Protein AF-0000000072337572 (afdb_homodimer)

Secondary structure (DSSP, 8-state):
-HHHHHHH-S---HHHHHHHHHHHHHHHHHHHTS---SS----TT--PPPHHHHHHHHTTPPTT-EEEEEEEEEEEEEEEEETTTTEEEEE-TTS-EEEEE--TT-EEEETTEEEEGGGGGGT--TT-EEEEEEEEEE-TTS-EEEEEEEEEEEE---SPPP-TTT----HHHHHHTHHHHHHH-HHHHHHHHHHHHHHHHHHHHHHHTT-EE----SEESS--SSSSPPPEEEETTTTEEEEE-S-SHHHHHHHHHHTS-SEEEEEEEEE--S---SS--SEEEEEEEEEET--HHHHHHHHHHHHHHHHHHHT---S-S--EEEEHHHHHHHHH---GGG--HHHHHHHHHHTT---GGGTT--HHHHHHHHHHHHTGGG--S-EEEE--BGGG-TTB-B-SSBBSEEEEEETTEEEEEEEEB---HHHHHHHHHH---HHHHHS--HHHHHHHHTTPPSEEEEEEEHHHHHHHHHT-S-GGGGSSS-------/-HHHHHHH-S---HHHHHHHHHHHHHHHHHHHTS---SS----TT--PPPHHHHHHHHTTPPTT-EEEEEEEEEEEEEEEEETTTTEEEEE-TTS-EEEEE--TT-EEEETTEEEEGGGGGGT--TT-EEEEEEEEEE-TTS-EEEEEEEEEEEE---SPPP-TTT----HHHHHHTHHHHHHH-HHHHHHHHHHHHHHHHHHHHHHHTT-EE----SEESS--SSSSPPPEEEETTTTEEEEE-S-SHHHHHHHHHHTS-SEEEEEEEEE--S---SS--SEEEEEEEEEET--HHHHHHHHHHHHHHHHHHHT---S-S--EEEEHHHHHHHHH---GGG--HHHHHHHHHHTT---GGGTT--HHHHHHHHHHHHTGGG--S-EEEE--BGGG-TTB-B-SSBBSEEEEEETTEEEEEEEEB---HHHHHHHHHH---HHHHHT--HHHHHHHHTTPPSEEEEEEEHHHHHHHHHT-S-GGGGSSS-------

Nearest PDB structures (foldseek):
  3bju-assembly1_A  TM=8.659E-01  e=2.422E-45  Homo sapiens
  7f6w-assembly1_A-2  TM=8.724E-01  e=1.084E-44  Saccharomyces cerevisiae
  6kab-assembly1_B  TM=8.850E-01  e=3.242E-44  Plasmodium falciparum NF54
  6kcn-assembly1_A  TM=8.765E-01  e=3.061E-44  Plasmodium falciparum NF54
  6sjc-assembly1_A  TM=7.508E-01  e=2.599E-25  Thermus thermophilus

Sequence (992 aa):
MDAIVDEFTFEANGSMQRQISSRLSKLRFLEDNIQANPYPEVSAGNDMTPISHILDKHGDMCSGDEITSVRYRVYGRIISIRFDGQFVVLRDSRGESIQVMFKRKADITVSNKALSTEKINQILDIGDIITVEGYVKKTNTGELTLVAQAMAVGAKCLLPLPDLFHGLKDVSTRLRMRHLDIMTNPETRQLLLQRSKMVWRLRQFLHDKGFIEVETPILHYGYSGANAKPFETMSKALGEKLYMRIAPEFFLKRLVTGGLADKIFEIGKCFRNEGTSTYHSPEFTMVEIYQQFADANDMMRLTEDIVTSLAEAVGTNTVQRDWTTKSMRDLIKEHTEIDVEQHDTEQLIDILAKSGVDVTDWRDASWGELVCELFKSRVEEKLVNPTHVTDLPRDVAPLADSGSRYSRVFESYIGGMEVAHGCTEECNPLELMQKLNQCKLQELAKMRDKEFMNALAHGMPPTAGLGIGMDRLLMALTATASIKSTQTFPLLKSVDMDAIVDEFTFEANGSMQRQISSRLSKLRFLEDNIQANPYPEVSAGNDMTPISHILDKHGDMCSGDEITSVRYRVYGRIISIRFDGQFVVLRDSRGESIQVMFKRKADITVSNKALSTEKINQILDIGDIITVEGYVKKTNTGELTLVAQAMAVGAKCLLPLPDLFHGLKDVSTRLRMRHLDIMTNPETRQLLLQRSKMVWRLRQFLHDKGFIEVETPILHYGYSGANAKPFETMSKALGEKLYMRIAPEFFLKRLVTGGLADKIFEIGKCFRNEGTSTYHSPEFTMVEIYQQFADANDMMRLTEDIVTSLAEAVGTNTVQRDWTTKSMRDLIKEHTEIDVEQHDTEQLIDILAKSGVDVTDWRDASWGELVCELFKSRVEEKLVNPTHVTDLPRDVAPLADSGSRYSRVFESYIGGMEVAHGCTEECNPLELMQKLNQCKLQELAKMRDKEFMNALAHGMPPTAGLGIGMDRLLMALTATASIKSTQTFPLLKSVD

Solvent-accessible surface area (backbone atoms only — not comparable to full-atom values): 50844 Å² total; per-residue (Å²): 105,69,66,57,50,61,51,39,40,96,77,75,56,73,67,53,50,51,49,29,50,53,39,49,50,22,52,47,42,34,40,72,73,59,63,28,62,48,53,39,90,34,56,55,86,58,77,63,47,59,59,61,58,52,48,69,75,51,62,82,59,52,61,61,42,66,42,81,90,49,75,48,31,36,58,24,33,27,75,43,71,37,83,71,44,30,35,32,31,30,32,32,57,83,68,41,69,45,38,33,33,41,55,78,92,34,73,28,29,45,67,87,29,82,39,53,39,81,51,43,48,58,60,58,54,62,41,21,27,34,37,39,30,25,23,46,28,21,36,82,88,58,47,65,27,33,40,50,49,29,35,35,52,30,10,59,27,44,45,83,70,66,57,61,84,73,25,79,74,53,63,68,57,29,53,72,40,31,32,56,29,33,58,36,29,65,66,55,36,50,50,48,49,35,48,34,44,31,56,52,49,50,51,51,53,42,44,73,71,62,34,42,58,57,69,70,60,51,66,35,79,52,54,50,89,55,100,63,46,57,35,49,35,56,38,68,65,68,70,40,71,30,20,36,29,53,45,63,59,61,60,53,51,28,40,46,37,14,38,65,40,56,29,38,30,32,77,47,76,29,28,35,48,75,41,76,54,54,82,39,57,38,65,44,45,31,38,42,36,40,31,52,39,17,22,38,67,54,44,50,53,49,48,52,52,49,50,48,53,38,26,55,61,56,71,30,77,75,76,61,88,70,67,44,77,45,39,46,58,56,49,36,24,72,71,68,71,45,58,64,90,82,44,54,54,70,54,49,49,51,53,41,41,75,70,70,45,85,54,82,86,45,80,82,50,50,59,37,54,52,52,50,48,50,33,58,76,67,37,40,70,72,35,45,59,44,30,39,36,25,50,39,40,31,79,72,38,50,66,32,26,60,66,95,60,31,14,42,32,36,36,30,26,39,67,29,35,76,30,34,43,34,17,18,44,45,41,40,49,69,57,35,51,52,39,44,69,66,36,73,58,50,61,52,50,69,34,58,52,42,67,45,41,28,36,30,29,40,20,21,56,26,27,15,36,36,36,34,39,49,44,53,40,48,24,56,62,65,71,47,84,39,41,57,72,62,39,69,54,52,90,68,80,79,85,122,106,68,67,56,51,62,50,37,39,94,75,76,55,72,66,53,48,52,48,29,51,52,38,49,51,21,51,47,41,35,40,72,74,58,65,29,62,48,54,41,89,35,56,56,86,58,77,62,45,60,60,62,55,53,48,69,73,51,63,81,60,52,61,62,39,67,43,81,89,48,76,46,31,37,59,24,31,28,76,43,70,38,82,71,44,30,36,32,30,29,34,31,55,83,69,40,68,47,38,33,32,41,54,78,94,34,71,28,29,46,66,87,29,80,39,52,39,80,50,42,47,57,60,58,54,62,41,19,28,36,37,39,30,26,23,47,28,21,37,82,87,58,47,65,26,34,41,50,48,30,33,35,52,30,10,61,27,45,44,83,70,68,58,63,84,72,26,79,75,53,64,69,57,30,52,72,40,31,33,56,30,34,58,36,30,65,67,55,36,49,50,48,50,34,48,34,44,31,56,53,48,49,53,50,53,41,44,74,73,62,35,41,58,57,71,70,62,51,66,34,79,52,54,48,89,54,101,64,46,56,34,49,35,54,39,66,64,71,70,40,71,30,20,36,29,54,46,63,60,61,59,54,51,27,40,45,35,13,38,65,42,56,28,39,31,32,78,46,75,27,29,33,50,47,60,75,53,54,82,38,57,37,66,43,46,31,37,42,37,41,31,52,39,18,22,38,68,56,43,52,52,48,48,54,53,49,52,48,53,38,26,54,63,57,70,30,75,79,76,61,88,69,69,44,79,45,38,47,58,56,49,35,24,73,70,66,71,45,59,65,91,81,44,54,54,70,55,48,49,51,52,39,41,75,70,69,45,86,54,83,85,44,81,83,49,51,59,37,53,51,52,50,49,50,34,59,77,68,37,40,72,71,35,46,59,43,30,38,36,25,51,39,40,32,78,73,37,52,65,30,27,60,67,96,62,31,16,43,32,37,35,29,25,38,67,30,36,78,31,32,43,34,17,17,44,44,43,41,48,68,58,36,51,52,38,43,69,65,35,74,59,49,60,53,50,70,34,59,52,43,67,44,42,28,35,30,28,40,20,20,55,24,27,15,35,35,36,33,37,49,44,52,42,48,25,56,60,65,72,46,83,38,42,56,72,62,39,71,55,54,90,68,81,78,85,122

Organism: Babesia divergens (NCBI:txid32595)

Radius of gyration: 31.99 Å; Cα contacts (8 Å, |Δi|>4): 2147; chains: 2; bounding box: 71×93×78 Å

Foldseek 3Di:
DVVVCVVPDVDDDPVFVVLLVLLVQLCCCCCPVQVAHLADDDDPPPPADDPVVVCVVCVPPDAFDWDQPDKHKHKAFWADAPDLRQWTWGAHPVGDIAIEGEDAQDWAAENNGIDHSNCNSSNDDGGWMKMFMATWHQHNVRGIYGYGRYMYTNHRDSTDADDLVVADDDPVCCQAPVVSVVVRPVVLVLLQVLLVLLVVLLVVVLVVVVAAEDDDDQKDQAEADDPAAWDWDADPVVRHIITGYQDCPLVVLLCLLVPVDQKYKYWDKHAGPDDFDQEDFRIFIKMKIKGFPDWLVVQVVVVLVSLCRSLVRSPFPPQDNDEAEDALQVQLCVQPVDRLVVDAQVRLLVVCVVVVHDCVPCPPPHSLVSSVVSCLSTGLQVCAHKYKYAFRFCLNCLQADDDDTTGQKIFIHHNSDTFKIKGFGDLDLVSSVVSLVPRPPVRNVVSPVVVSSVSSVSGRGGMMMMMGGSLVSSCRSVVPRGSSSSDSRGDDDDPD/DVVVCVVPDVDDDPVFVVLLVLLVQLCCCCCPVQVAHLADDDDPPPPADDPVVVCVVCVPPDAFDWDQPDKHKHKAFWADAPDLRQWTWGAHPVGDIAIEGEDAPDWAAENNGIDHSNCNSSNDDGGWMKMFMATWHQHNVRGIYGYGRYMYTNHRDSTDADDLVVADDDPVCCQAPVVSVVVRPVVLVLLQVLLVLLVVLLVVVLVVVVAAEDDDDQKDQAEADDPAAWDWDADPVVRHIITGYQDCPLVVLLCLLVPVDQKYKYWDKHAGPDDDDQEDFRIFIKMKIKGFPDWLVVQVVVVLVSLCRSLVRSVFCPQPRDEAEDALQVQLCVQPVDRLVVDAQVRLLVVCVVVVHDCVPCPVPHSLRSSVVSCLSTGLQVCAHKYKHAFRFCLNCLQADDDDTTGQKIFIHHNSDTFKIKGFGDLDLVSSVVSLVPRPPVRNVVSPVVVSSVSSVSGRGGMMMMMGGSLVSSCRSVVPRGSSSSDSRGDDDDPD

Structure (mmCIF, N/CA/C/O backbone):
data_AF-0000000072337572-model_v1
#
loop_
_entity.id
_entity.type
_entity.pdbx_description
1 polymer 'Lysyl-tRNA synthetase'
#
loop_
_atom_site.group_PDB
_atom_site.id
_atom_site.type_symbol
_atom_site.label_atom_id
_atom_site.label_alt_id
_atom_site.label_comp_id
_atom_site.label_asym_id
_atom_site.label_entity_id
_atom_site.label_seq_id
_atom_site.pdbx_PDB_ins_code
_atom_site.Cartn_x
_atom_site.Cartn_y
_atom_site.Cartn_z
_atom_site.occupancy
_atom_site.B_iso_or_equiv
_atom_site.auth_seq_id
_atom_site.auth_comp_id
_atom_site.auth_asym_id
_atom_site.auth_atom_id
_atom_site.pdbx_PDB_model_num
ATOM 1 N N . MET A 1 1 ? -10.922 40.5 2.354 1 71.31 1 MET A N 1
ATOM 2 C CA . MET A 1 1 ? -12.008 39.594 2.691 1 71.31 1 MET A CA 1
ATOM 3 C C . MET A 1 1 ? -12.406 38.75 1.487 1 71.31 1 MET A C 1
ATOM 5 O O . MET A 1 1 ? -12.375 37.531 1.556 1 71.31 1 MET A O 1
ATOM 9 N N . ASP A 1 2 ? -12.609 39.438 0.41 1 70.06 2 ASP A N 1
ATOM 10 C CA . ASP A 1 2 ? -13.086 38.719 -0.768 1 70.06 2 ASP A CA 1
ATOM 11 C C . ASP A 1 2 ? -12.062 37.656 -1.232 1 70.06 2 ASP A C 1
ATOM 13 O O . ASP A 1 2 ? -12.43 36.562 -1.603 1 70.06 2 ASP A O 1
ATOM 17 N N . ALA A 1 3 ? -10.93 38.031 -1.117 1 73.38 3 ALA A N 1
ATOM 18 C CA . ALA A 1 3 ? -9.875 37.094 -1.54 1 73.38 3 ALA A CA 1
ATOM 19 C C . ALA A 1 3 ? -9.797 35.906 -0.612 1 73.38 3 ALA A C 1
ATOM 21 O O . ALA A 1 3 ? -9.625 34.781 -1.069 1 73.38 3 ALA A O 1
ATOM 22 N N . ILE A 1 4 ? -10 36.125 0.584 1 77.62 4 ILE A N 1
ATOM 23 C CA . ILE A 1 4 ? -9.953 35.062 1.589 1 77.62 4 ILE A CA 1
ATOM 24 C C . ILE A 1 4 ? -11.125 34.094 1.391 1 77.62 4 ILE A C 1
ATOM 26 O O . ILE A 1 4 ? -10.945 32.875 1.384 1 77.62 4 ILE A O 1
ATOM 30 N N . VAL A 1 5 ? -12.219 34.719 1.153 1 77.75 5 VAL A N 1
ATOM 31 C CA . VAL A 1 5 ? -13.422 33.938 0.984 1 77.75 5 VAL A CA 1
ATOM 32 C C . VAL A 1 5 ? -13.305 33.062 -0.271 1 77.75 5 VAL A C 1
ATOM 34 O O . VAL A 1 5 ? -13.625 31.875 -0.248 1 77.75 5 VAL A O 1
ATOM 37 N N . ASP A 1 6 ? -12.773 33.625 -1.287 1 79.19 6 ASP A N 1
ATOM 38 C CA . ASP A 1 6 ? -12.672 32.938 -2.562 1 79.19 6 ASP A CA 1
ATOM 39 C C . ASP A 1 6 ? -11.633 31.812 -2.492 1 79.19 6 ASP A C 1
ATOM 41 O O . ASP A 1 6 ? -11.75 30.797 -3.189 1 79.19 6 ASP A O 1
ATOM 45 N N . GLU A 1 7 ? -10.711 32 -1.632 1 80.31 7 GLU A N 1
ATOM 46 C CA . GLU A 1 7 ? -9.625 31.031 -1.545 1 80.31 7 GLU A CA 1
ATOM 47 C C . GLU A 1 7 ? -10.023 29.812 -0.708 1 80.31 7 GLU A C 1
ATOM 49 O O . GLU A 1 7 ? -9.547 28.703 -0.945 1 80.31 7 GLU A O 1
ATOM 54 N N . PHE A 1 8 ? -10.867 30.031 0.159 1 83.5 8 PHE A N 1
ATOM 55 C CA . PHE A 1 8 ? -11.078 29 1.166 1 83.5 8 PHE A CA 1
ATOM 56 C C . PHE A 1 8 ? -12.422 28.312 0.96 1 83.5 8 PHE A C 1
ATOM 58 O O . PHE A 1 8 ? -12.688 27.281 1.562 1 83.5 8 PHE A O 1
ATOM 65 N N . THR A 1 9 ? -13.281 28.922 0.156 1 81.44 9 THR A N 1
ATOM 66 C CA . THR A 1 9 ? -14.594 28.328 -0.018 1 81.44 9 THR A CA 1
ATOM 67 C C . THR A 1 9 ? -15.047 28.422 -1.473 1 81.44 9 THR A C 1
ATOM 69 O O . THR A 1 9 ? -14.578 29.297 -2.215 1 81.44 9 THR A O 1
ATOM 72 N N . PHE A 1 10 ? -15.836 27.484 -1.867 1 71.44 10 PHE A N 1
ATOM 73 C CA . PHE A 1 10 ? -16.375 27.5 -3.223 1 71.44 10 PHE A CA 1
ATOM 74 C C . PHE A 1 10 ? -17.547 28.469 -3.322 1 71.44 10 PHE A C 1
ATOM 76 O O . PHE A 1 10 ? -17.719 29.141 -4.34 1 71.44 10 PHE A O 1
ATOM 83 N N . GLU A 1 11 ? -18.422 28.516 -2.303 1 71.56 11 GLU A N 1
ATOM 84 C CA . GLU A 1 11 ? -19.578 29.422 -2.266 1 71.56 11 GLU A CA 1
ATOM 85 C C . GLU A 1 11 ? -19.812 29.953 -0.857 1 71.56 11 GLU A C 1
ATOM 87 O O . GLU A 1 11 ? -19.781 29.188 0.113 1 71.56 11 GLU A O 1
ATOM 92 N N . ALA A 1 12 ? -19.703 31.266 -0.838 1 78.5 12 ALA A N 1
ATOM 93 C CA . ALA A 1 12 ? -20 31.859 0.467 1 78.5 12 ALA A CA 1
ATOM 94 C C . ALA A 1 12 ? -21.203 32.781 0.39 1 78.5 12 ALA A C 1
ATOM 96 O O . ALA A 1 12 ? -21.188 33.75 -0.383 1 78.5 12 ALA A O 1
ATOM 97 N N . ASN A 1 13 ? -22.219 32.406 1.173 1 81.5 13 ASN A N 1
ATOM 98 C CA . ASN A 1 13 ? -23.359 33.281 1.27 1 81.5 13 ASN A CA 1
ATOM 99 C C . ASN A 1 13 ? -23.078 34.438 2.24 1 81.5 13 ASN A C 1
ATOM 101 O O . ASN A 1 13 ? -21.984 34.531 2.803 1 81.5 13 ASN A O 1
ATOM 105 N N . GLY A 1 14 ? -24 35.312 2.314 1 80.19 14 GLY A N 1
ATOM 106 C CA . GLY A 1 14 ? -23.828 36.469 3.148 1 80.19 14 GLY A CA 1
ATOM 107 C C . GLY A 1 14 ? -23.578 36.156 4.609 1 80.19 14 GLY A C 1
ATOM 108 O O . GLY A 1 14 ? -22.734 36.781 5.254 1 80.19 14 GLY A O 1
ATOM 109 N N . SER A 1 15 ? -24.219 35.219 5.117 1 85.19 15 SER A N 1
ATOM 110 C CA . SER A 1 15 ? -24.062 34.812 6.508 1 85.19 15 SER A CA 1
ATOM 111 C C . SER A 1 15 ? -22.672 34.25 6.766 1 85.19 15 SER A C 1
ATOM 113 O O . SER A 1 15 ? -22.047 34.562 7.781 1 85.19 15 SER A O 1
ATOM 115 N N . MET A 1 16 ? -22.219 33.469 5.883 1 86.56 16 MET A N 1
ATOM 116 C CA . MET A 1 16 ? -20.875 32.906 6.012 1 86.56 16 MET A CA 1
ATOM 117 C C . MET A 1 16 ? -19.812 34 5.969 1 86.56 16 MET A C 1
ATOM 119 O O . MET A 1 16 ? -18.828 33.938 6.715 1 86.56 16 MET A O 1
ATOM 123 N N . GLN A 1 17 ? -20.031 34.906 5.137 1 88.06 17 GLN A N 1
ATOM 124 C CA . GLN A 1 17 ? -19.078 36.031 5.023 1 88.06 17 GLN A CA 1
ATOM 125 C C . GLN A 1 17 ? -18.984 36.812 6.328 1 88.06 17 GLN A C 1
ATOM 127 O O . GLN A 1 17 ? -17.891 37.219 6.738 1 88.06 17 GLN A O 1
ATOM 132 N N . ARG A 1 18 ? -20.141 37 6.914 1 91.31 18 ARG A N 1
ATOM 133 C CA . ARG A 1 18 ? -20.156 37.719 8.195 1 91.31 18 ARG A CA 1
ATOM 134 C C . ARG A 1 18 ? -19.422 36.906 9.266 1 91.31 18 ARG A C 1
ATOM 136 O O . ARG A 1 18 ? -18.688 37.469 10.078 1 91.31 18 ARG A O 1
ATOM 143 N N . GLN A 1 19 ? -19.641 35.656 9.242 1 91.81 19 GLN A N 1
ATOM 144 C CA . GLN A 1 19 ? -18.969 34.781 10.211 1 91.81 19 GLN A CA 1
ATOM 145 C C . GLN A 1 19 ? -17.453 34.781 10.008 1 91.81 19 GLN A C 1
ATOM 147 O O . GLN A 1 19 ? -16.688 34.875 10.969 1 91.81 19 GLN A O 1
ATOM 152 N N . ILE A 1 20 ? -17.062 34.719 8.781 1 92.25 20 ILE A N 1
ATOM 153 C CA . ILE A 1 20 ? -15.633 34.75 8.469 1 92.25 20 ILE A CA 1
ATOM 154 C C . ILE A 1 20 ? -15.016 36.062 8.945 1 92.25 20 ILE A C 1
ATOM 156 O O . ILE A 1 20 ? -13.938 36.062 9.539 1 92.25 20 ILE A O 1
ATOM 160 N N . SER A 1 21 ? -15.766 37.125 8.703 1 93.56 21 SER A N 1
ATOM 161 C CA . SER A 1 21 ? -15.289 38.438 9.125 1 93.56 21 SER A CA 1
ATOM 162 C C . SER A 1 21 ? -15.133 38.5 10.641 1 93.56 21 SER A C 1
ATOM 164 O O . SER A 1 21 ? -14.148 39.031 11.148 1 93.56 21 SER A O 1
ATOM 166 N N . SER A 1 22 ? -16.109 38.031 11.328 1 94.94 22 SER A N 1
ATOM 167 C CA . SER A 1 22 ? -16.062 38 12.781 1 94.94 22 SER A CA 1
ATOM 168 C C . SER A 1 22 ? -14.891 37.156 13.289 1 94.94 22 SER A C 1
ATOM 170 O O . SER A 1 22 ? -14.18 37.562 14.211 1 94.94 22 SER A O 1
ATOM 172 N N . ARG A 1 23 ? -14.664 36.062 12.734 1 96.06 23 ARG A N 1
ATOM 173 C CA . ARG A 1 23 ? -13.594 35.156 13.125 1 96.06 23 ARG A CA 1
ATOM 174 C C . ARG A 1 23 ? -12.227 35.781 12.844 1 96.06 23 ARG A C 1
ATOM 176 O O . ARG A 1 23 ? -11.289 35.594 13.625 1 96.06 23 ARG A O 1
ATOM 183 N N . LEU A 1 24 ? -12.148 36.469 11.719 1 95.25 24 LEU A N 1
ATOM 184 C CA . LEU A 1 24 ? -10.914 37.156 11.391 1 95.25 24 LEU A CA 1
ATOM 185 C C . LEU A 1 24 ? -10.625 38.281 12.398 1 95.25 24 LEU A C 1
ATOM 187 O O . LEU A 1 24 ? -9.469 38.5 12.758 1 95.25 24 LEU A O 1
ATOM 191 N N . SER A 1 25 ? -11.688 38.906 12.781 1 95.56 25 SER A N 1
ATOM 192 C CA . SER A 1 25 ? -11.531 39.969 13.789 1 95.56 25 SER A CA 1
ATOM 193 C C . SER A 1 25 ? -11.008 39.375 15.102 1 95.56 25 SER A C 1
ATOM 195 O O . SER A 1 25 ? -10.141 40 15.742 1 95.56 25 SER A O 1
ATOM 197 N N . LYS A 1 26 ? -11.57 38.281 15.484 1 96.19 26 LYS A N 1
ATOM 198 C CA . LYS A 1 26 ? -11.109 37.625 16.703 1 96.19 26 LYS A CA 1
ATOM 199 C C . LYS A 1 26 ? -9.664 37.156 16.562 1 96.19 26 LYS A C 1
ATOM 201 O O . LYS A 1 26 ? -8.906 37.188 17.531 1 96.19 26 LYS A O 1
ATOM 206 N N . LEU A 1 27 ? -9.305 36.656 15.391 1 96.31 27 LEU A N 1
ATOM 207 C CA . LEU A 1 27 ? -7.93 36.25 15.117 1 96.31 27 LEU A CA 1
ATOM 208 C C . LEU A 1 27 ? -6.984 37.438 15.297 1 96.31 27 LEU A C 1
ATOM 210 O O . LEU A 1 27 ? -5.938 37.312 15.945 1 96.31 27 LEU A O 1
ATOM 214 N N . ARG A 1 28 ? -7.367 38.594 14.805 1 94.75 28 ARG A N 1
ATOM 215 C CA . ARG A 1 28 ? -6.551 39.781 14.914 1 94.75 28 ARG A CA 1
ATOM 216 C C . ARG A 1 28 ? -6.434 40.25 16.359 1 94.75 28 ARG A C 1
ATOM 218 O O . ARG A 1 28 ? -5.383 40.719 16.797 1 94.75 28 ARG A O 1
ATOM 225 N N . PHE A 1 29 ? -7.574 40.094 17.031 1 95 29 PHE A N 1
ATOM 226 C CA . PHE A 1 29 ? -7.562 40.438 18.453 1 95 29 PHE A CA 1
ATOM 227 C C . PHE A 1 29 ? -6.547 39.594 19.203 1 95 29 PHE A C 1
ATOM 229 O O . PHE A 1 29 ? -5.805 40.125 20.047 1 95 29 PHE A O 1
ATOM 236 N N . LEU A 1 30 ? -6.504 38.312 18.953 1 95.5 30 LEU A N 1
ATOM 237 C CA . LEU A 1 30 ? -5.547 37.406 19.562 1 95.5 30 LEU A CA 1
ATOM 238 C C . LEU A 1 30 ? -4.117 37.812 19.281 1 95.5 30 LEU A C 1
ATOM 240 O O . LEU A 1 30 ? -3.27 37.844 20.172 1 95.5 30 LEU A O 1
ATOM 244 N N . GLU A 1 31 ? -3.857 38.219 18.078 1 95.06 31 GLU A N 1
ATOM 245 C CA . GLU A 1 31 ? -2.508 38.562 17.641 1 95.06 31 GLU A CA 1
ATOM 246 C C . GLU A 1 31 ? -2.094 39.938 18.172 1 95.06 31 GLU A C 1
ATOM 248 O O . GLU A 1 31 ? -1.005 40.094 18.734 1 95.06 31 GLU A O 1
ATOM 253 N N . ASP A 1 32 ? -2.984 40.906 18.031 1 94.81 32 ASP A N 1
ATOM 254 C CA . ASP A 1 32 ? -2.619 42.281 18.25 1 94.81 32 ASP A CA 1
ATOM 255 C C . ASP A 1 32 ? -2.789 42.688 19.719 1 94.81 32 ASP A C 1
ATOM 257 O O . ASP A 1 32 ? -1.996 43.438 20.266 1 94.81 32 ASP A O 1
ATOM 261 N N . ASN A 1 33 ? -3.85 42.188 20.328 1 92.88 33 ASN A N 1
ATOM 262 C CA . ASN A 1 33 ? -4.172 42.625 21.688 1 92.88 33 ASN A CA 1
ATOM 263 C C . ASN A 1 33 ? -3.592 41.688 22.719 1 92.88 33 ASN A C 1
ATOM 265 O O . ASN A 1 33 ? -3.088 42.125 23.766 1 92.88 33 ASN A O 1
ATOM 269 N N . ILE A 1 34 ? -3.664 40.438 22.422 1 93.25 34 ILE A N 1
ATOM 270 C CA . ILE A 1 34 ? -3.174 39.438 23.375 1 93.25 34 ILE A CA 1
ATOM 271 C C . ILE A 1 34 ? -1.739 39.062 23.016 1 93.25 34 ILE A C 1
ATOM 273 O O . ILE A 1 34 ? -1.007 38.531 23.859 1 93.25 34 ILE A O 1
ATOM 277 N N . GLN A 1 35 ? -1.274 39.312 21.797 1 94.5 35 GLN A N 1
ATOM 278 C CA . GLN A 1 35 ? 0.047 38.938 21.297 1 94.5 35 GLN A CA 1
ATOM 279 C C . GLN A 1 35 ? 0.26 37.438 21.359 1 94.5 35 GLN A C 1
ATOM 281 O O . GLN A 1 35 ? 1.296 36.969 21.844 1 94.5 35 GLN A O 1
ATOM 286 N N . ALA A 1 36 ? -0.767 36.75 21.078 1 94.31 36 ALA A N 1
ATOM 287 C CA . ALA A 1 36 ? -0.729 35.312 21 1 94.31 36 ALA A CA 1
ATOM 288 C C . ALA A 1 36 ? -0.835 34.812 19.562 1 94.31 36 ALA A C 1
ATOM 290 O O . ALA A 1 36 ? -1.583 35.375 18.766 1 94.31 36 ALA A O 1
ATOM 291 N N . ASN A 1 37 ? 0.002 33.844 19.219 1 94.31 37 ASN A N 1
ATOM 292 C CA . ASN A 1 37 ? -0.073 33.219 17.906 1 94.31 37 ASN A CA 1
ATOM 293 C C . ASN A 1 37 ? -1.255 32.25 17.812 1 94.31 37 ASN A C 1
ATOM 295 O O . ASN A 1 37 ? -1.312 31.25 18.531 1 94.31 37 ASN A O 1
ATOM 299 N N . PRO A 1 38 ? -2.15 32.5 16.953 1 96.31 38 PRO A N 1
ATOM 300 C CA . PRO A 1 38 ? -3.322 31.625 16.828 1 96.31 38 PRO A CA 1
ATOM 301 C C . PRO A 1 38 ? -2.986 30.266 16.234 1 96.31 38 PRO A C 1
ATOM 303 O O . PRO A 1 38 ? -3.822 29.359 16.25 1 96.31 38 PRO A O 1
ATOM 306 N N . TYR A 1 39 ? -1.807 30.125 15.664 1 96.56 39 TYR A N 1
ATOM 307 C CA . TYR A 1 39 ? -1.312 28.875 15.086 1 96.56 39 TYR A CA 1
ATOM 308 C C . TYR A 1 39 ? 0.115 28.594 15.531 1 96.56 39 TYR A C 1
ATOM 310 O O . TYR A 1 39 ? 1.033 28.531 14.711 1 96.56 39 TYR A O 1
ATOM 318 N N . PRO A 1 40 ? 0.301 28.281 16.734 1 94.31 40 PRO A N 1
ATOM 319 C CA . PRO A 1 40 ? 1.655 28.172 17.281 1 94.31 40 PRO A CA 1
ATOM 320 C C . PRO A 1 40 ? 2.344 26.859 16.906 1 94.31 40 PRO A C 1
ATOM 322 O O . PRO A 1 40 ? 1.672 25.875 16.578 1 94.31 40 PRO A O 1
ATOM 325 N N . GLU A 1 41 ? 3.641 26.922 16.922 1 91.25 41 GLU A N 1
ATOM 326 C CA . GLU A 1 41 ? 4.418 25.688 16.922 1 91.25 41 GLU A CA 1
ATOM 327 C C . GLU A 1 41 ? 4.379 25 18.281 1 91.25 41 GLU A C 1
ATOM 329 O O . GLU A 1 41 ? 4.457 25.656 19.312 1 91.25 41 GLU A O 1
ATOM 334 N N . VAL A 1 42 ? 4.156 23.719 18.219 1 88.56 42 VAL A N 1
ATOM 335 C CA . VAL A 1 42 ? 4.094 22.953 19.453 1 88.56 42 VAL A CA 1
ATOM 336 C C . VAL A 1 42 ? 4.984 21.719 19.344 1 88.56 42 VAL A C 1
ATOM 338 O O . VAL A 1 42 ? 5.176 21.172 18.25 1 88.56 42 VAL A O 1
ATOM 341 N N . SER A 1 43 ? 5.613 21.344 20.453 1 84.19 43 SER A N 1
ATOM 342 C CA . SER A 1 43 ? 6.398 20.125 20.516 1 84.19 43 SER A CA 1
ATOM 343 C C . SER A 1 43 ? 5.637 19.016 21.234 1 84.19 43 SER A C 1
ATOM 345 O O . SER A 1 43 ? 4.766 19.281 22.062 1 84.19 43 SER A O 1
ATOM 347 N N . ALA A 1 44 ? 5.863 17.75 20.875 1 71.5 44 ALA A N 1
ATOM 348 C CA . ALA A 1 44 ? 5.156 16.578 21.406 1 71.5 44 ALA A CA 1
ATOM 349 C C . ALA A 1 44 ? 5.379 16.438 22.906 1 71.5 44 ALA A C 1
ATOM 351 O O . ALA A 1 44 ? 4.539 15.875 23.609 1 71.5 44 ALA A O 1
ATOM 352 N N . GLY A 1 45 ? 6.406 16.922 23.406 1 64.56 45 GLY A N 1
ATOM 353 C CA . GLY A 1 45 ? 6.695 16.797 24.828 1 64.56 45 GLY A CA 1
ATOM 354 C C . GLY A 1 45 ? 5.617 17.391 25.719 1 64.56 45 GLY A C 1
ATOM 355 O O . GLY A 1 45 ? 5.684 17.297 26.938 1 64.56 45 GLY A O 1
ATOM 356 N N . ASN A 1 46 ? 4.562 17.812 25.031 1 62.06 46 ASN A N 1
ATOM 357 C CA . ASN A 1 46 ? 3.504 18.391 25.844 1 62.06 46 ASN A CA 1
ATOM 358 C C . ASN A 1 46 ? 2.543 17.328 26.375 1 62.06 46 ASN A C 1
ATOM 360 O O . ASN A 1 46 ? 2.053 16.5 25.594 1 62.06 46 ASN A O 1
ATOM 364 N N . ASP A 1 47 ? 2.658 16.953 27.641 1 73.75 47 ASP A N 1
ATOM 365 C CA . ASP A 1 47 ? 1.941 15.938 28.391 1 73.75 47 ASP A CA 1
ATOM 366 C C . ASP A 1 47 ? 0.435 16.188 28.359 1 73.75 47 ASP A C 1
ATOM 368 O O . ASP A 1 47 ? -0.126 16.75 29.297 1 73.75 47 ASP A O 1
ATOM 372 N N . MET A 1 48 ? -0.175 16.047 27.234 1 87.06 48 MET A N 1
ATOM 373 C CA . MET A 1 48 ? -1.631 16.156 27.188 1 87.06 48 MET A CA 1
ATOM 374 C C . MET A 1 48 ? -2.283 14.891 27.75 1 87.06 48 MET A C 1
ATOM 376 O O . MET A 1 48 ? -1.812 13.781 27.484 1 87.06 48 MET A O 1
ATOM 380 N N . THR A 1 49 ? -3.268 15.102 28.594 1 92.38 49 THR A N 1
ATOM 381 C CA . THR A 1 49 ? -4.027 13.984 29.156 1 92.38 49 THR A CA 1
ATOM 382 C C . THR A 1 49 ? -5.23 13.656 28.266 1 92.38 49 THR A C 1
ATOM 384 O O . THR A 1 49 ? -6.023 14.539 27.938 1 92.38 49 THR A O 1
ATOM 387 N N . PRO A 1 50 ? -5.332 12.422 27.859 1 91.5 50 PRO A N 1
ATOM 388 C CA . PRO A 1 50 ? -6.562 12.07 27.156 1 91.5 50 PRO A CA 1
ATOM 389 C C . PRO A 1 50 ? -7.82 12.367 27.969 1 91.5 50 PRO A C 1
ATOM 391 O O . PRO A 1 50 ? -7.855 12.109 29.172 1 91.5 50 PRO A O 1
ATOM 394 N N . ILE A 1 51 ? -8.82 12.852 27.328 1 95 51 ILE A N 1
ATOM 395 C CA . ILE A 1 51 ? -10.07 13.211 28 1 95 51 ILE A CA 1
ATOM 396 C C . ILE A 1 51 ? -10.672 11.969 28.672 1 95 51 ILE A C 1
ATOM 398 O O . ILE A 1 51 ? -11.195 12.047 29.781 1 95 51 ILE A O 1
ATOM 402 N N . SER A 1 52 ? -10.531 10.828 28 1 94.44 52 SER A N 1
ATOM 403 C CA . SER A 1 52 ? -11.062 9.578 28.531 1 94.44 52 SER A CA 1
ATOM 404 C C . SER A 1 52 ? -10.461 9.258 29.891 1 94.44 52 SER A C 1
ATOM 406 O O . SER A 1 52 ? -11.141 8.727 30.766 1 94.44 52 SER A O 1
ATOM 408 N N . HIS A 1 53 ? -9.258 9.586 30.094 1 94.81 53 HIS A N 1
ATOM 409 C CA . HIS A 1 53 ? -8.594 9.344 31.375 1 94.81 53 HIS A CA 1
ATOM 410 C C . HIS A 1 53 ? -9.227 10.156 32.5 1 94.81 53 HIS A C 1
ATOM 412 O O . HIS A 1 53 ? -9.406 9.656 33.594 1 94.81 53 HIS A O 1
ATOM 418 N N . ILE A 1 54 ? -9.562 11.359 32.188 1 96 54 ILE A N 1
ATOM 419 C CA . ILE A 1 54 ? -10.18 12.25 33.156 1 96 54 ILE A CA 1
ATOM 420 C C . ILE A 1 54 ? -11.586 11.75 33.5 1 96 54 ILE A C 1
ATOM 422 O O . ILE A 1 54 ? -11.969 11.695 34.688 1 96 54 ILE A O 1
ATOM 426 N N . LEU A 1 55 ? -12.289 11.344 32.5 1 95.5 55 LEU A N 1
ATOM 427 C CA . LEU A 1 55 ? -13.648 10.852 32.688 1 95.5 55 LEU A CA 1
ATOM 428 C C . LEU A 1 55 ? -13.656 9.57 33.5 1 95.5 55 LEU A C 1
ATOM 430 O O . LEU A 1 55 ? -14.5 9.406 34.406 1 95.5 55 LEU A O 1
ATOM 434 N N . ASP A 1 56 ? -12.742 8.68 33.25 1 95.62 56 ASP A N 1
ATOM 435 C CA . ASP A 1 56 ? -12.648 7.41 33.938 1 95.62 56 ASP A CA 1
ATOM 436 C C . ASP A 1 56 ? -12.242 7.621 35.406 1 95.62 56 ASP A C 1
ATOM 438 O O . ASP A 1 56 ? -12.781 6.969 36.312 1 95.62 56 ASP A O 1
ATOM 442 N N . LYS A 1 57 ? -11.367 8.484 35.625 1 95.69 57 LYS A N 1
ATOM 443 C CA . LYS A 1 57 ? -10.789 8.672 36.938 1 95.69 57 LYS A CA 1
ATOM 444 C C . LYS A 1 57 ? -11.734 9.461 37.844 1 95.69 57 LYS A C 1
ATOM 446 O O . LYS A 1 57 ? -11.781 9.219 39.062 1 95.69 57 LYS A O 1
ATOM 451 N N . HIS A 1 58 ? -12.484 10.367 37.25 1 95.81 58 HIS A N 1
ATOM 452 C CA . HIS A 1 58 ? -13.227 11.305 38.094 1 95.81 58 HIS A CA 1
ATOM 453 C C . HIS A 1 58 ? -14.727 11.211 37.844 1 95.81 58 HIS A C 1
ATOM 455 O O . HIS A 1 58 ? -15.492 12.055 38.312 1 95.81 58 HIS A O 1
ATOM 461 N N . GLY A 1 59 ? -15.148 10.305 37.062 1 91.88 59 GLY A N 1
ATOM 462 C CA . GLY A 1 59 ? -16.547 10.156 36.719 1 91.88 59 GLY A CA 1
ATOM 463 C C . GLY A 1 59 ? -17.453 9.984 37.906 1 91.88 59 GLY A C 1
ATOM 464 O O . GLY A 1 59 ? -18.625 10.367 37.875 1 91.88 59 GLY A O 1
ATOM 465 N N . ASP A 1 60 ? -16.938 9.492 39.031 1 91.69 60 ASP A N 1
ATOM 466 C CA . ASP A 1 60 ? -17.75 9.133 40.188 1 91.69 60 ASP A CA 1
ATOM 467 C C . ASP A 1 60 ? -17.75 10.258 41.219 1 91.69 60 ASP A C 1
ATOM 469 O O . ASP A 1 60 ? -18.281 10.086 42.344 1 91.69 60 ASP A O 1
ATOM 473 N N . MET A 1 61 ? -17.281 11.359 40.906 1 93.69 61 MET A N 1
ATOM 474 C CA . MET A 1 61 ? -17.297 12.516 41.812 1 93.69 61 MET A CA 1
ATOM 475 C C . MET A 1 61 ? -18.719 12.945 42.125 1 93.69 61 MET A C 1
ATOM 477 O O . MET A 1 61 ? -19.625 12.773 41.281 1 93.69 61 MET A O 1
ATOM 481 N N . CYS A 1 62 ? -18.844 13.461 43.312 1 92.62 62 CYS A N 1
ATOM 482 C CA . CYS A 1 62 ? -20.156 13.977 43.688 1 92.62 62 CYS A CA 1
ATOM 483 C C . CYS A 1 62 ? -20.359 15.391 43.156 1 92.62 62 CYS A C 1
ATOM 485 O O . CYS A 1 62 ? -19.391 16.125 42.969 1 92.62 62 CYS A O 1
ATOM 487 N N . SER A 1 63 ? -21.609 15.656 42.938 1 92.38 63 SER A N 1
ATOM 488 C CA . SER A 1 63 ? -21.938 17.016 42.469 1 92.38 63 SER A CA 1
ATOM 489 C C . SER A 1 63 ? -21.422 18.062 43.469 1 92.38 63 SER A C 1
ATOM 491 O O . SER A 1 63 ? -21.578 17.906 44.656 1 92.38 63 SER A O 1
ATOM 493 N N . GLY A 1 64 ? -20.781 19.047 42.844 1 91.31 64 GLY A N 1
ATOM 494 C CA . GLY A 1 64 ? -20.281 20.141 43.688 1 91.31 64 GLY A CA 1
ATOM 495 C C . GLY A 1 64 ? -18.828 19.953 44.094 1 91.31 64 GLY A C 1
ATOM 496 O O . GLY A 1 64 ? -18.172 20.922 44.5 1 91.31 64 GLY A O 1
ATOM 497 N N . ASP A 1 65 ? -18.297 18.797 43.969 1 93.56 65 ASP A N 1
ATOM 498 C CA . ASP A 1 65 ? -16.922 18.516 44.375 1 93.56 65 ASP A CA 1
ATOM 499 C C . ASP A 1 65 ? -15.938 19.125 43.375 1 93.56 65 ASP A C 1
ATOM 501 O O . ASP A 1 65 ? -16.25 19.297 42.188 1 93.56 65 ASP A O 1
ATOM 505 N N . GLU A 1 66 ? -14.836 19.531 43.938 1 94.94 66 GLU A N 1
ATOM 506 C CA . GLU A 1 66 ? -13.719 20.016 43.125 1 94.94 66 GLU A CA 1
ATOM 507 C C . GLU A 1 66 ? -12.391 19.453 43.656 1 94.94 66 GLU A C 1
ATOM 509 O O . GLU A 1 66 ? -12.211 19.266 44.844 1 94.94 66 GLU A O 1
ATOM 514 N N . ILE A 1 67 ? -11.57 19.109 42.812 1 95.31 67 ILE A N 1
ATOM 515 C CA . ILE A 1 67 ? -10.242 18.625 43.156 1 95.31 67 ILE A CA 1
ATOM 516 C C . ILE A 1 67 ? -9.188 19.578 42.594 1 95.31 67 ILE A C 1
ATOM 518 O O . ILE A 1 67 ? -8.688 19.375 41.5 1 95.31 67 ILE A O 1
ATOM 522 N N . THR A 1 68 ? -8.703 20.453 43.344 1 93.62 68 THR A N 1
ATOM 523 C CA . THR A 1 68 ? -7.812 21.516 42.906 1 93.62 68 THR A CA 1
ATOM 524 C C . THR A 1 68 ? -6.359 21.062 42.938 1 93.62 68 THR A C 1
ATOM 526 O O . THR A 1 68 ? -5.48 21.703 42.344 1 93.62 68 THR A O 1
ATOM 529 N N . SER A 1 69 ? -6.102 19.891 43.562 1 93.31 69 SER A N 1
ATOM 530 C CA . SER A 1 69 ? -4.738 19.406 43.75 1 93.31 69 SER A CA 1
ATOM 531 C C . SER A 1 69 ? -4.215 18.734 42.469 1 93.31 69 SER A C 1
ATOM 533 O O . SER A 1 69 ? -3.004 18.562 42.312 1 93.31 69 SER A O 1
ATOM 535 N N . VAL A 1 70 ? -5.121 18.391 41.656 1 92.81 70 VAL A N 1
ATOM 536 C CA . VAL A 1 70 ? -4.719 17.703 40.438 1 92.81 70 VAL A CA 1
ATOM 537 C C . VAL A 1 70 ? -5.043 18.578 39.25 1 92.81 70 VAL A C 1
ATOM 539 O O . VAL A 1 70 ? -6.164 19.078 39.125 1 92.81 70 VAL A O 1
ATOM 542 N N . ARG A 1 71 ? -4.004 18.719 38.375 1 94.5 71 ARG A N 1
ATOM 543 C CA . ARG A 1 71 ? -4.18 19.516 37.156 1 94.5 71 ARG A CA 1
ATOM 544 C C . ARG A 1 71 ? -4.031 18.641 35.906 1 94.5 71 ARG A C 1
ATOM 546 O O . ARG A 1 71 ? -3.18 17.75 35.875 1 94.5 71 ARG A O 1
ATOM 553 N N . TYR A 1 72 ? -4.922 18.906 35 1 95.75 72 TYR A N 1
ATOM 554 C CA . TYR A 1 72 ? -4.875 18.219 33.719 1 95.75 72 TYR A CA 1
ATOM 555 C C . TYR A 1 72 ? -4.68 19.188 32.562 1 95.75 72 TYR A C 1
ATOM 557 O O . TYR A 1 72 ? -5.043 20.375 32.656 1 95.75 72 TYR A O 1
ATOM 565 N N . ARG A 1 73 ? -4 18.781 31.547 1 95 73 ARG A N 1
ATOM 566 C CA . ARG A 1 73 ? -3.893 19.5 30.281 1 95 73 ARG A CA 1
ATOM 567 C C . ARG A 1 73 ? -4.551 18.703 29.156 1 95 73 ARG A C 1
ATOM 569 O O . ARG A 1 73 ? -4.18 17.562 28.891 1 95 73 ARG A O 1
ATOM 576 N N . VAL A 1 74 ? -5.547 19.344 28.547 1 95 74 VAL A N 1
ATOM 577 C CA . VAL A 1 74 ? -6.277 18.656 27.469 1 95 74 VAL A CA 1
ATOM 578 C C . VAL A 1 74 ? -6.309 19.547 26.234 1 95 74 VAL A C 1
ATOM 580 O O . VAL A 1 74 ? -6.02 20.734 26.297 1 95 74 VAL A O 1
ATOM 583 N N . TYR A 1 75 ? -6.52 19 25.125 1 93.69 75 TYR A N 1
ATOM 584 C CA . TYR A 1 75 ? -6.777 19.734 23.906 1 93.69 75 TYR A CA 1
ATOM 585 C C . TYR A 1 75 ? -8.008 19.188 23.188 1 93.69 75 TYR A C 1
ATOM 587 O O . TYR A 1 75 ? -8.43 18.062 23.438 1 93.69 75 TYR A O 1
ATOM 595 N N . GLY A 1 76 ? -8.562 19.953 22.359 1 95.12 76 GLY A N 1
ATOM 596 C CA . GLY A 1 76 ? -9.688 19.531 21.531 1 95.12 76 GLY A CA 1
ATOM 597 C C . GLY A 1 76 ? -10.289 20.641 20.703 1 95.12 76 GLY A C 1
ATOM 598 O O . GLY A 1 76 ? -9.852 21.797 20.812 1 95.12 76 GLY A O 1
ATOM 599 N N . ARG A 1 77 ? -11.148 20.234 19.906 1 95.81 77 ARG A N 1
ATOM 600 C CA . ARG A 1 77 ? -11.93 21.188 19.109 1 95.81 77 ARG A CA 1
ATOM 601 C C . ARG A 1 77 ? -13.18 21.625 19.859 1 95.81 77 ARG A C 1
ATOM 603 O O . ARG A 1 77 ? -13.867 20.797 20.469 1 95.81 77 ARG A O 1
ATOM 610 N N . ILE A 1 78 ? -13.484 22.922 19.828 1 96.5 78 ILE A N 1
ATOM 611 C CA . ILE A 1 78 ? -14.672 23.453 20.484 1 96.5 78 ILE A CA 1
ATOM 612 C C . ILE A 1 78 ? -15.922 23.016 19.719 1 96.5 78 ILE A C 1
ATOM 614 O O . ILE A 1 78 ? -16.062 23.344 18.531 1 96.5 78 ILE A O 1
ATOM 618 N N . ILE A 1 79 ? -16.828 22.391 20.406 1 93.25 79 ILE A N 1
ATOM 619 C CA . ILE A 1 79 ? -18.031 21.922 19.703 1 93.25 79 ILE A CA 1
ATOM 620 C C . ILE A 1 79 ? -19.234 22.719 20.172 1 93.25 79 ILE A C 1
ATOM 622 O O . ILE A 1 79 ? -20.297 22.703 19.531 1 93.25 79 ILE A O 1
ATOM 626 N N . SER A 1 80 ? -19.094 23.391 21.328 1 94.19 80 SER A N 1
ATOM 627 C CA . SER A 1 80 ? -20.172 24.25 21.812 1 94.19 80 SER A CA 1
ATOM 628 C C . SER A 1 80 ? -19.641 25.328 22.75 1 94.19 80 SER A C 1
ATOM 630 O O . SER A 1 80 ? -18.625 25.141 23.422 1 94.19 80 SER A O 1
ATOM 632 N N . ILE A 1 81 ? -20.266 26.453 22.703 1 95.38 81 ILE A N 1
ATOM 633 C CA . ILE A 1 81 ? -20 27.578 23.594 1 95.38 81 ILE A CA 1
ATOM 634 C C . ILE A 1 81 ? -21.312 28.094 24.188 1 95.38 81 ILE A C 1
ATOM 636 O O . ILE A 1 81 ? -22.281 28.328 23.453 1 95.38 81 ILE A O 1
ATOM 640 N N . ARG A 1 82 ? -21.25 28.172 25.484 1 94.94 82 ARG A N 1
ATOM 641 C CA . ARG A 1 82 ? -22.453 28.656 26.156 1 94.94 82 ARG A CA 1
ATOM 642 C C . ARG A 1 82 ? -22.109 29.781 27.125 1 94.94 82 ARG A C 1
ATOM 644 O O . ARG A 1 82 ? -20.984 29.875 27.594 1 94.94 82 ARG A O 1
ATOM 651 N N . PHE A 1 83 ? -23.141 30.609 27.422 1 93.56 83 PHE A N 1
ATOM 652 C CA . PHE A 1 83 ? -23.078 31.672 28.422 1 93.56 83 PHE A CA 1
ATOM 653 C C . PHE A 1 83 ? -21.891 32.594 28.156 1 93.56 83 PHE A C 1
ATOM 655 O O . PHE A 1 83 ? -21.078 32.844 29.047 1 93.56 83 PHE A O 1
ATOM 662 N N . ASP A 1 84 ? -21.734 33 26.953 1 91.19 84 ASP A N 1
ATOM 663 C CA . ASP A 1 84 ? -20.75 34 26.516 1 91.19 84 ASP A CA 1
ATOM 664 C C . ASP A 1 84 ? -19.328 33.5 26.766 1 91.19 84 ASP A C 1
ATOM 666 O O . ASP A 1 84 ? -18.484 34.25 27.25 1 91.19 84 ASP A O 1
ATOM 670 N N . GLY A 1 85 ? -19.219 32.125 26.641 1 92 85 GLY A N 1
ATOM 671 C CA . GLY A 1 85 ? -17.875 31.578 26.703 1 92 85 GLY A CA 1
ATOM 672 C C . GLY A 1 85 ? -17.547 30.984 28.062 1 92 85 GLY A C 1
ATOM 673 O O . GLY A 1 85 ? -16.469 30.406 28.25 1 92 85 GLY A O 1
ATOM 674 N N . GLN A 1 86 ? -18.453 31.094 28.984 1 94 86 GLN A N 1
ATOM 675 C CA . GLN A 1 86 ? -18.203 30.547 30.312 1 94 86 GLN A CA 1
ATOM 676 C C . GLN A 1 86 ? -18 29.047 30.25 1 94 86 GLN A C 1
ATOM 678 O O . GLN A 1 86 ? -17.172 28.484 30.984 1 94 86 GLN A O 1
ATOM 683 N N . PHE A 1 87 ? -18.875 28.438 29.406 1 96.25 87 PHE A N 1
ATOM 684 C CA . PHE A 1 87 ? -18.766 27 29.234 1 96.25 87 PHE A CA 1
ATOM 685 C C . PHE A 1 87 ? -18.422 26.656 27.797 1 96.25 87 PHE A C 1
ATOM 687 O O . PHE A 1 87 ? -19.062 27.156 26.859 1 96.25 87 PHE A O 1
ATOM 694 N N . VAL A 1 88 ? -17.406 25.891 27.656 1 97.12 88 VAL A N 1
ATOM 695 C CA . VAL A 1 88 ? -16.984 25.391 26.359 1 97.12 88 VAL A CA 1
ATOM 696 C C . VAL A 1 88 ? -16.859 23.875 26.391 1 97.12 88 VAL A C 1
ATOM 698 O O . VAL A 1 88 ? -16.375 23.312 27.375 1 97.12 88 VAL A O 1
ATOM 701 N N . VAL A 1 89 ? -17.359 23.234 25.391 1 97 89 VAL A N 1
ATOM 702 C CA . VAL A 1 89 ? -17.203 21.781 25.312 1 97 89 VAL A CA 1
ATOM 703 C C . VAL A 1 89 ? -16.141 21.438 24.266 1 97 89 VAL A C 1
ATOM 705 O O . VAL A 1 89 ? -16.219 21.875 23.125 1 97 89 VAL A O 1
ATOM 708 N N . LEU A 1 90 ? -15.141 20.688 24.703 1 96.81 90 LEU A N 1
ATOM 709 C CA . LEU A 1 90 ? -14.047 20.25 23.844 1 96.81 90 LEU A CA 1
ATOM 710 C C . LEU A 1 90 ? -14.227 18.797 23.438 1 96.81 90 LEU A C 1
ATOM 712 O O . LEU A 1 90 ? -14.656 17.969 24.25 1 96.81 90 LEU A O 1
ATOM 716 N N . ARG A 1 91 ? -13.961 18.547 22.203 1 92.31 91 ARG A N 1
ATOM 717 C CA . ARG A 1 91 ? -13.891 17.172 21.719 1 92.31 91 ARG A CA 1
ATOM 718 C C . ARG A 1 91 ? -12.492 16.844 21.203 1 92.31 91 ARG A C 1
ATOM 720 O O . ARG A 1 91 ? -11.953 17.562 20.359 1 92.31 91 ARG A O 1
ATOM 727 N N . ASP A 1 92 ? -11.977 15.789 21.719 1 89.12 92 ASP A N 1
ATOM 728 C CA . ASP A 1 92 ? -10.633 15.43 21.281 1 89.12 92 ASP A CA 1
ATOM 729 C C . ASP A 1 92 ? -10.672 14.516 20.062 1 89.12 92 ASP A C 1
ATOM 731 O O . ASP A 1 92 ? -11.734 14.281 19.5 1 89.12 92 ASP A O 1
ATOM 735 N N . SER A 1 93 ? -9.469 14.07 19.578 1 80.69 93 SER A N 1
ATOM 736 C CA . SER A 1 93 ? -9.352 13.297 18.344 1 80.69 93 SER A CA 1
ATOM 737 C C . SER A 1 93 ? -9.898 11.883 18.516 1 80.69 93 SER A C 1
ATOM 739 O O . SER A 1 93 ? -10.117 11.172 17.547 1 80.69 93 SER A O 1
ATOM 741 N N . ARG A 1 94 ? -10.18 11.539 19.766 1 81.69 94 ARG A N 1
ATOM 742 C CA . ARG A 1 94 ? -10.727 10.211 20 1 81.69 94 ARG A CA 1
ATOM 743 C C . ARG A 1 94 ? -12.242 10.25 20.109 1 81.69 94 ARG A C 1
ATOM 745 O O . ARG A 1 94 ? -12.891 9.219 20.266 1 81.69 94 ARG A O 1
ATOM 752 N N . GLY A 1 95 ? -12.672 11.359 20.016 1 84.44 95 GLY A N 1
ATOM 753 C CA . GLY A 1 95 ? -14.117 11.508 20.016 1 84.44 95 GLY A CA 1
ATOM 754 C C . GLY A 1 95 ? -14.688 11.766 21.406 1 84.44 95 GLY A C 1
ATOM 755 O O . GLY A 1 95 ? -15.906 11.867 21.578 1 84.44 95 GLY A O 1
ATOM 756 N N . GLU A 1 96 ? -13.883 11.891 22.375 1 91.62 96 GLU A N 1
ATOM 757 C CA . GLU A 1 96 ? -14.32 12.156 23.75 1 91.62 96 GLU A CA 1
ATOM 758 C C . GLU A 1 96 ? -14.453 13.656 24 1 91.62 96 GLU A C 1
ATOM 760 O O . GLU A 1 96 ? -13.656 14.453 23.484 1 91.62 96 GLU A O 1
ATOM 765 N N . SER A 1 97 ? -15.445 13.977 24.812 1 95.12 97 SER A N 1
ATOM 766 C CA . SER A 1 97 ? -15.695 15.391 25.078 1 95.12 97 SER A CA 1
ATOM 767 C C . SER A 1 97 ? -15.625 15.703 26.562 1 95.12 97 SER A C 1
ATOM 769 O O . SER A 1 97 ? -15.859 14.828 27.406 1 95.12 97 SER A O 1
ATOM 771 N N . ILE A 1 98 ? -15.312 16.938 26.875 1 97.12 98 ILE A N 1
ATOM 772 C CA . ILE A 1 98 ? -15.297 17.422 28.25 1 97.12 98 ILE A CA 1
ATOM 773 C C . ILE A 1 98 ? -15.703 18.891 28.297 1 97.12 98 ILE A C 1
ATOM 775 O O . ILE A 1 98 ? -15.367 19.656 27.391 1 97.12 98 ILE A O 1
ATOM 779 N N . GLN A 1 99 ? -16.453 19.219 29.234 1 97.69 99 GLN A N 1
ATOM 780 C CA . GLN A 1 99 ? -16.812 20.609 29.469 1 97.69 99 GLN A CA 1
ATOM 781 C C . GLN A 1 99 ? -15.68 21.359 30.156 1 97.69 99 GLN A C 1
ATOM 783 O O . GLN A 1 99 ? -15.039 20.844 31.078 1 97.69 99 GLN A O 1
ATOM 788 N N . VAL A 1 100 ? -15.438 22.531 29.703 1 98.06 100 VAL A N 1
ATOM 789 C CA . VAL A 1 100 ? -14.477 23.453 30.281 1 98.06 100 VAL A CA 1
ATOM 790 C C . VAL A 1 100 ? -15.195 24.703 30.797 1 98.06 100 VAL A C 1
ATOM 792 O O . VAL A 1 100 ? -16.047 25.266 30.109 1 98.06 100 VAL A O 1
ATOM 795 N N . MET A 1 101 ? -14.867 25.062 31.984 1 97.56 101 MET A N 1
ATOM 796 C CA . MET A 1 101 ? -15.477 26.25 32.594 1 97.56 101 MET A CA 1
ATOM 797 C C . MET A 1 101 ? -14.445 27.344 32.781 1 97.56 101 MET A C 1
ATOM 799 O O . MET A 1 101 ? -13.375 27.109 33.344 1 97.56 101 MET A O 1
ATOM 803 N N . PHE A 1 102 ? -14.719 28.469 32.312 1 96.88 102 PHE A N 1
ATOM 804 C CA . PHE A 1 102 ? -14 29.688 32.625 1 96.88 102 PHE A CA 1
ATOM 805 C C . PHE A 1 102 ? -14.734 30.469 33.719 1 96.88 102 PHE A C 1
ATOM 807 O O . PHE A 1 102 ? -15.75 31.109 33.469 1 96.88 102 PHE A O 1
ATOM 814 N N . LYS A 1 103 ? -14.195 30.469 34.875 1 93.75 103 LYS A N 1
ATOM 815 C CA . LYS A 1 103 ? -14.859 31.094 36 1 93.75 103 LYS A CA 1
ATOM 816 C C . LYS A 1 103 ? -15.07 32.594 35.781 1 93.75 103 LYS A C 1
ATOM 818 O O . LYS A 1 103 ? -14.195 33.25 35.219 1 93.75 103 LYS A O 1
ATOM 823 N N . ARG A 1 104 ? -16.203 33.094 36.219 1 91.19 104 ARG A N 1
ATOM 824 C CA . ARG A 1 104 ? -16.516 34.5 36.031 1 91.19 104 ARG A CA 1
ATOM 825 C C . ARG A 1 104 ? -15.641 35.375 36.938 1 91.19 104 ARG A C 1
ATOM 827 O O . ARG A 1 104 ? -15.289 34.969 38.062 1 91.19 104 ARG A O 1
ATOM 834 N N . LYS A 1 105 ? -15.359 36.531 36.5 1 92.12 105 LYS A N 1
ATOM 835 C CA . LYS A 1 105 ? -14.609 37.531 37.25 1 92.12 105 LYS A CA 1
ATOM 836 C C . LYS A 1 105 ? -13.273 36.969 37.719 1 92.12 105 LYS A C 1
ATOM 838 O O . LYS A 1 105 ? -12.906 37.156 38.875 1 92.12 105 LYS A O 1
ATOM 843 N N . ALA A 1 106 ? -12.75 36.156 36.875 1 92.44 106 ALA A N 1
ATOM 844 C CA . ALA A 1 106 ? -11.43 35.594 37.125 1 92.44 106 ALA A CA 1
ATOM 845 C C . ALA A 1 106 ? -10.461 35.875 35.969 1 92.44 106 ALA A C 1
ATOM 847 O O . ALA A 1 106 ? -10.859 36.438 34.969 1 92.44 106 ALA A O 1
ATOM 848 N N . ASP A 1 107 ? -9.258 35.688 36.281 1 93.81 107 ASP A N 1
ATOM 849 C CA . ASP A 1 107 ? -8.234 35.781 35.25 1 93.81 107 ASP A CA 1
ATOM 850 C C . ASP A 1 107 ? -7.633 34.406 34.906 1 93.81 107 ASP A C 1
ATOM 852 O O . ASP A 1 107 ? -7.512 33.562 35.781 1 93.81 107 ASP A O 1
ATOM 856 N N . ILE A 1 108 ? -7.344 34.219 33.688 1 93.12 108 ILE A N 1
ATOM 857 C CA . ILE A 1 108 ? -6.617 33.031 33.219 1 93.12 108 ILE A CA 1
ATOM 858 C C . ILE A 1 108 ? -5.434 33.469 32.375 1 93.12 108 ILE A C 1
ATOM 860 O O . ILE A 1 108 ? -5.312 34.625 31.984 1 93.12 108 ILE A O 1
ATOM 864 N N . THR A 1 109 ? -4.602 32.531 32.125 1 95 109 THR A N 1
ATOM 865 C CA . THR A 1 109 ? -3.502 32.781 31.203 1 95 109 THR A CA 1
ATOM 866 C C . THR A 1 109 ? -3.824 32.219 29.812 1 95 109 THR A C 1
ATOM 868 O O . THR A 1 109 ? -4.219 31.062 29.672 1 95 109 THR A O 1
ATOM 871 N N . VAL A 1 110 ? -3.695 33.062 28.828 1 93.81 110 VAL A N 1
ATOM 872 C CA . VAL A 1 110 ? -3.828 32.688 27.438 1 93.81 110 VAL A CA 1
ATOM 873 C C . VAL A 1 110 ? -2.484 32.844 26.719 1 93.81 110 VAL A C 1
ATOM 875 O O . VAL A 1 110 ? -2.023 33.969 26.484 1 93.81 110 VAL A O 1
ATOM 878 N N . SER A 1 111 ? -1.898 31.703 26.359 1 93.06 111 SER A N 1
ATOM 879 C CA . SER A 1 111 ? -0.563 31.719 25.781 1 93.06 111 SER A CA 1
ATOM 880 C C . SER A 1 111 ? 0.408 32.531 26.625 1 93.06 111 SER A C 1
ATOM 882 O O . SER A 1 111 ? 1.112 33.406 26.109 1 93.06 111 SER A O 1
ATOM 884 N N . ASN A 1 112 ? 0.311 32.438 27.922 1 90 112 ASN A N 1
ATOM 885 C CA . ASN A 1 112 ? 1.198 33 28.922 1 90 112 ASN A CA 1
ATOM 886 C C . ASN A 1 112 ? 0.93 34.5 29.125 1 90 112 ASN A C 1
ATOM 888 O O . ASN A 1 112 ? 1.789 35.219 29.625 1 90 112 ASN A O 1
ATOM 892 N N . LYS A 1 113 ? -0.242 34.906 28.672 1 93.5 113 LYS A N 1
ATOM 893 C CA . LYS A 1 113 ? -0.688 36.281 28.922 1 93.5 113 LYS A CA 1
ATOM 894 C C . LYS A 1 113 ? -1.972 36.281 29.734 1 93.5 113 LYS A C 1
ATOM 896 O O . LYS A 1 113 ? -2.873 35.5 29.516 1 93.5 113 LYS A O 1
ATOM 901 N N . ALA A 1 114 ? -2.027 37.188 30.578 1 92.94 114 ALA A N 1
ATOM 902 C CA . ALA A 1 114 ? -3.209 37.281 31.438 1 92.94 114 ALA A CA 1
ATOM 903 C C . ALA A 1 114 ? -4.406 37.844 30.656 1 92.94 114 ALA A C 1
ATOM 905 O O . ALA A 1 114 ? -4.266 38.75 29.828 1 92.94 114 ALA A O 1
ATOM 906 N N . LEU A 1 115 ? -5.512 37.25 30.875 1 93.62 115 LEU A N 1
ATOM 907 C CA . LEU A 1 115 ? -6.758 37.688 30.266 1 93.62 115 LEU A CA 1
ATOM 908 C C . LEU A 1 115 ? -7.934 37.469 31.219 1 93.62 115 LEU A C 1
ATOM 910 O O . LEU A 1 115 ? -8.039 36.438 31.859 1 93.62 115 LEU A O 1
ATOM 914 N N . SER A 1 116 ? -8.75 38.469 31.234 1 94.56 116 SER A N 1
ATOM 915 C CA . SER A 1 116 ? -9.992 38.312 31.984 1 94.56 116 SER A CA 1
ATOM 916 C C . SER A 1 116 ? -10.906 37.281 31.328 1 94.56 116 SER A C 1
ATOM 918 O O . SER A 1 116 ? -11.062 37.312 30.094 1 94.56 116 SER A O 1
ATOM 920 N N . THR A 1 117 ? -11.523 36.438 32.094 1 93.94 117 THR A N 1
ATOM 921 C CA . THR A 1 117 ? -12.422 35.406 31.578 1 93.94 117 THR A CA 1
ATOM 922 C C . THR A 1 117 ? -13.625 36.062 30.875 1 93.94 117 THR A C 1
ATOM 924 O O . THR A 1 117 ? -14.289 35.406 30.062 1 93.94 117 THR A O 1
ATOM 927 N N . GLU A 1 118 ? -13.859 37.312 31.141 1 92.19 118 GLU A N 1
ATOM 928 C CA . GLU A 1 118 ? -14.969 38.031 30.516 1 92.19 118 GLU A CA 1
ATOM 929 C C . GLU A 1 118 ? -14.703 38.312 29.031 1 92.19 118 GLU A C 1
ATOM 931 O O . GLU A 1 118 ? -15.633 38.594 28.281 1 92.19 118 GLU A O 1
ATOM 936 N N . LYS A 1 119 ? -13.469 38.094 28.609 1 92.5 119 LYS A N 1
ATOM 937 C CA . LYS A 1 119 ? -13.086 38.406 27.234 1 92.5 119 LYS A CA 1
ATOM 938 C C . LYS A 1 119 ? -12.898 37.125 26.422 1 92.5 119 LYS A C 1
ATOM 940 O O . LYS A 1 119 ? -12.469 37.188 25.266 1 92.5 119 LYS A O 1
ATOM 945 N N . ILE A 1 120 ? -13.234 36.031 26.984 1 93.44 120 ILE A N 1
ATOM 946 C CA . ILE A 1 120 ? -13.023 34.75 26.328 1 93.44 120 ILE A CA 1
ATOM 947 C C . ILE A 1 120 ? -13.852 34.688 25.062 1 93.44 120 ILE A C 1
ATOM 949 O O . ILE A 1 120 ? -13.398 34.125 24.047 1 93.44 120 ILE A O 1
ATOM 953 N N . ASN A 1 121 ? -15.008 35.219 25.109 1 92.19 121 ASN A N 1
ATOM 954 C CA . ASN A 1 121 ? -15.906 35.219 23.953 1 92.19 121 ASN A CA 1
ATOM 955 C C . ASN A 1 121 ? -15.352 36.062 22.812 1 92.19 121 ASN A C 1
ATOM 957 O O . ASN A 1 121 ? -15.805 35.906 21.672 1 92.19 121 ASN A O 1
ATOM 961 N N . GLN A 1 122 ? -14.383 36.844 23.094 1 93.06 122 GLN A N 1
ATOM 962 C CA . GLN A 1 122 ? -13.805 37.719 22.062 1 93.06 122 GLN A CA 1
ATOM 963 C C . GLN A 1 122 ? -12.688 37 21.312 1 93.06 122 GLN A C 1
ATOM 965 O O . GLN A 1 122 ? -12.18 37.531 20.312 1 93.06 122 GLN A O 1
ATOM 970 N N . ILE A 1 123 ? -12.406 35.781 21.797 1 94.44 123 ILE A N 1
ATOM 971 C CA . ILE A 1 123 ? -11.25 35.188 21.141 1 94.44 123 ILE A CA 1
ATOM 972 C C . ILE A 1 123 ? -11.602 33.781 20.656 1 94.44 123 ILE A C 1
ATOM 974 O O . ILE A 1 123 ? -10.859 33.188 19.875 1 94.44 123 ILE A O 1
ATOM 978 N N . LEU A 1 124 ? -12.766 33.219 21.062 1 96.69 124 LEU A N 1
ATOM 979 C CA . LEU A 1 124 ? -13.062 31.844 20.734 1 96.69 124 LEU A CA 1
ATOM 980 C C . LEU A 1 124 ? -14.281 31.75 19.828 1 96.69 124 LEU A C 1
ATOM 982 O O . LEU A 1 124 ? -15.188 32.562 19.906 1 96.69 124 LEU A O 1
ATOM 986 N N . ASP A 1 125 ? -14.258 30.828 18.984 1 96.62 125 ASP A N 1
ATOM 987 C CA . ASP A 1 125 ? -15.383 30.406 18.156 1 96.62 125 ASP A CA 1
ATOM 988 C C . ASP A 1 125 ? -15.531 28.891 18.172 1 96.62 125 ASP A C 1
ATOM 990 O O . ASP A 1 125 ? -14.578 28.172 18.438 1 96.62 125 ASP A O 1
ATOM 994 N N . ILE A 1 126 ? -16.75 28.484 17.922 1 95.06 126 ILE A N 1
ATOM 995 C CA . ILE A 1 126 ? -16.969 27.062 17.672 1 95.06 126 ILE A CA 1
ATOM 996 C C . ILE A 1 126 ? -16.062 26.594 16.531 1 95.06 126 ILE A C 1
ATOM 998 O O . ILE A 1 126 ? -15.969 27.25 15.5 1 95.06 126 ILE A O 1
ATOM 1002 N N . GLY A 1 127 ? -15.359 25.5 16.734 1 95.62 127 GLY A N 1
ATOM 1003 C CA . GLY A 1 127 ? -14.469 24.953 15.719 1 95.62 127 GLY A CA 1
ATOM 1004 C C . GLY A 1 127 ? -13 25.172 16.016 1 95.62 127 GLY A C 1
ATOM 1005 O O . GLY A 1 127 ? -12.133 24.516 15.445 1 95.62 127 GLY A O 1
ATOM 1006 N N . ASP A 1 128 ? -12.703 26.172 16.891 1 97.5 128 ASP A N 1
ATOM 1007 C CA . ASP A 1 128 ? -11.32 26.422 17.266 1 97.5 128 ASP A CA 1
ATOM 1008 C C . ASP A 1 128 ? -10.727 25.203 17.984 1 97.5 128 ASP A C 1
ATOM 1010 O O . ASP A 1 128 ? -11.438 24.469 18.656 1 97.5 128 ASP A O 1
ATOM 1014 N N . ILE A 1 129 ? -9.469 25 17.781 1 96.88 129 ILE A N 1
ATOM 1015 C CA . ILE A 1 129 ? -8.711 24.031 18.562 1 96.88 129 ILE A CA 1
ATOM 1016 C C . ILE A 1 129 ? -7.98 24.75 19.703 1 96.88 129 ILE A C 1
ATOM 1018 O O . ILE A 1 129 ? -7.234 25.703 19.469 1 96.88 129 ILE A O 1
ATOM 1022 N N . ILE A 1 130 ? -8.172 24.266 20.922 1 96.69 130 ILE A N 1
ATOM 1023 C CA . ILE A 1 130 ? -7.496 24.922 22.031 1 96.69 130 ILE A CA 1
ATOM 1024 C C . ILE A 1 130 ? -6.914 23.875 22.984 1 96.69 130 ILE A C 1
ATOM 1026 O O . ILE A 1 130 ? -7.32 22.719 22.953 1 96.69 130 ILE A O 1
ATOM 1030 N N . THR A 1 131 ? -5.93 24.266 23.703 1 95.56 131 THR A N 1
ATOM 1031 C CA . THR A 1 131 ? -5.418 23.547 24.875 1 95.56 131 THR A CA 1
ATOM 1032 C C . THR A 1 131 ? -5.848 24.234 26.172 1 95.56 131 THR A C 1
ATOM 1034 O O . THR A 1 131 ? -5.863 25.453 26.25 1 95.56 131 THR A O 1
ATOM 1037 N N . VAL A 1 132 ? -6.188 23.422 27.125 1 96.44 132 VAL A N 1
ATOM 1038 C CA . VAL A 1 132 ? -6.645 23.953 28.406 1 96.44 132 VAL A CA 1
ATOM 1039 C C . VAL A 1 132 ? -5.953 23.219 29.547 1 96.44 132 VAL A C 1
ATOM 1041 O O . VAL A 1 132 ? -5.789 22 29.5 1 96.44 132 VAL A O 1
ATOM 1044 N N . GLU A 1 133 ? -5.492 23.984 30.453 1 96.5 133 GLU A N 1
ATOM 1045 C CA . GLU A 1 133 ? -4.98 23.453 31.719 1 96.5 133 GLU A CA 1
ATOM 1046 C C . GLU A 1 133 ? -5.867 23.875 32.906 1 96.5 133 GLU A C 1
ATOM 1048 O O . GLU A 1 133 ? -6.25 25.047 33 1 96.5 133 GLU A O 1
ATOM 1053 N N . GLY A 1 134 ? -6.188 22.891 33.688 1 97.06 134 GLY A N 1
ATOM 1054 C CA . GLY A 1 134 ? -7.043 23.203 34.812 1 97.06 134 GLY A CA 1
ATOM 1055 C C . GLY A 1 134 ? -7.285 22.016 35.75 1 97.06 134 GLY A C 1
ATOM 1056 O O . GLY A 1 134 ? -6.562 21.016 35.688 1 97.06 134 GLY A O 1
ATOM 1057 N N . TYR A 1 135 ? -8.281 22.172 36.719 1 97.12 135 TYR A N 1
ATOM 1058 C CA . TYR A 1 135 ? -8.617 21.125 37.656 1 97.12 135 TYR A CA 1
ATOM 1059 C C . TYR A 1 135 ? -10.062 20.672 37.5 1 97.12 135 TYR A C 1
ATOM 1061 O O . TYR A 1 135 ? -10.867 21.359 36.875 1 97.12 135 TYR A O 1
ATOM 1069 N N . VAL A 1 136 ? -10.383 19.531 38 1 97.19 136 VAL A N 1
ATOM 1070 C CA . VAL A 1 136 ? -11.688 18.906 37.75 1 97.19 136 VAL A CA 1
ATOM 1071 C C . VAL A 1 136 ? -12.688 19.391 38.812 1 97.19 136 VAL A C 1
ATOM 1073 O O . VAL A 1 136 ? -12.336 19.594 39.969 1 97.19 136 VAL A O 1
ATOM 1076 N N . LYS A 1 137 ? -13.859 19.594 38.344 1 96.69 137 LYS A N 1
ATOM 1077 C CA . LYS A 1 137 ? -15.023 19.938 39.156 1 96.69 137 LYS A CA 1
ATOM 1078 C C . LYS A 1 137 ? -16.281 19.25 38.656 1 96.69 137 LYS A C 1
ATOM 1080 O O . LYS A 1 137 ? -16.438 19.062 37.438 1 96.69 137 LYS A O 1
ATOM 1085 N N . LYS A 1 138 ? -17.047 18.766 39.469 1 96.06 138 LYS A N 1
ATOM 1086 C CA . LYS A 1 138 ? -18.391 18.328 39.094 1 96.06 138 LYS A CA 1
ATOM 1087 C C . LYS A 1 138 ? -19.406 19.422 39.375 1 96.06 138 LYS A C 1
ATOM 1089 O O . LYS A 1 138 ? -19.562 19.844 40.531 1 96.06 138 LYS A O 1
ATOM 1094 N N . THR A 1 139 ? -20.016 19.875 38.344 1 92.94 139 THR A N 1
ATOM 1095 C CA . THR A 1 139 ? -20.969 20.969 38.531 1 92.94 139 THR A CA 1
ATOM 1096 C C . THR A 1 139 ? -22.188 20.5 39.344 1 92.94 139 THR A C 1
ATOM 1098 O O . THR A 1 139 ? -22.344 19.297 39.594 1 92.94 139 THR A O 1
ATOM 1101 N N . ASN A 1 140 ? -23.031 21.453 39.656 1 90.19 140 ASN A N 1
ATOM 1102 C CA . ASN A 1 140 ? -24.25 21.141 40.406 1 90.19 140 A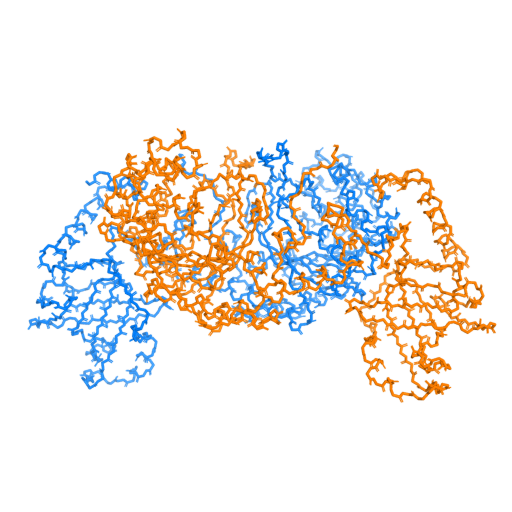SN A CA 1
ATOM 1103 C C . ASN A 1 140 ? -25.203 20.281 39.594 1 90.19 140 ASN A C 1
ATOM 1105 O O . ASN A 1 140 ? -26.016 19.547 40.156 1 90.19 140 ASN A O 1
ATOM 1109 N N . THR A 1 141 ? -25.094 20.344 38.281 1 91.06 141 THR A N 1
ATOM 1110 C CA . THR A 1 141 ? -25.953 19.562 37.406 1 91.06 141 THR A CA 1
ATOM 1111 C C . THR A 1 141 ? -25.359 18.172 37.156 1 91.06 141 THR A C 1
ATOM 1113 O O . THR A 1 141 ? -25.938 17.359 36.438 1 91.06 141 THR A O 1
ATOM 1116 N N . GLY A 1 142 ? -24.188 17.922 37.75 1 91.75 142 GLY A N 1
ATOM 1117 C CA . GLY A 1 142 ? -23.594 16.594 37.656 1 91.75 142 GLY A CA 1
ATOM 1118 C C . GLY A 1 142 ? -22.656 16.422 36.469 1 91.75 142 GLY A C 1
ATOM 1119 O O . GLY A 1 142 ? -22.25 15.312 36.156 1 91.75 142 GLY A O 1
ATOM 1120 N N . GLU A 1 143 ? -22.359 17.5 35.844 1 94.69 143 GLU A N 1
ATOM 1121 C CA . GLU A 1 143 ? -21.484 17.406 34.688 1 94.69 143 GLU A CA 1
ATOM 1122 C C . GLU A 1 143 ? -20.016 17.594 35.094 1 94.69 143 GLU A C 1
ATOM 1124 O O . GLU A 1 143 ? -19.672 18.562 35.75 1 94.69 143 GLU A O 1
ATOM 1129 N N . LEU A 1 144 ? -19.219 16.578 34.75 1 96.25 144 LEU A N 1
ATOM 1130 C CA . LEU A 1 144 ? -17.781 16.703 35 1 96.25 144 LEU A CA 1
ATOM 1131 C C . LEU A 1 144 ? -17.188 17.812 34.125 1 96.25 144 LEU A C 1
ATOM 1133 O O . LEU A 1 144 ? -17.391 17.844 32.906 1 96.25 144 LEU A O 1
ATOM 1137 N N . THR A 1 145 ? -16.484 18.719 34.812 1 97.5 145 THR A N 1
ATOM 1138 C CA . THR A 1 145 ? -16.016 19.938 34.156 1 97.5 145 THR A CA 1
ATOM 1139 C C . THR A 1 145 ? -14.57 20.234 34.531 1 97.5 145 THR A C 1
ATOM 1141 O O . THR A 1 145 ? -14.148 19.953 35.656 1 97.5 145 THR A O 1
ATOM 1144 N N . LEU A 1 146 ? -13.812 20.656 33.562 1 97.81 146 LEU A N 1
ATOM 1145 C CA . LEU A 1 146 ? -12.469 21.172 33.844 1 97.81 146 LEU A CA 1
ATOM 1146 C C . LEU A 1 146 ? -12.5 22.688 34.031 1 97.81 146 LEU A C 1
ATOM 1148 O O . LEU A 1 146 ? -12.883 23.422 33.125 1 97.81 146 LEU A O 1
ATOM 1152 N N . VAL A 1 147 ? -12.133 23.125 35.188 1 97.56 147 VAL A N 1
ATOM 1153 C CA . VAL A 1 147 ? -12.047 24.562 35.438 1 97.56 147 VAL A CA 1
ATOM 1154 C C . VAL A 1 147 ? -10.719 25.094 34.906 1 97.56 147 VAL A C 1
ATOM 1156 O O . VAL A 1 147 ? -9.656 24.75 35.438 1 97.56 147 VAL A O 1
ATOM 1159 N N . ALA A 1 148 ? -10.766 25.938 33.969 1 97.56 148 ALA A N 1
ATOM 1160 C CA . ALA A 1 148 ? -9.586 26.391 33.219 1 97.56 148 ALA A CA 1
ATOM 1161 C C . ALA A 1 148 ? -8.766 27.391 34.031 1 97.56 148 ALA A C 1
ATOM 1163 O O . ALA A 1 148 ? -9.328 28.297 34.656 1 97.56 148 ALA A O 1
ATOM 1164 N N . GLN A 1 149 ? -7.512 27.203 34.031 1 96.31 149 GLN A N 1
ATOM 1165 C CA . GLN A 1 149 ? -6.562 28.156 34.625 1 96.31 149 GLN A CA 1
ATOM 1166 C C . GLN A 1 149 ? -5.664 28.75 33.531 1 96.31 149 GLN A C 1
ATOM 1168 O O . GLN A 1 149 ? -5.133 29.859 33.719 1 96.31 149 GLN A O 1
ATOM 1173 N N . ALA A 1 150 ? -5.492 28 32.531 1 96.12 150 ALA A N 1
ATOM 1174 C CA . ALA A 1 150 ? -4.711 28.438 31.375 1 96.12 150 ALA A CA 1
ATOM 1175 C C . ALA A 1 150 ? -5.258 27.828 30.094 1 96.12 150 ALA A C 1
ATOM 1177 O O . ALA A 1 150 ? -5.859 26.75 30.109 1 96.12 150 ALA A O 1
ATOM 1178 N N . MET A 1 151 ? -5.078 28.562 29.016 1 96.06 151 MET A N 1
ATOM 1179 C CA . MET A 1 151 ? -5.48 28.031 27.719 1 96.06 151 MET A CA 1
ATOM 1180 C C . MET A 1 151 ? -4.59 28.594 26.609 1 96.06 151 MET A C 1
ATOM 1182 O O . MET A 1 151 ? -3.848 29.562 26.828 1 96.06 151 MET A O 1
ATOM 1186 N N . ALA A 1 152 ? -4.566 28 25.531 1 95.5 152 ALA A N 1
ATOM 1187 C CA . ALA A 1 152 ? -3.93 28.484 24.312 1 95.5 152 ALA A CA 1
ATOM 1188 C C . ALA A 1 152 ? -4.715 28.062 23.078 1 95.5 152 ALA A C 1
ATOM 1190 O O . ALA A 1 152 ? -5.293 26.984 23.031 1 95.5 152 ALA A O 1
ATOM 1191 N N . VAL A 1 153 ? -4.734 28.969 22.141 1 96.38 153 VAL A N 1
ATOM 1192 C CA . VAL A 1 153 ? -5.336 28.609 20.844 1 96.38 153 VAL A CA 1
ATOM 1193 C C . VAL A 1 153 ? -4.316 27.875 19.984 1 96.38 153 VAL A C 1
ATOM 1195 O O . VAL A 1 153 ? -3.203 28.375 19.766 1 96.38 153 VAL A O 1
ATOM 1198 N N . GLY A 1 154 ? -4.695 26.719 19.562 1 95.56 154 GLY A N 1
ATOM 1199 C CA . GLY A 1 154 ? -3.824 25.938 18.703 1 95.56 154 GLY A CA 1
ATOM 1200 C C . GLY A 1 154 ? -4.09 26.156 17.234 1 95.56 154 GLY A C 1
ATOM 1201 O O . GLY A 1 154 ? -3.188 26 16.406 1 95.56 154 GLY A O 1
ATOM 1202 N N . ALA A 1 155 ? -5.34 26.438 16.922 1 97.44 155 ALA A N 1
ATOM 1203 C CA . ALA A 1 155 ? -5.742 26.75 15.555 1 97.44 155 ALA A CA 1
ATOM 1204 C C . ALA A 1 155 ? -7.082 27.469 15.531 1 97.44 155 ALA A C 1
ATOM 1206 O O . ALA A 1 155 ? -8.078 26.969 16.047 1 97.44 155 ALA A O 1
ATOM 1207 N N . LYS A 1 156 ? -7.078 28.625 15.008 1 97.38 156 LYS A N 1
ATOM 1208 C CA . LYS A 1 156 ? -8.328 29.344 14.773 1 97.38 156 LYS A CA 1
ATOM 1209 C C . LYS A 1 156 ? -9.094 28.75 13.594 1 97.38 156 LYS A C 1
ATOM 1211 O O . LYS A 1 156 ? -8.5 28.422 12.562 1 97.38 156 LYS A O 1
ATOM 1216 N N . CYS A 1 157 ? -10.344 28.547 13.797 1 96.75 157 CYS A N 1
ATOM 1217 C CA . CYS A 1 157 ? -11.234 28.094 12.727 1 96.75 157 CYS A CA 1
ATOM 1218 C C . CYS A 1 157 ? -11.859 29.281 12.008 1 96.75 157 CYS A C 1
ATOM 1220 O O . CYS A 1 157 ? -12.703 29.984 12.57 1 96.75 157 CYS A O 1
ATOM 1222 N N . LEU A 1 158 ? -11.547 29.469 10.758 1 95.62 158 LEU A N 1
ATOM 1223 C CA . LEU A 1 158 ? -11.938 30.688 10.047 1 95.62 158 LEU A CA 1
ATOM 1224 C C . LEU A 1 158 ? -13.25 30.484 9.305 1 95.62 158 LEU A C 1
ATOM 1226 O O . LEU A 1 158 ? -13.906 31.453 8.914 1 95.62 158 LEU A O 1
ATOM 1230 N N . LEU A 1 159 ? -13.555 29.203 9.055 1 92.62 159 LEU A N 1
ATOM 1231 C CA . LEU A 1 159 ? -14.812 28.875 8.398 1 92.62 159 LEU A CA 1
ATOM 1232 C C . LEU A 1 159 ? -15.805 28.281 9.391 1 92.62 159 LEU A C 1
ATOM 1234 O O . LEU A 1 159 ? -15.43 27.5 10.266 1 92.62 159 LEU A O 1
ATOM 1238 N N . PRO A 1 160 ? -17.047 28.766 9.258 1 90.31 160 PRO A N 1
ATOM 1239 C CA . PRO A 1 160 ? -18.031 28.156 10.164 1 90.31 160 PRO A CA 1
ATOM 1240 C C . PRO A 1 160 ? -18.266 26.672 9.883 1 90.31 160 PRO A C 1
ATOM 1242 O O . PRO A 1 160 ? -18.25 26.25 8.719 1 90.31 160 PRO A O 1
ATOM 1245 N N . LEU A 1 161 ? -18.422 25.938 10.938 1 87.62 161 LEU A N 1
ATOM 1246 C CA . LEU A 1 161 ? -18.75 24.531 10.797 1 87.62 161 LEU A CA 1
ATOM 1247 C C . LEU A 1 161 ? -20.219 24.328 10.414 1 87.62 161 LEU A C 1
ATOM 1249 O O . LEU A 1 161 ? -21.062 25.156 10.773 1 87.62 161 LEU A O 1
ATOM 1253 N N . PRO A 1 162 ? -20.406 23.266 9.641 1 79.44 162 PRO A N 1
ATOM 1254 C CA . PRO A 1 162 ? -21.812 22.938 9.453 1 79.44 162 PRO A CA 1
ATOM 1255 C C . PRO A 1 162 ? -22.516 22.578 10.758 1 79.44 162 PRO A C 1
ATOM 1257 O O . PRO A 1 162 ? -21.859 22.406 11.789 1 79.44 162 PRO A O 1
ATOM 1260 N N . ASP A 1 163 ? -23.781 22.625 10.734 1 68.81 163 ASP A N 1
ATOM 1261 C CA . ASP A 1 163 ? -24.516 22.297 11.953 1 68.81 163 ASP A CA 1
ATOM 1262 C C . ASP A 1 163 ? -24 20.984 12.562 1 68.81 163 ASP A C 1
ATOM 1264 O O . ASP A 1 163 ? -24.094 19.922 11.953 1 68.81 163 ASP A O 1
ATOM 1268 N N . LEU A 1 164 ? -23.344 21.141 13.594 1 61.66 164 LEU A N 1
ATOM 1269 C CA . LEU A 1 164 ? -22.672 20.031 14.266 1 61.66 164 LEU A CA 1
ATOM 1270 C C . LEU A 1 164 ? -23.688 19.031 14.836 1 61.66 164 LEU A C 1
ATOM 1272 O O . LEU A 1 164 ? -23.359 17.875 15.055 1 61.66 164 LEU A O 1
ATOM 1276 N N . PHE A 1 165 ? -24.812 19.531 15.055 1 52.25 165 PHE A N 1
ATOM 1277 C CA . PHE A 1 165 ? -25.828 18.656 15.641 1 52.25 165 PHE A CA 1
ATOM 1278 C C . PHE A 1 165 ? -26.453 17.766 14.578 1 52.25 165 PHE A C 1
ATOM 1280 O O . PHE A 1 165 ? -26.625 16.562 14.805 1 52.25 165 PHE A O 1
ATOM 1287 N N . HIS A 1 166 ? -26.688 18.391 13.5 1 62.59 166 HIS A N 1
ATOM 1288 C CA . HIS A 1 166 ? -27.328 17.594 12.469 1 62.59 166 HIS A CA 1
ATOM 1289 C C . HIS A 1 166 ? -26.312 17.016 11.5 1 62.59 166 HIS A C 1
ATOM 1291 O O . HIS A 1 166 ? -26.609 16.078 10.75 1 62.59 166 HIS A O 1
ATOM 1297 N N . GLY A 1 167 ? -25.094 17.438 11.727 1 66 167 GLY A N 1
ATOM 1298 C CA . GLY A 1 167 ? -24.078 16.953 10.812 1 66 167 GLY A CA 1
ATOM 1299 C C . GLY A 1 167 ? -24.359 17.312 9.367 1 66 167 GLY A C 1
ATOM 1300 O O . GLY A 1 167 ? -25.422 17.844 9.047 1 66 167 GLY A O 1
ATOM 1301 N N . LEU A 1 168 ? -23.359 17.047 8.453 1 74.88 168 LEU A N 1
ATOM 1302 C CA . LEU A 1 168 ? -23.547 17.203 7.016 1 74.88 168 LEU A CA 1
ATOM 1303 C C . LEU A 1 168 ? -24.375 16.062 6.449 1 74.88 168 LEU A C 1
ATOM 1305 O O . LEU A 1 168 ? -24.047 14.891 6.656 1 74.88 168 LEU A O 1
ATOM 1309 N N . LYS A 1 169 ? -25.531 16.328 5.84 1 73.31 169 LYS A N 1
ATOM 1310 C CA . LYS A 1 169 ? -26.438 15.281 5.395 1 73.31 169 LYS A CA 1
ATOM 1311 C C . LYS A 1 169 ? -26.297 15.023 3.9 1 73.31 169 LYS A C 1
ATOM 1313 O O . LYS A 1 169 ? -26.438 13.891 3.443 1 73.31 169 LYS A O 1
ATOM 1318 N N . ASP A 1 170 ? -25.875 16 3.197 1 81.44 170 ASP A N 1
ATOM 1319 C CA . ASP A 1 170 ? -25.766 15.844 1.751 1 81.44 170 ASP A CA 1
ATOM 1320 C C . ASP A 1 170 ? -24.594 14.938 1.386 1 81.44 170 ASP A C 1
ATOM 1322 O O . ASP A 1 170 ? -23.438 15.273 1.653 1 81.44 170 ASP A O 1
ATOM 1326 N N . VAL A 1 171 ? -24.922 13.891 0.687 1 80.5 171 VAL A N 1
ATOM 1327 C CA . VAL A 1 171 ? -23.953 12.836 0.431 1 80.5 171 VAL A CA 1
ATOM 1328 C C . VAL A 1 171 ? -22.828 13.367 -0.451 1 80.5 171 VAL A C 1
ATOM 1330 O O . VAL A 1 171 ? -21.656 13.086 -0.206 1 80.5 171 VAL A O 1
ATOM 1333 N N . SER A 1 172 ? -23.156 14.141 -1.361 1 81.31 172 SER A N 1
ATOM 1334 C CA . SER A 1 172 ? -22.141 14.664 -2.277 1 81.31 172 SER A CA 1
ATOM 1335 C C . SER A 1 172 ? -21.172 15.586 -1.557 1 81.31 172 SER A C 1
ATOM 1337 O O . SER A 1 172 ? -19.953 15.5 -1.761 1 81.31 172 SER A O 1
ATOM 1339 N N . THR A 1 173 ? -21.703 16.453 -0.717 1 81.31 173 THR A N 1
ATOM 1340 C CA . THR A 1 173 ? -20.859 17.359 0.053 1 81.31 173 THR A CA 1
ATOM 1341 C C . THR A 1 173 ? -20 16.594 1.04 1 81.31 173 THR A C 1
ATOM 1343 O O . THR A 1 173 ? -18.812 16.922 1.228 1 81.31 173 THR A O 1
ATOM 1346 N N . ARG A 1 174 ? -20.578 15.602 1.604 1 85.44 174 ARG A N 1
ATOM 1347 C CA . ARG A 1 174 ? -19.859 14.773 2.562 1 85.44 174 ARG A CA 1
ATOM 1348 C C . ARG A 1 174 ? -18.641 14.109 1.907 1 85.44 174 ARG A C 1
ATOM 1350 O O . ARG A 1 174 ? -17.547 14.117 2.465 1 85.44 174 ARG A O 1
ATOM 1357 N N . LEU A 1 175 ? -18.906 13.641 0.762 1 85.31 175 LEU A N 1
ATOM 1358 C CA . LEU A 1 175 ? -17.844 12.93 0.063 1 85.31 175 LEU A CA 1
ATOM 1359 C C . LEU A 1 175 ? -16.766 13.898 -0.436 1 85.31 175 LEU A C 1
ATOM 1361 O O . LEU A 1 175 ? -15.586 13.57 -0.44 1 85.31 175 LEU A O 1
ATOM 1365 N N . ARG A 1 176 ? -17.141 15.023 -0.803 1 84.12 176 ARG A N 1
ATOM 1366 C CA . ARG A 1 176 ? -16.219 16.016 -1.336 1 84.12 176 ARG A CA 1
ATOM 1367 C C . ARG A 1 176 ? -15.43 16.688 -0.215 1 84.12 176 ARG A C 1
ATOM 1369 O O . ARG A 1 176 ? -14.227 16.922 -0.348 1 84.12 176 ARG A O 1
ATOM 1376 N N . MET A 1 177 ? -16.203 17.031 0.772 1 89 177 MET A N 1
ATOM 1377 C CA . MET A 1 177 ? -15.586 17.656 1.939 1 89 177 MET A CA 1
ATOM 1378 C C . MET A 1 177 ? -15.438 16.656 3.078 1 89 177 MET A C 1
ATOM 1380 O O . MET A 1 177 ? -15.93 16.891 4.184 1 89 177 MET A O 1
ATOM 1384 N N . ARG A 1 178 ? -14.656 15.68 2.75 1 93.25 178 ARG A N 1
ATOM 1385 C CA . ARG A 1 178 ? -14.516 14.531 3.639 1 93.25 178 ARG A CA 1
ATOM 1386 C C . ARG A 1 178 ? -13.984 14.961 5.004 1 93.25 178 ARG A C 1
ATOM 1388 O O . ARG A 1 178 ? -14.367 14.391 6.031 1 93.25 178 ARG A O 1
ATOM 1395 N N . HIS A 1 179 ? -13.133 16 5.07 1 93.56 179 HIS A N 1
ATOM 1396 C CA . HIS A 1 179 ? -12.641 16.484 6.355 1 93.56 179 HIS A CA 1
ATOM 1397 C C . HIS A 1 179 ? -13.789 16.984 7.234 1 93.56 179 HIS A C 1
ATOM 1399 O O . HIS A 1 179 ? -13.797 16.75 8.445 1 93.56 179 HIS A O 1
ATOM 1405 N N . LEU A 1 180 ? -14.734 17.609 6.613 1 92.31 180 LEU A N 1
ATOM 1406 C CA . LEU A 1 180 ? -15.906 18.062 7.363 1 92.31 180 LEU A CA 1
ATOM 1407 C C . LEU A 1 180 ? -16.797 16.875 7.762 1 92.31 180 LEU A C 1
ATOM 1409 O O . LEU A 1 180 ? -17.375 16.875 8.844 1 92.31 180 LEU A O 1
ATOM 1413 N N . ASP A 1 181 ? -16.891 15.945 6.836 1 93.38 181 ASP A N 1
ATOM 1414 C CA . ASP A 1 181 ? -17.672 14.742 7.129 1 93.38 181 ASP A CA 1
ATOM 1415 C C . ASP A 1 181 ? -17.109 14.016 8.352 1 93.38 181 ASP A C 1
ATOM 1417 O O . ASP A 1 181 ? -17.859 13.641 9.25 1 93.38 181 ASP A O 1
ATOM 1421 N N . ILE A 1 182 ? -15.883 13.867 8.391 1 93.12 182 ILE A N 1
ATOM 1422 C CA . ILE A 1 182 ? -15.211 13.195 9.492 1 93.12 182 ILE A CA 1
ATOM 1423 C C . ILE A 1 182 ? -15.406 14 10.781 1 93.12 182 ILE A C 1
ATOM 1425 O O . ILE A 1 182 ? -15.68 13.422 11.836 1 93.12 182 ILE A O 1
ATOM 1429 N N . MET A 1 183 ? -15.336 15.289 10.672 1 90.56 183 MET A N 1
ATOM 1430 C CA . MET A 1 183 ? -15.422 16.188 11.812 1 90.56 183 MET A CA 1
ATOM 1431 C C . MET A 1 183 ? -16.812 16.141 12.445 1 90.56 183 MET A C 1
ATOM 1433 O O . MET A 1 183 ? -16.953 16.25 13.664 1 90.56 183 MET A O 1
ATOM 1437 N N . THR A 1 184 ? -17.812 15.938 11.602 1 89.19 184 THR A N 1
ATOM 1438 C CA . THR A 1 184 ? -19.156 16.203 12.094 1 89.19 184 THR A CA 1
ATOM 1439 C C . THR A 1 184 ? -19.953 14.922 12.195 1 89.19 184 THR A C 1
ATOM 1441 O O . THR A 1 184 ? -21.016 14.883 12.844 1 89.19 184 THR A O 1
ATOM 1444 N N . ASN A 1 185 ? -19.5 13.883 11.539 1 90.5 185 ASN A N 1
ATOM 1445 C CA . ASN A 1 185 ? -20.219 12.609 11.547 1 90.5 185 ASN A CA 1
ATOM 1446 C C . ASN A 1 185 ? -19.375 11.5 12.172 1 90.5 185 ASN A C 1
ATOM 1448 O O . ASN A 1 185 ? -18.594 10.852 11.477 1 90.5 185 ASN A O 1
ATOM 1452 N N . PRO A 1 186 ? -19.656 11.18 13.359 1 89.31 186 PRO A N 1
ATOM 1453 C CA . PRO A 1 186 ? -18.875 10.148 14.039 1 89.31 186 PRO A CA 1
ATOM 1454 C C . PRO A 1 186 ? -18.922 8.797 13.32 1 89.31 186 PRO A C 1
ATOM 1456 O O . PRO A 1 186 ? -17.953 8.031 13.375 1 89.31 186 PRO A O 1
ATOM 1459 N N . GLU A 1 187 ? -20 8.516 12.656 1 92.25 187 GLU A N 1
ATOM 1460 C CA . GLU A 1 187 ? -20.125 7.242 11.945 1 92.25 187 GLU A CA 1
ATOM 1461 C C . GLU A 1 187 ? -19.125 7.141 10.805 1 92.25 187 GLU A C 1
ATOM 1463 O O . GLU A 1 187 ? -18.594 6.059 10.523 1 92.25 187 GLU A O 1
ATOM 1468 N N . THR A 1 188 ? -18.906 8.281 10.148 1 94.12 188 THR A N 1
ATOM 1469 C CA . THR A 1 188 ? -17.906 8.297 9.086 1 94.12 188 THR A CA 1
ATOM 1470 C C . THR A 1 188 ? -16.516 8.023 9.641 1 94.12 188 THR A C 1
ATOM 1472 O O . THR A 1 188 ? -15.766 7.211 9.094 1 94.12 188 THR A O 1
ATOM 1475 N N . ARG A 1 189 ? -16.188 8.719 10.664 1 94.56 189 ARG A N 1
ATOM 1476 C CA . ARG A 1 189 ? -14.906 8.516 11.32 1 94.56 189 ARG A CA 1
ATOM 1477 C C . ARG A 1 189 ? -14.734 7.059 11.742 1 94.56 189 ARG A C 1
ATOM 1479 O O . ARG A 1 189 ? -13.672 6.465 11.516 1 94.56 189 ARG A O 1
ATOM 1486 N N . GLN A 1 190 ? -15.727 6.527 12.328 1 94.62 190 GLN A N 1
ATOM 1487 C CA . GLN A 1 190 ? -15.68 5.148 12.805 1 94.62 190 GLN A CA 1
ATOM 1488 C C . GLN A 1 190 ? -15.461 4.176 11.648 1 94.62 190 GLN A C 1
ATOM 1490 O O . GLN A 1 190 ? -14.664 3.24 11.758 1 94.62 190 GLN A O 1
ATOM 1495 N N . LEU A 1 191 ? -16.156 4.359 10.586 1 96.5 191 LEU A N 1
ATOM 1496 C CA . LEU A 1 191 ? -16.031 3.482 9.43 1 96.5 191 LEU A CA 1
ATOM 1497 C C . LEU A 1 191 ? -14.617 3.523 8.867 1 96.5 191 LEU A C 1
ATOM 1499 O O . LEU A 1 191 ? -14.055 2.482 8.523 1 96.5 191 LEU A O 1
ATOM 1503 N N . LEU A 1 192 ? -14.078 4.715 8.758 1 97.25 192 LEU A N 1
ATOM 1504 C CA . LEU A 1 192 ? -12.734 4.859 8.203 1 97.25 192 LEU A CA 1
ATOM 1505 C C . LEU A 1 192 ? -11.688 4.266 9.148 1 97.25 192 LEU A C 1
ATOM 1507 O O . LEU A 1 192 ? -10.68 3.729 8.695 1 97.25 192 LEU A O 1
ATOM 1511 N N . LEU A 1 193 ? -11.922 4.363 10.438 1 96.62 193 LEU A N 1
ATOM 1512 C CA . LEU A 1 193 ? -11.039 3.713 11.398 1 96.62 193 LEU A CA 1
ATOM 1513 C C . LEU A 1 193 ? -11.164 2.195 11.312 1 96.62 193 LEU A C 1
ATOM 1515 O O . LEU A 1 193 ? -10.172 1.479 11.461 1 96.62 193 LEU A O 1
ATOM 1519 N N . GLN A 1 194 ? -12.359 1.729 11.125 1 97.06 194 GLN A N 1
ATOM 1520 C CA . GLN A 1 194 ? -12.57 0.3 10.922 1 97.06 194 GLN A CA 1
ATOM 1521 C C . GLN A 1 194 ? -11.805 -0.195 9.688 1 97.06 194 GLN A C 1
ATOM 1523 O O . GLN A 1 194 ? -11.242 -1.29 9.703 1 97.06 194 GLN A O 1
ATOM 1528 N N . ARG A 1 195 ? -11.812 0.596 8.648 1 98 195 ARG A N 1
ATOM 1529 C CA . ARG A 1 195 ? -11.039 0.257 7.457 1 98 195 ARG A CA 1
ATOM 1530 C C . ARG A 1 195 ? -9.562 0.077 7.801 1 98 195 ARG A C 1
ATOM 1532 O O . ARG A 1 195 ? -8.938 -0.902 7.387 1 98 195 ARG A O 1
ATOM 1539 N N . SER A 1 196 ? -9.023 1.062 8.477 1 97.94 196 SER A N 1
ATOM 1540 C CA . SER A 1 196 ? -7.621 1.018 8.883 1 97.94 196 SER A CA 1
ATOM 1541 C C . SER A 1 196 ? -7.32 -0.231 9.703 1 97.94 196 SER A C 1
ATOM 1543 O O . SER A 1 196 ? -6.328 -0.918 9.461 1 97.94 196 SER A O 1
ATOM 1545 N N . LYS A 1 197 ? -8.18 -0.508 10.641 1 97.56 197 LYS A N 1
ATOM 1546 C CA . LYS A 1 197 ? -8.016 -1.674 11.5 1 97.56 197 LYS A CA 1
ATOM 1547 C C . LYS A 1 197 ? -8.086 -2.969 10.695 1 97.56 197 LYS A C 1
ATOM 1549 O O . LYS A 1 197 ? -7.332 -3.91 10.961 1 97.56 197 LYS A O 1
ATOM 1554 N N . MET A 1 198 ? -8.992 -3.018 9.812 1 97.81 198 MET A N 1
ATOM 1555 C CA . MET A 1 198 ? -9.188 -4.195 8.969 1 97.81 198 MET A CA 1
ATOM 1556 C C . MET A 1 198 ? -7.93 -4.496 8.164 1 97.81 198 MET A C 1
ATOM 1558 O O . MET A 1 198 ? -7.477 -5.641 8.109 1 97.81 198 MET A O 1
ATOM 1562 N N . VAL A 1 199 ? -7.355 -3.51 7.535 1 98.5 199 VAL A N 1
ATOM 1563 C CA . VAL A 1 199 ? -6.176 -3.693 6.695 1 98.5 199 VAL A CA 1
ATOM 1564 C C . VAL A 1 199 ? -4.992 -4.129 7.559 1 98.5 199 VAL A C 1
ATOM 1566 O O . VAL A 1 199 ? -4.23 -5.02 7.172 1 98.5 199 VAL A O 1
ATOM 1569 N N . TRP A 1 200 ? -4.848 -3.51 8.688 1 98.5 200 TRP A N 1
ATOM 1570 C CA . TRP A 1 200 ? -3.771 -3.869 9.609 1 98.5 200 TRP A CA 1
ATOM 1571 C C . TRP A 1 200 ? -3.92 -5.309 10.078 1 98.5 200 TRP A C 1
ATOM 1573 O O . TRP A 1 200 ? -2.947 -6.07 10.094 1 98.5 200 TRP A O 1
ATOM 1583 N N . ARG A 1 201 ? -5.117 -5.695 10.453 1 98.31 201 ARG A N 1
ATOM 1584 C CA . ARG A 1 201 ? -5.379 -7.059 10.914 1 98.31 201 ARG A CA 1
ATOM 1585 C C . ARG A 1 201 ? -5.098 -8.07 9.812 1 98.31 201 ARG A C 1
ATOM 1587 O O . ARG A 1 201 ? -4.559 -9.148 10.07 1 98.31 201 ARG A O 1
ATOM 1594 N N . LEU A 1 202 ? -5.508 -7.773 8.633 1 98.81 202 LEU A N 1
ATOM 1595 C CA . LEU A 1 202 ? -5.25 -8.672 7.512 1 98.81 202 LEU A CA 1
ATOM 1596 C C . LEU A 1 202 ? -3.754 -8.93 7.359 1 98.81 202 LEU A C 1
ATOM 1598 O O . LEU A 1 202 ? -3.338 -10.078 7.164 1 98.81 202 LEU A O 1
ATOM 1602 N N . ARG A 1 203 ? -2.963 -7.852 7.379 1 98.69 203 ARG A N 1
ATOM 1603 C CA . ARG A 1 203 ? -1.517 -8 7.258 1 98.69 203 ARG A CA 1
ATOM 1604 C C . ARG A 1 203 ? -0.962 -8.883 8.367 1 98.69 203 ARG A C 1
ATOM 1606 O O . ARG A 1 203 ? -0.143 -9.766 8.117 1 98.69 203 ARG A O 1
ATOM 1613 N N . GLN A 1 204 ? -1.372 -8.586 9.57 1 98.62 204 GLN A N 1
ATOM 1614 C CA . GLN A 1 204 ? -0.927 -9.406 10.695 1 98.62 204 GLN A CA 1
ATOM 1615 C C . GLN A 1 204 ? -1.288 -10.867 10.492 1 98.62 204 GLN A C 1
ATOM 1617 O O . GLN A 1 204 ? -0.452 -11.758 10.688 1 98.62 204 GLN A O 1
ATOM 1622 N N . PHE A 1 205 ? -2.514 -11.109 10.109 1 98.69 205 PHE A N 1
ATOM 1623 C CA . PHE A 1 205 ? -3.027 -12.461 9.898 1 98.69 205 PHE A CA 1
ATOM 1624 C C . PHE A 1 205 ? -2.188 -13.203 8.867 1 98.69 205 PHE A C 1
ATOM 1626 O O . PHE A 1 205 ? -1.777 -14.344 9.102 1 98.69 205 PHE A O 1
ATOM 1633 N N . LEU A 1 206 ? -1.96 -12.586 7.738 1 98.81 206 LEU A N 1
ATOM 1634 C CA . LEU A 1 206 ? -1.23 -13.234 6.652 1 98.81 206 LEU A CA 1
ATOM 1635 C C . LEU A 1 206 ? 0.23 -13.453 7.035 1 98.81 206 LEU A C 1
ATOM 1637 O O . LEU A 1 206 ? 0.801 -14.508 6.746 1 98.81 206 LEU A O 1
ATOM 1641 N N . HIS A 1 207 ? 0.839 -12.453 7.676 1 98.5 207 HIS A N 1
ATOM 1642 C CA . HIS A 1 207 ? 2.205 -12.656 8.148 1 98.5 207 HIS A CA 1
ATOM 1643 C C . HIS A 1 207 ? 2.281 -13.812 9.133 1 98.5 207 HIS A C 1
ATOM 1645 O O . HIS A 1 207 ? 3.227 -14.602 9.102 1 98.5 207 HIS A O 1
ATOM 1651 N N . ASP A 1 208 ? 1.313 -13.867 10.008 1 98.19 208 ASP A N 1
ATOM 1652 C CA . ASP A 1 208 ? 1.269 -14.953 10.984 1 98.19 208 ASP A CA 1
ATOM 1653 C C . ASP A 1 208 ? 1.169 -16.312 10.297 1 98.19 208 ASP A C 1
ATOM 1655 O O . ASP A 1 208 ? 1.622 -17.328 10.836 1 98.19 208 ASP A O 1
ATOM 1659 N N . LYS A 1 209 ? 0.636 -16.344 9.117 1 97.38 209 LYS A N 1
ATOM 1660 C CA . LYS A 1 209 ? 0.479 -17.594 8.359 1 97.38 209 LYS A CA 1
ATOM 1661 C C . LYS A 1 209 ? 1.682 -17.828 7.449 1 97.38 209 LYS A C 1
ATOM 1663 O O . LYS A 1 209 ? 1.67 -18.75 6.629 1 97.38 209 LYS A O 1
ATOM 1668 N N . GLY A 1 210 ? 2.654 -16.969 7.516 1 95.88 210 GLY A N 1
ATOM 1669 C CA . GLY A 1 210 ? 3.912 -17.188 6.824 1 95.88 210 GLY A CA 1
ATOM 1670 C C . GLY A 1 210 ? 3.98 -16.516 5.469 1 95.88 210 GLY A C 1
ATOM 1671 O O . GLY A 1 210 ? 4.93 -16.719 4.711 1 95.88 210 GLY A O 1
ATOM 1672 N N . PHE A 1 211 ? 2.994 -15.688 5.113 1 98.25 211 PHE A N 1
ATOM 1673 C CA . PHE A 1 211 ? 3.041 -14.953 3.854 1 98.25 211 PHE A CA 1
ATOM 1674 C C . PHE A 1 211 ? 3.98 -13.758 3.963 1 98.25 211 PHE A C 1
ATOM 1676 O O . PHE A 1 211 ? 4.109 -13.156 5.031 1 98.25 211 PHE A O 1
ATOM 1683 N N . ILE A 1 212 ? 4.594 -13.422 2.842 1 97.56 212 ILE A N 1
ATOM 1684 C CA . ILE A 1 212 ? 5.418 -12.219 2.779 1 97.56 212 ILE A CA 1
ATOM 1685 C C . ILE A 1 212 ? 4.75 -11.18 1.886 1 97.56 212 ILE A C 1
ATOM 1687 O O . ILE A 1 212 ? 4.195 -11.523 0.838 1 97.56 212 ILE A O 1
ATOM 1691 N N . GLU A 1 213 ? 4.742 -9.977 2.336 1 98.69 213 GLU A N 1
ATOM 1692 C CA . GLU A 1 213 ? 4.152 -8.891 1.559 1 98.69 213 GLU A CA 1
ATOM 1693 C C . GLU A 1 213 ? 5.145 -8.344 0.534 1 98.69 213 GLU A C 1
ATOM 1695 O O . GLU A 1 213 ? 6.316 -8.125 0.85 1 98.69 213 GLU A O 1
ATOM 1700 N N . VAL A 1 214 ? 4.73 -8.195 -0.688 1 98.44 214 VAL A N 1
ATOM 1701 C CA . VAL A 1 214 ? 5.559 -7.645 -1.757 1 98.44 214 VAL A CA 1
ATOM 1702 C C . VAL A 1 214 ? 4.828 -6.48 -2.428 1 98.44 214 VAL A C 1
ATOM 1704 O O . VAL A 1 214 ? 3.676 -6.188 -2.094 1 98.44 214 VAL A O 1
ATOM 1707 N N . GLU A 1 215 ? 5.527 -5.742 -3.254 1 97.25 215 GLU A N 1
ATOM 1708 C CA . GLU A 1 215 ? 4.973 -4.652 -4.047 1 97.25 215 GLU A CA 1
ATOM 1709 C C . GLU A 1 215 ? 5.309 -4.812 -5.527 1 97.25 215 GLU A C 1
ATOM 1711 O O . GLU A 1 215 ? 6.445 -5.129 -5.879 1 97.25 215 GLU A O 1
ATOM 1716 N N . THR A 1 216 ? 4.348 -4.633 -6.32 1 96.81 216 THR A N 1
ATOM 1717 C CA . THR A 1 216 ? 4.562 -4.668 -7.766 1 96.81 216 THR A CA 1
ATOM 1718 C C . THR A 1 216 ? 4.121 -3.357 -8.414 1 96.81 216 THR A C 1
ATOM 1720 O O . THR A 1 216 ? 3.473 -2.531 -7.766 1 96.81 216 THR A O 1
ATOM 1723 N N . PRO A 1 217 ? 4.441 -3.115 -9.602 1 95.12 217 PRO A N 1
ATOM 1724 C CA . PRO A 1 217 ? 4.195 -1.816 -10.227 1 95.12 217 PRO A CA 1
ATOM 1725 C C . PRO A 1 217 ? 2.711 -1.564 -10.492 1 95.12 217 PRO A C 1
ATOM 1727 O O . PRO A 1 217 ? 1.956 -2.506 -10.75 1 95.12 217 PRO A O 1
ATOM 1730 N N . ILE A 1 218 ? 2.408 -0.287 -10.438 1 96.56 218 ILE A N 1
ATOM 1731 C CA . ILE A 1 218 ? 1.101 0.189 -10.875 1 96.56 218 ILE A CA 1
ATOM 1732 C C . ILE A 1 218 ? 1.148 0.539 -12.359 1 96.56 218 ILE A C 1
ATOM 1734 O O . ILE A 1 218 ? 0.215 0.235 -13.109 1 96.56 218 ILE A O 1
ATOM 1738 N N . LEU A 1 219 ? 2.213 1.113 -12.789 1 94.12 219 LEU A N 1
ATOM 1739 C CA . LEU A 1 219 ? 2.416 1.467 -14.195 1 94.12 219 LEU A CA 1
ATOM 1740 C C . LEU A 1 219 ? 3.09 0.326 -14.945 1 94.12 219 LEU A C 1
ATOM 1742 O O . LEU A 1 219 ? 4.102 -0.211 -14.5 1 94.12 219 LEU A O 1
ATOM 1746 N N . HIS A 1 220 ? 2.559 -0.037 -16.047 1 87.75 220 HIS A N 1
ATOM 1747 C CA . HIS A 1 220 ? 3.18 -1.078 -16.859 1 87.75 220 HIS A CA 1
ATOM 1748 C C . HIS A 1 220 ? 2.779 -0.949 -18.328 1 87.75 220 HIS A C 1
ATOM 1750 O O . HIS A 1 220 ? 1.874 -0.181 -18.656 1 87.75 220 HIS A O 1
ATOM 1756 N N . TYR A 1 221 ? 3.484 -1.548 -19.188 1 82.88 221 TYR A N 1
ATOM 1757 C CA . TYR A 1 221 ? 3.348 -1.408 -20.641 1 82.88 221 TYR A CA 1
ATOM 1758 C C . TYR A 1 221 ? 2.145 -2.189 -21.156 1 82.88 221 TYR A C 1
ATOM 1760 O O . TYR A 1 221 ? 1.618 -1.896 -22.219 1 82.88 221 TYR A O 1
ATOM 1768 N N . GLY A 1 222 ? 1.686 -3.029 -20.484 1 73.94 222 GLY A N 1
ATOM 1769 C CA . GLY A 1 222 ? 0.531 -3.818 -20.875 1 73.94 222 GLY A CA 1
ATOM 1770 C C . GLY A 1 222 ? -0.511 -3.943 -19.781 1 73.94 222 GLY A C 1
ATOM 1771 O O . GLY A 1 222 ? -0.332 -3.414 -18.688 1 73.94 222 GLY A O 1
ATOM 1772 N N . TYR A 1 223 ? -1.711 -4.043 -20.188 1 60.03 223 TYR A N 1
ATOM 1773 C CA . TYR A 1 223 ? -2.703 -4.273 -19.141 1 60.03 223 TYR A CA 1
ATOM 1774 C C . TYR A 1 223 ? -3.328 -5.656 -19.281 1 60.03 223 TYR A C 1
ATOM 1776 O O . TYR A 1 223 ? -3.426 -6.191 -20.391 1 60.03 223 TYR A O 1
ATOM 1784 N N . SER A 1 224 ? -3.123 -6.559 -18.281 1 59.66 224 SER A N 1
ATOM 1785 C CA . SER A 1 224 ? -3.684 -7.906 -18.297 1 59.66 224 SER A CA 1
ATOM 1786 C C . SER A 1 224 ? -4.383 -8.242 -16.984 1 59.66 224 SER A C 1
ATOM 1788 O O . SER A 1 224 ? -4.281 -7.492 -16.016 1 59.66 224 SER A O 1
ATOM 1790 N N . GLY A 1 225 ? -5.223 -9.203 -16.891 1 53.75 225 GLY A N 1
ATOM 1791 C CA . GLY A 1 225 ? -5.664 -9.922 -15.703 1 53.75 225 GLY A CA 1
ATOM 1792 C C . GLY A 1 225 ? -7.156 -9.812 -15.461 1 53.75 225 GLY A C 1
ATOM 1793 O O . GLY A 1 225 ? -7.723 -10.586 -14.688 1 53.75 225 GLY A O 1
ATOM 1794 N N . ALA A 1 226 ? -7.73 -8.688 -15.938 1 56.19 226 ALA A N 1
ATOM 1795 C CA . ALA A 1 226 ? -9.172 -8.586 -15.719 1 56.19 226 ALA A CA 1
ATOM 1796 C C . ALA A 1 226 ? -9.875 -8 -16.938 1 56.19 226 ALA A C 1
ATOM 1798 O O . ALA A 1 226 ? -9.227 -7.414 -17.812 1 56.19 226 ALA A O 1
ATOM 1799 N N . ASN A 1 227 ? -10.961 -8.555 -17.078 1 62.16 227 ASN A N 1
ATOM 1800 C CA . ASN A 1 227 ? -11.805 -7.945 -18.094 1 62.16 227 ASN A CA 1
ATOM 1801 C C . ASN A 1 227 ? -12.25 -6.543 -17.688 1 62.16 227 ASN A C 1
ATOM 1803 O O . ASN A 1 227 ? -13.359 -6.359 -17.188 1 62.16 227 ASN A O 1
ATOM 1807 N N . ALA A 1 228 ? -11.32 -5.629 -17.859 1 74.56 228 ALA A N 1
ATOM 1808 C CA . ALA A 1 228 ? -11.609 -4.242 -17.516 1 74.56 228 ALA A CA 1
ATOM 1809 C C . ALA A 1 228 ? -10.836 -3.277 -18.391 1 74.56 228 ALA A C 1
ATOM 1811 O O . ALA A 1 228 ? -9.789 -3.635 -18.953 1 74.56 228 ALA A O 1
ATOM 1812 N N . LYS A 1 229 ? -11.312 -2.092 -18.453 1 83.69 229 LYS A N 1
ATOM 1813 C CA . LYS A 1 229 ? -10.633 -1.053 -19.219 1 83.69 229 LYS A CA 1
ATOM 1814 C C . LYS A 1 229 ? -9.602 -0.323 -18.359 1 83.69 229 LYS A C 1
ATOM 1816 O O . LYS A 1 229 ? -9.938 0.222 -17.312 1 83.69 229 LYS A O 1
ATOM 1821 N N . PRO A 1 230 ? -8.422 -0.296 -18.828 1 89.94 230 PRO A N 1
ATOM 1822 C CA . PRO A 1 230 ? -7.383 0.349 -18.016 1 89.94 230 PRO A CA 1
ATOM 1823 C C . PRO A 1 230 ? -7.336 1.862 -18.219 1 89.94 230 PRO A C 1
ATOM 1825 O O . PRO A 1 230 ? -7.828 2.373 -19.234 1 89.94 230 PRO A O 1
ATOM 1828 N N . PHE A 1 231 ? -6.816 2.586 -17.203 1 93.62 231 PHE A N 1
ATOM 1829 C CA . PHE A 1 231 ? -6.371 3.961 -17.406 1 93.62 231 PHE A CA 1
ATOM 1830 C C . PHE A 1 231 ? -5.078 4.004 -18.203 1 93.62 231 PHE A C 1
ATOM 1832 O O . PHE A 1 231 ? -4.191 3.164 -18.016 1 93.62 231 PHE A O 1
ATOM 1839 N N . GLU A 1 232 ? -5.031 4.918 -19.078 1 93.44 232 GLU A N 1
ATOM 1840 C CA . GLU A 1 232 ? -3.846 5.082 -19.922 1 93.44 232 GLU A CA 1
ATOM 1841 C C . GLU A 1 232 ? -3.086 6.355 -19.562 1 93.44 232 GLU A C 1
ATOM 1843 O O . GLU A 1 232 ? -3.691 7.352 -19.156 1 93.44 232 GLU A O 1
ATOM 1848 N N . THR A 1 233 ? -1.797 6.293 -19.609 1 94.31 233 THR A N 1
ATOM 1849 C CA . THR A 1 233 ? -0.946 7.457 -19.391 1 94.31 233 THR A CA 1
ATOM 1850 C C . THR A 1 233 ? 0.298 7.395 -20.281 1 94.31 233 THR A C 1
ATOM 1852 O O . THR A 1 233 ? 0.37 6.578 -21.203 1 94.31 233 THR A O 1
ATOM 1855 N N . MET A 1 234 ? 1.215 8.391 -20.125 1 93.75 234 MET A N 1
ATOM 1856 C CA . MET A 1 234 ? 2.398 8.492 -20.984 1 93.75 234 MET A CA 1
ATOM 1857 C C . MET A 1 234 ? 3.629 8.859 -20.156 1 93.75 234 MET A C 1
ATOM 1859 O O . MET A 1 234 ? 3.574 9.758 -19.328 1 93.75 234 MET A O 1
ATOM 1863 N N . SER A 1 235 ? 4.641 8.094 -20.406 1 91.75 235 SER A N 1
ATOM 1864 C CA . SER A 1 235 ? 5.934 8.492 -19.875 1 91.75 235 SER A CA 1
ATOM 1865 C C . SER A 1 235 ? 6.621 9.508 -20.766 1 91.75 235 SER A C 1
ATOM 1867 O O . SER A 1 235 ? 6.938 9.211 -21.922 1 91.75 235 SER A O 1
ATOM 1869 N N . LYS A 1 236 ? 6.949 10.57 -20.234 1 88.19 236 LYS A N 1
ATOM 1870 C CA . LYS A 1 236 ? 7.621 11.609 -21.016 1 88.19 236 LYS A CA 1
ATOM 1871 C C . LYS A 1 236 ? 9.078 11.25 -21.266 1 88.19 236 LYS A C 1
ATOM 1873 O O . LYS A 1 236 ? 9.586 11.43 -22.375 1 88.19 236 LYS A O 1
ATOM 1878 N N . ALA A 1 237 ? 9.633 10.766 -20.297 1 84.5 237 ALA A N 1
ATOM 1879 C CA . ALA A 1 237 ? 11.055 10.43 -20.375 1 84.5 237 ALA A CA 1
ATOM 1880 C C . ALA A 1 237 ? 11.297 9.297 -21.375 1 84.5 237 ALA A C 1
ATOM 1882 O O . ALA A 1 237 ? 12.297 9.297 -22.094 1 84.5 237 ALA A O 1
ATOM 1883 N N . LEU A 1 238 ? 10.383 8.383 -21.406 1 84.88 238 LEU A N 1
ATOM 1884 C CA . LEU A 1 238 ? 10.555 7.207 -22.25 1 84.88 238 LEU A CA 1
ATOM 1885 C C . LEU A 1 238 ? 9.828 7.383 -23.578 1 84.88 238 LEU A C 1
ATOM 1887 O O . LEU A 1 238 ? 10.086 6.641 -24.531 1 84.88 238 LEU A O 1
ATOM 1891 N N . GLY A 1 239 ? 8.984 8.328 -23.641 1 87.81 239 GLY A N 1
ATOM 1892 C CA . GLY A 1 239 ? 8.172 8.531 -24.828 1 87.81 239 GLY A CA 1
ATOM 1893 C C . GLY A 1 239 ? 7.266 7.359 -25.141 1 87.81 239 GLY A C 1
ATOM 1894 O O . GLY A 1 239 ? 7.086 7.004 -26.312 1 87.81 239 GLY A O 1
ATOM 1895 N N . GLU A 1 240 ? 6.789 6.695 -24.125 1 90.5 240 GLU A N 1
ATOM 1896 C CA . GLU A 1 240 ? 6.012 5.473 -24.312 1 90.5 240 GLU A CA 1
ATOM 1897 C C . GLU A 1 240 ? 4.68 5.547 -23.578 1 90.5 240 GLU A C 1
ATOM 1899 O O . GLU A 1 240 ? 4.586 6.176 -22.516 1 90.5 240 GLU A O 1
ATOM 1904 N N . LYS A 1 241 ? 3.715 4.891 -24.141 1 91.75 241 LYS A N 1
ATOM 1905 C CA . LYS A 1 241 ? 2.414 4.742 -23.5 1 91.75 241 LYS A CA 1
ATOM 1906 C C . LYS A 1 241 ? 2.479 3.725 -22.359 1 91.75 241 LYS A C 1
ATOM 1908 O O . LYS A 1 241 ? 3.125 2.684 -22.484 1 91.75 241 LYS A O 1
ATOM 1913 N N . LEU A 1 242 ? 1.866 4.086 -21.25 1 92.56 242 LEU A N 1
ATOM 1914 C CA . LEU A 1 242 ? 1.776 3.207 -20.078 1 92.56 242 LEU A CA 1
ATOM 1915 C C . LEU A 1 242 ? 0.325 3.014 -19.656 1 92.56 242 LEU A C 1
ATOM 1917 O O . LEU A 1 242 ? -0.541 3.818 -20.016 1 92.56 242 LEU A O 1
ATOM 1921 N N . TYR A 1 243 ? 0.086 1.964 -19.016 1 92.38 243 TYR A N 1
ATOM 1922 C CA . TYR A 1 243 ? -1.226 1.648 -18.453 1 92.38 243 TYR A CA 1
ATOM 1923 C C . TYR A 1 243 ? -1.149 1.477 -16.938 1 92.38 243 TYR A C 1
ATOM 1925 O O . TYR A 1 243 ? -0.127 1.037 -16.406 1 92.38 243 TYR A O 1
ATOM 1933 N N . MET A 1 244 ? -2.23 1.927 -16.266 1 94.69 244 MET A N 1
ATOM 1934 C CA . MET A 1 244 ? -2.342 1.63 -14.852 1 94.69 244 MET A CA 1
ATOM 1935 C C . MET A 1 244 ? -2.91 0.232 -14.625 1 94.69 244 MET A C 1
ATOM 1937 O O . MET A 1 244 ? -3.818 -0.194 -15.344 1 94.69 244 MET A O 1
ATOM 1941 N N . ARG A 1 245 ? -2.457 -0.433 -13.656 1 93.94 245 ARG A N 1
ATOM 1942 C CA . ARG A 1 245 ? -2.785 -1.841 -13.453 1 93.94 245 ARG A CA 1
ATOM 1943 C C . ARG A 1 245 ? -4.262 -2.018 -13.117 1 93.94 245 ARG A C 1
ATOM 1945 O O . ARG A 1 245 ? -4.824 -1.24 -12.344 1 93.94 245 ARG A O 1
ATOM 1952 N N . ILE A 1 246 ? -4.863 -3.037 -13.664 1 92.25 246 ILE A N 1
ATOM 1953 C CA . ILE A 1 246 ? -6.219 -3.438 -13.305 1 92.25 246 ILE A CA 1
ATOM 1954 C C . ILE A 1 246 ? -6.172 -4.496 -12.211 1 92.25 246 ILE A C 1
ATOM 1956 O O . ILE A 1 246 ? -7.16 -4.715 -11.508 1 92.25 246 ILE A O 1
ATOM 1960 N N . ALA A 1 247 ? -5.047 -5.191 -12.133 1 91.94 247 ALA A N 1
ATOM 1961 C CA . ALA A 1 247 ? -4.719 -6.195 -11.125 1 91.94 247 ALA A CA 1
ATOM 1962 C C . ALA A 1 247 ? -3.221 -6.477 -11.102 1 91.94 247 ALA A C 1
ATOM 1964 O O . ALA A 1 247 ? -2.539 -6.332 -12.117 1 91.94 247 ALA A O 1
ATOM 1965 N N . PRO A 1 248 ? -2.682 -6.914 -9.969 1 93.69 248 PRO A N 1
ATOM 1966 C CA . PRO A 1 248 ? -1.24 -7.168 -9.898 1 93.69 248 PRO A CA 1
ATOM 1967 C C . PRO A 1 248 ? -0.875 -8.609 -10.234 1 93.69 248 PRO A C 1
ATOM 1969 O O . PRO A 1 248 ? 0.284 -9.008 -10.086 1 93.69 248 PRO A O 1
ATOM 1972 N N . GLU A 1 249 ? -1.661 -9.398 -10.711 1 92.38 249 GLU A N 1
ATOM 1973 C CA . GLU A 1 249 ? -1.586 -10.859 -10.773 1 92.38 249 GLU A CA 1
ATOM 1974 C C . GLU A 1 249 ? -0.378 -11.312 -11.594 1 92.38 249 GLU A C 1
ATOM 1976 O O . GLU A 1 249 ? 0.328 -12.242 -11.195 1 92.38 249 GLU A O 1
ATOM 1981 N N . PHE A 1 250 ? -0.083 -10.703 -12.703 1 91.44 250 PHE A N 1
ATOM 1982 C CA . PHE A 1 250 ? 0.978 -11.195 -13.578 1 91.44 250 PHE A CA 1
ATOM 1983 C C . PHE A 1 250 ? 2.342 -11.023 -12.922 1 91.44 250 PHE A C 1
ATOM 1985 O O . PHE A 1 250 ? 3.195 -11.906 -13 1 91.44 250 PHE A O 1
ATOM 1992 N N . PHE A 1 251 ? 2.486 -9.914 -12.297 1 94.62 251 PHE A N 1
ATOM 1993 C CA . PHE A 1 251 ? 3.764 -9.664 -11.633 1 94.62 251 PHE A CA 1
ATOM 1994 C C . PHE A 1 251 ? 3.945 -10.594 -10.438 1 94.62 251 PHE A C 1
ATOM 1996 O O . PHE A 1 251 ? 5.047 -11.086 -10.188 1 94.62 251 PHE A O 1
ATOM 2003 N N . LEU A 1 252 ? 2.893 -10.781 -9.68 1 97.06 252 LEU A N 1
ATOM 2004 C CA . LEU A 1 252 ? 2.982 -11.664 -8.523 1 97.06 252 LEU A CA 1
ATOM 2005 C C . LEU A 1 252 ? 3.297 -13.094 -8.953 1 97.06 252 LEU A C 1
ATOM 2007 O O . LEU A 1 252 ? 4.098 -13.781 -8.312 1 97.06 252 LEU A O 1
ATOM 2011 N N . LYS A 1 253 ? 2.691 -13.562 -10.039 1 95.81 253 LYS A N 1
ATOM 2012 C CA . LYS A 1 253 ? 2.98 -14.898 -10.555 1 95.81 253 LYS A CA 1
ATOM 2013 C C . LYS A 1 253 ? 4.438 -15.016 -10.992 1 95.81 253 LYS A C 1
ATOM 2015 O O . LYS A 1 253 ? 5.062 -16.062 -10.82 1 95.81 253 LYS A O 1
ATOM 2020 N N . ARG A 1 254 ? 4.961 -13.953 -11.547 1 95.62 254 ARG A N 1
ATOM 2021 C CA . ARG A 1 254 ? 6.371 -13.953 -11.922 1 95.62 254 ARG A CA 1
ATOM 2022 C C . ARG A 1 254 ? 7.27 -14.07 -10.695 1 95.62 254 ARG A C 1
ATOM 2024 O O . ARG A 1 254 ? 8.32 -14.703 -10.75 1 95.62 254 ARG A O 1
ATOM 2031 N N . LEU A 1 255 ? 6.855 -13.414 -9.625 1 97.31 255 LEU A N 1
ATOM 2032 C CA . LEU A 1 255 ? 7.629 -13.508 -8.391 1 97.31 255 LEU A CA 1
ATOM 2033 C C . LEU A 1 255 ? 7.594 -14.93 -7.84 1 97.31 255 LEU A C 1
ATOM 2035 O O . LEU A 1 255 ? 8.609 -15.445 -7.375 1 97.31 255 LEU A O 1
ATOM 2039 N N . VAL A 1 256 ? 6.449 -15.586 -7.906 1 96.25 256 VAL A N 1
ATOM 2040 C CA . VAL A 1 256 ? 6.316 -16.969 -7.461 1 96.25 256 VAL A CA 1
ATOM 2041 C C . VAL A 1 256 ? 7.203 -17.875 -8.312 1 96.25 256 VAL A C 1
ATOM 2043 O O . VAL A 1 256 ? 7.945 -18.703 -7.781 1 96.25 256 VAL A O 1
ATOM 2046 N N . THR A 1 257 ? 7.129 -17.688 -9.57 1 95.62 257 THR A N 1
ATOM 2047 C CA . THR A 1 257 ? 7.906 -18.5 -10.5 1 95.62 257 THR A CA 1
ATOM 2048 C C . THR A 1 257 ? 9.398 -18.312 -10.25 1 95.62 257 THR A C 1
ATOM 2050 O O . THR A 1 257 ? 10.164 -19.281 -10.328 1 95.62 257 THR A O 1
ATOM 2053 N N . GLY A 1 258 ? 9.766 -17.094 -9.969 1 94.44 258 GLY A N 1
ATOM 2054 C CA . GLY A 1 258 ? 11.172 -16.797 -9.719 1 94.44 258 GLY A CA 1
ATOM 2055 C C . GLY A 1 258 ? 11.68 -17.375 -8.406 1 94.44 258 GLY A C 1
ATOM 2056 O O . GLY A 1 258 ? 12.891 -17.453 -8.188 1 94.44 258 GLY A O 1
ATOM 2057 N N . GLY A 1 259 ? 10.781 -17.812 -7.621 1 94.5 259 GLY A N 1
ATOM 2058 C CA . GLY A 1 259 ? 11.18 -18.422 -6.367 1 94.5 259 GLY A CA 1
ATOM 2059 C C . GLY A 1 259 ? 11.43 -17.422 -5.258 1 94.5 259 GLY A C 1
ATOM 2060 O O . GLY A 1 259 ? 12.266 -17.656 -4.379 1 94.5 259 GLY A O 1
ATOM 2061 N N . LEU A 1 260 ? 10.75 -16.312 -5.277 1 95.56 260 LEU A N 1
ATOM 2062 C CA . LEU A 1 260 ? 10.953 -15.336 -4.207 1 95.56 260 LEU A CA 1
ATOM 2063 C C . LEU A 1 260 ? 10.539 -15.922 -2.859 1 95.56 260 LEU A C 1
ATOM 2065 O O . LEU A 1 260 ? 11.281 -15.812 -1.88 1 95.56 260 LEU A O 1
ATOM 2069 N N . ALA A 1 261 ? 9.336 -16.5 -2.857 1 94.75 261 ALA A N 1
ATOM 2070 C CA . ALA A 1 261 ? 8.797 -17.141 -1.658 1 94.75 261 ALA A CA 1
ATOM 2071 C C . ALA A 1 261 ? 7.648 -18.078 -2.004 1 94.75 261 ALA A C 1
ATOM 2073 O O . ALA A 1 261 ? 7.055 -17.969 -3.082 1 94.75 261 ALA A O 1
ATOM 2074 N N . ASP A 1 262 ? 7.266 -18.953 -1.03 1 93 262 ASP A N 1
ATOM 2075 C CA . ASP A 1 262 ? 6.188 -19.922 -1.226 1 93 262 ASP A CA 1
ATOM 2076 C C . ASP A 1 262 ? 4.824 -19.25 -1.097 1 93 262 ASP A C 1
ATOM 2078 O O . ASP A 1 262 ? 3.85 -19.688 -1.713 1 93 262 ASP A O 1
ATOM 2082 N N . LYS A 1 263 ? 4.789 -18.297 -0.229 1 96.56 263 LYS A N 1
ATOM 2083 C CA . LYS A 1 263 ? 3.574 -17.547 0.089 1 96.56 263 LYS A CA 1
ATOM 2084 C C . LYS A 1 263 ? 3.812 -16.047 -0.011 1 96.56 263 LYS A C 1
ATOM 2086 O O . LYS A 1 263 ? 4.625 -15.484 0.729 1 96.56 263 LYS A O 1
ATOM 2091 N N . ILE A 1 264 ? 3.074 -15.422 -0.912 1 98.31 264 ILE A N 1
ATOM 2092 C CA . ILE A 1 264 ? 3.254 -13.977 -1.044 1 98.31 264 ILE A CA 1
ATOM 2093 C C . ILE A 1 264 ? 1.891 -13.297 -1.129 1 98.31 264 ILE A C 1
ATOM 2095 O O . ILE A 1 264 ? 0.89 -13.93 -1.469 1 98.31 264 ILE A O 1
ATOM 2099 N N . PHE A 1 265 ? 1.82 -12.055 -0.778 1 98.81 265 PHE A N 1
ATOM 2100 C CA . PHE A 1 265 ? 0.614 -11.258 -0.971 1 98.81 265 PHE A CA 1
ATOM 2101 C C . PHE A 1 265 ? 0.964 -9.797 -1.203 1 98.81 265 PHE A C 1
ATOM 2103 O O . PHE A 1 265 ? 2.092 -9.367 -0.938 1 98.81 265 PHE A O 1
ATOM 2110 N N . GLU A 1 266 ? 0.068 -9.094 -1.779 1 98.69 266 GLU A N 1
ATOM 2111 C CA . GLU A 1 266 ? 0.134 -7.648 -1.951 1 98.69 266 GLU A CA 1
ATOM 2112 C C . GLU A 1 266 ? -1.215 -6.996 -1.659 1 98.69 266 GLU A C 1
ATOM 2114 O O . GLU A 1 266 ? -2.248 -7.445 -2.162 1 98.69 266 GLU A O 1
ATOM 2119 N N . ILE A 1 267 ? -1.145 -6.027 -0.802 1 98.62 267 ILE A N 1
ATOM 2120 C CA . ILE A 1 267 ? -2.277 -5.117 -0.675 1 98.62 267 ILE A CA 1
ATOM 2121 C C . ILE A 1 267 ? -1.986 -3.82 -1.428 1 98.62 267 ILE A C 1
ATOM 2123 O O . ILE A 1 267 ? -0.99 -3.146 -1.153 1 98.62 267 ILE A O 1
ATOM 2127 N N . GLY A 1 268 ? -2.77 -3.492 -2.357 1 96.94 268 GLY A N 1
ATOM 2128 C CA . GLY A 1 268 ? -2.496 -2.273 -3.1 1 96.94 268 GLY A CA 1
ATOM 2129 C C . GLY A 1 268 ? -3.664 -1.819 -3.955 1 96.94 268 GLY A C 1
ATOM 2130 O O . GLY A 1 268 ? -4.695 -2.494 -4.016 1 96.94 268 GLY A O 1
ATOM 2131 N N . LYS A 1 269 ? -3.537 -0.674 -4.59 1 97.56 269 LYS A N 1
ATOM 2132 C CA . LYS A 1 269 ? -4.574 -0.044 -5.402 1 97.56 269 LYS A CA 1
ATOM 2133 C C . LYS A 1 269 ? -4.637 -0.667 -6.793 1 97.56 269 LYS A C 1
ATOM 2135 O O . LYS A 1 269 ? -3.605 -1.035 -7.363 1 97.56 269 LYS A O 1
ATOM 2140 N N . CYS A 1 270 ? -5.777 -0.736 -7.316 1 96.31 270 CYS A N 1
ATOM 2141 C CA . CYS A 1 270 ? -6.07 -1.104 -8.695 1 96.31 270 CYS A CA 1
ATOM 2142 C C . CYS A 1 270 ? -7.008 -0.088 -9.344 1 96.31 270 CYS A C 1
ATOM 2144 O O . CYS A 1 270 ? -7.66 0.692 -8.648 1 96.31 270 CYS A O 1
ATOM 2146 N N . PHE A 1 271 ? -7.07 -0.131 -10.664 1 95.81 271 PHE A N 1
ATOM 2147 C CA . PHE A 1 271 ? -7.754 0.926 -11.398 1 95.81 271 PHE A CA 1
ATOM 2148 C C . PHE A 1 271 ? -8.555 0.347 -12.555 1 95.81 271 PHE A C 1
ATOM 2150 O O . PHE A 1 271 ? -8.031 -0.433 -13.352 1 95.81 271 PHE A O 1
ATOM 2157 N N . ARG A 1 272 ? -9.727 0.653 -12.641 1 93.31 272 ARG A N 1
ATOM 2158 C CA . ARG A 1 272 ? -10.594 0.268 -13.75 1 93.31 272 ARG A CA 1
ATOM 2159 C C . ARG A 1 272 ? -11.383 1.465 -14.273 1 93.31 272 ARG A C 1
ATOM 2161 O O . ARG A 1 272 ? -12.18 2.055 -13.539 1 93.31 272 ARG A O 1
ATOM 2168 N N . ASN A 1 273 ? -11.141 1.728 -15.477 1 93 273 ASN A N 1
ATOM 2169 C CA . ASN A 1 273 ? -11.703 2.93 -16.078 1 93 273 ASN A CA 1
ATOM 2170 C C . ASN A 1 273 ? -13.109 2.682 -16.625 1 93 273 ASN A C 1
ATOM 2172 O O . ASN A 1 273 ? -13.359 2.865 -17.812 1 93 273 ASN A O 1
ATOM 2176 N N . GLU A 1 274 ? -14.141 2.125 -15.883 1 84.62 274 GLU A N 1
ATOM 2177 C CA . GLU A 1 274 ? -15.469 1.676 -16.281 1 84.62 274 GLU A CA 1
ATOM 2178 C C . GLU A 1 274 ? -16.562 2.48 -15.578 1 84.62 274 GLU A C 1
ATOM 2180 O O . GLU A 1 274 ? -17.719 2.057 -15.523 1 84.62 274 GLU A O 1
ATOM 2185 N N . GLY A 1 275 ? -16.469 3.584 -15.172 1 80.25 275 GLY A N 1
ATOM 2186 C CA . GLY A 1 275 ? -17.453 4.395 -14.469 1 80.25 275 GLY A CA 1
ATOM 2187 C C . GLY A 1 275 ? -17.531 4.074 -12.984 1 80.25 275 GLY A C 1
ATOM 2188 O O . GLY A 1 275 ? -16.719 3.303 -12.461 1 80.25 275 GLY A O 1
ATOM 2189 N N . THR A 1 276 ? -18.484 4.742 -12.312 1 85.12 276 THR A N 1
ATOM 2190 C CA . THR A 1 276 ? -18.656 4.59 -10.875 1 85.12 276 THR A CA 1
ATOM 2191 C C . THR A 1 276 ? -20.078 4.129 -10.555 1 85.12 276 THR A C 1
ATOM 2193 O O . THR A 1 276 ? -21.016 4.406 -11.312 1 85.12 276 THR A O 1
ATOM 2196 N N . SER A 1 277 ? -20.203 3.199 -9.625 1 89.12 277 SER A N 1
ATOM 2197 C CA . SER A 1 277 ? -21.484 2.773 -9.078 1 89.12 277 SER A CA 1
ATOM 2198 C C . SER A 1 277 ? -21.422 2.598 -7.566 1 89.12 277 SER A C 1
ATOM 2200 O O . SER A 1 277 ? -20.438 2.996 -6.934 1 89.12 277 SER A O 1
ATOM 2202 N N . THR A 1 278 ? -22.453 2.105 -7.043 1 90.94 278 THR A N 1
ATOM 2203 C CA . THR A 1 278 ? -22.531 1.835 -5.609 1 90.94 278 THR A CA 1
ATOM 2204 C C . THR A 1 278 ? -21.438 0.863 -5.18 1 90.94 278 THR A C 1
ATOM 2206 O O . THR A 1 278 ? -20.938 0.948 -4.062 1 90.94 278 THR A O 1
ATOM 2209 N N . TYR A 1 279 ? -21.062 0.019 -6.156 1 91.75 279 TYR A N 1
ATOM 2210 C CA . TYR A 1 279 ? -20.141 -1.046 -5.766 1 91.75 279 TYR A CA 1
ATOM 2211 C C . TYR A 1 279 ? -18.828 -0.939 -6.531 1 91.75 279 TYR A C 1
ATOM 2213 O O . TYR A 1 279 ? -17.891 -1.71 -6.285 1 91.75 279 TYR A O 1
ATOM 2221 N N . HIS A 1 280 ? -18.828 -0.035 -7.461 1 91.94 280 HIS A N 1
ATOM 2222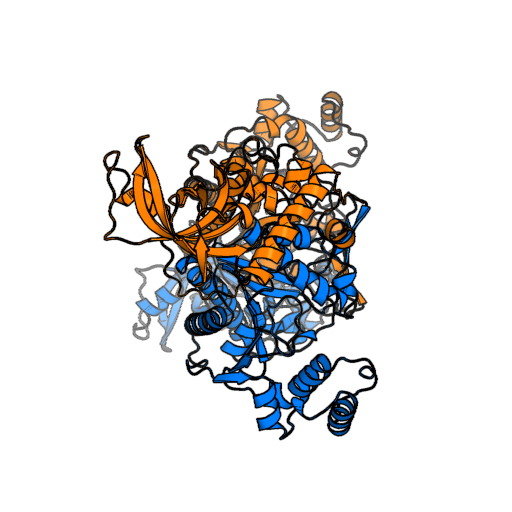 C CA . HIS A 1 280 ? -17.641 0.084 -8.297 1 91.94 280 HIS A CA 1
ATOM 2223 C C . HIS A 1 280 ? -17 1.459 -8.148 1 91.94 280 HIS A C 1
ATOM 2225 O O . HIS A 1 280 ? -17.688 2.48 -8.227 1 91.94 280 HIS A O 1
ATOM 2231 N N . SER A 1 281 ? -15.82 1.491 -7.82 1 94.38 281 SER A N 1
ATOM 2232 C CA . SER A 1 281 ? -14.984 2.686 -7.812 1 94.38 281 SER A CA 1
ATOM 2233 C C . SER A 1 281 ? -13.789 2.531 -8.75 1 94.38 281 SER A C 1
ATOM 2235 O O . SER A 1 281 ? -13.164 1.471 -8.797 1 94.38 281 SER A O 1
ATOM 2237 N N . PRO A 1 282 ? -13.5 3.525 -9.586 1 94.94 282 PRO A N 1
ATOM 2238 C CA . PRO A 1 282 ? -12.398 3.42 -10.547 1 94.94 282 PRO A CA 1
ATOM 2239 C C . PRO A 1 282 ? -11.062 3.104 -9.883 1 94.94 282 PRO A C 1
ATOM 2241 O O . PRO A 1 282 ? -10.172 2.527 -10.516 1 94.94 282 PRO A O 1
ATOM 2244 N N . GLU A 1 283 ? -10.922 3.58 -8.75 1 96.44 283 GLU A N 1
ATOM 2245 C CA . GLU A 1 283 ? -9.773 3.275 -7.906 1 96.44 283 GLU A CA 1
ATOM 2246 C C . GLU A 1 283 ? -10.195 2.541 -6.637 1 96.44 283 GLU A C 1
ATOM 2248 O O . GLU A 1 283 ? -11.055 3.023 -5.895 1 96.44 283 GLU A O 1
ATOM 2253 N N . PHE A 1 284 ? -9.641 1.353 -6.434 1 96.94 284 PHE A N 1
ATOM 2254 C CA . PHE A 1 284 ? -10.023 0.558 -5.273 1 96.94 284 PHE A CA 1
ATOM 2255 C C . PHE A 1 284 ? -8.836 -0.245 -4.754 1 96.94 284 PHE A C 1
ATOM 2257 O O . PHE A 1 284 ? -7.789 -0.309 -5.402 1 96.94 284 PHE A O 1
ATOM 2264 N N . THR A 1 285 ? -8.938 -0.76 -3.535 1 98.19 285 THR A N 1
ATOM 2265 C CA . THR A 1 285 ? -7.863 -1.519 -2.9 1 98.19 285 THR A CA 1
ATOM 2266 C C . THR A 1 285 ? -8.188 -3.01 -2.889 1 98.19 285 THR A C 1
ATOM 2268 O O . THR A 1 285 ? -9.32 -3.4 -2.6 1 98.19 285 THR A O 1
ATOM 2271 N N . MET A 1 286 ? -7.285 -3.791 -3.266 1 97.69 286 MET A N 1
ATOM 2272 C CA . MET A 1 286 ? -7.465 -5.238 -3.178 1 97.69 286 MET A CA 1
ATOM 2273 C C . MET A 1 286 ? -6.238 -5.902 -2.557 1 97.69 286 MET A C 1
ATOM 2275 O O . MET A 1 286 ? -5.172 -5.293 -2.48 1 97.69 286 MET A O 1
ATOM 2279 N N . VAL A 1 287 ? -6.441 -7.066 -2.014 1 98.69 287 VAL A N 1
ATOM 2280 C CA . VAL A 1 287 ? -5.34 -7.957 -1.669 1 98.69 287 VAL A CA 1
ATOM 2281 C C . VAL A 1 287 ? -5.289 -9.125 -2.65 1 98.69 287 VAL A C 1
ATOM 2283 O O . VAL A 1 287 ? -6.328 -9.656 -3.045 1 98.69 287 VAL A O 1
ATOM 2286 N N . GLU A 1 288 ? -4.145 -9.367 -3.139 1 98.56 288 GLU A N 1
ATOM 2287 C CA . GLU A 1 288 ? -3.883 -10.547 -3.961 1 98.56 288 GLU A CA 1
ATOM 2288 C C . GLU A 1 288 ? -2.879 -11.477 -3.287 1 98.56 288 GLU A C 1
ATOM 2290 O O . GLU A 1 288 ? -1.812 -11.039 -2.852 1 98.56 288 GLU A O 1
ATOM 2295 N N . ILE A 1 289 ? -3.258 -12.742 -3.182 1 98.88 289 ILE A N 1
ATOM 2296 C CA . ILE A 1 289 ? -2.498 -13.734 -2.426 1 98.88 289 ILE A CA 1
ATOM 2297 C C . ILE A 1 289 ? -2.156 -14.922 -3.326 1 98.88 289 ILE A C 1
ATOM 2299 O O . ILE A 1 289 ? -3.004 -15.398 -4.086 1 98.88 289 ILE A O 1
ATOM 2303 N N . TYR A 1 290 ? -0.936 -15.375 -3.25 1 98.44 290 TYR A N 1
ATOM 2304 C CA . TYR A 1 290 ? -0.524 -16.578 -3.963 1 98.44 290 TYR A CA 1
ATOM 2305 C C . TYR A 1 290 ? 0.205 -17.531 -3.031 1 98.44 290 TYR A C 1
ATOM 2307 O O . TYR A 1 290 ? 0.997 -17.109 -2.186 1 98.44 290 TYR A O 1
ATOM 2315 N N . GLN A 1 291 ? -0.065 -18.797 -3.186 1 97.06 291 GLN A N 1
ATOM 2316 C CA . GLN A 1 291 ? 0.55 -19.859 -2.4 1 97.06 291 GLN A CA 1
ATOM 2317 C C . GLN A 1 291 ? 0.935 -21.047 -3.281 1 97.06 291 GLN A C 1
ATOM 2319 O O . GLN A 1 291 ? 0.108 -21.547 -4.043 1 97.06 291 GLN A O 1
ATOM 2324 N N . GLN A 1 292 ? 2.16 -21.438 -3.195 1 94.56 292 GLN A N 1
ATOM 2325 C CA . GLN A 1 292 ? 2.617 -22.625 -3.898 1 94.56 292 GLN A CA 1
ATOM 2326 C C . GLN A 1 292 ? 2.049 -23.891 -3.264 1 94.56 292 GLN A C 1
ATOM 2328 O O . GLN A 1 292 ? 1.771 -23.922 -2.062 1 94.56 292 GLN A O 1
ATOM 2333 N N . PHE A 1 293 ? 1.886 -24.859 -4.133 1 93.06 293 PHE A N 1
ATOM 2334 C CA . PHE A 1 293 ? 1.42 -26.188 -3.746 1 93.06 293 PHE A CA 1
ATOM 2335 C C . PHE A 1 293 ? 0.107 -26.094 -2.977 1 93.06 293 PHE A C 1
ATOM 2337 O O . PHE A 1 293 ? -0.018 -26.656 -1.884 1 93.06 293 PHE A O 1
ATOM 2344 N N . ALA A 1 294 ? -0.741 -25.344 -3.516 1 95.69 294 ALA A N 1
ATOM 2345 C CA . ALA A 1 294 ? -2.102 -25.141 -3.027 1 95.69 294 ALA A CA 1
ATOM 2346 C C . ALA A 1 294 ? -3.107 -25.188 -4.172 1 95.69 294 ALA A C 1
ATOM 2348 O O . ALA A 1 294 ? -2.727 -25.141 -5.344 1 95.69 294 ALA A O 1
ATOM 2349 N N . ASP A 1 295 ? -4.352 -25.328 -3.805 1 96.62 295 ASP A N 1
ATOM 2350 C CA . ASP A 1 295 ? -5.41 -25.344 -4.809 1 96.62 295 ASP A CA 1
ATOM 2351 C C . ASP A 1 295 ? -6.57 -24.438 -4.395 1 96.62 295 ASP A C 1
ATOM 2353 O O . ASP A 1 295 ? -6.473 -23.703 -3.408 1 96.62 295 ASP A O 1
ATOM 2357 N N . ALA A 1 296 ? -7.637 -24.438 -5.156 1 97.69 296 ALA A N 1
ATOM 2358 C CA . ALA A 1 296 ? -8.789 -23.562 -4.938 1 97.69 296 ALA A CA 1
ATOM 2359 C C . ALA A 1 296 ? -9.43 -23.828 -3.584 1 97.69 296 ALA A C 1
ATOM 2361 O O . ALA A 1 296 ? -9.938 -22.906 -2.934 1 97.69 296 ALA A O 1
ATOM 2362 N N . ASN A 1 297 ? -9.469 -25.062 -3.176 1 97.31 297 ASN A N 1
ATOM 2363 C CA . ASN A 1 297 ? -10.039 -25.375 -1.871 1 97.31 297 ASN A CA 1
ATOM 2364 C C . ASN A 1 297 ? -9.258 -24.719 -0.739 1 97.31 297 ASN A C 1
ATOM 2366 O O . ASN A 1 297 ? -9.844 -24.25 0.235 1 97.31 297 ASN A O 1
ATOM 2370 N N . ASP A 1 298 ? -7.949 -24.75 -0.864 1 97.44 298 ASP A N 1
ATOM 2371 C CA . ASP A 1 298 ? -7.109 -24.062 0.118 1 97.44 298 ASP A CA 1
ATOM 2372 C C . ASP A 1 298 ? -7.438 -22.578 0.179 1 97.44 298 ASP A C 1
ATOM 2374 O O . ASP A 1 298 ? -7.48 -21.984 1.262 1 97.44 298 ASP A O 1
ATOM 2378 N N . MET A 1 299 ? -7.668 -21.984 -0.954 1 98.44 299 MET A N 1
ATOM 2379 C CA . MET A 1 299 ? -7.961 -20.547 -1.024 1 98.44 299 MET A CA 1
ATOM 2380 C C . MET A 1 299 ? -9.344 -20.25 -0.446 1 98.44 299 MET A C 1
ATOM 2382 O O . MET A 1 299 ? -9.555 -19.188 0.147 1 98.44 299 MET A O 1
ATOM 2386 N N . MET A 1 300 ? -10.32 -21.156 -0.666 1 98.12 300 MET A N 1
ATOM 2387 C CA . MET A 1 300 ? -11.633 -20.984 -0.05 1 98.12 300 MET A CA 1
ATOM 2388 C C . MET A 1 300 ? -11.523 -21.016 1.471 1 98.12 300 MET A C 1
ATOM 2390 O O . MET A 1 300 ? -12.109 -20.156 2.152 1 98.12 300 MET A O 1
ATOM 2394 N N . ARG A 1 301 ? -10.789 -21.953 1.979 1 97.19 301 ARG A N 1
ATOM 2395 C CA . ARG A 1 301 ? -10.586 -22.016 3.422 1 97.19 301 ARG A CA 1
ATOM 2396 C C . ARG A 1 301 ? -9.891 -20.766 3.936 1 97.19 301 ARG A C 1
ATOM 2398 O O . ARG A 1 301 ? -10.25 -20.234 4.984 1 97.19 301 ARG A O 1
ATOM 2405 N N . LEU A 1 302 ? -8.883 -20.328 3.195 1 98.06 302 LEU A N 1
ATOM 2406 C CA . LEU A 1 302 ? -8.188 -19.109 3.572 1 98.06 302 LEU A CA 1
ATOM 2407 C C . LEU A 1 302 ? -9.148 -17.922 3.59 1 98.06 302 LEU A C 1
ATOM 2409 O O . LEU A 1 302 ? -9.07 -17.062 4.477 1 98.06 302 LEU A O 1
ATOM 2413 N N . THR A 1 303 ? -10.008 -17.875 2.619 1 98.12 303 THR A N 1
ATOM 2414 C CA . THR A 1 303 ? -11.008 -16.812 2.551 1 98.12 303 THR A CA 1
ATOM 2415 C C . THR A 1 303 ? -11.875 -16.797 3.803 1 98.12 303 THR A C 1
ATOM 2417 O O . THR A 1 303 ? -12.109 -15.75 4.398 1 98.12 303 THR A O 1
ATOM 2420 N N . GLU A 1 304 ? -12.359 -17.984 4.168 1 97.06 304 GLU A N 1
ATOM 2421 C CA . GLU A 1 304 ? -13.195 -18.094 5.363 1 97.06 304 GLU A CA 1
ATOM 2422 C C . GLU A 1 304 ? -12.453 -17.609 6.602 1 97.06 304 GLU A C 1
ATOM 2424 O O . GLU A 1 304 ? -13.016 -16.859 7.41 1 97.06 304 GLU A O 1
ATOM 2429 N N . ASP A 1 305 ? -11.219 -18.031 6.703 1 96.81 305 ASP A N 1
ATOM 2430 C CA . ASP A 1 305 ? -10.406 -17.625 7.852 1 96.81 305 ASP A CA 1
ATOM 2431 C C . ASP A 1 305 ? -10.188 -16.125 7.875 1 96.81 305 ASP A C 1
ATOM 2433 O O . ASP A 1 305 ? -10.234 -15.492 8.938 1 96.81 305 ASP A O 1
ATOM 2437 N N . ILE A 1 306 ? -9.914 -15.547 6.75 1 97.75 306 ILE A N 1
ATOM 2438 C CA . ILE A 1 306 ? -9.672 -14.109 6.641 1 97.75 306 ILE A CA 1
ATOM 2439 C C . ILE A 1 306 ? -10.93 -13.344 7.043 1 97.75 306 ILE A C 1
ATOM 2441 O O . ILE A 1 306 ? -10.867 -12.422 7.855 1 97.75 306 ILE A O 1
ATOM 2445 N N . VAL A 1 307 ? -12.055 -13.734 6.473 1 96.69 307 VAL A N 1
ATOM 2446 C CA . VAL A 1 307 ? -13.305 -13.039 6.727 1 96.69 307 VAL A CA 1
ATOM 2447 C C . VAL A 1 307 ? -13.633 -13.094 8.219 1 96.69 307 VAL A C 1
ATOM 2449 O O . VAL A 1 307 ? -14.031 -12.086 8.812 1 96.69 307 VAL A O 1
ATOM 2452 N N . THR A 1 308 ? -13.461 -14.25 8.805 1 94.94 308 THR A N 1
ATOM 2453 C CA . THR A 1 308 ? -13.719 -14.414 10.234 1 94.94 308 THR A CA 1
ATOM 2454 C C . THR A 1 308 ? -12.82 -13.492 11.055 1 94.94 308 THR A C 1
ATOM 2456 O O . THR A 1 308 ? -13.289 -12.789 11.953 1 94.94 308 THR A O 1
ATOM 2459 N N . SER A 1 309 ? -11.547 -13.469 10.727 1 95.56 309 SER A N 1
ATOM 2460 C CA . SER A 1 309 ? -10.578 -12.648 11.445 1 95.56 309 SER A CA 1
ATOM 2461 C C . SER A 1 309 ? -10.891 -11.164 11.305 1 95.56 309 SER A C 1
ATOM 2463 O O . SER A 1 309 ? -10.828 -10.414 12.273 1 95.56 309 SER A O 1
ATOM 2465 N N . LEU A 1 310 ? -11.242 -10.781 10.141 1 96.81 310 LEU A N 1
ATOM 2466 C CA . LEU A 1 310 ? -11.477 -9.359 9.875 1 96.81 310 LEU A CA 1
ATOM 2467 C C . LEU A 1 310 ? -12.805 -8.914 10.484 1 96.81 310 LEU A C 1
ATOM 2469 O O . LEU A 1 310 ? -12.938 -7.766 10.922 1 96.81 310 LEU A O 1
ATOM 2473 N N . ALA A 1 311 ? -13.805 -9.781 10.469 1 94.88 311 ALA A N 1
ATOM 2474 C CA . ALA A 1 311 ? -15.062 -9.469 11.125 1 94.88 311 ALA A CA 1
ATOM 2475 C C . ALA A 1 311 ? -14.852 -9.164 12.609 1 94.88 311 ALA A C 1
ATOM 2477 O O . ALA A 1 311 ? -15.438 -8.227 13.148 1 94.88 311 ALA A O 1
ATOM 2478 N N . GLU A 1 312 ? -14.031 -9.938 13.188 1 92.94 312 GLU A N 1
ATOM 2479 C CA . GLU A 1 312 ? -13.695 -9.703 14.586 1 92.94 312 GLU A CA 1
ATOM 2480 C C . GLU A 1 312 ? -13.016 -8.352 14.773 1 92.94 312 GLU A C 1
ATOM 2482 O O . GLU A 1 312 ? -13.32 -7.621 15.719 1 92.94 312 GLU A O 1
ATOM 2487 N N . ALA A 1 313 ? -12.148 -8.055 13.891 1 92.19 313 ALA A N 1
ATOM 2488 C CA . ALA A 1 313 ? -11.383 -6.812 13.984 1 92.19 313 ALA A CA 1
ATOM 2489 C C . ALA A 1 313 ? -12.289 -5.598 13.844 1 92.19 313 ALA A C 1
ATOM 2491 O O . ALA A 1 313 ? -12.07 -4.57 14.5 1 92.19 313 ALA A O 1
ATOM 2492 N N . VAL A 1 314 ? -13.25 -5.691 12.984 1 93.44 314 VAL A N 1
ATOM 2493 C CA . VAL A 1 314 ? -14.125 -4.551 12.719 1 93.44 314 VAL A CA 1
ATOM 2494 C C . VAL A 1 314 ? -15.273 -4.535 13.719 1 93.44 314 VAL A C 1
ATOM 2496 O O . VAL A 1 314 ? -16.016 -3.553 13.812 1 93.44 314 VAL A O 1
ATOM 2499 N N . GLY A 1 315 ? -15.461 -5.535 14.531 1 90 315 GLY A N 1
ATOM 2500 C CA . GLY A 1 315 ? -16.453 -5.582 15.602 1 90 315 GLY A CA 1
ATOM 2501 C C . GLY A 1 315 ? -17.812 -6.074 15.133 1 90 315 GLY A C 1
ATOM 2502 O O . GLY A 1 315 ? -18.844 -5.605 15.617 1 90 315 GLY A O 1
ATOM 2503 N N . THR A 1 316 ? -17.75 -6.789 14.086 1 82.56 316 THR A N 1
ATOM 2504 C CA . THR A 1 316 ? -19 -7.359 13.617 1 82.56 316 THR A CA 1
ATOM 2505 C C . THR A 1 316 ? -18.984 -8.883 13.727 1 82.56 316 THR A C 1
ATOM 2507 O O . THR A 1 316 ? -17.906 -9.492 13.703 1 82.56 316 THR A O 1
ATOM 2510 N N . ASN A 1 317 ? -20.078 -9.461 14.273 1 66.25 317 ASN A N 1
ATOM 2511 C CA . ASN A 1 317 ? -20.172 -10.914 14.32 1 66.25 317 ASN A CA 1
ATOM 2512 C C . ASN A 1 317 ? -21.062 -11.453 13.195 1 66.25 317 ASN A C 1
ATOM 2514 O O . ASN A 1 317 ? -21.531 -12.586 13.266 1 66.25 317 ASN A O 1
ATOM 2518 N N . THR A 1 318 ? -21.359 -10.578 12.328 1 60.16 318 THR A N 1
ATOM 2519 C CA . THR A 1 318 ? -22.422 -10.891 11.367 1 60.16 318 THR A CA 1
ATOM 2520 C C . THR A 1 318 ? -22 -12.062 10.477 1 60.16 318 THR A C 1
ATOM 2522 O O . THR A 1 318 ? -22.859 -12.781 9.953 1 60.16 318 THR A O 1
ATOM 2525 N N . VAL A 1 319 ? -20.719 -12.117 10.117 1 63.31 319 VAL A N 1
ATOM 2526 C CA . VAL A 1 319 ? -20.453 -13.094 9.062 1 63.31 319 VAL A CA 1
ATOM 2527 C C . VAL A 1 319 ? -20.156 -14.453 9.688 1 63.31 319 VAL A C 1
ATOM 2529 O O . VAL A 1 319 ? -19.109 -14.641 10.305 1 63.31 319 VAL A O 1
ATOM 2532 N N . GLN A 1 320 ? -21.219 -14.945 10.398 1 59.19 320 GLN A N 1
ATOM 2533 C CA . GLN A 1 320 ? -21.109 -16.281 10.992 1 59.19 320 GLN A CA 1
ATOM 2534 C C . GLN A 1 320 ? -20.531 -17.281 9.984 1 59.19 320 GLN A C 1
ATOM 2536 O O . GLN A 1 320 ? -20.672 -17.094 8.773 1 59.19 320 GLN A O 1
ATOM 2541 N N . ARG A 1 321 ? -19.812 -18.359 10.453 1 63.69 321 ARG A N 1
ATOM 2542 C CA . ARG A 1 321 ? -18.891 -19.391 9.961 1 63.69 321 ARG A CA 1
ATOM 2543 C C . ARG A 1 321 ? -19.625 -20.406 9.094 1 63.69 321 ARG A C 1
ATOM 2545 O O . ARG A 1 321 ? -19 -21.281 8.492 1 63.69 321 ARG A O 1
ATOM 2552 N N . ASP A 1 322 ? -20.828 -20.047 8.75 1 84.31 322 ASP A N 1
ATOM 2553 C CA . ASP A 1 322 ? -21.344 -21.188 7.996 1 84.31 322 ASP A CA 1
ATOM 2554 C C . ASP A 1 322 ? -21.344 -20.891 6.496 1 84.31 322 ASP A C 1
ATOM 2556 O O . ASP A 1 322 ? -22.297 -20.312 5.973 1 84.31 322 ASP A O 1
ATOM 2560 N N . TRP A 1 323 ? -20.328 -21.141 5.73 1 94.75 323 TRP A N 1
ATOM 2561 C CA . TRP A 1 323 ? -20.172 -20.953 4.289 1 94.75 323 TRP A CA 1
ATOM 2562 C C . TRP A 1 323 ? -20.797 -22.109 3.52 1 94.75 323 TRP A C 1
ATOM 2564 O O . TRP A 1 323 ? -20.672 -23.266 3.918 1 94.75 323 TRP A O 1
ATOM 2574 N N . THR A 1 324 ? -21.562 -21.766 2.557 1 95.62 324 THR A N 1
ATOM 2575 C CA . THR A 1 324 ? -22.047 -22.75 1.596 1 95.62 324 THR A CA 1
ATOM 2576 C C . THR A 1 324 ? -21.156 -22.781 0.359 1 95.62 324 THR A C 1
ATOM 2578 O O . THR A 1 324 ? -20.672 -21.734 -0.09 1 95.62 324 THR A O 1
ATOM 2581 N N . THR A 1 325 ? -20.875 -23.969 -0.112 1 97.88 325 THR A N 1
ATOM 2582 C CA . THR A 1 325 ? -20.156 -24.125 -1.37 1 97.88 325 THR A CA 1
ATOM 2583 C C . THR A 1 325 ? -21.031 -24.844 -2.404 1 97.88 325 THR A C 1
ATOM 2585 O O . THR A 1 325 ? -21.484 -25.953 -2.174 1 97.88 325 THR A O 1
ATOM 2588 N N . LYS A 1 326 ? -21.297 -24.156 -3.441 1 98.25 326 LYS A N 1
ATOM 2589 C CA . LYS A 1 326 ? -22.125 -24.703 -4.512 1 98.25 326 LYS A CA 1
ATOM 2590 C C . LYS A 1 326 ? -21.578 -24.297 -5.883 1 98.25 326 LYS A C 1
ATOM 2592 O O . LYS A 1 326 ? -21.016 -23.219 -6.039 1 98.25 326 LYS A O 1
ATOM 2597 N N . SER A 1 327 ? -21.797 -25.094 -6.867 1 98.25 327 SER A N 1
ATOM 2598 C CA . SER A 1 327 ? -21.391 -24.75 -8.227 1 98.25 327 SER A CA 1
ATOM 2599 C C . SER A 1 327 ? -22.312 -23.688 -8.82 1 98.25 327 SER A C 1
ATOM 2601 O O . SER A 1 327 ? -23.469 -23.562 -8.414 1 98.25 327 SER A O 1
ATOM 2603 N N . MET A 1 328 ? -21.812 -22.875 -9.719 1 98.25 328 MET A N 1
ATOM 2604 C CA . MET A 1 328 ? -22.625 -21.891 -10.414 1 98.25 328 MET A CA 1
ATOM 2605 C C . MET A 1 328 ? -23.828 -22.531 -11.086 1 98.25 328 MET A C 1
ATOM 2607 O O . MET A 1 328 ? -24.938 -22.016 -11.008 1 98.25 328 MET A O 1
ATOM 2611 N N . ARG A 1 329 ? -23.594 -23.703 -11.719 1 97.81 329 ARG A N 1
ATOM 2612 C CA . ARG A 1 329 ? -24.672 -24.438 -12.375 1 97.81 329 ARG A CA 1
ATOM 2613 C C . ARG A 1 329 ? -25.781 -24.797 -11.391 1 97.81 329 ARG A C 1
ATOM 2615 O O . ARG A 1 329 ? -26.969 -24.562 -11.664 1 97.81 329 ARG A O 1
ATOM 2622 N N . ASP A 1 330 ? -25.375 -25.312 -10.266 1 98.25 330 ASP A N 1
ATOM 2623 C CA . ASP A 1 330 ? -26.359 -25.734 -9.266 1 98.25 330 ASP A CA 1
ATOM 2624 C C . ASP A 1 330 ? -27.156 -24.531 -8.742 1 98.25 330 ASP A C 1
ATOM 2626 O O . ASP A 1 330 ? -28.359 -24.641 -8.508 1 98.25 330 ASP A O 1
ATOM 2630 N N . LEU A 1 331 ? -26.453 -23.469 -8.562 1 98.38 331 LEU A N 1
ATOM 2631 C CA . LEU A 1 331 ? -27.125 -22.266 -8.07 1 98.38 331 LEU A CA 1
ATOM 2632 C C . LEU A 1 331 ? -28.125 -21.734 -9.094 1 98.38 331 LEU A C 1
ATOM 2634 O O . LEU A 1 331 ? -29.234 -21.328 -8.742 1 98.38 331 LEU A O 1
ATOM 2638 N N . ILE A 1 332 ? -27.703 -21.688 -10.336 1 98.12 332 ILE A N 1
ATOM 2639 C CA . ILE A 1 332 ? -28.609 -21.25 -11.398 1 98.12 332 ILE A CA 1
ATOM 2640 C C . ILE A 1 332 ? -29.828 -22.172 -11.445 1 98.12 332 ILE A C 1
ATOM 2642 O O . ILE A 1 332 ? -30.969 -21.703 -11.516 1 98.12 332 ILE A O 1
ATOM 2646 N N . LYS A 1 333 ? -29.594 -23.469 -11.383 1 98.12 333 LYS A N 1
ATOM 2647 C CA . LYS A 1 333 ? -30.688 -24.438 -11.406 1 98.12 333 LYS A CA 1
ATOM 2648 C C . LYS A 1 333 ? -31.625 -24.219 -10.219 1 98.12 333 LYS A C 1
ATOM 2650 O O . LYS A 1 333 ? -32.844 -24.234 -10.383 1 98.12 333 LYS A O 1
ATOM 2655 N N . GLU A 1 334 ? -31.109 -24.062 -9.125 1 97.38 334 GLU A N 1
ATOM 2656 C CA . GLU A 1 334 ? -31.875 -23.891 -7.891 1 97.38 334 GLU A CA 1
ATOM 2657 C C . GLU A 1 334 ? -32.75 -22.656 -7.945 1 97.38 334 GLU A C 1
ATOM 2659 O O . GLU A 1 334 ? -33.906 -22.688 -7.488 1 97.38 334 GLU A O 1
ATOM 2664 N N . HIS A 1 335 ? -32.281 -21.578 -8.492 1 96.25 335 HIS A N 1
ATOM 2665 C CA . HIS A 1 335 ? -32.969 -20.297 -8.398 1 96.25 335 HIS A CA 1
ATOM 2666 C C . HIS A 1 335 ? -33.812 -20.031 -9.648 1 96.25 335 HIS A C 1
ATOM 2668 O O . HIS A 1 335 ? -34.688 -19.172 -9.641 1 96.25 335 HIS A O 1
ATOM 2674 N N . THR A 1 336 ? -33.5 -20.734 -10.789 1 95.44 336 THR A N 1
ATOM 2675 C CA . THR A 1 336 ? -34.188 -20.438 -12.031 1 95.44 336 THR A CA 1
ATOM 2676 C C . THR A 1 336 ? -34.844 -21.688 -12.609 1 95.44 336 THR A C 1
ATOM 2678 O O . THR A 1 336 ? -35.625 -21.594 -13.562 1 95.44 336 THR A O 1
ATOM 2681 N N . GLU A 1 337 ? -34.469 -22.844 -12.156 1 95.69 337 GLU A N 1
ATOM 2682 C CA . GLU A 1 337 ? -34.938 -24.141 -12.656 1 95.69 337 GLU A CA 1
ATOM 2683 C C . GLU A 1 337 ? -34.344 -24.422 -14.039 1 95.69 337 GLU A C 1
ATOM 2685 O O . GLU A 1 337 ? -34.812 -25.344 -14.727 1 95.69 337 GLU A O 1
ATOM 2690 N N . ILE A 1 338 ? -33.375 -23.688 -14.375 1 96.56 338 ILE A N 1
ATOM 2691 C CA . ILE A 1 338 ? -32.719 -23.891 -15.664 1 96.56 338 ILE A CA 1
ATOM 2692 C C . ILE A 1 338 ? -31.422 -24.656 -15.477 1 96.56 338 ILE A C 1
ATOM 2694 O O . ILE A 1 338 ? -30.562 -24.234 -14.703 1 96.56 338 ILE A O 1
ATOM 2698 N N . ASP A 1 339 ? -31.281 -25.766 -16.156 1 97.75 339 ASP A N 1
ATOM 2699 C CA . ASP A 1 339 ? -30 -26.453 -16.234 1 97.75 339 ASP A CA 1
ATOM 2700 C C . ASP A 1 339 ? -29.203 -25.984 -17.453 1 97.75 339 ASP A C 1
ATOM 2702 O O . ASP A 1 339 ? -29.484 -26.406 -18.578 1 97.75 339 ASP A O 1
ATOM 2706 N N . VAL A 1 340 ? -28.203 -25.297 -17.219 1 97.12 340 VAL A N 1
ATOM 2707 C CA . VAL A 1 340 ? -27.484 -24.625 -18.281 1 97.12 340 VAL A CA 1
ATOM 2708 C C . VAL A 1 340 ? -26.812 -25.641 -19.188 1 97.12 340 VAL A C 1
ATOM 2710 O O . VAL A 1 340 ? -26.578 -25.375 -20.375 1 97.12 340 VAL A O 1
ATOM 2713 N N . GLU A 1 341 ? -26.484 -26.859 -18.75 1 96.25 341 GLU A N 1
ATOM 2714 C CA . GLU A 1 341 ? -25.828 -27.891 -19.562 1 96.25 341 GLU A CA 1
ATOM 2715 C C . GLU A 1 341 ? -26.766 -28.438 -20.625 1 96.25 341 GLU A C 1
ATOM 2717 O O . GLU A 1 341 ? -26.328 -29.047 -21.594 1 96.25 341 GLU A O 1
ATOM 2722 N N . GLN A 1 342 ? -28.031 -28.203 -20.438 1 96.94 342 GLN A N 1
ATOM 2723 C CA . GLN A 1 342 ? -29.031 -28.703 -21.375 1 96.94 342 GLN A CA 1
ATOM 2724 C 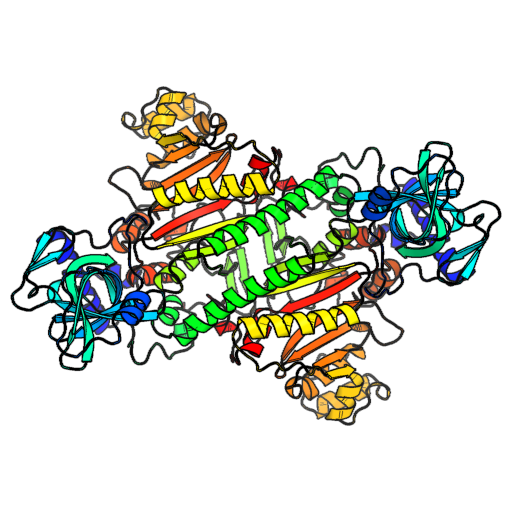C . GLN A 1 342 ? -29.438 -27.641 -22.391 1 96.94 342 GLN A C 1
ATOM 2726 O O . GLN A 1 342 ? -30.359 -27.844 -23.172 1 96.94 342 GLN A O 1
ATOM 2731 N N . HIS A 1 343 ? -28.797 -26.547 -22.312 1 96.62 343 HIS A N 1
ATOM 2732 C CA . HIS A 1 343 ? -29.141 -25.438 -23.188 1 96.62 343 HIS A CA 1
ATOM 2733 C C . HIS A 1 343 ? -27.922 -24.984 -23.984 1 96.62 343 HIS A C 1
ATOM 2735 O O . HIS A 1 343 ? -26.812 -24.891 -23.453 1 96.62 343 HIS A O 1
ATOM 2741 N N . ASP A 1 344 ? -28.109 -24.75 -25.219 1 95.12 344 ASP A N 1
ATOM 2742 C CA . ASP A 1 344 ? -27.047 -24.188 -26.062 1 95.12 344 ASP A CA 1
ATOM 2743 C C . ASP A 1 344 ? -27.078 -22.672 -26.031 1 95.12 344 ASP A C 1
ATOM 2745 O O . ASP A 1 344 ? -27.859 -22.062 -25.281 1 95.12 344 ASP A O 1
ATOM 2749 N N . THR A 1 345 ? -26.219 -22.062 -26.75 1 95.38 345 THR A N 1
ATOM 2750 C CA . THR A 1 345 ? -26.031 -20.609 -26.719 1 95.38 345 THR A CA 1
ATOM 2751 C C . THR A 1 345 ? -27.312 -19.891 -27.141 1 95.38 345 THR A C 1
ATOM 2753 O O . THR A 1 345 ? -27.719 -18.906 -26.531 1 95.38 345 THR A O 1
ATOM 2756 N N . GLU A 1 346 ? -27.938 -20.359 -28.234 1 95.19 346 GLU A N 1
ATOM 2757 C CA . GLU A 1 346 ? -29.156 -19.719 -28.719 1 95.19 346 GLU A CA 1
ATOM 2758 C C . GLU A 1 346 ? -30.281 -19.781 -27.688 1 95.19 346 GLU A C 1
ATOM 2760 O O . GLU A 1 346 ? -30.984 -18.797 -27.469 1 95.19 346 GLU A O 1
ATOM 2765 N N . GLN A 1 347 ? -30.391 -20.922 -27.078 1 96.12 347 GLN A N 1
ATOM 2766 C CA . GLN A 1 347 ? -31.406 -21.109 -26.062 1 96.12 347 GLN A CA 1
ATOM 2767 C C . GLN A 1 347 ? -31.141 -20.219 -24.859 1 96.12 347 GLN A C 1
ATOM 2769 O O . GLN A 1 347 ? -32.094 -19.656 -24.266 1 96.12 347 GLN A O 1
ATOM 2774 N N . LEU A 1 348 ? -29.922 -20.109 -24.438 1 96.5 348 LEU A N 1
ATOM 2775 C CA . LEU A 1 348 ? -29.562 -19.281 -23.297 1 96.5 348 LEU A CA 1
ATOM 2776 C C . LEU A 1 348 ? -29.844 -17.797 -23.594 1 96.5 348 LEU A C 1
ATOM 2778 O O . LEU A 1 348 ? -30.281 -17.062 -22.719 1 96.5 348 LEU A O 1
ATOM 2782 N N . ILE A 1 349 ? -29.547 -17.359 -24.797 1 96 349 ILE A N 1
ATOM 2783 C CA . ILE A 1 349 ? -29.828 -15.992 -25.219 1 96 349 ILE A CA 1
ATOM 2784 C C . ILE A 1 349 ? -31.328 -15.719 -25.109 1 96 349 ILE A C 1
ATOM 2786 O O . ILE A 1 349 ? -31.734 -14.664 -24.625 1 96 349 ILE A O 1
ATOM 2790 N N . ASP A 1 350 ? -32.094 -16.672 -25.578 1 95.31 350 ASP A N 1
ATOM 2791 C CA . ASP A 1 350 ? -33.531 -16.531 -25.5 1 95.31 350 ASP A CA 1
ATOM 2792 C C . ASP A 1 350 ? -34 -16.422 -24.047 1 95.31 350 ASP A C 1
ATOM 2794 O O . ASP A 1 350 ? -34.875 -15.633 -23.734 1 95.31 350 ASP A O 1
ATOM 2798 N N . ILE A 1 351 ? -33.438 -17.234 -23.266 1 95.38 351 ILE A N 1
ATOM 2799 C CA . ILE A 1 351 ? -33.781 -17.234 -21.844 1 95.38 351 ILE A CA 1
ATOM 2800 C C . ILE A 1 351 ? -33.438 -15.883 -21.234 1 95.38 351 ILE A C 1
ATOM 2802 O O . ILE A 1 351 ? -34.25 -15.312 -20.484 1 95.38 351 ILE A O 1
ATOM 2806 N N . LEU A 1 352 ? -32.281 -15.352 -21.469 1 95.38 352 LEU A N 1
ATOM 2807 C CA . LEU A 1 352 ? -31.844 -14.055 -20.969 1 95.38 352 LEU A CA 1
ATOM 2808 C C . LEU A 1 352 ? -32.75 -12.945 -21.484 1 95.38 352 LEU A C 1
ATOM 2810 O O . LEU A 1 352 ? -33.125 -12.055 -20.719 1 95.38 352 LEU A O 1
ATOM 2814 N N . ALA A 1 353 ? -33.062 -12.992 -22.719 1 94.19 353 ALA A N 1
ATOM 2815 C CA . ALA A 1 353 ? -33.969 -11.992 -23.312 1 94.19 353 ALA A CA 1
ATOM 2816 C C . ALA A 1 353 ? -35.312 -11.992 -22.609 1 94.19 353 ALA A C 1
ATOM 2818 O O . ALA A 1 353 ? -35.875 -10.93 -22.312 1 94.19 353 ALA A O 1
ATOM 2819 N N . LYS A 1 354 ? -35.844 -13.102 -22.406 1 93.44 354 LYS A N 1
ATOM 2820 C CA . LYS A 1 354 ? -37.125 -13.25 -21.75 1 93.44 354 LYS A CA 1
ATOM 2821 C C . LYS A 1 354 ? -37.062 -12.742 -20.312 1 93.44 354 LYS A C 1
ATOM 2823 O O . LYS A 1 354 ? -38.094 -12.352 -19.75 1 93.44 354 LYS A O 1
ATOM 2828 N N . SER A 1 355 ? -35.906 -12.797 -19.766 1 90.69 355 SER A N 1
ATOM 2829 C CA . SER A 1 355 ? -35.75 -12.344 -18.391 1 90.69 355 SER A CA 1
ATOM 2830 C C . SER A 1 355 ? -35.531 -10.836 -18.328 1 90.69 355 SER A C 1
ATOM 2832 O O . SER A 1 355 ? -35.281 -10.289 -17.25 1 90.69 355 SER A O 1
ATOM 2834 N N . GLY A 1 356 ? -35.438 -10.133 -19.438 1 90.31 356 GLY A N 1
ATOM 2835 C CA . GLY A 1 356 ? -35.344 -8.688 -19.453 1 90.31 356 GLY A CA 1
ATOM 2836 C C . GLY A 1 356 ? -33.906 -8.18 -19.641 1 90.31 356 GLY A C 1
ATOM 2837 O O . GLY A 1 356 ? -33.656 -6.984 -19.531 1 90.31 356 GLY A O 1
ATOM 2838 N N . VAL A 1 357 ? -33 -9.094 -19.875 1 90.56 357 VAL A N 1
ATOM 2839 C CA . VAL A 1 357 ? -31.625 -8.703 -20.109 1 90.56 357 VAL A CA 1
ATOM 2840 C C . VAL A 1 357 ? -31.469 -8.258 -21.562 1 90.56 357 VAL A C 1
ATOM 2842 O O . VAL A 1 357 ? -32.031 -8.883 -22.484 1 90.56 357 VAL A O 1
ATOM 2845 N N . ASP A 1 358 ? -30.828 -7.156 -21.766 1 90.06 358 ASP A N 1
ATOM 2846 C CA . ASP A 1 358 ? -30.5 -6.727 -23.125 1 90.06 358 ASP A CA 1
ATOM 2847 C C . ASP A 1 358 ? -29.469 -7.66 -23.766 1 90.06 358 ASP A C 1
ATOM 2849 O O . ASP A 1 358 ? -28.312 -7.699 -23.344 1 90.06 358 ASP A O 1
ATOM 2853 N N . VAL A 1 359 ? -29.859 -8.352 -24.75 1 88 359 VAL A N 1
ATOM 2854 C CA . VAL A 1 359 ? -29.016 -9.398 -25.328 1 88 359 VAL A CA 1
ATOM 2855 C C . VAL A 1 359 ? -28.469 -8.945 -26.672 1 88 359 VAL A C 1
ATOM 2857 O O . VAL A 1 359 ? -27.938 -9.758 -27.438 1 88 359 VAL A O 1
ATOM 2860 N N . THR A 1 360 ? -28.516 -7.672 -26.922 1 86.19 360 THR A N 1
ATOM 2861 C CA . THR A 1 360 ? -28.094 -7.148 -28.219 1 86.19 360 THR A CA 1
ATOM 2862 C C . THR A 1 360 ? -26.625 -7.465 -28.484 1 86.19 360 THR A C 1
ATOM 2864 O O . THR A 1 360 ? -26.266 -7.816 -29.609 1 86.19 360 THR A O 1
ATOM 2867 N N . ASP A 1 361 ? -25.828 -7.445 -27.484 1 82.12 361 ASP A N 1
ATOM 2868 C CA . ASP A 1 361 ? -24.391 -7.59 -27.656 1 82.12 361 ASP A CA 1
ATOM 2869 C C . ASP A 1 361 ? -23.938 -9.016 -27.359 1 82.12 361 ASP A C 1
ATOM 2871 O O . ASP A 1 361 ? -22.734 -9.289 -27.297 1 82.12 361 ASP A O 1
ATOM 2875 N N . TRP A 1 362 ? -24.906 -9.922 -27.328 1 84.94 362 TRP A N 1
ATOM 2876 C CA . TRP A 1 362 ? -24.531 -11.234 -26.828 1 84.94 362 TRP A CA 1
ATOM 2877 C C . TRP A 1 362 ? -24.578 -12.273 -27.953 1 84.94 362 TRP A C 1
ATOM 2879 O O . TRP A 1 362 ? -24.422 -13.477 -27.703 1 84.94 362 TRP A O 1
ATOM 2889 N N . ARG A 1 363 ? -24.781 -11.82 -29.172 1 80.62 363 ARG A N 1
ATOM 2890 C CA . ARG A 1 363 ? -24.938 -12.742 -30.297 1 80.62 363 ARG A CA 1
ATOM 2891 C C . ARG A 1 363 ? -23.672 -13.578 -30.516 1 80.62 363 ARG A C 1
ATOM 2893 O O . ARG A 1 363 ? -23.75 -14.742 -30.891 1 80.62 363 ARG A O 1
ATOM 2900 N N . ASP A 1 364 ? -22.578 -13.008 -30.156 1 85.56 364 ASP A N 1
ATOM 2901 C CA . ASP A 1 364 ? -21.312 -13.719 -30.359 1 85.56 364 ASP A CA 1
ATOM 2902 C C . ASP A 1 364 ? -20.703 -14.172 -29.031 1 85.56 364 ASP A C 1
ATOM 2904 O O . ASP A 1 364 ? -19.531 -14.508 -28.969 1 85.56 364 ASP A O 1
ATOM 2908 N N . ALA A 1 365 ? -21.578 -14.219 -28.078 1 88.81 365 ALA A N 1
ATOM 2909 C CA . ALA A 1 365 ? -21.094 -14.602 -26.766 1 88.81 365 ALA A CA 1
ATOM 2910 C C . ALA A 1 365 ? -20.875 -16.109 -26.672 1 88.81 365 ALA A C 1
ATOM 2912 O O . ALA A 1 365 ? -21.578 -16.875 -27.328 1 88.81 365 ALA A O 1
ATOM 2913 N N . SER A 1 366 ? -19.875 -16.5 -25.938 1 89.75 366 SER A N 1
ATOM 2914 C CA . SER A 1 366 ? -19.641 -17.906 -25.688 1 89.75 366 SER A CA 1
ATOM 2915 C C . SER A 1 366 ? -20.641 -18.469 -24.688 1 89.75 366 SER A C 1
ATOM 2917 O O . SER A 1 366 ? -21.344 -17.719 -24.016 1 89.75 366 SER A O 1
ATOM 2919 N N . TRP A 1 367 ? -20.797 -19.812 -24.672 1 93.56 367 TRP A N 1
ATOM 2920 C CA . TRP A 1 367 ? -21.672 -20.484 -23.719 1 93.56 367 TRP A CA 1
ATOM 2921 C C . TRP A 1 367 ? -21.359 -20.047 -22.281 1 93.56 367 TRP A C 1
ATOM 2923 O O . TRP A 1 367 ? -22.266 -19.75 -21.5 1 93.56 367 TRP A O 1
ATOM 2933 N N . GLY A 1 368 ? -20.078 -20.031 -21.906 1 93.5 368 GLY A N 1
ATOM 2934 C CA . GLY A 1 368 ? -19.672 -19.641 -20.562 1 93.5 368 GLY A CA 1
ATOM 2935 C C . GLY A 1 368 ? -20.062 -18.219 -20.219 1 93.5 368 GLY A C 1
ATOM 2936 O O . GLY A 1 368 ? -20.469 -17.938 -19.094 1 93.5 368 GLY A O 1
ATOM 2937 N N . GLU A 1 369 ? -19.906 -17.312 -21.109 1 91.56 369 GLU A N 1
ATOM 2938 C CA . GLU A 1 369 ? -20.281 -15.922 -20.906 1 91.56 369 GLU A CA 1
ATOM 2939 C C . GLU A 1 369 ? -21.766 -15.797 -20.609 1 91.56 369 GLU A C 1
ATOM 2941 O O . GLU A 1 369 ? -22.172 -15.016 -19.75 1 91.56 369 GLU A O 1
ATOM 2946 N N . LEU A 1 370 ? -22.562 -16.516 -21.375 1 94.81 370 LEU A N 1
ATOM 2947 C CA . LEU A 1 370 ? -24 -16.484 -21.203 1 94.81 370 LEU A CA 1
ATOM 2948 C C . LEU A 1 370 ? -24.406 -17.078 -19.844 1 94.81 370 LEU A C 1
ATOM 2950 O O . LEU A 1 370 ? -25.312 -16.578 -19.188 1 94.81 370 LEU A O 1
ATOM 2954 N N . VAL A 1 371 ? -23.719 -18.125 -19.469 1 96.19 371 VAL A N 1
ATOM 2955 C CA . VAL A 1 371 ? -23.969 -18.75 -18.172 1 96.19 371 VAL A CA 1
ATOM 2956 C C . VAL A 1 371 ? -23.672 -17.75 -17.062 1 96.19 371 VAL A C 1
ATOM 2958 O O . VAL A 1 371 ? -24.453 -17.609 -16.109 1 96.19 371 VAL A O 1
ATOM 2961 N N . CYS A 1 372 ? -22.578 -17.078 -17.156 1 95.12 372 CYS A N 1
ATOM 2962 C CA . CYS A 1 372 ? -22.188 -16.094 -16.156 1 95.12 372 CYS A CA 1
ATOM 2963 C C . CYS A 1 372 ? -23.203 -14.953 -16.109 1 95.12 372 CYS A C 1
ATOM 2965 O O . CYS A 1 372 ? -23.5 -14.445 -15.023 1 95.12 372 CYS A O 1
ATOM 2967 N N . GLU A 1 373 ? -23.625 -14.539 -17.266 1 94.69 373 GLU A N 1
ATOM 2968 C CA . GLU A 1 373 ? -24.625 -13.469 -17.297 1 94.69 373 GLU A CA 1
ATOM 2969 C C . GLU A 1 373 ? -25.922 -13.906 -16.641 1 94.69 373 GLU A C 1
ATOM 2971 O O . GLU A 1 373 ? -26.578 -13.117 -15.945 1 94.69 373 GLU A O 1
ATOM 2976 N N . LEU A 1 374 ? -26.344 -15.102 -16.938 1 96.12 374 LEU A N 1
ATOM 2977 C CA . LEU A 1 374 ? -27.547 -15.633 -16.312 1 96.12 374 LEU A CA 1
ATOM 2978 C C . LEU A 1 374 ? -27.406 -15.656 -14.797 1 96.12 374 LEU A C 1
ATOM 2980 O O . LEU A 1 374 ? -28.328 -15.297 -14.07 1 96.12 374 LEU A O 1
ATOM 2984 N N . PHE A 1 375 ? -26.281 -16.078 -14.305 1 97.5 375 PHE A N 1
ATOM 2985 C CA . PHE A 1 375 ? -25.984 -16.078 -12.875 1 97.5 375 PHE A CA 1
ATOM 2986 C C . PHE A 1 375 ? -26.062 -14.664 -12.305 1 97.5 375 PHE A C 1
ATOM 2988 O O . PHE A 1 375 ? -26.703 -14.438 -11.281 1 97.5 375 PHE A O 1
ATOM 2995 N N . LYS A 1 376 ? -25.375 -13.781 -12.93 1 95.44 376 LYS A N 1
ATOM 2996 C CA . LYS A 1 376 ? -25.297 -12.391 -12.484 1 95.44 376 LYS A CA 1
ATOM 2997 C C . LYS A 1 376 ? -26.703 -11.773 -12.398 1 95.44 376 LYS A C 1
ATOM 2999 O O . LYS A 1 376 ? -27.016 -11.094 -11.422 1 95.44 376 LYS A O 1
ATOM 3004 N N . SER A 1 377 ? -27.516 -12.016 -13.352 1 94.44 377 SER A N 1
ATOM 3005 C CA . SER A 1 377 ? -28.797 -11.344 -13.477 1 94.44 377 SER A CA 1
ATOM 3006 C C . SER A 1 377 ? -29.859 -12 -12.586 1 94.44 377 SER A C 1
ATOM 3008 O O . SER A 1 377 ? -30.781 -11.336 -12.117 1 94.44 377 SER A O 1
ATOM 3010 N N . ARG A 1 378 ? -29.641 -13.305 -12.281 1 95.69 378 ARG A N 1
ATOM 3011 C CA . ARG A 1 378 ? -30.781 -13.992 -11.688 1 95.69 378 ARG A CA 1
ATOM 3012 C C . ARG A 1 378 ? -30.422 -14.578 -10.328 1 95.69 378 ARG A C 1
ATOM 3014 O O . ARG A 1 378 ? -31.312 -14.922 -9.539 1 95.69 378 ARG A O 1
ATOM 3021 N N . VAL A 1 379 ? -29.188 -14.688 -10.016 1 97.38 379 VAL A N 1
ATOM 3022 C CA . VAL A 1 379 ? -28.828 -15.477 -8.836 1 97.38 379 VAL A CA 1
ATOM 3023 C C . VAL A 1 379 ? -28.062 -14.609 -7.844 1 97.38 379 VAL A C 1
ATOM 3025 O O . VAL A 1 379 ? -28.312 -14.656 -6.641 1 97.38 379 VAL A O 1
ATOM 3028 N N . GLU A 1 380 ? -27.109 -13.812 -8.273 1 96.56 380 GLU A N 1
ATOM 3029 C CA . GLU A 1 380 ? -26.109 -13.117 -7.473 1 96.56 380 GLU A CA 1
ATOM 3030 C C . GLU A 1 380 ? -26.75 -12.406 -6.281 1 96.56 380 GLU A C 1
ATOM 3032 O O . GLU A 1 380 ? -26.328 -12.609 -5.141 1 96.56 380 GLU A O 1
ATOM 3037 N N . GLU A 1 381 ? -27.75 -11.609 -6.496 1 94 381 GLU A N 1
ATOM 3038 C CA . GLU A 1 381 ? -28.359 -10.781 -5.457 1 94 381 GLU A CA 1
ATOM 3039 C C . GLU A 1 381 ? -29.047 -11.625 -4.391 1 94 381 GLU A C 1
ATOM 3041 O O . GLU A 1 381 ? -29.297 -11.156 -3.285 1 94 381 GLU A O 1
ATOM 3046 N N . LYS A 1 382 ? -29.312 -12.82 -4.707 1 95.5 382 LYS A N 1
ATOM 3047 C CA . LYS A 1 382 ? -30.047 -13.711 -3.799 1 95.5 382 LYS A CA 1
ATOM 3048 C C . LYS A 1 382 ? -29.094 -14.406 -2.836 1 95.5 382 LYS A C 1
ATOM 3050 O O . LYS A 1 382 ? -29.516 -15.016 -1.857 1 95.5 382 LYS A O 1
ATOM 3055 N N . LEU A 1 383 ? -27.797 -14.32 -3.109 1 95.69 383 LEU A N 1
ATOM 3056 C CA . LEU A 1 383 ? -26.797 -14.945 -2.248 1 95.69 383 LEU A CA 1
ATOM 3057 C C . LEU A 1 383 ? -26.484 -14.062 -1.043 1 95.69 383 LEU A C 1
ATOM 3059 O O . LEU A 1 383 ? -25.391 -13.523 -0.929 1 95.69 383 LEU A O 1
ATOM 3063 N N . VAL A 1 384 ? -27.328 -14.062 -0.099 1 91.69 384 VAL A N 1
ATOM 3064 C CA . VAL A 1 384 ? -27.203 -13.203 1.071 1 91.69 384 VAL A CA 1
ATOM 3065 C C . VAL A 1 384 ? -26.203 -13.789 2.051 1 91.69 384 VAL A C 1
ATOM 3067 O O . VAL A 1 384 ? -25.344 -13.078 2.58 1 91.69 384 VAL A O 1
ATOM 3070 N N . ASN A 1 385 ? -26.328 -15.125 2.275 1 92.5 385 ASN A N 1
ATOM 3071 C CA . ASN A 1 385 ? -25.391 -15.805 3.164 1 92.5 385 ASN A CA 1
ATOM 3072 C C . ASN A 1 385 ? -24.047 -16.062 2.475 1 92.5 385 ASN A C 1
ATOM 3074 O O . ASN A 1 385 ? -24 -16.188 1.251 1 92.5 385 ASN A O 1
ATOM 3078 N N . PRO A 1 386 ? -23.031 -16.094 3.246 1 95.69 386 PRO A N 1
ATOM 3079 C CA . PRO A 1 386 ? -21.719 -16.359 2.643 1 95.69 386 PRO A CA 1
ATOM 3080 C C . PRO A 1 386 ? -21.703 -17.625 1.801 1 95.69 386 PRO A C 1
ATOM 3082 O O . PRO A 1 386 ? -22.062 -18.703 2.289 1 95.69 386 PRO A O 1
ATOM 3085 N N . THR A 1 387 ? -21.297 -17.469 0.548 1 97.62 387 THR A N 1
ATOM 3086 C CA . THR A 1 387 ? -21.359 -18.578 -0.402 1 97.62 387 THR A CA 1
ATOM 3087 C C . THR A 1 387 ? -20.141 -18.562 -1.326 1 97.62 387 THR A C 1
ATOM 3089 O O . THR A 1 387 ? -19.812 -17.531 -1.917 1 97.62 387 THR A O 1
ATOM 3092 N N . HIS A 1 388 ? -19.453 -19.703 -1.376 1 98.56 388 HIS A N 1
ATOM 3093 C CA . HIS A 1 388 ? -18.484 -19.922 -2.445 1 98.56 388 HIS A CA 1
ATOM 3094 C C . HIS A 1 388 ? -19.172 -20.484 -3.693 1 98.56 388 HIS A C 1
ATOM 3096 O O . HIS A 1 388 ? -19.766 -21.562 -3.654 1 98.56 388 HIS A O 1
ATOM 3102 N N . VAL A 1 389 ? -19.078 -19.75 -4.762 1 98.75 389 VAL A N 1
ATOM 3103 C CA . VAL A 1 389 ? -19.562 -20.219 -6.059 1 98.75 389 VAL A CA 1
ATOM 3104 C C . VAL A 1 389 ? -18.422 -20.828 -6.855 1 98.75 389 VAL A C 1
ATOM 3106 O O . VAL A 1 389 ? -17.438 -20.156 -7.191 1 98.75 389 VAL A O 1
ATOM 3109 N N . THR A 1 390 ? -18.547 -22.125 -7.242 1 98.25 390 THR A N 1
ATOM 3110 C CA . THR A 1 390 ? -17.438 -22.844 -7.852 1 98.25 390 THR A CA 1
ATOM 3111 C C . THR A 1 390 ? -17.781 -23.281 -9.273 1 98.25 390 THR A C 1
ATOM 3113 O O . THR A 1 390 ? -18.906 -23.047 -9.734 1 98.25 390 THR A O 1
ATOM 3116 N N . ASP A 1 391 ? -16.844 -23.797 -9.945 1 97 391 ASP A N 1
ATOM 3117 C CA . ASP A 1 391 ? -16.984 -24.453 -11.242 1 97 391 ASP A CA 1
ATOM 3118 C C . ASP A 1 391 ? -17.531 -23.469 -12.289 1 97 391 ASP A C 1
ATOM 3120 O O . ASP A 1 391 ? -18.531 -23.766 -12.945 1 97 391 ASP A O 1
ATOM 3124 N N . LEU A 1 392 ? -16.875 -22.375 -12.32 1 96.81 392 LEU A N 1
ATOM 3125 C CA . LEU A 1 392 ? -17.219 -21.453 -13.391 1 96.81 392 LEU A CA 1
ATOM 3126 C C . LEU A 1 392 ? -16.844 -22.016 -14.75 1 96.81 392 LEU A C 1
ATOM 3128 O O . LEU A 1 392 ? -15.906 -22.812 -14.852 1 96.81 392 LEU A O 1
ATOM 3132 N N . PRO A 1 393 ? -17.562 -21.594 -15.75 1 94.38 393 PRO A N 1
ATOM 3133 C CA . PRO A 1 393 ? -17.219 -22.078 -17.078 1 94.38 393 PRO A CA 1
ATOM 3134 C C . PRO A 1 393 ? -15.766 -21.812 -17.469 1 94.38 393 PRO A C 1
ATOM 3136 O O . PRO A 1 393 ? -15.242 -20.734 -17.172 1 94.38 393 PRO A O 1
ATOM 3139 N N . ARG A 1 394 ? -15.141 -22.734 -18.203 1 90.69 394 ARG A N 1
ATOM 3140 C CA . ARG A 1 394 ? -13.727 -22.703 -18.547 1 90.69 394 ARG A CA 1
ATOM 3141 C C . ARG A 1 394 ? -13.391 -21.5 -19.422 1 90.69 394 ARG A C 1
ATOM 3143 O O . ARG A 1 394 ? -12.32 -20.906 -19.297 1 90.69 394 ARG A O 1
ATOM 3150 N N . ASP A 1 395 ? -14.242 -21.078 -20.266 1 86 395 ASP A N 1
ATOM 3151 C CA . ASP A 1 395 ? -13.922 -20.094 -21.297 1 86 395 ASP A CA 1
ATOM 3152 C C . ASP A 1 395 ? -13.953 -18.672 -20.719 1 86 395 ASP A C 1
ATOM 3154 O O . ASP A 1 395 ? -13.531 -17.719 -21.375 1 86 395 ASP A O 1
ATOM 3158 N N . VAL A 1 396 ? -14.391 -18.531 -19.453 1 87.38 396 VAL A N 1
ATOM 3159 C CA . VAL A 1 396 ? -14.43 -17.188 -18.859 1 87.38 396 VAL A CA 1
ATOM 3160 C C . VAL A 1 396 ? -13.312 -17.047 -17.828 1 87.38 396 VAL A C 1
ATOM 3162 O O . VAL A 1 396 ? -13.203 -16.016 -17.156 1 87.38 396 VAL A O 1
ATOM 3165 N N . ALA A 1 397 ? -12.5 -18.062 -17.672 1 87.81 397 ALA A N 1
ATOM 3166 C CA . ALA A 1 397 ? -11.414 -18.047 -16.688 1 87.81 397 ALA A CA 1
ATOM 3167 C C . ALA A 1 397 ? -10.148 -18.688 -17.266 1 87.81 397 ALA A C 1
ATOM 3169 O O . ALA A 1 397 ? -9.664 -19.688 -16.734 1 87.81 397 ALA A O 1
ATOM 3170 N N . PRO A 1 398 ? -9.594 -18.078 -18.188 1 85.88 398 PRO A N 1
ATOM 3171 C CA . PRO A 1 398 ? -8.492 -18.734 -18.906 1 85.88 398 PRO A CA 1
ATOM 3172 C C . PRO A 1 398 ? -7.242 -18.891 -18.047 1 85.88 398 PRO A C 1
ATOM 3174 O O . PRO A 1 398 ? -6.414 -19.766 -18.312 1 85.88 398 PRO A O 1
ATOM 3177 N N . LEU A 1 399 ? -7.066 -18.141 -17 1 90.44 399 LEU A N 1
ATOM 3178 C CA . LEU A 1 399 ? -5.844 -18.172 -16.203 1 90.44 399 LEU A CA 1
ATOM 3179 C C . LEU A 1 399 ? -5.906 -19.281 -15.172 1 90.44 399 LEU A C 1
ATOM 3181 O O . LEU A 1 399 ? -4.902 -19.594 -14.523 1 90.44 399 LEU A O 1
ATOM 3185 N N . ALA A 1 400 ? -7.074 -19.922 -15.086 1 94.81 400 ALA A N 1
ATOM 3186 C CA . ALA A 1 400 ? -7.273 -20.969 -14.078 1 94.81 400 ALA A CA 1
ATOM 3187 C C . ALA A 1 400 ? -7.102 -22.359 -14.688 1 94.81 400 ALA A C 1
ATOM 3189 O O . ALA A 1 400 ? -7.363 -22.547 -15.875 1 94.81 400 ALA A O 1
ATOM 3190 N N . ASP A 1 401 ? -6.656 -23.266 -13.859 1 95.88 401 ASP A N 1
ATOM 3191 C CA . ASP A 1 401 ? -6.707 -24.672 -14.242 1 95.88 401 ASP A CA 1
ATOM 3192 C C . ASP A 1 401 ? -8.141 -25.109 -14.531 1 95.88 401 ASP A C 1
ATOM 3194 O O . ASP A 1 401 ? -9.094 -24.5 -14.055 1 95.88 401 ASP A O 1
ATOM 3198 N N . SER A 1 402 ? -8.203 -26.109 -15.461 1 93.62 402 SER A N 1
ATOM 3199 C CA . SER A 1 402 ? -9.57 -26.453 -15.836 1 93.62 402 SER A CA 1
ATOM 3200 C C . SER A 1 402 ? -9.664 -27.891 -16.344 1 93.62 402 SER A C 1
ATOM 3202 O O . SER A 1 402 ? -8.656 -28.484 -16.719 1 93.62 402 SER A O 1
ATOM 3204 N N . GLY A 1 403 ? -10.844 -28.406 -16.188 1 90.12 403 GLY A N 1
ATOM 3205 C CA . GLY A 1 403 ? -11.219 -29.609 -16.922 1 90.12 403 GLY A CA 1
ATOM 3206 C C . GLY A 1 403 ? -11.789 -29.312 -18.297 1 90.12 403 GLY A C 1
ATOM 3207 O O . GLY A 1 403 ? -11.367 -28.359 -18.953 1 90.12 403 GLY A O 1
ATOM 3208 N N . SER A 1 404 ? -12.656 -30.172 -18.719 1 86.88 404 SER A N 1
ATOM 3209 C CA . SER A 1 404 ? -13.195 -30.047 -20.078 1 86.88 404 SER A CA 1
ATOM 3210 C C . SER A 1 404 ? -14.18 -28.891 -20.172 1 86.88 404 SER A C 1
ATOM 3212 O O . SER A 1 404 ? -14.211 -28.172 -21.172 1 86.88 404 SER A O 1
ATOM 3214 N N . ARG A 1 405 ? -15.016 -28.609 -19.109 1 91.56 405 ARG A N 1
ATOM 3215 C CA . ARG A 1 405 ? -16.062 -27.625 -19.234 1 91.56 405 ARG A CA 1
ATOM 3216 C C . ARG A 1 405 ? -15.953 -26.547 -18.156 1 91.56 405 ARG A C 1
ATOM 3218 O O . ARG A 1 405 ? -16.391 -25.406 -18.359 1 91.56 405 ARG A O 1
ATOM 3225 N N . TYR A 1 406 ? -15.453 -26.891 -17.062 1 95.5 406 TYR A N 1
ATOM 3226 C CA . TYR A 1 406 ? -15.43 -25.984 -15.922 1 95.5 406 TYR A CA 1
ATOM 3227 C C . TYR A 1 406 ? -14.008 -25.781 -15.422 1 95.5 406 TYR A C 1
ATOM 3229 O O . TYR A 1 406 ? -13.141 -26.641 -15.594 1 95.5 406 TYR A O 1
ATOM 3237 N N . SER A 1 407 ? -13.789 -24.625 -14.859 1 95.06 407 SER A N 1
ATOM 3238 C CA . SER A 1 407 ? -12.484 -24.25 -14.328 1 95.06 407 SER A CA 1
ATOM 3239 C C . SER A 1 407 ? -12.453 -24.359 -12.805 1 95.06 407 SER A C 1
ATOM 3241 O O . SER A 1 407 ? -13.508 -24.359 -12.164 1 95.06 407 SER A O 1
ATOM 3243 N N . ARG A 1 408 ? -11.25 -24.531 -12.273 1 96.81 408 ARG A N 1
ATOM 3244 C CA . ARG A 1 408 ? -11.031 -24.562 -10.828 1 96.81 408 ARG A CA 1
ATOM 3245 C C . ARG A 1 408 ? -10.984 -23.156 -10.242 1 96.81 408 ARG A C 1
ATOM 3247 O O . ARG A 1 408 ? -9.969 -22.766 -9.672 1 96.81 408 ARG A O 1
ATOM 3254 N N . VAL A 1 409 ? -12.125 -22.484 -10.414 1 96.81 409 VAL A N 1
ATOM 3255 C CA . VAL A 1 409 ? -12.289 -21.094 -9.977 1 96.81 409 VAL A CA 1
ATOM 3256 C C . VAL A 1 409 ? -13.453 -21 -8.992 1 96.81 409 VAL A C 1
ATOM 3258 O O . VAL A 1 409 ? -14.383 -21.812 -9.039 1 96.81 409 VAL A O 1
ATOM 3261 N N . PHE A 1 410 ? -13.312 -20.109 -8.109 1 98.19 410 PHE A N 1
ATOM 3262 C CA . PHE A 1 410 ? -14.445 -19.797 -7.242 1 98.19 410 PHE A CA 1
ATOM 3263 C C . PHE A 1 410 ? -14.586 -18.281 -7.055 1 98.19 410 PHE A C 1
ATOM 3265 O O . PHE A 1 410 ? -13.625 -17.547 -7.238 1 98.19 410 PHE A O 1
ATOM 3272 N N . GLU A 1 411 ? -15.742 -17.875 -6.773 1 98.38 411 GLU A N 1
ATOM 3273 C CA . GLU A 1 411 ? -16.109 -16.547 -6.293 1 98.38 411 GLU A CA 1
ATOM 3274 C C . GLU A 1 411 ? -16.812 -16.609 -4.945 1 98.38 411 GLU A C 1
ATOM 3276 O O . GLU A 1 411 ? -17.609 -17.531 -4.707 1 98.38 411 GLU A O 1
ATOM 3281 N N . SER A 1 412 ? -16.531 -15.719 -4.137 1 98.19 412 SER A N 1
ATOM 3282 C CA . SER A 1 412 ? -17.203 -15.688 -2.844 1 98.19 412 SER A CA 1
ATOM 3283 C C . SER A 1 412 ? -18.156 -14.508 -2.75 1 98.19 412 SER A C 1
ATOM 3285 O O . SER A 1 412 ? -17.797 -13.383 -3.115 1 98.19 412 SER A O 1
ATOM 3287 N N . TYR A 1 413 ? -19.312 -14.828 -2.236 1 97 413 TYR A N 1
ATOM 3288 C CA . TYR A 1 413 ? -20.359 -13.812 -2.119 1 97 413 TYR A CA 1
ATOM 3289 C C . TYR A 1 413 ? -20.797 -13.656 -0.669 1 97 413 TYR A C 1
ATOM 3291 O O . TYR A 1 413 ? -20.906 -14.641 0.065 1 97 413 TYR A O 1
ATOM 3299 N N . ILE A 1 414 ? -21 -12.469 -0.263 1 94.44 414 ILE A N 1
ATOM 3300 C CA . ILE A 1 414 ? -21.594 -12.094 1.017 1 94.44 414 ILE A CA 1
ATOM 3301 C C . ILE A 1 414 ? -22.594 -10.953 0.808 1 94.44 414 ILE A C 1
ATOM 3303 O O . ILE A 1 414 ? -22.234 -9.914 0.245 1 94.44 414 ILE A O 1
ATOM 3307 N N . GLY A 1 415 ? -23.797 -11.086 1.255 1 90.69 415 GLY A N 1
ATOM 3308 C CA . GLY A 1 415 ? -24.812 -10.047 1.099 1 90.69 415 GLY A CA 1
ATOM 3309 C C . GLY A 1 415 ? -25.141 -9.75 -0.352 1 90.69 415 GLY A C 1
ATOM 3310 O O . GLY A 1 415 ? -25.422 -8.609 -0.708 1 90.69 415 GLY A O 1
ATOM 3311 N N . GLY A 1 416 ? -24.969 -10.703 -1.178 1 92.5 416 GLY A N 1
ATOM 3312 C CA . GLY A 1 416 ? -25.281 -10.539 -2.588 1 92.5 416 GLY A CA 1
ATOM 3313 C C . GLY A 1 416 ? -24.172 -9.867 -3.371 1 92.5 416 GLY A C 1
ATOM 3314 O O . GLY A 1 416 ? -24.344 -9.508 -4.535 1 92.5 416 GLY A O 1
ATOM 3315 N N . MET A 1 417 ? -23.047 -9.695 -2.748 1 94 417 MET A N 1
ATOM 3316 C CA . MET A 1 417 ? -21.922 -9.016 -3.381 1 94 417 MET A CA 1
ATOM 3317 C C . MET A 1 417 ? -20.703 -9.93 -3.475 1 94 417 MET A C 1
ATOM 3319 O O . MET A 1 417 ? -20.359 -10.609 -2.504 1 94 417 MET A O 1
ATOM 3323 N N . GLU A 1 418 ? -20.125 -9.953 -4.656 1 96.81 418 GLU A N 1
ATOM 3324 C CA . GLU A 1 418 ? -18.875 -10.688 -4.793 1 96.81 418 GLU A CA 1
ATOM 3325 C C . GLU A 1 418 ? -17.75 -10.008 -4.012 1 96.81 418 GLU A C 1
ATOM 3327 O O . GLU A 1 418 ? -17.438 -8.836 -4.242 1 96.81 418 GLU A O 1
ATOM 3332 N N . VAL A 1 419 ? -17.047 -10.758 -3.148 1 96.81 419 VAL A N 1
ATOM 3333 C CA . VAL A 1 419 ? -16.016 -10.133 -2.328 1 96.81 419 VAL A CA 1
ATOM 3334 C C . VAL A 1 419 ? -14.664 -10.75 -2.65 1 96.81 419 VAL A C 1
ATOM 3336 O O . VAL A 1 419 ? -13.617 -10.164 -2.336 1 96.81 419 VAL A O 1
ATOM 3339 N N . ALA A 1 420 ? -14.656 -11.922 -3.266 1 98.25 420 ALA A N 1
ATOM 3340 C CA . ALA A 1 420 ? -13.391 -12.594 -3.52 1 98.25 420 ALA A CA 1
ATOM 3341 C C . ALA A 1 420 ? -13.461 -13.438 -4.793 1 98.25 420 ALA A C 1
ATOM 3343 O O . ALA A 1 420 ? -14.547 -13.844 -5.215 1 98.25 420 ALA A O 1
ATOM 3344 N N . HIS A 1 421 ? -12.367 -13.578 -5.383 1 97.62 421 HIS A N 1
ATOM 3345 C CA . HIS A 1 421 ? -12.125 -14.422 -6.543 1 97.62 421 HIS A CA 1
ATOM 3346 C C . HIS A 1 421 ? -10.82 -15.203 -6.391 1 97.62 421 HIS A C 1
ATOM 3348 O O . HIS A 1 421 ? -9.797 -14.633 -6.027 1 97.62 421 HIS A O 1
ATOM 3354 N N . GLY A 1 422 ? -10.859 -16.516 -6.586 1 98.06 422 GLY A N 1
ATOM 3355 C CA . GLY A 1 422 ? -9.656 -17.328 -6.473 1 98.06 422 GLY A CA 1
ATOM 3356 C C . GLY A 1 422 ? -9.664 -18.531 -7.379 1 98.06 422 GLY A C 1
ATOM 3357 O O . GLY A 1 422 ? -10.68 -18.844 -8.008 1 98.06 422 GLY A O 1
ATOM 3358 N N . CYS A 1 423 ? -8.5 -19.141 -7.539 1 97.88 423 CYS A N 1
ATOM 3359 C CA . CYS A 1 423 ? -8.438 -20.312 -8.422 1 97.88 423 CYS A CA 1
ATOM 3360 C C . CYS A 1 423 ? -7.152 -21.094 -8.195 1 97.88 423 CYS A C 1
ATOM 3362 O O . CYS A 1 423 ? -6.234 -20.609 -7.531 1 97.88 423 CYS A O 1
ATOM 3364 N N . THR A 1 424 ? -7.25 -22.359 -8.609 1 98.06 424 THR A N 1
ATOM 3365 C CA . THR A 1 424 ? -6.023 -23.062 -8.953 1 98.06 424 THR A CA 1
ATOM 3366 C C . THR A 1 424 ? -5.461 -22.562 -10.281 1 98.06 424 THR A C 1
ATOM 3368 O O . THR A 1 424 ? -6.137 -22.609 -11.305 1 98.06 424 THR A O 1
ATOM 3371 N N . GLU A 1 425 ? -4.285 -22.094 -10.266 1 97.56 425 GLU A N 1
ATOM 3372 C CA . GLU A 1 425 ? -3.723 -21.422 -11.43 1 97.56 425 GLU A CA 1
ATOM 3373 C C . GLU A 1 425 ? -3.4 -22.422 -12.547 1 97.56 425 GLU A C 1
ATOM 3375 O O . GLU A 1 425 ? -3.035 -23.562 -12.273 1 97.56 425 GLU A O 1
ATOM 3380 N N . GLU A 1 426 ? -3.592 -21.969 -13.766 1 96.12 426 GLU A N 1
ATOM 3381 C CA . GLU A 1 426 ? -3.035 -22.703 -14.891 1 96.12 426 GLU A CA 1
ATOM 3382 C C . GLU A 1 426 ? -1.52 -22.547 -14.969 1 96.12 426 GLU A C 1
ATOM 3384 O O . GLU A 1 426 ? -1.021 -21.5 -15.375 1 96.12 426 GLU A O 1
ATOM 3389 N N . CYS A 1 427 ? -0.822 -23.594 -14.648 1 97.12 427 CYS A N 1
ATOM 3390 C CA . CYS A 1 427 ? 0.632 -23.516 -14.578 1 97.12 427 CYS A CA 1
ATOM 3391 C C . CYS A 1 427 ? 1.278 -24.109 -15.82 1 97.12 427 CYS A C 1
ATOM 3393 O O . CYS A 1 427 ? 2.488 -23.984 -16.016 1 97.12 427 CYS A O 1
ATOM 3395 N N . ASN A 1 428 ? 0.476 -24.844 -16.688 1 96.44 428 ASN A N 1
ATOM 3396 C CA . ASN A 1 428 ? 0.951 -25.359 -17.969 1 96.44 428 ASN A CA 1
ATOM 3397 C C . ASN A 1 428 ? 1.001 -24.266 -19.031 1 96.44 428 ASN A C 1
ATOM 3399 O O . ASN A 1 428 ? -0.039 -23.828 -19.516 1 96.44 428 ASN A O 1
ATOM 3403 N N . PRO A 1 429 ? 2.213 -23.922 -19.422 1 94.5 429 PRO A N 1
ATOM 3404 C CA . PRO A 1 429 ? 2.312 -22.812 -20.359 1 94.5 429 PRO A CA 1
ATOM 3405 C C . PRO A 1 429 ? 1.668 -23.125 -21.719 1 94.5 429 PRO A C 1
ATOM 3407 O O . PRO A 1 429 ? 1.107 -22.234 -22.359 1 94.5 429 PRO A O 1
ATOM 3410 N N . LEU A 1 430 ? 1.707 -24.391 -22.125 1 93.25 430 LEU A N 1
ATOM 3411 C CA . LEU A 1 430 ? 1.115 -24.766 -23.406 1 93.25 430 LEU A CA 1
ATOM 3412 C C . LEU A 1 430 ? -0.406 -24.672 -23.359 1 93.25 430 LEU A C 1
ATOM 3414 O O . LEU A 1 430 ? -1.036 -24.172 -24.281 1 93.25 430 LEU A O 1
ATOM 3418 N N . GLU A 1 431 ? -0.925 -25.109 -22.266 1 92.19 431 GLU A N 1
ATOM 3419 C CA . GLU A 1 431 ? -2.371 -25.031 -22.094 1 92.19 431 GLU A CA 1
ATOM 3420 C C . GLU A 1 431 ? -2.832 -23.578 -21.984 1 92.19 431 GLU A C 1
ATOM 3422 O O . GLU A 1 431 ? -3.865 -23.203 -22.547 1 92.19 431 GLU A O 1
ATOM 3427 N N . LEU A 1 432 ? -2.123 -22.828 -21.188 1 90.94 432 LEU A N 1
ATOM 3428 C CA . LEU A 1 432 ? -2.484 -21.422 -21.047 1 90.94 432 LEU A CA 1
ATOM 3429 C C . LEU A 1 432 ? -2.455 -20.703 -22.391 1 90.94 432 LEU A C 1
ATOM 3431 O O . LEU A 1 432 ? -3.346 -19.906 -22.703 1 90.94 432 LEU A O 1
ATOM 3435 N N . MET A 1 433 ? -1.404 -20.969 -23.156 1 87.38 433 MET A N 1
ATOM 3436 C CA . MET A 1 433 ? -1.291 -20.391 -24.484 1 87.38 433 MET A CA 1
ATOM 3437 C C . MET A 1 433 ? -2.51 -20.734 -25.344 1 87.38 433 MET A C 1
ATOM 3439 O O . MET A 1 433 ? -3.062 -19.859 -26.016 1 87.38 433 MET A O 1
ATOM 3443 N N . GLN A 1 434 ? -2.908 -21.938 -25.281 1 86.25 434 GLN A N 1
ATOM 3444 C CA . GLN A 1 434 ? -4.066 -22.391 -26.047 1 86.25 434 GLN A CA 1
ATOM 3445 C C . GLN A 1 434 ? -5.34 -21.688 -25.578 1 86.25 434 GLN A C 1
ATOM 3447 O O . GLN A 1 434 ? -6.16 -21.266 -26.391 1 86.25 434 GLN A O 1
ATOM 3452 N N . LYS A 1 435 ? -5.488 -21.625 -24.312 1 84.31 435 LYS A N 1
ATOM 3453 C CA . LYS A 1 435 ? -6.668 -20.969 -23.734 1 84.31 435 LYS A CA 1
ATOM 3454 C C . LYS A 1 435 ? -6.73 -19.5 -24.125 1 84.31 435 LYS A C 1
ATOM 3456 O O . LYS A 1 435 ? -7.805 -18.984 -24.438 1 84.31 435 LYS A O 1
ATOM 3461 N N . LEU A 1 436 ? -5.586 -18.859 -24 1 79.94 436 LEU A N 1
ATOM 3462 C CA . LEU A 1 436 ? -5.531 -17.438 -24.312 1 79.94 436 LEU A CA 1
ATOM 3463 C C . LEU A 1 436 ? -5.832 -17.203 -25.781 1 79.94 436 LEU A C 1
ATOM 3465 O O . LEU A 1 436 ? -6.449 -16.188 -26.141 1 79.94 436 LEU A O 1
ATOM 3469 N N . ASN A 1 437 ? -5.395 -18.109 -26.641 1 76.62 437 ASN A N 1
ATOM 3470 C CA . ASN A 1 437 ? -5.664 -18 -28.078 1 76.62 437 ASN A CA 1
ATOM 3471 C C . ASN A 1 437 ? -7.148 -18.172 -28.375 1 76.62 437 ASN A C 1
ATOM 3473 O O . ASN A 1 437 ? -7.656 -17.609 -29.344 1 76.62 437 ASN A O 1
ATOM 3477 N N . GLN A 1 438 ? -7.762 -18.922 -27.594 1 73 438 GLN A N 1
ATOM 3478 C CA . GLN A 1 438 ? -9.18 -19.188 -27.812 1 73 438 GLN A CA 1
ATOM 3479 C C . GLN A 1 438 ? -10.039 -18.062 -27.25 1 73 438 GLN A C 1
ATOM 3481 O O . GLN A 1 438 ? -11.203 -17.922 -27.625 1 73 438 GLN A O 1
ATOM 3486 N N . CYS A 1 439 ? -9.422 -17.516 -26.266 1 66.38 439 CYS A N 1
ATOM 3487 C CA . CYS A 1 439 ? -10.195 -16.453 -25.641 1 66.38 439 CYS A CA 1
ATOM 3488 C C . CYS A 1 439 ? -10.297 -15.227 -26.547 1 66.38 439 CYS A C 1
ATOM 3490 O O . CYS A 1 439 ? -9.305 -14.82 -27.156 1 66.38 439 CYS A O 1
ATOM 3492 N N . LYS A 1 440 ? -11.508 -14.969 -27.047 1 57.03 440 LYS A N 1
ATOM 3493 C CA . LYS A 1 440 ? -11.781 -13.82 -27.906 1 57.03 440 LYS A CA 1
ATOM 3494 C C . LYS A 1 440 ? -11.383 -12.516 -27.219 1 57.03 440 LYS A C 1
ATOM 3496 O O . LYS A 1 440 ? -11.453 -11.445 -27.828 1 57.03 440 LYS A O 1
ATOM 3501 N N . LEU A 1 441 ? -11.281 -12.617 -26 1 52.34 441 LEU A N 1
ATOM 3502 C CA . LEU A 1 441 ? -10.984 -11.352 -25.344 1 52.34 441 LEU A CA 1
ATOM 3503 C C . LEU A 1 441 ? -9.633 -10.812 -25.797 1 52.34 441 LEU A C 1
ATOM 3505 O O . LEU A 1 441 ? -8.586 -11.305 -25.375 1 52.34 441 LEU A O 1
ATOM 3509 N N . GLN A 1 442 ? -9.688 -10.289 -26.891 1 47.53 442 GLN A N 1
ATOM 3510 C CA . GLN A 1 442 ? -8.625 -9.727 -27.719 1 47.53 442 GLN A CA 1
ATOM 3511 C C . GLN A 1 442 ? -7.582 -9.008 -26.859 1 47.53 442 GLN A C 1
ATOM 3513 O O . GLN A 1 442 ? -6.387 -9.062 -27.156 1 47.53 442 GLN A O 1
ATOM 3518 N N . GLU A 1 443 ? -8.133 -8.367 -25.891 1 52.12 443 GLU A N 1
ATOM 3519 C CA . GLU A 1 443 ? -7.238 -7.426 -25.219 1 52.12 443 GLU A CA 1
ATOM 3520 C C . GLU A 1 443 ? -6.184 -8.156 -24.391 1 52.12 443 GLU A C 1
ATOM 3522 O O . GLU A 1 443 ? -5.031 -7.719 -24.312 1 52.12 443 GLU A O 1
ATOM 3527 N N . LEU A 1 444 ? -6.66 -9.242 -23.812 1 50.09 444 LEU A N 1
ATOM 3528 C CA . LEU A 1 444 ? -5.66 -10.031 -23.094 1 50.09 444 LEU A CA 1
ATOM 3529 C C . LEU A 1 444 ? -4.664 -10.656 -24.078 1 50.09 444 LEU A C 1
ATOM 3531 O O . LEU A 1 444 ? -3.482 -10.805 -23.75 1 50.09 444 LEU A O 1
ATOM 3535 N N . ALA A 1 445 ? -5.211 -11.016 -25.297 1 47.25 445 ALA A N 1
ATOM 3536 C CA . ALA A 1 445 ? -4.402 -11.641 -26.344 1 47.25 445 ALA A CA 1
ATOM 3537 C C . ALA A 1 445 ? -3.371 -10.656 -26.891 1 47.25 445 ALA A C 1
ATOM 3539 O O . ALA A 1 445 ? -2.279 -11.055 -27.312 1 47.25 445 ALA A O 1
ATOM 3540 N N . LYS A 1 446 ? -3.889 -9.453 -27.031 1 47.44 446 LYS A N 1
ATOM 3541 C CA . LYS A 1 446 ? -2.973 -8.469 -27.609 1 47.44 446 LYS A CA 1
ATOM 3542 C C . LYS A 1 446 ? -1.83 -8.156 -26.641 1 47.44 446 LYS A C 1
ATOM 3544 O O . LYS A 1 446 ? -0.741 -7.77 -27.078 1 47.44 446 LYS A O 1
ATOM 3549 N N . MET A 1 447 ? -2.301 -8.07 -25.375 1 49.19 447 MET A N 1
ATOM 3550 C CA . MET A 1 447 ? -1.268 -7.695 -24.422 1 49.19 447 MET A CA 1
ATOM 3551 C C . MET A 1 447 ? -0.514 -8.922 -23.922 1 49.19 447 MET A C 1
ATOM 3553 O O . MET A 1 447 ? -0.709 -9.352 -22.781 1 49.19 447 MET A O 1
ATOM 3557 N N . ARG A 1 448 ? -0.163 -9.812 -24.953 1 54.94 448 ARG A N 1
ATOM 3558 C CA . ARG A 1 448 ? 0.712 -10.953 -24.703 1 54.94 448 ARG A CA 1
ATOM 3559 C C . ARG A 1 448 ? 1.897 -10.547 -23.828 1 54.94 448 ARG A C 1
ATOM 3561 O O . ARG A 1 448 ? 2.883 -10 -24.328 1 54.94 448 ARG A O 1
ATOM 3568 N N . ASP A 1 449 ? 1.506 -10.516 -22.453 1 75.94 449 ASP A N 1
ATOM 3569 C CA . ASP A 1 449 ? 2.621 -10.289 -21.531 1 75.94 449 ASP A CA 1
ATOM 3570 C C . ASP A 1 449 ? 3.703 -11.352 -21.719 1 75.94 449 ASP A C 1
ATOM 3572 O O . ASP A 1 449 ? 3.699 -12.375 -21.031 1 75.94 449 ASP A O 1
ATOM 3576 N N . LYS A 1 450 ? 4.445 -11.141 -22.734 1 80.25 450 LYS A N 1
ATOM 3577 C CA . LYS A 1 450 ? 5.512 -12.078 -23.078 1 80.25 450 LYS A CA 1
ATOM 3578 C C . LYS A 1 450 ? 6.41 -12.367 -21.891 1 80.25 450 LYS A C 1
ATOM 3580 O O . LYS A 1 450 ? 6.934 -13.469 -21.75 1 80.25 450 LYS A O 1
ATOM 3585 N N . GLU A 1 451 ? 6.461 -11.406 -21.078 1 84.88 451 GLU A N 1
ATOM 3586 C CA . GLU A 1 451 ? 7.316 -11.602 -19.906 1 84.88 451 GLU A CA 1
ATOM 3587 C C . GLU A 1 451 ? 6.684 -12.578 -18.922 1 84.88 451 GLU A C 1
ATOM 3589 O O . GLU A 1 451 ? 7.383 -13.398 -18.312 1 84.88 451 GLU A O 1
ATOM 3594 N N . PHE A 1 452 ? 5.379 -12.484 -18.812 1 89.56 452 PHE A N 1
ATOM 3595 C CA . PHE A 1 452 ? 4.684 -13.438 -17.953 1 89.56 452 PHE A CA 1
ATOM 3596 C C . PHE A 1 452 ? 4.75 -14.844 -18.531 1 89.56 452 PHE A C 1
ATOM 3598 O O . PHE A 1 452 ? 5.031 -15.805 -17.812 1 89.56 452 PHE A O 1
ATOM 3605 N N . MET A 1 453 ? 4.504 -15 -19.797 1 90 453 MET A N 1
ATOM 3606 C CA . MET A 1 453 ? 4.555 -16.297 -20.438 1 90 453 MET A CA 1
ATOM 3607 C C . MET A 1 453 ? 5.957 -16.891 -20.359 1 90 453 MET A C 1
ATOM 3609 O O . MET A 1 453 ? 6.117 -18.109 -20.25 1 90 453 MET A O 1
ATOM 3613 N N . ASN A 1 454 ? 6.883 -16 -20.5 1 91.25 454 ASN A N 1
ATOM 3614 C CA . ASN A 1 454 ? 8.266 -16.438 -20.328 1 91.25 454 ASN A CA 1
ATOM 3615 C C . ASN A 1 454 ? 8.516 -17.016 -18.953 1 91.25 454 ASN A C 1
ATOM 3617 O O . ASN A 1 454 ? 9.133 -18.078 -18.812 1 91.25 454 ASN A O 1
ATOM 3621 N N . ALA A 1 455 ? 7.992 -16.328 -17.984 1 93.31 455 ALA A N 1
ATOM 3622 C CA . ALA A 1 455 ? 8.133 -16.812 -16.609 1 93.31 455 ALA A CA 1
ATOM 3623 C C . ALA A 1 455 ? 7.453 -18.172 -16.438 1 93.31 455 ALA A C 1
ATOM 3625 O O . ALA A 1 455 ? 8.031 -19.094 -15.852 1 93.31 455 ALA A O 1
ATOM 3626 N N . LEU A 1 456 ? 6.293 -18.281 -16.969 1 94.06 456 LEU A N 1
ATOM 3627 C CA . LEU A 1 456 ? 5.539 -19.531 -16.859 1 94.06 456 LEU A CA 1
ATOM 3628 C C . LEU A 1 456 ? 6.293 -20.688 -17.516 1 94.06 456 LEU A C 1
ATOM 3630 O O . LEU A 1 456 ? 6.305 -21.797 -17 1 94.06 456 LEU A O 1
ATOM 3634 N N . ALA A 1 457 ? 6.906 -20.406 -18.609 1 94.31 457 ALA A N 1
ATOM 3635 C CA . ALA A 1 457 ? 7.629 -21.438 -19.359 1 94.31 457 ALA A CA 1
ATOM 3636 C C . ALA A 1 457 ? 8.875 -21.891 -18.609 1 94.31 457 ALA A C 1
ATOM 3638 O O . ALA A 1 457 ? 9.422 -22.953 -18.891 1 94.31 457 ALA A O 1
ATOM 3639 N N . HIS A 1 458 ? 9.289 -21.062 -17.656 1 94.75 458 HIS A N 1
ATOM 3640 C CA . HIS A 1 458 ? 10.414 -21.469 -16.828 1 94.75 458 HIS A CA 1
ATOM 3641 C C . HIS A 1 458 ? 9.961 -22.328 -15.664 1 94.75 458 HIS A C 1
ATOM 3643 O O . HIS A 1 458 ? 10.773 -22.719 -14.82 1 94.75 458 HIS A O 1
ATOM 3649 N N . GLY A 1 459 ? 8.703 -22.594 -15.625 1 96.19 459 GLY A N 1
ATOM 3650 C CA . GLY A 1 459 ? 8.18 -23.547 -14.672 1 96.19 459 GLY A CA 1
ATOM 3651 C C . GLY A 1 459 ? 7.621 -22.906 -13.422 1 96.19 459 GLY A C 1
ATOM 3652 O O . GLY A 1 459 ? 8.312 -22.797 -12.406 1 96.19 459 GLY A O 1
ATOM 3653 N N . MET A 1 460 ? 6.383 -22.531 -13.43 1 96.12 460 MET A N 1
ATOM 3654 C CA . MET A 1 460 ? 5.664 -22.109 -12.227 1 96.12 460 MET A CA 1
ATOM 3655 C C . MET A 1 460 ? 5.152 -23.312 -11.453 1 96.12 460 MET A C 1
ATOM 3657 O O . MET A 1 460 ? 4.473 -24.188 -12.016 1 96.12 460 MET A O 1
ATOM 3661 N N . PRO A 1 461 ? 5.492 -23.422 -10.219 1 95.12 461 PRO A N 1
ATOM 3662 C CA . PRO A 1 461 ? 4.984 -24.547 -9.438 1 95.12 461 PRO A CA 1
ATOM 3663 C C . PRO A 1 461 ? 3.463 -24.547 -9.305 1 95.12 461 PRO A C 1
ATOM 3665 O O . PRO A 1 461 ? 2.822 -23.531 -9.586 1 95.12 461 PRO A O 1
ATOM 3668 N N . PRO A 1 462 ? 2.934 -25.75 -8.93 1 95.69 462 PRO A N 1
ATOM 3669 C CA . PRO A 1 462 ? 1.508 -25.688 -8.602 1 95.69 462 PRO A CA 1
ATOM 3670 C C . PRO A 1 462 ? 1.176 -24.562 -7.629 1 95.69 462 PRO A C 1
ATOM 3672 O O . PRO A 1 462 ? 1.792 -24.453 -6.562 1 95.69 462 PRO A O 1
ATOM 3675 N N . THR A 1 463 ? 0.281 -23.688 -8.062 1 97.06 463 THR A N 1
ATOM 3676 C CA . THR A 1 463 ? 0.021 -22.469 -7.312 1 97.06 463 THR A CA 1
ATOM 3677 C C . THR A 1 463 ? -1.471 -22.141 -7.301 1 97.06 463 THR A C 1
ATOM 3679 O O . THR A 1 463 ? -2.178 -22.422 -8.273 1 97.06 463 THR A O 1
ATOM 3682 N N . ALA A 1 464 ? -1.93 -21.656 -6.207 1 98.25 464 ALA A N 1
ATOM 3683 C CA . ALA A 1 464 ? -3.279 -21.094 -6.133 1 98.25 464 ALA A CA 1
ATOM 3684 C C . ALA A 1 464 ? -3.244 -19.609 -5.793 1 98.25 464 ALA A C 1
ATOM 3686 O O . ALA A 1 464 ? -2.303 -19.141 -5.152 1 98.25 464 ALA A O 1
ATOM 3687 N N . GLY A 1 465 ? -4.211 -18.875 -6.258 1 98.19 465 GLY A N 1
ATOM 3688 C CA . GLY A 1 465 ? -4.305 -17.453 -6.039 1 98.19 465 GLY A CA 1
ATOM 3689 C C . GLY A 1 465 ? -5.648 -17.016 -5.484 1 98.19 465 GLY A C 1
ATOM 3690 O O . GLY A 1 465 ? -6.652 -17.719 -5.656 1 98.19 465 GLY A O 1
ATOM 3691 N N . LEU A 1 466 ? -5.668 -15.914 -4.824 1 98.75 466 LEU A N 1
ATOM 3692 C CA . LEU A 1 466 ? -6.859 -15.359 -4.195 1 98.75 466 LEU A CA 1
ATOM 3693 C C . LEU A 1 466 ? -6.828 -13.836 -4.23 1 98.75 466 LEU A C 1
ATOM 3695 O O . LEU A 1 466 ? -5.836 -13.219 -3.832 1 98.75 466 LEU A O 1
ATOM 3699 N N . GLY A 1 467 ? -7.852 -13.234 -4.797 1 98.38 467 GLY A N 1
ATOM 3700 C CA . GLY A 1 467 ? -8.07 -11.797 -4.75 1 98.38 467 GLY A CA 1
ATOM 3701 C C . GLY A 1 467 ? -9.289 -11.406 -3.932 1 98.38 467 GLY A C 1
ATOM 3702 O O . GLY A 1 467 ? -10.352 -12 -4.074 1 98.38 467 GLY A O 1
ATOM 3703 N N . ILE A 1 468 ? -9.125 -10.492 -3.049 1 98.69 468 ILE A N 1
ATOM 3704 C CA . ILE A 1 468 ? -10.227 -9.977 -2.244 1 98.69 468 ILE A CA 1
ATOM 3705 C C . ILE A 1 468 ? -10.305 -8.461 -2.389 1 98.69 468 ILE A C 1
ATOM 3707 O O . ILE A 1 468 ? -9.312 -7.758 -2.205 1 98.69 468 ILE A O 1
ATOM 3711 N N . GLY A 1 469 ? -11.461 -7.977 -2.779 1 98 469 GLY A N 1
ATOM 3712 C CA . GLY A 1 469 ? -11.68 -6.539 -2.748 1 98 469 GLY A CA 1
ATOM 3713 C C . GLY A 1 469 ? -11.875 -6 -1.344 1 98 469 GLY A C 1
ATOM 3714 O O . GLY A 1 469 ? -12.922 -6.223 -0.728 1 98 469 GLY A O 1
ATOM 3715 N N . MET A 1 470 ? -11.023 -5.195 -0.9 1 98.31 470 MET A N 1
ATOM 3716 C CA . MET A 1 470 ? -11.039 -4.723 0.482 1 98.31 470 MET A CA 1
ATOM 3717 C C . MET A 1 470 ? -12.227 -3.797 0.727 1 98.31 470 MET A C 1
ATOM 3719 O O . MET A 1 470 ? -12.852 -3.844 1.79 1 98.31 470 MET A O 1
ATOM 3723 N N . ASP A 1 471 ? -12.531 -2.963 -0.201 1 97.94 471 ASP A N 1
ATOM 3724 C CA . ASP A 1 471 ? -13.633 -2.016 -0.06 1 97.94 471 ASP A CA 1
ATOM 3725 C C . ASP A 1 471 ? -14.969 -2.742 0.056 1 97.94 471 ASP A C 1
ATOM 3727 O O . ASP A 1 471 ? -15.758 -2.461 0.958 1 97.94 471 ASP A O 1
ATOM 3731 N N . ARG A 1 472 ? -15.156 -3.682 -0.827 1 97.19 472 ARG A N 1
ATOM 3732 C CA . ARG A 1 472 ? -16.406 -4.422 -0.812 1 97.19 472 ARG A CA 1
ATOM 3733 C C . ARG A 1 472 ? -16.516 -5.297 0.432 1 97.19 472 ARG A C 1
ATOM 3735 O O . ARG A 1 472 ? -17.609 -5.488 0.973 1 97.19 472 ARG A O 1
ATOM 3742 N N . LEU A 1 473 ? -15.445 -5.902 0.774 1 97.12 473 LEU A N 1
ATOM 3743 C CA . LEU A 1 473 ? -15.484 -6.715 1.986 1 97.12 473 LEU A CA 1
ATOM 3744 C C . LEU A 1 473 ? -15.859 -5.863 3.195 1 97.12 473 LEU A C 1
ATOM 3746 O O . LEU A 1 473 ? -16.641 -6.297 4.043 1 97.12 473 LEU A O 1
ATOM 3750 N N . LEU A 1 474 ? -15.305 -4.672 3.299 1 97.06 474 LEU A N 1
ATOM 3751 C CA . LEU A 1 474 ? -15.672 -3.77 4.387 1 97.06 474 LEU A CA 1
ATOM 3752 C C . LEU A 1 474 ? -17.156 -3.428 4.328 1 97.06 474 LEU A C 1
ATOM 3754 O O . LEU A 1 474 ? -17.828 -3.361 5.359 1 97.06 474 LEU A O 1
ATOM 3758 N N . MET A 1 475 ? -17.641 -3.139 3.15 1 96.44 475 MET A N 1
ATOM 3759 C CA . MET A 1 475 ? -19.078 -2.889 2.996 1 96.44 475 MET A CA 1
ATOM 3760 C C . MET A 1 475 ? -19.891 -4.035 3.574 1 96.44 475 MET A C 1
ATOM 3762 O O . MET A 1 475 ? -20.828 -3.811 4.344 1 96.44 475 MET A O 1
ATOM 3766 N N . ALA A 1 476 ? -19.5 -5.211 3.18 1 94 476 ALA A N 1
ATOM 3767 C CA . ALA A 1 476 ? -20.234 -6.395 3.607 1 94 476 ALA A CA 1
ATOM 3768 C C . ALA A 1 476 ? -20.188 -6.555 5.125 1 94 476 ALA A C 1
ATOM 3770 O O . ALA A 1 476 ? -21.188 -6.906 5.754 1 94 476 ALA A O 1
ATOM 3771 N N . LEU A 1 477 ? -19.062 -6.324 5.707 1 94 477 LEU A N 1
ATOM 3772 C CA . LEU A 1 477 ? -18.859 -6.566 7.129 1 94 477 LEU A CA 1
ATOM 3773 C C . LEU A 1 477 ? -19.516 -5.473 7.965 1 94 477 LEU A C 1
ATOM 3775 O O . LEU A 1 477 ? -19.844 -5.691 9.141 1 94 477 LEU A O 1
ATOM 3779 N N . THR A 1 478 ? -19.703 -4.262 7.355 1 93.56 478 THR A N 1
ATOM 3780 C CA . THR A 1 478 ? -20.203 -3.137 8.133 1 93.56 478 THR A CA 1
ATOM 3781 C C . THR A 1 478 ? -21.594 -2.732 7.656 1 93.56 478 THR A C 1
ATOM 3783 O O . THR A 1 478 ? -22.172 -1.759 8.148 1 93.56 478 THR A O 1
ATOM 3786 N N . ALA A 1 479 ? -22.141 -3.375 6.656 1 91.06 479 ALA A N 1
ATOM 3787 C CA . ALA A 1 479 ? -23.438 -3.08 6.066 1 91.06 479 ALA A CA 1
ATOM 3788 C C . ALA A 1 479 ? -23.484 -1.653 5.527 1 91.06 479 ALA A C 1
ATOM 3790 O O . ALA A 1 479 ? -24.438 -0.917 5.789 1 91.06 479 ALA A O 1
ATOM 3791 N N . THR A 1 480 ? -22.406 -1.277 4.957 1 93.12 480 THR A N 1
ATOM 3792 C CA . THR A 1 480 ? -22.328 0.038 4.332 1 93.12 480 THR A CA 1
ATOM 3793 C C . THR A 1 480 ? -22.859 -0.011 2.902 1 93.12 480 THR A C 1
ATOM 3795 O O . THR A 1 480 ? -22.547 -0.937 2.15 1 93.12 480 THR A O 1
ATOM 3798 N N . ALA A 1 481 ? -23.562 0.943 2.484 1 90.69 481 ALA A N 1
ATOM 3799 C CA . ALA A 1 481 ? -24.344 0.892 1.259 1 90.69 481 ALA A CA 1
ATOM 3800 C C . ALA A 1 481 ? -23.5 1.217 0.037 1 90.69 481 ALA A C 1
ATOM 3802 O O . ALA A 1 481 ? -23.781 0.752 -1.068 1 90.69 481 ALA A O 1
ATOM 3803 N N . SER A 1 482 ? -22.5 2.016 0.221 1 94.62 482 SER A N 1
ATOM 3804 C CA . SER A 1 482 ? -21.766 2.49 -0.94 1 94.62 482 SER A CA 1
ATOM 3805 C C . SER A 1 482 ? -20.25 2.328 -0.736 1 94.62 482 SER A C 1
ATOM 3807 O O . SER A 1 482 ? -19.734 2.588 0.354 1 94.62 482 SER A O 1
ATOM 3809 N N . ILE A 1 483 ? -19.656 1.924 -1.824 1 96.25 483 ILE A N 1
ATOM 3810 C CA . ILE A 1 483 ? -18.203 1.738 -1.793 1 96.25 483 ILE A CA 1
ATOM 3811 C C . ILE A 1 483 ? -17.516 3.072 -1.511 1 96.25 483 ILE A C 1
ATOM 3813 O O . ILE A 1 483 ? -16.453 3.111 -0.886 1 96.25 483 ILE A O 1
ATOM 3817 N N . LYS A 1 484 ? -18.078 4.18 -1.863 1 94.94 484 LYS A N 1
ATOM 3818 C CA . LYS A 1 484 ? -17.5 5.508 -1.688 1 94.94 484 LYS A CA 1
ATOM 3819 C C . LYS A 1 484 ? -17.391 5.871 -0.209 1 94.94 484 LYS A C 1
ATOM 3821 O O . LYS A 1 484 ? -16.5 6.617 0.19 1 94.94 484 LYS A O 1
ATOM 3826 N N . SER A 1 485 ? -18.266 5.316 0.593 1 95.31 485 SER A N 1
ATOM 3827 C CA . SER A 1 485 ? -18.234 5.594 2.025 1 95.31 485 SER A CA 1
ATOM 3828 C C . SER A 1 485 ? -17.062 4.914 2.705 1 95.31 485 SER A C 1
ATOM 3830 O O . SER A 1 485 ? -16.625 5.328 3.785 1 95.31 485 SER A O 1
ATOM 3832 N N . THR A 1 486 ? -16.531 3.842 2.059 1 96.5 486 THR A N 1
ATOM 3833 C CA . THR A 1 486 ? -15.469 3.059 2.674 1 96.5 486 THR A CA 1
ATOM 3834 C C . THR A 1 486 ? -14.102 3.635 2.32 1 96.5 486 THR A C 1
ATOM 3836 O O . THR A 1 486 ? -13.078 3.137 2.781 1 96.5 486 THR A O 1
ATOM 3839 N N . GLN A 1 487 ? -14.109 4.617 1.51 1 96.81 487 GLN A N 1
ATOM 3840 C CA . GLN A 1 487 ? -12.867 5.227 1.052 1 96.81 487 GLN A CA 1
ATOM 3841 C C . GLN A 1 487 ? -12.656 6.594 1.696 1 96.81 487 GLN A C 1
ATOM 3843 O O . GLN A 1 487 ? -13.617 7.316 1.959 1 96.81 487 GLN A O 1
ATOM 3848 N N . THR A 1 488 ? -11.391 6.992 1.952 1 96.69 488 THR A N 1
ATOM 3849 C CA . THR A 1 488 ? -11.117 8.289 2.555 1 96.69 488 THR A CA 1
ATOM 3850 C C . THR A 1 488 ? -11.555 9.422 1.625 1 96.69 488 THR A C 1
ATOM 3852 O O . THR A 1 488 ? -12.281 10.328 2.039 1 96.69 488 THR A O 1
ATOM 3855 N N . PHE A 1 489 ? -11.086 9.344 0.341 1 94.94 489 PHE A N 1
ATOM 3856 C CA . PHE A 1 489 ? -11.438 10.344 -0.661 1 94.94 489 PHE A CA 1
ATOM 3857 C C . PHE A 1 489 ? -11.773 9.68 -1.99 1 94.94 489 PHE A C 1
ATOM 3859 O O . PHE A 1 489 ? -10.93 9.578 -2.877 1 94.94 489 PHE A O 1
ATO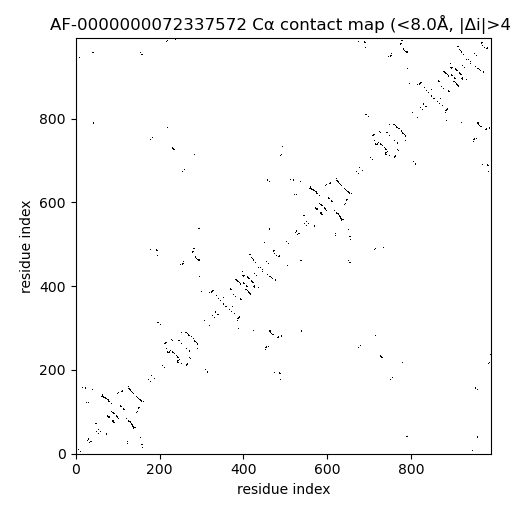M 3866 N N . PRO A 1 490 ? -13.016 9.297 -2.225 1 92.62 490 PRO A N 1
ATOM 3867 C CA . PRO A 1 490 ? -13.391 8.664 -3.49 1 92.62 490 PRO A CA 1
ATOM 3868 C C . PRO A 1 490 ? -13.312 9.625 -4.676 1 92.62 490 PRO A C 1
ATOM 3870 O O . PRO A 1 490 ? -13.477 10.836 -4.508 1 92.62 490 PRO A O 1
ATOM 3873 N N . LEU A 1 491 ? -13.023 9.117 -5.816 1 88.56 491 LEU A N 1
ATOM 3874 C CA . LEU A 1 491 ? -13.023 9.922 -7.031 1 88.56 491 LEU A CA 1
ATOM 3875 C C . LEU A 1 491 ? -14.438 10.352 -7.414 1 88.56 491 LEU A C 1
ATOM 3877 O O . LEU A 1 491 ? -15.305 9.5 -7.637 1 88.56 491 LEU A O 1
ATOM 3881 N N . LEU A 1 492 ? -14.656 11.586 -7.383 1 85.69 492 LEU A N 1
ATOM 3882 C CA . LEU A 1 492 ? -15.953 12.156 -7.719 1 85.69 492 LEU A CA 1
ATOM 3883 C C . LEU A 1 492 ? -15.852 13.039 -8.953 1 85.69 492 LEU A C 1
ATOM 3885 O O . LEU A 1 492 ? -14.766 13.508 -9.312 1 85.69 492 LEU A O 1
ATOM 3889 N N . LYS A 1 493 ? -17.031 13.227 -9.602 1 82 493 LYS A N 1
ATOM 3890 C CA . LYS A 1 493 ? -17.078 14.195 -10.695 1 82 493 LYS A CA 1
ATOM 3891 C C . LYS A 1 493 ? -16.781 15.609 -10.188 1 82 493 LYS A C 1
ATOM 3893 O O . LYS A 1 493 ? -17.25 15.992 -9.109 1 82 493 LYS A O 1
ATOM 3898 N N . SER A 1 494 ? -15.82 16.375 -10.906 1 73.88 494 SER A N 1
ATOM 3899 C CA . SER A 1 494 ? -15.461 17.734 -10.5 1 73.88 494 SER A CA 1
ATOM 3900 C C . SER A 1 494 ? -16.672 18.656 -10.531 1 73.88 494 SER A C 1
ATOM 3902 O O . SER A 1 494 ? -17.594 18.469 -11.344 1 73.88 494 SER A O 1
ATOM 3904 N N . VAL A 1 495 ? -16.766 19.562 -9.562 1 65 495 VAL A N 1
ATOM 3905 C CA . VAL A 1 495 ? -17.875 20.531 -9.516 1 65 495 VAL A CA 1
ATOM 3906 C C . VAL A 1 495 ? -17.5 21.781 -10.312 1 65 495 VAL A C 1
ATOM 3908 O O . VAL A 1 495 ? -16.5 22.438 -10.016 1 65 495 VAL A O 1
ATOM 3911 N N . ASP A 1 496 ? -16.812 21.766 -11.477 1 51.94 496 ASP A N 1
ATOM 3912 C CA . ASP A 1 496 ? -16.75 23.047 -12.156 1 51.94 496 ASP A CA 1
ATOM 3913 C C . ASP A 1 496 ? -18.156 23.531 -12.531 1 51.94 496 ASP A C 1
ATOM 3915 O O . ASP A 1 496 ? -19.031 22.719 -12.852 1 51.94 496 ASP A O 1
ATOM 3919 N N . MET B 1 1 ? 6.48 -25.859 -32.875 1 70.81 1 MET B N 1
ATOM 3920 C CA . MET B 1 1 ? 7.73 -25.422 -32.25 1 70.81 1 MET B CA 1
ATOM 3921 C C . MET B 1 1 ? 7.914 -23.906 -32.406 1 70.81 1 MET B C 1
ATOM 3923 O O . MET B 1 1 ? 8.062 -23.203 -31.406 1 70.81 1 MET B O 1
ATOM 3927 N N . ASP B 1 2 ? 7.738 -23.469 -33.594 1 70.25 2 ASP B N 1
ATOM 3928 C CA . ASP B 1 2 ? 7.988 -22.062 -33.812 1 70.25 2 ASP B CA 1
ATOM 3929 C C . ASP B 1 2 ? 7.008 -21.188 -33.031 1 70.25 2 ASP B C 1
ATOM 3931 O O . ASP B 1 2 ? 7.395 -20.156 -32.5 1 70.25 2 ASP B O 1
ATOM 3935 N N . ALA B 1 3 ? 5.945 -21.562 -32.969 1 72.31 3 ALA B N 1
ATOM 3936 C CA . ALA B 1 3 ? 4.926 -20.797 -32.281 1 72.31 3 ALA B CA 1
ATOM 3937 C C . ALA B 1 3 ? 5.207 -20.766 -30.766 1 72.31 3 ALA B C 1
ATOM 3939 O O . ALA B 1 3 ? 5.027 -19.734 -30.125 1 72.31 3 ALA B O 1
ATOM 3940 N N . ILE B 1 4 ? 5.699 -21.828 -30.328 1 77.19 4 ILE B N 1
ATOM 3941 C CA . ILE B 1 4 ? 6.031 -21.938 -28.906 1 77.19 4 ILE B CA 1
ATOM 3942 C C . ILE B 1 4 ? 7.227 -21.047 -28.578 1 77.19 4 ILE B C 1
ATOM 3944 O O . ILE B 1 4 ? 7.203 -20.312 -27.594 1 77.19 4 ILE B O 1
ATOM 3948 N N . VAL B 1 5 ? 8.156 -21.125 -29.438 1 77.44 5 VAL B N 1
ATOM 3949 C CA . VAL B 1 5 ? 9.375 -20.344 -29.234 1 77.44 5 VAL B CA 1
ATOM 3950 C C . VAL B 1 5 ? 9.039 -18.859 -29.266 1 77.44 5 VAL B C 1
ATOM 3952 O O . VAL B 1 5 ? 9.492 -18.094 -28.406 1 77.44 5 VAL B O 1
ATOM 3955 N N . ASP B 1 6 ? 8.164 -18.469 -30.141 1 78.94 6 ASP B N 1
ATOM 3956 C CA . ASP B 1 6 ? 7.828 -17.062 -30.312 1 78.94 6 ASP B CA 1
ATOM 3957 C C . ASP B 1 6 ? 6.977 -16.562 -29.156 1 78.94 6 ASP B C 1
ATOM 3959 O O . ASP B 1 6 ? 7.023 -15.375 -28.812 1 78.94 6 ASP B O 1
ATOM 3963 N N . GLU B 1 7 ? 6.301 -17.453 -28.547 1 79.75 7 GLU B N 1
ATOM 3964 C CA . GLU B 1 7 ? 5.387 -17.062 -27.484 1 79.75 7 GLU B CA 1
ATOM 3965 C C . GLU B 1 7 ? 6.121 -16.906 -26.156 1 79.75 7 GLU B C 1
ATOM 3967 O O . GLU B 1 7 ? 5.73 -16.094 -25.312 1 79.75 7 GLU B O 1
ATOM 3972 N N . PHE B 1 8 ? 7.098 -17.625 -26.031 1 82.75 8 PHE B N 1
ATOM 3973 C CA . PHE B 1 8 ? 7.668 -17.75 -24.688 1 82.75 8 PHE B CA 1
ATOM 3974 C C . PHE B 1 8 ? 8.992 -16.984 -24.594 1 82.75 8 PHE B C 1
ATOM 3976 O O . PHE B 1 8 ? 9.523 -16.797 -23.5 1 82.75 8 PHE B O 1
ATOM 3983 N N . THR B 1 9 ? 9.562 -16.625 -25.719 1 80.19 9 THR B N 1
ATOM 3984 C CA . THR B 1 9 ? 10.844 -15.93 -25.656 1 80.19 9 THR B CA 1
ATOM 3985 C C . THR B 1 9 ? 10.914 -14.844 -26.734 1 80.19 9 THR B C 1
ATOM 3987 O O . THR B 1 9 ? 10.211 -14.922 -27.75 1 80.19 9 THR B O 1
ATOM 3990 N N . PHE B 1 10 ? 11.656 -13.828 -26.438 1 70.69 10 PHE B N 1
ATOM 3991 C CA . PHE B 1 10 ? 11.828 -12.75 -27.406 1 70.69 10 PHE B CA 1
ATOM 3992 C C . PHE B 1 10 ? 12.828 -13.148 -28.484 1 70.69 10 PHE B C 1
ATOM 3994 O O . PHE B 1 10 ? 12.688 -12.758 -29.641 1 70.69 10 PHE B O 1
ATOM 4001 N N . GLU B 1 11 ? 13.891 -13.875 -28.125 1 70.75 11 GLU B N 1
ATOM 4002 C CA . GLU B 1 11 ? 14.922 -14.32 -29.062 1 70.75 11 GLU B CA 1
ATOM 4003 C C . GLU B 1 11 ? 15.422 -15.719 -28.703 1 70.75 11 GLU B C 1
ATOM 4005 O O . GLU B 1 11 ? 15.672 -16.016 -27.547 1 70.75 11 GLU B O 1
ATOM 4010 N N . ALA B 1 12 ? 15.195 -16.562 -29.703 1 77.94 12 ALA B N 1
ATOM 4011 C CA . ALA B 1 12 ? 15.734 -17.906 -29.469 1 77.94 12 ALA B CA 1
ATOM 4012 C C . ALA B 1 12 ? 16.766 -18.266 -30.547 1 77.94 12 ALA B C 1
ATOM 4014 O O . ALA B 1 12 ? 16.453 -18.266 -31.734 1 77.94 12 ALA B O 1
ATOM 4015 N N . ASN B 1 13 ? 18 -18.5 -30.031 1 81.25 13 ASN B N 1
ATOM 4016 C CA . ASN B 1 13 ? 19.016 -18.984 -30.953 1 81.25 13 ASN B CA 1
ATOM 4017 C C . ASN B 1 13 ? 18.859 -20.484 -31.219 1 81.25 13 ASN B C 1
ATOM 4019 O O . ASN B 1 13 ? 17.938 -21.109 -30.688 1 81.25 13 ASN B O 1
ATOM 4023 N N . GLY B 1 14 ? 19.641 -20.953 -32.062 1 80.25 14 GLY B N 1
ATOM 4024 C CA . GLY B 1 14 ? 19.547 -22.359 -32.438 1 80.25 14 GLY B CA 1
ATOM 4025 C C . GLY B 1 14 ? 19.703 -23.312 -31.281 1 80.25 14 GLY B C 1
ATOM 4026 O O . GLY B 1 14 ? 18.969 -24.297 -31.188 1 80.25 14 GLY B O 1
ATOM 4027 N N . SER B 1 15 ? 20.562 -23.062 -30.422 1 85 15 SER B N 1
ATOM 4028 C CA . SER B 1 15 ? 20.812 -23.906 -29.266 1 85 15 SER B CA 1
ATOM 4029 C C . SER B 1 15 ? 19.594 -23.922 -28.328 1 85 15 SER B C 1
ATOM 4031 O O . SER B 1 15 ? 19.203 -24.984 -27.844 1 85 15 SER B O 1
ATOM 4033 N N . MET B 1 16 ? 19.031 -22.812 -28.141 1 86.25 16 MET B N 1
ATOM 4034 C CA . MET B 1 16 ? 17.844 -22.719 -27.297 1 86.25 16 MET B CA 1
ATOM 4035 C C . MET B 1 16 ? 16.688 -23.5 -27.906 1 86.25 16 MET B C 1
ATOM 4037 O O . MET B 1 16 ? 15.93 -24.156 -27.188 1 86.25 16 MET B O 1
ATOM 4041 N N . GLN B 1 17 ? 16.594 -23.406 -29.172 1 87.81 17 GLN B N 1
ATOM 4042 C CA . GLN B 1 17 ? 15.508 -24.109 -29.859 1 87.81 17 GLN B CA 1
ATOM 4043 C C . GLN B 1 17 ? 15.648 -25.609 -29.688 1 87.81 17 GLN B C 1
ATOM 4045 O O . GLN B 1 17 ? 14.656 -26.312 -29.484 1 87.81 17 GLN B O 1
ATOM 4050 N N . ARG B 1 18 ? 16.875 -26.062 -29.781 1 91.12 18 ARG B N 1
ATOM 4051 C CA . ARG B 1 18 ? 17.109 -27.484 -29.594 1 91.12 18 ARG B CA 1
ATOM 4052 C C . ARG B 1 18 ? 16.766 -27.906 -28.172 1 91.12 18 ARG B C 1
ATOM 4054 O O . ARG B 1 18 ? 16.188 -28.984 -27.953 1 91.12 18 ARG B O 1
ATOM 4061 N N . GLN B 1 19 ? 17.109 -27.078 -27.25 1 91.56 19 GLN B N 1
ATOM 4062 C CA . GLN B 1 19 ? 16.812 -27.375 -25.859 1 91.56 19 GLN B CA 1
ATOM 4063 C C . GLN B 1 19 ? 15.305 -27.406 -25.609 1 91.56 19 GLN B C 1
ATOM 4065 O O . GLN B 1 19 ? 14.797 -28.297 -24.922 1 91.56 19 GLN B O 1
ATOM 4070 N N . ILE B 1 20 ? 14.633 -26.469 -26.172 1 92.06 20 ILE B N 1
ATOM 4071 C CA . ILE B 1 20 ? 13.188 -26.406 -26.031 1 92.06 20 ILE B CA 1
ATOM 4072 C C . ILE B 1 20 ? 12.547 -27.656 -26.625 1 92.06 20 ILE B C 1
ATOM 4074 O O . ILE B 1 20 ? 11.656 -28.25 -26.016 1 92.06 20 ILE B O 1
ATOM 4078 N N . SER B 1 21 ? 13.094 -28.047 -27.75 1 93.38 21 SER B N 1
ATOM 4079 C CA . SER B 1 21 ? 12.578 -29.234 -28.422 1 93.38 21 SER B CA 1
ATOM 4080 C C . SER B 1 21 ? 12.789 -30.484 -27.547 1 93.38 21 SER B C 1
ATOM 4082 O O . SER B 1 21 ? 11.898 -31.328 -27.438 1 93.38 21 SER B O 1
ATOM 4084 N N . SER B 1 22 ? 13.953 -30.594 -27.016 1 94.81 22 SER B N 1
ATOM 4085 C CA . SER B 1 22 ? 14.266 -31.719 -26.141 1 94.81 22 SER B CA 1
ATOM 4086 C C . SER B 1 22 ? 13.359 -31.734 -24.922 1 94.81 22 SER B C 1
ATOM 4088 O O . SER B 1 22 ? 12.852 -32.781 -24.516 1 94.81 22 SER B O 1
ATOM 4090 N N . ARG B 1 23 ? 13.141 -30.641 -24.344 1 96 23 ARG B N 1
ATOM 4091 C CA . ARG B 1 23 ? 12.312 -30.516 -23.141 1 96 23 ARG B CA 1
ATOM 4092 C C . ARG B 1 23 ? 10.852 -30.844 -23.453 1 96 23 ARG B C 1
ATOM 4094 O O . ARG B 1 23 ? 10.164 -31.453 -22.641 1 96 23 ARG B O 1
ATOM 4101 N N . LEU B 1 24 ? 10.422 -30.422 -24.625 1 95.19 24 LEU B N 1
ATOM 4102 C CA . LEU B 1 24 ? 9.062 -30.75 -25.047 1 95.19 24 LEU B CA 1
ATOM 4103 C C . LEU B 1 24 ? 8.906 -32.25 -25.25 1 95.19 24 LEU B C 1
ATOM 4105 O O . LEU B 1 24 ? 7.855 -32.812 -24.953 1 95.19 24 LEU B O 1
ATOM 4109 N N . SER B 1 25 ? 9.945 -32.812 -25.797 1 95.5 25 SER B N 1
ATOM 4110 C CA . SER B 1 25 ? 9.922 -34.25 -25.984 1 95.5 25 SER B CA 1
ATOM 4111 C C . SER B 1 25 ? 9.797 -35 -24.656 1 95.5 25 SER B C 1
ATOM 4113 O O . SER B 1 25 ? 9.047 -35.969 -24.531 1 95.5 25 SER B O 1
ATOM 4115 N N . LYS B 1 26 ? 10.562 -34.531 -23.719 1 96.19 26 LYS B N 1
ATOM 4116 C CA . LYS B 1 26 ? 10.5 -35.125 -22.375 1 96.19 26 LYS B CA 1
ATOM 4117 C C . LYS B 1 26 ? 9.133 -34.906 -21.734 1 96.19 26 LYS B C 1
ATOM 4119 O O . LYS B 1 26 ? 8.633 -35.781 -21.016 1 96.19 26 LYS B O 1
ATOM 4124 N N . LEU B 1 27 ? 8.555 -33.719 -21.953 1 96.25 27 LEU B N 1
ATOM 4125 C CA . LEU B 1 27 ? 7.211 -33.438 -21.469 1 96.25 27 LEU B CA 1
ATOM 4126 C C . LEU B 1 27 ? 6.203 -34.438 -22.047 1 96.25 27 LEU B C 1
ATOM 4128 O O . LEU B 1 27 ? 5.371 -34.969 -21.328 1 96.25 27 LEU B O 1
ATOM 4132 N N . ARG B 1 28 ? 6.316 -34.688 -23.328 1 94.75 28 ARG B N 1
ATOM 4133 C CA . ARG B 1 28 ? 5.414 -35.625 -24 1 94.75 28 ARG B CA 1
ATOM 4134 C C . ARG B 1 28 ? 5.605 -37.062 -23.469 1 94.75 28 ARG B C 1
ATOM 4136 O O . ARG B 1 28 ? 4.637 -37.812 -23.344 1 94.75 28 ARG B O 1
ATOM 4143 N N . PHE B 1 29 ? 6.875 -37.344 -23.25 1 94.94 29 PHE B N 1
ATOM 4144 C CA . PHE B 1 29 ? 7.168 -38.656 -22.703 1 94.94 29 PHE B CA 1
ATOM 4145 C C . PHE B 1 29 ? 6.477 -38.844 -21.359 1 94.94 29 PHE B C 1
ATOM 4147 O O . PHE B 1 29 ? 5.91 -39.906 -21.078 1 94.94 29 PHE B O 1
ATOM 4154 N N . LEU B 1 30 ? 6.531 -37.844 -20.484 1 95.5 30 LEU B N 1
ATOM 4155 C CA . LEU B 1 30 ? 5.871 -37.875 -19.172 1 95.5 30 LEU B CA 1
ATOM 4156 C C . LEU B 1 30 ? 4.371 -38.094 -19.328 1 95.5 30 LEU B C 1
ATOM 4158 O O . LEU B 1 30 ? 3.775 -38.906 -18.609 1 95.5 30 LEU B O 1
ATOM 4162 N N . GLU B 1 31 ? 3.771 -37.438 -20.266 1 95 31 GLU B N 1
ATOM 4163 C CA . GLU B 1 31 ? 2.324 -37.469 -20.453 1 95 31 GLU B CA 1
ATOM 4164 C C . GLU B 1 31 ? 1.889 -38.781 -21.125 1 95 31 GLU B C 1
ATOM 4166 O O . GLU B 1 31 ? 0.959 -39.438 -20.656 1 95 31 GLU B O 1
ATOM 4171 N N . ASP B 1 32 ? 2.602 -39.156 -22.172 1 94.69 32 ASP B N 1
ATOM 4172 C CA . ASP B 1 32 ? 2.139 -40.25 -23.047 1 94.69 32 ASP B CA 1
ATOM 4173 C C . ASP B 1 32 ? 2.613 -41.594 -22.531 1 94.69 32 ASP B C 1
ATOM 4175 O O . ASP B 1 32 ? 1.887 -42.594 -22.609 1 94.69 32 ASP B O 1
ATOM 4179 N N . ASN B 1 33 ? 3.84 -41.625 -22.047 1 92.75 33 ASN B N 1
ATOM 4180 C CA . ASN B 1 33 ? 4.43 -42.906 -21.672 1 92.75 33 ASN B CA 1
ATOM 4181 C C . ASN B 1 33 ? 4.238 -43.219 -20.188 1 92.75 33 ASN B C 1
ATOM 4183 O O . ASN B 1 33 ? 3.951 -44.344 -19.812 1 92.75 33 ASN B O 1
ATOM 4187 N N . ILE B 1 34 ? 4.383 -42.188 -19.422 1 93.19 34 ILE B N 1
ATOM 4188 C CA . ILE B 1 34 ? 4.262 -42.375 -17.984 1 93.19 34 ILE B CA 1
ATOM 4189 C C . ILE B 1 34 ? 2.846 -42.031 -17.531 1 93.19 34 ILE B C 1
ATOM 4191 O O . ILE B 1 34 ? 2.41 -42.438 -16.453 1 93.19 34 ILE B O 1
ATOM 4195 N N . GLN B 1 35 ? 2.061 -41.312 -18.328 1 94.38 35 GLN B N 1
ATOM 4196 C CA . GLN B 1 35 ? 0.713 -40.844 -18.016 1 94.38 35 GLN B CA 1
ATOM 4197 C C . GLN B 1 35 ? 0.709 -39.969 -16.75 1 94.38 35 GLN B C 1
ATOM 4199 O O . GLN B 1 35 ? -0.112 -40.188 -15.852 1 94.38 35 GLN B O 1
ATOM 4204 N N . ALA B 1 36 ? 1.707 -39.219 -16.656 1 94.25 36 ALA B N 1
ATOM 4205 C CA . ALA B 1 36 ? 1.832 -38.281 -15.547 1 94.25 36 ALA B CA 1
ATOM 4206 C C . ALA B 1 36 ? 1.639 -36.844 -16.031 1 94.25 36 ALA B C 1
ATOM 4208 O O . ALA B 1 36 ? 2.092 -36.5 -17.125 1 94.25 36 ALA B O 1
ATOM 4209 N N . ASN B 1 37 ? 0.876 -36.062 -15.273 1 94.25 37 ASN B N 1
ATOM 4210 C CA . ASN B 1 37 ? 0.701 -34.656 -15.57 1 94.25 37 ASN B CA 1
ATOM 4211 C C . ASN B 1 37 ? 1.927 -33.844 -15.164 1 94.25 37 ASN B C 1
ATOM 4213 O O . ASN B 1 37 ? 2.27 -33.781 -13.984 1 94.25 37 ASN B O 1
ATOM 4217 N N . PRO B 1 38 ? 2.555 -33.219 -16.062 1 96.31 38 PRO B N 1
ATOM 4218 C CA . PRO B 1 38 ? 3.758 -32.438 -15.734 1 96.31 38 PRO B CA 1
ATOM 4219 C C . PRO B 1 38 ? 3.451 -31.188 -14.945 1 96.31 38 PRO B C 1
ATOM 4221 O O . PRO B 1 38 ? 4.363 -30.531 -14.43 1 96.31 38 PRO B O 1
ATOM 4224 N N . TYR B 1 39 ? 2.193 -30.797 -14.875 1 96.56 39 TYR B N 1
ATOM 4225 C CA . TYR B 1 39 ? 1.725 -29.625 -14.133 1 96.56 39 TYR B CA 1
ATOM 4226 C C . TYR B 1 39 ? 0.491 -29.969 -13.305 1 96.56 39 TYR B C 1
ATOM 4228 O O . TYR B 1 39 ? -0.585 -29.406 -13.516 1 96.56 39 TYR B O 1
ATOM 4236 N N . PRO B 1 40 ? 0.641 -30.734 -12.32 1 94.25 40 PRO B N 1
ATOM 4237 C CA . PRO B 1 40 ? -0.516 -31.266 -11.594 1 94.25 40 PRO B CA 1
ATOM 4238 C C . PRO B 1 40 ? -1.113 -30.25 -10.617 1 94.25 40 PRO B C 1
ATOM 4240 O O . PRO B 1 40 ? -0.433 -29.297 -10.211 1 94.25 40 PRO B O 1
ATOM 4243 N N . GLU B 1 41 ? -2.363 -30.469 -10.336 1 91.25 41 GLU B N 1
ATOM 4244 C CA . GLU B 1 41 ? -2.971 -29.781 -9.195 1 91.25 41 GLU B CA 1
ATOM 4245 C C . GLU B 1 41 ? -2.516 -30.406 -7.879 1 91.25 41 GLU B C 1
ATOM 4247 O O . GLU B 1 41 ? -2.416 -31.641 -7.77 1 91.25 41 GLU B O 1
ATOM 4252 N N . VAL B 1 42 ? -2.15 -29.547 -6.969 1 88.69 42 VAL B N 1
ATOM 4253 C CA . VAL B 1 42 ? -1.692 -30.016 -5.672 1 88.69 42 VAL B CA 1
ATOM 4254 C C . VAL B 1 42 ? -2.426 -29.281 -4.559 1 88.69 42 VAL B C 1
ATOM 4256 O O . VAL B 1 42 ? -2.809 -28.109 -4.727 1 88.69 42 VAL B O 1
ATOM 4259 N N . SER B 1 43 ? -2.717 -29.984 -3.463 1 84.5 43 SER B N 1
ATOM 4260 C CA . SER B 1 43 ? -3.314 -29.344 -2.289 1 84.5 43 SER B CA 1
ATOM 4261 C C . SER B 1 43 ? -2.277 -29.125 -1.192 1 84.5 43 SER B C 1
ATOM 4263 O O . SER B 1 43 ? -1.265 -29.828 -1.139 1 84.5 43 SER B O 1
ATOM 4265 N N . ALA B 1 44 ? -2.42 -28.094 -0.36 1 71.81 44 ALA B N 1
ATOM 4266 C CA . ALA B 1 44 ? -1.479 -27.688 0.677 1 71.81 44 ALA B CA 1
ATOM 4267 C C . ALA B 1 44 ? -1.312 -28.781 1.73 1 71.81 44 ALA B C 1
ATOM 4269 O O . ALA B 1 44 ? -0.272 -28.859 2.387 1 71.81 44 ALA B O 1
ATOM 4270 N N . GLY B 1 45 ? -2.221 -29.609 1.841 1 64.81 45 GLY B N 1
ATOM 4271 C CA . GLY B 1 45 ? -2.146 -30.672 2.836 1 64.81 45 GLY B CA 1
ATOM 4272 C C . GLY B 1 45 ? -0.959 -31.594 2.637 1 64.81 45 GLY B C 1
ATOM 4273 O O . GLY B 1 45 ? -0.721 -32.5 3.449 1 64.81 45 GLY B O 1
ATOM 4274 N N . ASN B 1 46 ? -0.14 -31.203 1.645 1 62 46 ASN B N 1
ATOM 4275 C CA . ASN B 1 46 ? 1.006 -32.062 1.412 1 62 46 ASN B CA 1
ATOM 4276 C C . ASN B 1 46 ? 2.182 -31.703 2.312 1 62 46 ASN B C 1
ATOM 4278 O O . ASN B 1 46 ? 2.578 -30.547 2.377 1 62 46 ASN B O 1
ATOM 4282 N N . ASP B 1 47 ? 2.406 -32.469 3.393 1 73.88 47 ASP B N 1
ATOM 4283 C CA . ASP B 1 47 ? 3.404 -32.344 4.449 1 73.88 47 ASP B CA 1
ATOM 4284 C C . ASP B 1 47 ? 4.816 -32.281 3.873 1 73.88 47 ASP B C 1
ATOM 4286 O O . ASP B 1 47 ? 5.516 -33.312 3.854 1 73.88 47 ASP B O 1
ATOM 4290 N N . MET B 1 48 ? 5.148 -31.266 3.152 1 87.25 48 MET B N 1
ATOM 4291 C CA . MET B 1 48 ? 6.527 -31.141 2.688 1 87.25 48 MET B CA 1
ATOM 4292 C C . MET B 1 48 ? 7.445 -30.703 3.828 1 87.25 48 MET B C 1
ATOM 4294 O O . MET B 1 48 ? 7.07 -29.875 4.656 1 87.25 48 MET B O 1
ATOM 4298 N N . THR B 1 49 ? 8.578 -31.375 3.93 1 92.5 49 THR B N 1
ATOM 4299 C CA . THR B 1 49 ? 9.578 -31.031 4.93 1 92.5 49 THR B CA 1
ATOM 4300 C C . THR B 1 49 ? 10.562 -30 4.375 1 92.5 49 THR B C 1
ATOM 4302 O O . THR B 1 49 ? 11.141 -30.203 3.307 1 92.5 49 THR B O 1
ATOM 4305 N N . PRO B 1 50 ? 10.695 -28.906 5.07 1 91.62 50 PRO B N 1
ATOM 4306 C CA . PRO B 1 50 ? 11.75 -28 4.629 1 91.62 50 PRO B CA 1
ATOM 4307 C C . PRO B 1 50 ? 13.125 -28.656 4.566 1 91.62 50 PRO B C 1
ATOM 4309 O O . PRO B 1 50 ? 13.477 -29.422 5.461 1 91.62 50 PRO B O 1
ATOM 4312 N N . ILE B 1 51 ? 13.883 -28.359 3.566 1 95.06 51 ILE B N 1
ATOM 4313 C CA . ILE B 1 51 ? 15.203 -28.953 3.379 1 95.06 51 ILE B CA 1
ATOM 4314 C C . ILE B 1 51 ? 16.094 -28.625 4.578 1 95.06 51 ILE B C 1
ATOM 4316 O O . ILE B 1 51 ? 16.859 -29.469 5.035 1 95.06 51 ILE B O 1
ATOM 4320 N N . SER B 1 52 ? 15.938 -27.406 5.117 1 94.5 52 SER B N 1
ATOM 4321 C CA . SER B 1 52 ? 16.719 -26.984 6.266 1 94.5 52 SER B CA 1
ATOM 4322 C C . SER B 1 52 ? 16.516 -27.906 7.453 1 94.5 52 SER B C 1
ATOM 4324 O O . SER B 1 52 ? 17.453 -28.188 8.211 1 94.5 52 SER B O 1
ATOM 4326 N N . HIS B 1 53 ? 15.367 -28.422 7.605 1 94.88 53 HIS B N 1
ATOM 4327 C CA . HIS B 1 53 ? 15.07 -29.344 8.703 1 94.88 53 HIS B CA 1
ATOM 4328 C C . HIS B 1 53 ? 15.852 -30.641 8.562 1 94.88 53 HIS B C 1
ATOM 4330 O O . HIS B 1 53 ? 16.359 -31.172 9.555 1 94.88 53 HIS B O 1
ATOM 4336 N N . ILE B 1 54 ? 15.953 -31.125 7.371 1 96.06 54 ILE B N 1
ATOM 4337 C CA . ILE B 1 54 ? 16.688 -32.344 7.098 1 96.06 54 ILE B CA 1
ATOM 4338 C C . ILE B 1 54 ? 18.172 -32.125 7.336 1 96.06 54 ILE B C 1
ATOM 4340 O O . ILE B 1 54 ? 18.844 -32.969 7.965 1 96.06 54 ILE B O 1
ATOM 4344 N N . LEU B 1 55 ? 18.672 -31.016 6.895 1 95.5 55 LEU B N 1
ATOM 4345 C CA . LEU B 1 55 ? 20.078 -30.688 7.051 1 95.5 55 LEU B CA 1
ATOM 4346 C C . LEU B 1 55 ? 20.438 -30.547 8.523 1 95.5 55 LEU B C 1
ATOM 4348 O O . LEU B 1 55 ? 21.484 -31.031 8.961 1 95.5 55 LEU B O 1
ATOM 4352 N N . ASP B 1 56 ? 19.594 -29.891 9.281 1 95.69 56 ASP B N 1
ATOM 4353 C CA . ASP B 1 56 ? 19.828 -29.672 10.703 1 95.69 56 ASP B CA 1
ATOM 4354 C C . ASP B 1 56 ? 19.766 -30.969 11.484 1 95.69 56 ASP B C 1
ATOM 4356 O O . ASP B 1 56 ? 20.578 -31.203 12.383 1 95.69 56 ASP B O 1
ATOM 4360 N N . LYS B 1 57 ? 18.875 -31.781 11.164 1 95.69 57 LYS B N 1
ATOM 4361 C CA . LYS B 1 57 ? 18.609 -33 11.922 1 95.69 57 LYS B CA 1
ATOM 4362 C C . LYS B 1 57 ? 19.641 -34.062 11.609 1 95.69 57 LYS B C 1
ATOM 4364 O O . LYS B 1 57 ? 20.016 -34.844 12.484 1 95.69 57 LYS B O 1
ATOM 4369 N N . HIS B 1 58 ? 20.109 -34.094 10.375 1 95.88 58 HIS B N 1
ATOM 4370 C CA . HIS B 1 58 ? 20.922 -35.219 9.953 1 95.88 58 HIS B CA 1
ATOM 4371 C C . HIS B 1 58 ? 22.297 -34.781 9.5 1 95.88 58 HIS B C 1
ATOM 4373 O O . HIS B 1 58 ? 23.062 -35.594 8.93 1 95.88 58 HIS B O 1
ATOM 4379 N N . GLY B 1 59 ? 22.625 -33.562 9.641 1 91.94 59 GLY B N 1
ATOM 4380 C CA . GLY B 1 59 ? 23.906 -33.031 9.211 1 91.94 59 GLY B CA 1
ATOM 4381 C C . GLY B 1 59 ? 25.094 -33.75 9.828 1 91.94 59 GLY B C 1
ATOM 4382 O O . GLY B 1 59 ? 26.172 -33.812 9.227 1 91.94 59 GLY B O 1
ATOM 4383 N N . ASP B 1 60 ? 24.953 -34.375 10.969 1 91.75 60 ASP B N 1
ATOM 4384 C CA . ASP B 1 60 ? 26.047 -34.969 11.727 1 91.75 60 ASP B CA 1
ATOM 4385 C C . ASP B 1 60 ? 26.188 -36.469 11.453 1 91.75 60 ASP B C 1
ATOM 4387 O O . ASP B 1 60 ? 26.969 -37.156 12.102 1 91.75 60 ASP B O 1
ATOM 4391 N N . MET B 1 61 ? 25.5 -36.938 10.531 1 93.69 61 MET B N 1
ATOM 4392 C CA . MET B 1 61 ? 25.594 -38.344 10.156 1 93.69 61 MET B CA 1
ATOM 4393 C C . MET B 1 61 ? 27 -38.688 9.656 1 93.69 61 MET B C 1
ATOM 4395 O O . MET B 1 61 ? 27.688 -37.844 9.102 1 93.69 61 MET B O 1
ATOM 4399 N N . CYS B 1 62 ? 27.359 -39.938 9.922 1 92.62 62 CYS B N 1
ATOM 4400 C CA . CYS B 1 62 ? 28.656 -40.406 9.43 1 92.62 62 CYS B CA 1
ATOM 4401 C C . CYS B 1 62 ? 28.547 -40.812 7.973 1 92.62 62 CYS B C 1
ATOM 4403 O O . CYS B 1 62 ? 27.484 -41.25 7.52 1 92.62 62 CYS B O 1
ATOM 4405 N N . SER B 1 63 ? 29.656 -40.656 7.312 1 92.38 63 SER B N 1
ATOM 4406 C CA . SER B 1 63 ? 29.703 -41.094 5.922 1 92.38 63 SER B CA 1
ATOM 4407 C C . SER B 1 63 ? 29.328 -42.562 5.801 1 92.38 63 SER B C 1
ATOM 4409 O O . SER B 1 63 ? 29.797 -43.406 6.574 1 92.38 63 SER B O 1
ATOM 4411 N N . GLY B 1 64 ? 28.438 -42.781 4.844 1 91.31 64 GLY B N 1
ATOM 4412 C CA . GLY B 1 64 ? 28.031 -44.156 4.594 1 91.31 64 GLY B CA 1
ATOM 4413 C C . GLY B 1 64 ? 26.766 -44.562 5.316 1 91.31 64 GLY B C 1
ATOM 4414 O O . GLY B 1 64 ? 26.125 -45.531 4.977 1 91.31 64 GLY B O 1
ATOM 4415 N N . ASP B 1 65 ? 26.359 -43.812 6.281 1 93.62 65 ASP B N 1
ATOM 4416 C CA . ASP B 1 65 ? 25.172 -44.094 7.066 1 93.62 65 ASP B CA 1
ATOM 4417 C C . ASP B 1 65 ? 23.906 -43.844 6.258 1 93.62 65 ASP B C 1
ATOM 4419 O O . ASP B 1 65 ? 23.891 -43 5.363 1 93.62 65 ASP B O 1
ATOM 4423 N N . GLU B 1 66 ? 22.938 -44.656 6.531 1 94.94 66 GLU B N 1
ATOM 4424 C CA . GLU B 1 66 ? 21.594 -44.469 5.969 1 94.94 66 GLU B CA 1
ATOM 4425 C C . GLU B 1 66 ? 20.516 -44.656 7.023 1 94.94 66 GLU B C 1
ATOM 4427 O O . GLU B 1 66 ? 20.656 -45.5 7.914 1 94.94 66 GLU B O 1
ATOM 4432 N N . ILE B 1 67 ? 19.562 -43.906 7.012 1 95.31 67 ILE B N 1
ATOM 4433 C CA . ILE B 1 67 ? 18.422 -44.062 7.918 1 95.31 67 ILE B CA 1
ATOM 4434 C C . ILE B 1 67 ? 17.156 -44.344 7.117 1 95.31 67 ILE B C 1
ATOM 4436 O O . ILE B 1 67 ? 16.422 -43.406 6.758 1 95.31 67 ILE B O 1
ATOM 4440 N N . THR B 1 68 ? 16.781 -45.531 6.977 1 93.56 68 THR B N 1
ATOM 4441 C CA . THR B 1 68 ? 15.68 -45.938 6.109 1 93.56 68 THR B CA 1
ATOM 4442 C C . THR B 1 68 ? 14.352 -45.844 6.848 1 93.56 68 THR B C 1
ATOM 4444 O O . THR B 1 68 ? 13.289 -45.906 6.227 1 93.56 68 THR B O 1
ATOM 4447 N N . SER B 1 69 ? 14.383 -45.656 8.172 1 93.25 69 SER B N 1
ATOM 4448 C CA . SER B 1 69 ? 13.18 -45.656 8.992 1 93.25 69 SER B CA 1
ATOM 4449 C C . SER B 1 69 ? 12.445 -44.312 8.914 1 93.25 69 SER B C 1
ATOM 4451 O O . SER B 1 69 ? 11.266 -44.219 9.25 1 93.25 69 SER B O 1
ATOM 4453 N N . VAL B 1 70 ? 13.164 -43.375 8.5 1 92.75 70 VAL B N 1
ATOM 4454 C CA . VAL B 1 70 ? 12.555 -42.031 8.422 1 92.75 70 VAL B CA 1
ATOM 4455 C C . VAL B 1 70 ? 12.469 -41.594 6.965 1 92.75 70 VAL B C 1
ATOM 4457 O O . VAL B 1 70 ? 13.453 -41.656 6.227 1 92.75 70 VAL B O 1
ATOM 4460 N N . ARG B 1 71 ? 11.234 -41.125 6.602 1 94.44 71 ARG B N 1
ATOM 4461 C CA . ARG B 1 71 ? 11.008 -40.656 5.238 1 94.44 71 ARG B CA 1
ATOM 4462 C C . ARG B 1 71 ? 10.664 -39.188 5.223 1 94.44 71 ARG B C 1
ATOM 4464 O O . ARG B 1 71 ? 9.938 -38.688 6.094 1 94.44 71 ARG B O 1
ATOM 4471 N N . TYR B 1 72 ? 11.266 -38.5 4.27 1 95.75 72 TYR B N 1
ATOM 4472 C CA . TYR B 1 72 ? 10.992 -37.094 4.078 1 95.75 72 TYR B CA 1
ATOM 4473 C C . TYR B 1 72 ? 10.406 -36.812 2.697 1 95.75 72 TYR B C 1
ATOM 4475 O O . TYR B 1 72 ? 10.648 -37.594 1.76 1 95.75 72 TYR B O 1
ATOM 4483 N N . ARG B 1 73 ? 9.562 -35.875 2.6 1 95.06 73 ARG B N 1
ATOM 4484 C CA . ARG B 1 73 ? 9.062 -35.344 1.335 1 95.06 73 ARG B CA 1
ATOM 4485 C C . ARG B 1 73 ? 9.516 -33.906 1.13 1 95.06 73 ARG B C 1
ATOM 4487 O O . ARG B 1 73 ? 9.219 -33.031 1.953 1 95.06 73 ARG B O 1
ATOM 4494 N N . VAL B 1 74 ? 10.25 -33.688 0.044 1 95.06 74 VAL B N 1
ATOM 4495 C CA . VAL B 1 74 ? 10.773 -32.375 -0.225 1 95.06 74 VAL B CA 1
ATOM 4496 C C . VAL B 1 74 ? 10.398 -31.938 -1.643 1 95.06 74 VAL B C 1
ATOM 4498 O O . VAL B 1 74 ? 10 -32.781 -2.463 1 95.06 74 VAL B O 1
ATOM 4501 N N . TYR B 1 75 ? 10.391 -30.703 -1.9 1 93.75 75 TYR B N 1
ATOM 4502 C CA . TYR B 1 75 ? 10.242 -30.188 -3.252 1 93.75 75 TYR B CA 1
ATOM 4503 C C . TYR B 1 75 ? 11.32 -29.141 -3.551 1 93.75 75 TYR B C 1
ATOM 4505 O O . TYR B 1 75 ? 11.93 -28.594 -2.633 1 93.75 75 TYR B O 1
ATOM 4513 N N . GLY B 1 76 ? 11.562 -28.906 -4.754 1 95.19 76 GLY B N 1
ATOM 4514 C CA . GLY B 1 76 ? 12.492 -27.875 -5.172 1 95.19 76 GLY B CA 1
ATOM 4515 C C . GLY B 1 76 ? 12.734 -27.859 -6.668 1 95.19 76 GLY B C 1
ATOM 4516 O O . GLY B 1 76 ? 12.203 -28.688 -7.398 1 95.19 76 GLY B O 1
ATOM 4517 N N . ARG B 1 77 ? 13.406 -26.859 -7.031 1 95.81 77 ARG B N 1
ATOM 4518 C CA . ARG B 1 77 ? 13.844 -26.75 -8.422 1 95.81 77 ARG B CA 1
ATOM 4519 C C . ARG B 1 77 ? 15.18 -27.453 -8.633 1 95.81 77 ARG B C 1
ATOM 4521 O O . ARG B 1 77 ? 16.094 -27.344 -7.809 1 95.81 77 ARG B O 1
ATOM 4528 N N . ILE B 1 78 ? 15.312 -28.188 -9.727 1 96.5 78 ILE B N 1
ATOM 4529 C CA . ILE B 1 78 ? 16.547 -28.875 -10.047 1 96.5 78 ILE B CA 1
ATOM 4530 C C . ILE B 1 78 ? 17.609 -27.875 -10.469 1 96.5 78 ILE B C 1
ATOM 4532 O O . ILE B 1 78 ? 17.422 -27.125 -11.438 1 96.5 78 ILE B O 1
ATOM 4536 N N . ILE B 1 79 ? 18.75 -27.906 -9.805 1 93.25 79 ILE B N 1
ATOM 4537 C CA . ILE B 1 79 ? 19.781 -26.938 -10.148 1 93.25 79 ILE B CA 1
ATOM 4538 C C . ILE B 1 79 ? 20.969 -27.656 -10.789 1 93.25 79 ILE B C 1
ATOM 4540 O O . ILE B 1 79 ? 21.812 -27.016 -11.406 1 93.25 79 ILE B O 1
ATOM 4544 N N . SER B 1 80 ? 21.031 -28.969 -10.617 1 94.12 80 SER B N 1
ATOM 4545 C CA . SER B 1 80 ? 22.078 -29.75 -11.258 1 94.12 80 SER B CA 1
ATOM 4546 C C . SER B 1 80 ? 21.656 -31.219 -11.422 1 94.12 80 SER B C 1
ATOM 4548 O O . SER B 1 80 ? 20.875 -31.734 -10.641 1 94.12 80 SER B O 1
ATOM 4550 N N . ILE B 1 81 ? 22.125 -31.797 -12.477 1 95.31 81 ILE B N 1
ATOM 4551 C CA . ILE B 1 81 ? 21.938 -33.219 -12.766 1 95.31 81 ILE B CA 1
ATOM 4552 C C . ILE B 1 81 ? 23.281 -33.844 -13.141 1 95.31 81 ILE B C 1
ATOM 4554 O O . ILE B 1 81 ? 24 -33.312 -13.992 1 95.31 81 ILE B O 1
ATOM 4558 N N . ARG B 1 82 ? 23.547 -34.875 -12.438 1 94.88 82 ARG B N 1
ATOM 4559 C CA . ARG B 1 82 ? 24.812 -35.562 -12.719 1 94.88 82 ARG B CA 1
ATOM 4560 C C . ARG B 1 82 ? 24.594 -37.062 -12.938 1 94.88 82 ARG B C 1
ATOM 4562 O O . ARG B 1 82 ? 23.594 -37.625 -12.477 1 94.88 82 ARG B O 1
ATOM 4569 N N . PHE B 1 83 ? 25.547 -37.688 -13.656 1 93.44 83 PHE B N 1
ATOM 4570 C CA . PHE B 1 83 ? 25.594 -39.125 -13.883 1 93.44 83 PHE B CA 1
ATOM 4571 C C . PHE B 1 83 ? 24.281 -39.625 -14.461 1 93.44 83 PHE B C 1
ATOM 4573 O O . PHE B 1 83 ? 23.688 -40.562 -13.93 1 93.44 83 PHE B O 1
ATOM 4580 N N . ASP B 1 84 ? 23.781 -38.969 -15.445 1 91 84 ASP B N 1
ATOM 4581 C CA . ASP B 1 84 ? 22.609 -39.344 -16.234 1 91 84 ASP B CA 1
ATOM 4582 C C . ASP B 1 84 ? 21.359 -39.406 -15.352 1 91 84 ASP B C 1
ATOM 4584 O O . ASP B 1 84 ? 20.578 -40.344 -15.445 1 91 84 ASP B O 1
ATOM 4588 N N . GLY B 1 85 ? 21.375 -38.469 -14.344 1 91.94 85 GLY B N 1
ATOM 4589 C CA . GLY B 1 85 ? 20.172 -38.344 -13.547 1 91.94 85 GLY B CA 1
ATOM 4590 C C . GLY B 1 85 ? 20.266 -39.094 -12.219 1 91.94 85 GLY B C 1
ATOM 4591 O O . GLY B 1 85 ? 19.344 -39 -11.398 1 91.94 85 GLY B O 1
ATOM 4592 N N . GLN B 1 86 ? 21.359 -39.75 -11.992 1 93.88 86 GLN B N 1
ATOM 4593 C CA . GLN B 1 86 ? 21.5 -40.469 -10.734 1 93.88 86 GLN B CA 1
ATOM 4594 C C . GLN B 1 86 ? 21.484 -39.531 -9.539 1 93.88 86 GLN B C 1
ATOM 4596 O O . GLN B 1 86 ? 20.922 -39.844 -8.492 1 93.88 86 GLN B O 1
ATOM 4601 N N . PHE B 1 87 ? 22.172 -38.406 -9.773 1 96.12 87 PHE B N 1
ATOM 4602 C CA . PHE B 1 87 ? 22.203 -37.375 -8.727 1 96.12 87 PHE B CA 1
ATOM 4603 C C . PHE B 1 87 ? 21.562 -36.094 -9.219 1 96.12 87 PHE B C 1
ATOM 4605 O O . PHE B 1 87 ? 21.906 -35.594 -10.297 1 96.12 87 PHE B O 1
ATOM 4612 N N . VAL B 1 88 ? 20.641 -35.625 -8.469 1 97.06 88 VAL B N 1
ATOM 4613 C CA . VAL B 1 88 ? 19.969 -34.375 -8.734 1 97.06 88 VAL B CA 1
ATOM 4614 C C . VAL B 1 88 ? 20.031 -33.469 -7.5 1 97.06 88 VAL B C 1
ATOM 4616 O O . VAL B 1 88 ? 19.875 -33.938 -6.375 1 97.06 88 VAL B O 1
ATOM 4619 N N . VAL B 1 89 ? 20.375 -32.25 -7.691 1 97 89 VAL B N 1
ATOM 4620 C CA . VAL B 1 89 ? 20.359 -31.312 -6.57 1 97 89 VAL B CA 1
ATOM 4621 C C . VAL B 1 89 ? 19.125 -30.406 -6.652 1 97 89 VAL B C 1
ATOM 4623 O O . VAL B 1 89 ? 18.875 -29.781 -7.684 1 97 89 VAL B O 1
ATOM 4626 N N . LEU B 1 90 ? 18.359 -30.406 -5.578 1 96.75 90 LEU B N 1
ATOM 4627 C CA . LEU B 1 90 ? 17.156 -29.594 -5.477 1 96.75 90 LEU B CA 1
ATOM 4628 C C . LEU B 1 90 ? 17.406 -28.359 -4.617 1 96.75 90 LEU B C 1
ATOM 4630 O O . LEU B 1 90 ? 18.125 -28.422 -3.611 1 96.75 90 LEU B O 1
ATOM 4634 N N . ARG B 1 91 ? 16.875 -27.266 -5.066 1 92.25 91 ARG B N 1
ATOM 4635 C CA . ARG B 1 91 ? 16.859 -26.047 -4.27 1 92.25 91 ARG B CA 1
ATOM 4636 C C . ARG B 1 91 ? 15.422 -25.609 -3.975 1 92.25 91 ARG B C 1
ATOM 4638 O O . ARG B 1 91 ? 14.609 -25.469 -4.891 1 92.25 91 ARG B O 1
ATOM 4645 N N . ASP B 1 92 ? 15.18 -25.438 -2.729 1 89.31 92 ASP B N 1
ATOM 4646 C CA . ASP B 1 92 ? 13.82 -25.047 -2.369 1 89.31 92 ASP B CA 1
ATOM 4647 C C . ASP B 1 92 ? 13.664 -23.531 -2.379 1 89.31 92 ASP B C 1
ATOM 4649 O O . ASP B 1 92 ? 14.578 -22.812 -2.781 1 89.31 92 ASP B O 1
ATOM 4653 N N . SER B 1 93 ? 12.43 -23.031 -2.029 1 80.94 93 SER B N 1
ATOM 4654 C CA . SER B 1 93 ? 12.109 -21.609 -2.119 1 80.94 93 SER B CA 1
ATOM 4655 C C . SER B 1 93 ? 12.852 -20.797 -1.06 1 80.94 93 SER B C 1
ATOM 4657 O O . SER B 1 93 ? 12.906 -19.578 -1.134 1 80.94 93 SER B O 1
ATOM 4659 N N . ARG B 1 94 ? 13.492 -21.516 -0.137 1 82.44 94 ARG B N 1
ATOM 4660 C CA . ARG B 1 94 ? 14.242 -20.812 0.898 1 82.44 94 ARG B CA 1
ATOM 4661 C C . ARG B 1 94 ? 15.719 -20.734 0.547 1 82.44 94 ARG B C 1
ATOM 4663 O O . ARG B 1 94 ? 16.516 -20.141 1.284 1 82.44 94 ARG B O 1
ATOM 4670 N N . GLY B 1 95 ? 15.953 -21.297 -0.466 1 84.56 95 GLY B N 1
ATOM 4671 C CA . GLY B 1 95 ? 17.328 -21.219 -0.937 1 84.56 95 GLY B CA 1
ATOM 4672 C C . GLY B 1 95 ? 18.188 -22.375 -0.466 1 84.56 95 GLY B C 1
ATOM 4673 O O . GLY B 1 95 ? 19.391 -22.422 -0.749 1 84.56 95 GLY B O 1
ATOM 4674 N N . GLU B 1 96 ? 17.656 -23.312 0.201 1 91.69 96 GLU B N 1
ATOM 4675 C CA . GLU B 1 96 ? 18.375 -24.484 0.679 1 91.69 96 GLU B CA 1
ATOM 4676 C C . GLU B 1 96 ? 18.375 -25.594 -0.369 1 91.69 96 GLU B C 1
ATOM 4678 O O . GLU B 1 96 ? 17.406 -25.766 -1.093 1 91.69 96 GLU B O 1
ATOM 4683 N N . SER B 1 97 ? 19.5 -26.297 -0.383 1 95.19 97 SER B N 1
ATOM 4684 C CA . SER B 1 97 ? 19.641 -27.344 -1.394 1 95.19 97 SER B CA 1
ATOM 4685 C C . SER B 1 97 ? 19.891 -28.703 -0.751 1 95.19 97 SER B C 1
ATOM 4687 O O . SER B 1 97 ? 20.422 -28.781 0.357 1 95.19 97 SER B O 1
ATOM 4689 N N . ILE B 1 98 ? 19.516 -29.734 -1.457 1 97.12 98 ILE B N 1
ATOM 4690 C CA . ILE B 1 98 ? 19.781 -31.109 -1.023 1 97.12 98 ILE B CA 1
ATOM 4691 C C . ILE B 1 98 ? 20 -32 -2.242 1 97.12 98 ILE B C 1
ATOM 4693 O O . ILE B 1 98 ? 19.375 -31.812 -3.283 1 97.12 98 ILE B O 1
ATOM 4697 N N . GLN B 1 99 ? 20.922 -32.844 -2.133 1 97.69 99 GLN B N 1
ATOM 4698 C CA . GLN B 1 99 ? 21.156 -33.844 -3.168 1 97.69 99 GLN B CA 1
ATOM 4699 C C . GLN B 1 99 ? 20.141 -35 -3.08 1 97.69 99 GLN B C 1
ATOM 4701 O O . GLN B 1 99 ? 19.812 -35.469 -1.986 1 97.69 99 GLN B O 1
ATOM 4706 N N . VAL B 1 100 ? 19.656 -35.375 -4.191 1 98.06 100 VAL B N 1
ATOM 4707 C CA . VAL B 1 100 ? 18.766 -36.531 -4.328 1 98.06 100 VAL B CA 1
ATOM 4708 C C . VAL B 1 100 ? 19.422 -37.594 -5.176 1 98.06 100 VAL B C 1
ATOM 4710 O O . VAL B 1 100 ? 20.016 -37.312 -6.219 1 98.06 100 VAL B O 1
ATOM 4713 N N . MET B 1 101 ? 19.359 -38.781 -4.691 1 97.56 101 MET B N 1
ATOM 4714 C CA . MET B 1 101 ? 19.953 -39.906 -5.414 1 97.56 101 MET B CA 1
ATOM 4715 C C . MET B 1 101 ? 18.891 -40.875 -5.895 1 97.56 101 MET B C 1
ATOM 4717 O O . MET B 1 101 ? 18.016 -41.312 -5.113 1 97.56 101 MET B O 1
ATOM 4721 N N . PHE B 1 102 ? 18.875 -41.156 -7.113 1 96.81 102 PHE B N 1
ATOM 4722 C CA . PHE B 1 102 ? 18.125 -42.25 -7.691 1 96.81 102 PHE B CA 1
ATOM 4723 C C . PHE B 1 102 ? 19 -43.5 -7.844 1 96.81 102 PHE B C 1
ATOM 4725 O O . PHE B 1 102 ? 19.844 -43.562 -8.742 1 96.81 102 PHE B O 1
ATOM 4732 N N . LYS B 1 103 ? 18.766 -44.469 -7.031 1 93.75 103 LYS B N 1
ATOM 4733 C CA . LYS B 1 103 ? 19.609 -45.656 -7.016 1 93.75 103 LYS B CA 1
ATOM 4734 C C . LYS B 1 103 ? 19.578 -46.375 -8.367 1 93.75 103 LYS B C 1
ATOM 4736 O O . LYS B 1 103 ? 18.531 -46.469 -8.992 1 93.75 103 LYS B O 1
ATOM 4741 N N . ARG B 1 104 ? 20.719 -46.875 -8.773 1 91 104 ARG B N 1
ATOM 4742 C CA . ARG B 1 104 ? 20.812 -47.594 -10.047 1 91 104 ARG B CA 1
ATOM 4743 C C . ARG B 1 104 ? 20.094 -48.938 -9.984 1 91 104 ARG B C 1
ATOM 4745 O O . ARG B 1 104 ? 20.078 -49.594 -8.938 1 91 104 ARG B O 1
ATOM 4752 N N . LYS B 1 105 ? 19.562 -49.312 -11.078 1 91.88 105 LYS B N 1
ATOM 4753 C CA . LYS B 1 105 ? 18.906 -50.625 -11.242 1 91.88 105 LYS B CA 1
ATOM 4754 C C . LYS B 1 105 ? 17.797 -50.812 -10.211 1 91.88 105 LYS B C 1
ATOM 4756 O O . LYS B 1 105 ? 17.703 -51.875 -9.578 1 91.88 105 LYS B O 1
ATOM 4761 N N . ALA B 1 106 ? 17.188 -49.688 -9.93 1 92.38 106 ALA B N 1
ATOM 4762 C CA . ALA B 1 106 ? 16.047 -49.719 -9.008 1 92.38 106 ALA B CA 1
ATOM 4763 C C . ALA B 1 106 ? 14.805 -49.094 -9.664 1 92.38 106 ALA B C 1
ATOM 4765 O O . ALA B 1 106 ? 14.875 -48.594 -10.789 1 92.38 106 ALA B O 1
ATOM 4766 N N . ASP B 1 107 ? 13.734 -49.344 -9.055 1 93.75 107 ASP B N 1
ATOM 4767 C CA . ASP B 1 107 ? 12.484 -48.75 -9.492 1 93.75 107 ASP B CA 1
ATOM 4768 C C . ASP B 1 107 ? 11.992 -47.719 -8.477 1 93.75 107 ASP B C 1
ATOM 4770 O O . ASP B 1 107 ? 12.188 -47.875 -7.27 1 93.75 107 ASP B O 1
ATOM 4774 N N . ILE B 1 108 ? 11.438 -46.656 -8.977 1 93.12 108 ILE B N 1
ATOM 4775 C CA . ILE B 1 108 ? 10.766 -45.688 -8.133 1 93.12 108 ILE B CA 1
ATOM 4776 C C . ILE B 1 108 ? 9.367 -45.406 -8.672 1 93.12 108 ILE B C 1
ATOM 4778 O O . ILE B 1 108 ? 9.023 -45.844 -9.773 1 93.12 108 ILE B O 1
ATOM 4782 N N . THR B 1 109 ? 8.609 -44.75 -7.887 1 94.94 109 THR B N 1
ATOM 4783 C CA . THR B 1 109 ? 7.297 -44.312 -8.352 1 94.94 109 THR B CA 1
ATOM 4784 C C . THR B 1 109 ? 7.336 -42.844 -8.812 1 94.94 109 THR B C 1
ATOM 4786 O O . THR B 1 109 ? 7.816 -41.969 -8.086 1 94.94 109 THR B O 1
ATOM 4789 N N . VAL B 1 110 ? 6.883 -42.625 -10 1 93.62 110 VAL B N 1
ATOM 4790 C CA . VAL B 1 110 ? 6.715 -41.281 -10.547 1 93.62 110 VAL B CA 1
ATOM 4791 C C . VAL B 1 110 ? 5.23 -41 -10.742 1 93.62 110 VAL B C 1
ATOM 4793 O O . VAL B 1 110 ? 4.594 -41.562 -11.641 1 93.62 110 VAL B O 1
ATOM 4796 N N . SER B 1 111 ? 4.703 -40.094 -9.93 1 92.88 111 SER B N 1
ATOM 4797 C CA . SER B 1 111 ? 3.271 -39.812 -9.953 1 92.88 111 SER B CA 1
ATOM 4798 C C . SER B 1 111 ? 2.447 -41.094 -9.859 1 92.88 111 SER B C 1
ATOM 4800 O O . SER B 1 111 ? 1.538 -41.312 -10.664 1 92.88 111 SER B O 1
ATOM 4802 N N . ASN B 1 112 ? 2.865 -42 -9.055 1 89.88 112 ASN B N 1
ATOM 4803 C CA . ASN B 1 112 ? 2.188 -43.25 -8.703 1 89.88 112 ASN B CA 1
ATOM 4804 C C . ASN B 1 112 ? 2.316 -44.281 -9.812 1 89.88 112 ASN B C 1
ATOM 4806 O O . ASN B 1 112 ? 1.534 -45.25 -9.867 1 89.88 112 ASN B O 1
ATOM 4810 N N . LYS B 1 113 ? 3.281 -44.062 -10.68 1 93.31 113 LYS B N 1
ATOM 4811 C CA . LYS B 1 113 ? 3.609 -45.031 -11.703 1 93.31 113 LYS B CA 1
ATOM 4812 C C . LYS B 1 113 ? 5.043 -45.531 -11.555 1 93.31 113 LYS B C 1
ATOM 4814 O O . LYS B 1 113 ? 5.953 -44.75 -11.273 1 93.31 113 LYS B O 1
ATOM 4819 N N . ALA B 1 114 ? 5.211 -46.719 -11.789 1 92.94 114 ALA B N 1
ATOM 4820 C CA . ALA B 1 114 ? 6.543 -47.312 -11.656 1 92.94 114 ALA B CA 1
ATOM 4821 C C . ALA B 1 114 ? 7.445 -46.875 -12.812 1 92.94 114 ALA B C 1
ATOM 4823 O O . ALA B 1 114 ? 7 -46.812 -13.961 1 92.94 114 ALA B O 1
ATOM 4824 N N . LEU B 1 115 ? 8.617 -46.562 -12.516 1 93.5 115 LEU B N 1
ATOM 4825 C CA . LEU B 1 115 ? 9.617 -46.219 -13.516 1 93.5 115 LEU B CA 1
ATOM 4826 C C . LEU B 1 115 ? 11.008 -46.688 -13.086 1 93.5 115 LEU B C 1
ATOM 4828 O O . LEU B 1 115 ? 11.391 -46.531 -11.922 1 93.5 115 LEU B O 1
ATOM 4832 N N . SER B 1 116 ? 11.68 -47.219 -14.031 1 94.5 116 SER B N 1
ATOM 4833 C CA . SER B 1 116 ? 13.078 -47.562 -13.766 1 94.5 116 SER B CA 1
ATOM 4834 C C . SER B 1 116 ? 13.922 -46.312 -13.586 1 94.5 116 SER B C 1
ATOM 4836 O O . SER B 1 116 ? 13.773 -45.344 -14.336 1 94.5 116 SER B O 1
ATOM 4838 N N . THR B 1 117 ? 14.805 -46.312 -12.625 1 93.88 117 THR B N 1
ATOM 4839 C CA . THR B 1 117 ? 15.664 -45.156 -12.352 1 93.88 117 THR B CA 1
ATOM 4840 C C . THR B 1 117 ? 16.578 -44.875 -13.539 1 93.88 117 THR B C 1
ATOM 4842 O O . THR B 1 117 ? 17.094 -43.75 -13.672 1 93.88 117 THR B O 1
ATOM 4845 N N . GLU B 1 118 ? 16.719 -45.812 -14.438 1 92.12 118 GLU B N 1
ATOM 4846 C CA . GLU B 1 118 ? 17.547 -45.656 -15.625 1 92.12 118 GLU B CA 1
ATOM 4847 C C . GLU B 1 118 ? 16.906 -44.688 -16.625 1 92.12 118 GLU B C 1
ATOM 4849 O O . GLU B 1 118 ? 17.578 -44.188 -17.516 1 92.12 118 GLU B O 1
ATOM 4854 N N . LYS B 1 119 ? 15.633 -44.406 -16.406 1 92.44 119 LYS B N 1
ATOM 4855 C CA . LYS B 1 119 ? 14.891 -43.562 -17.359 1 92.44 119 LYS B CA 1
ATOM 4856 C C . LYS B 1 119 ? 14.672 -42.156 -16.781 1 92.44 119 LYS B C 1
ATOM 4858 O O . LYS B 1 119 ? 13.969 -41.344 -17.391 1 92.44 119 LYS B O 1
ATOM 4863 N N . ILE B 1 120 ? 15.258 -41.875 -15.688 1 93.38 120 ILE B N 1
ATOM 4864 C CA . ILE B 1 120 ? 15.047 -40.594 -15.023 1 93.38 120 ILE B CA 1
ATOM 4865 C C . ILE B 1 120 ? 15.539 -39.469 -15.914 1 93.38 120 ILE B C 1
ATOM 4867 O O . ILE B 1 120 ? 14.914 -38.406 -15.977 1 93.38 120 ILE B O 1
ATOM 4871 N N . ASN B 1 121 ? 16.594 -39.719 -16.594 1 92.19 121 ASN B N 1
ATOM 4872 C CA . ASN B 1 121 ? 17.188 -38.688 -17.469 1 92.19 121 ASN B CA 1
ATOM 4873 C C . ASN B 1 121 ? 16.266 -38.375 -18.641 1 92.19 121 ASN B C 1
ATOM 4875 O O . ASN B 1 121 ? 16.438 -37.375 -19.312 1 92.19 121 ASN B O 1
ATOM 4879 N N . GLN B 1 122 ? 15.32 -39.219 -18.875 1 93 122 GLN B N 1
ATOM 4880 C CA . GLN B 1 122 ? 14.406 -39.031 -19.984 1 93 122 GLN B CA 1
ATOM 4881 C C . GLN B 1 122 ? 13.234 -38.125 -19.609 1 93 122 GLN B C 1
ATOM 4883 O O . GLN B 1 122 ? 12.445 -37.75 -20.469 1 93 122 GLN B O 1
ATOM 4888 N N . ILE B 1 123 ? 13.219 -37.781 -18.312 1 94.38 123 ILE B N 1
ATOM 4889 C CA . ILE B 1 123 ? 12.016 -37.062 -17.953 1 94.38 123 ILE B CA 1
ATOM 4890 C C . ILE B 1 123 ? 12.406 -35.781 -17.219 1 94.38 123 ILE B C 1
ATOM 4892 O O . ILE B 1 123 ? 11.57 -34.875 -17.031 1 94.38 123 ILE B O 1
ATOM 4896 N N . LEU B 1 124 ? 13.68 -35.594 -16.844 1 96.69 124 LEU B N 1
ATOM 4897 C CA . LEU B 1 124 ? 14.055 -34.438 -16.016 1 96.69 124 LEU B CA 1
ATOM 4898 C C . LEU B 1 124 ? 15.016 -33.531 -16.781 1 96.69 124 LEU B C 1
ATOM 4900 O O . LEU B 1 124 ? 15.812 -34 -17.594 1 96.69 124 LEU B O 1
ATOM 4904 N N . ASP B 1 125 ? 14.891 -32.344 -16.547 1 96.62 125 ASP B N 1
ATOM 4905 C CA . ASP B 1 125 ? 15.82 -31.281 -16.984 1 96.62 125 ASP B CA 1
ATOM 4906 C C . ASP B 1 125 ? 16.156 -30.344 -15.836 1 96.62 125 ASP B C 1
ATOM 4908 O O . ASP B 1 125 ? 15.383 -30.219 -14.875 1 96.62 125 ASP B O 1
ATOM 4912 N N . ILE B 1 126 ? 17.312 -29.75 -15.953 1 95.06 126 ILE B N 1
ATOM 4913 C CA . ILE B 1 126 ? 17.641 -28.656 -15.039 1 95.06 126 ILE B CA 1
ATOM 4914 C C . ILE B 1 126 ? 16.547 -27.578 -15.117 1 95.06 126 ILE B C 1
ATOM 4916 O O . ILE B 1 126 ? 16.125 -27.219 -16.219 1 95.06 126 ILE B O 1
ATOM 4920 N N . GLY B 1 127 ? 16.031 -27.141 -13.977 1 95.62 127 GLY B N 1
ATOM 4921 C CA . GLY B 1 127 ? 15 -26.125 -13.93 1 95.62 127 GLY B CA 1
ATOM 4922 C C . GLY B 1 127 ? 13.633 -26.672 -13.578 1 95.62 127 GLY B C 1
ATOM 4923 O O . GLY B 1 127 ? 12.742 -25.922 -13.188 1 95.62 127 GLY B O 1
ATOM 4924 N N . ASP B 1 128 ? 13.453 -28 -13.773 1 97.5 128 ASP B N 1
ATOM 4925 C CA . ASP B 1 128 ? 12.18 -28.625 -13.398 1 97.5 128 ASP B CA 1
ATOM 4926 C C . ASP B 1 128 ? 11.93 -28.5 -11.898 1 97.5 128 ASP B C 1
ATOM 4928 O O . ASP B 1 128 ? 12.875 -28.469 -11.109 1 97.5 128 ASP B O 1
ATOM 4932 N N . ILE B 1 129 ? 10.695 -28.375 -11.555 1 96.88 129 ILE B N 1
ATOM 4933 C CA . ILE B 1 129 ? 10.289 -28.484 -10.156 1 96.88 129 ILE B CA 1
ATOM 4934 C C . ILE B 1 129 ? 9.766 -29.891 -9.883 1 96.88 129 ILE B C 1
ATOM 4936 O O . ILE B 1 129 ? 8.875 -30.375 -10.578 1 96.88 129 ILE B O 1
ATOM 4940 N N . ILE B 1 130 ? 10.305 -30.516 -8.828 1 96.69 130 ILE B N 1
ATOM 4941 C CA . ILE B 1 130 ? 9.852 -31.875 -8.531 1 96.69 130 ILE B CA 1
ATOM 4942 C C . ILE B 1 130 ? 9.648 -32.031 -7.023 1 96.69 130 ILE B C 1
ATOM 4944 O O . ILE B 1 130 ? 10.18 -31.234 -6.238 1 96.69 130 ILE B O 1
ATOM 4948 N N . THR B 1 131 ? 8.828 -32.938 -6.676 1 95.56 131 THR B N 1
ATOM 4949 C CA . THR B 1 131 ? 8.711 -33.469 -5.316 1 95.56 131 THR B CA 1
ATOM 4950 C C . THR B 1 131 ? 9.352 -34.844 -5.199 1 95.56 131 THR B C 1
ATOM 4952 O O . THR B 1 131 ? 9.234 -35.656 -6.109 1 95.56 131 THR B O 1
ATOM 4955 N N . VAL B 1 132 ? 10.023 -35.031 -4.094 1 96.44 132 VAL B N 1
ATOM 4956 C CA . VAL B 1 132 ? 10.711 -36.312 -3.887 1 96.44 132 VAL B CA 1
ATOM 4957 C C . VAL B 1 132 ? 10.414 -36.844 -2.48 1 96.44 132 VAL B C 1
ATOM 4959 O O . VAL B 1 132 ? 10.391 -36.062 -1.519 1 96.44 132 VAL B O 1
ATOM 4962 N N . GLU B 1 133 ? 10.094 -38.062 -2.426 1 96.5 133 GLU B N 1
ATOM 4963 C CA . GLU B 1 133 ? 9.969 -38.781 -1.161 1 96.5 133 GLU B CA 1
ATOM 4964 C C . GLU B 1 133 ? 11.062 -39.844 -1.025 1 96.5 133 GLU B C 1
ATOM 4966 O O . GLU B 1 133 ? 11.312 -40.594 -1.962 1 96.5 133 GLU B O 1
ATOM 4971 N N . GLY B 1 134 ? 11.695 -39.812 0.124 1 97.06 134 GLY B N 1
ATOM 4972 C CA . GLY B 1 134 ? 12.758 -40.781 0.329 1 97.06 134 GLY B CA 1
ATOM 4973 C C . GLY B 1 134 ? 13.367 -40.719 1.719 1 97.06 134 GLY B C 1
ATOM 4974 O O . GLY B 1 134 ? 12.773 -40.125 2.631 1 97.06 134 GLY B O 1
ATOM 4975 N N . TYR B 1 135 ? 14.531 -41.469 1.914 1 97.06 135 TYR B N 1
ATOM 4976 C CA . TYR B 1 135 ? 15.219 -41.5 3.199 1 97.06 135 TYR B CA 1
ATOM 4977 C C . TYR B 1 135 ? 16.625 -40.906 3.098 1 97.06 135 TYR B C 1
ATOM 4979 O O . TYR B 1 135 ? 17.156 -40.75 1.999 1 97.06 135 TYR B O 1
ATOM 4987 N N . VAL B 1 136 ? 17.188 -40.562 4.203 1 97.19 136 VAL B N 1
ATOM 4988 C CA . VAL B 1 136 ? 18.453 -39.844 4.223 1 97.19 136 VAL B CA 1
ATOM 4989 C C . VAL B 1 136 ? 19.609 -40.844 4.207 1 97.19 136 VAL B C 1
ATOM 4991 O O . VAL B 1 136 ? 19.531 -41.906 4.809 1 97.19 136 VAL B O 1
ATOM 4994 N N . LYS B 1 137 ? 20.609 -40.469 3.5 1 96.69 137 LYS B N 1
ATOM 4995 C CA . LYS B 1 137 ? 21.891 -41.156 3.42 1 96.69 137 LYS B CA 1
ATOM 4996 C C . LYS B 1 137 ? 23.047 -40.188 3.348 1 96.69 137 LYS B C 1
ATOM 4998 O O . LYS B 1 137 ? 22.938 -39.125 2.752 1 96.69 137 LYS B O 1
ATOM 5003 N N . LYS B 1 138 ? 24.047 -40.406 4.016 1 96.06 138 LYS B N 1
ATOM 5004 C CA . LYS B 1 138 ? 25.297 -39.688 3.799 1 96.06 138 LYS B CA 1
ATOM 5005 C C . LYS B 1 138 ? 26.219 -40.469 2.867 1 96.06 138 LYS B C 1
ATOM 5007 O O . LYS B 1 138 ? 26.609 -41.625 3.166 1 96.06 138 LYS B O 1
ATOM 5012 N N . THR B 1 139 ? 26.5 -39.906 1.771 1 92.88 139 THR B N 1
ATOM 5013 C CA . THR B 1 139 ? 27.328 -40.625 0.801 1 92.88 139 THR B CA 1
ATOM 5014 C C . THR B 1 139 ? 28.75 -40.781 1.328 1 92.88 139 THR B C 1
ATOM 5016 O O . THR B 1 139 ? 29.109 -40.219 2.367 1 92.88 139 THR B O 1
ATOM 5019 N N . ASN B 1 140 ? 29.547 -41.5 0.567 1 90 140 ASN B N 1
ATOM 5020 C CA . ASN B 1 140 ? 30.922 -41.75 0.965 1 90 140 ASN B CA 1
ATOM 5021 C C . ASN B 1 140 ? 31.75 -40.469 0.921 1 90 140 ASN B C 1
ATOM 5023 O O . ASN B 1 140 ? 32.75 -40.344 1.622 1 90 140 ASN B O 1
ATOM 5027 N N . THR B 1 141 ? 31.328 -39.5 0.133 1 90.94 141 THR B N 1
ATOM 5028 C CA . THR B 1 141 ? 32.031 -38.219 0.019 1 90.94 141 THR B CA 1
ATOM 5029 C C . THR B 1 141 ? 31.547 -37.25 1.1 1 90.94 141 THR B C 1
ATOM 5031 O O . THR B 1 141 ? 32.031 -36.125 1.172 1 90.94 141 THR B O 1
ATOM 5034 N N . GLY B 1 142 ? 30.594 -37.688 1.924 1 91.69 142 GLY B N 1
ATOM 5035 C CA . GLY B 1 142 ? 30.156 -36.906 3.057 1 91.69 142 GLY B CA 1
ATOM 5036 C C . GLY B 1 142 ? 28.984 -35.969 2.725 1 91.69 142 GLY B C 1
ATOM 5037 O O . GLY B 1 142 ? 28.656 -35.094 3.51 1 91.69 142 GLY B O 1
ATOM 5038 N N . GLU B 1 143 ? 28.438 -36.188 1.604 1 94.62 143 GLU B N 1
ATOM 5039 C CA . GLU B 1 143 ? 27.312 -35.312 1.214 1 94.62 143 GLU B CA 1
ATOM 5040 C C . GLU B 1 143 ? 25.984 -35.906 1.664 1 94.62 143 GLU B C 1
ATOM 5042 O O . GLU B 1 143 ? 25.688 -37.094 1.386 1 94.62 143 GLU B O 1
ATOM 5047 N N . LEU B 1 144 ? 25.25 -35.156 2.451 1 96.25 144 LEU B N 1
ATOM 5048 C CA . LEU B 1 144 ? 23.906 -35.594 2.84 1 96.25 144 LEU B CA 1
ATOM 5049 C C . LEU B 1 144 ? 22.984 -35.688 1.626 1 96.25 144 LEU B C 1
ATOM 5051 O O . LEU B 1 144 ? 22.875 -34.719 0.853 1 96.25 144 LEU B O 1
ATOM 5055 N N . THR B 1 145 ? 22.375 -36.844 1.484 1 97.5 145 THR B N 1
ATOM 5056 C CA . THR B 1 145 ? 21.609 -37.156 0.277 1 97.5 145 THR B CA 1
ATOM 5057 C C . THR B 1 145 ? 20.281 -37.812 0.627 1 97.5 145 THR B C 1
ATOM 5059 O O . THR B 1 145 ? 20.188 -38.562 1.603 1 97.5 145 THR B O 1
ATOM 5062 N N . LEU B 1 146 ? 19.266 -37.406 -0.09 1 97.81 146 LEU B N 1
ATOM 5063 C CA . LEU B 1 146 ? 17.984 -38.094 -0.011 1 97.81 146 LEU B CA 1
ATOM 5064 C C . LEU B 1 146 ? 17.875 -39.188 -1.077 1 97.81 146 LEU B C 1
ATOM 5066 O O . LEU B 1 146 ? 17.938 -38.906 -2.273 1 97.81 146 LEU B O 1
ATOM 5070 N N . VAL B 1 147 ? 17.75 -40.406 -0.654 1 97.5 147 VAL B N 1
ATOM 5071 C CA . VAL B 1 147 ? 17.562 -41.5 -1.596 1 97.5 147 VAL B CA 1
ATOM 5072 C C . VAL B 1 147 ? 16.078 -41.594 -1.988 1 97.5 147 VAL B C 1
ATOM 5074 O O . VAL B 1 147 ? 15.234 -41.906 -1.159 1 97.5 147 VAL B O 1
ATOM 5077 N N . ALA B 1 148 ? 15.789 -41.344 -3.227 1 97.56 148 ALA B N 1
ATOM 5078 C CA . ALA B 1 148 ? 14.422 -41.219 -3.709 1 97.56 148 ALA B CA 1
ATOM 5079 C C . ALA B 1 148 ? 13.719 -42.562 -3.805 1 97.56 148 ALA B C 1
ATOM 5081 O O . ALA B 1 148 ? 14.289 -43.531 -4.297 1 97.56 148 ALA B O 1
ATOM 5082 N N . GLN B 1 149 ? 12.531 -42.594 -3.348 1 96.25 149 GLN B N 1
ATOM 5083 C CA . GLN B 1 149 ? 11.641 -43.75 -3.51 1 96.25 149 GLN B CA 1
ATOM 5084 C C . GLN B 1 149 ? 10.445 -43.375 -4.383 1 96.25 149 GLN B C 1
ATOM 5086 O O . GLN B 1 149 ? 9.844 -44.25 -5.008 1 96.25 149 GLN B O 1
ATOM 5091 N N . ALA B 1 150 ? 10.117 -42.156 -4.344 1 96.12 150 ALA B N 1
ATOM 5092 C CA . ALA B 1 150 ? 9.031 -41.625 -5.16 1 96.12 150 ALA B CA 1
ATOM 5093 C C . ALA B 1 150 ? 9.32 -40.188 -5.57 1 96.12 150 ALA B C 1
ATOM 5095 O O . ALA B 1 150 ? 10.031 -39.469 -4.875 1 96.12 150 ALA B O 1
ATOM 5096 N N . MET B 1 151 ? 8.789 -39.812 -6.707 1 96.06 151 MET B N 1
ATOM 5097 C CA . MET B 1 151 ? 8.922 -38.438 -7.16 1 96.06 151 MET B CA 1
ATOM 5098 C C . MET B 1 151 ? 7.727 -38.031 -8.016 1 96.06 151 MET B C 1
ATOM 5100 O O . MET B 1 151 ? 6.953 -38.875 -8.453 1 96.06 151 MET B O 1
ATOM 5104 N N . ALA B 1 152 ? 7.508 -36.812 -8.18 1 95.44 152 ALA B N 1
ATOM 5105 C CA . ALA B 1 152 ? 6.535 -36.25 -9.109 1 95.44 152 ALA B CA 1
ATOM 5106 C C . ALA B 1 152 ? 7.043 -34.938 -9.695 1 95.44 152 ALA B C 1
ATOM 5108 O O . ALA B 1 152 ? 7.723 -34.156 -9.016 1 95.44 152 ALA B O 1
ATOM 5109 N N . VAL B 1 153 ? 6.727 -34.75 -10.938 1 96.38 153 VAL B N 1
ATOM 5110 C CA . VAL B 1 153 ? 7.039 -33.469 -11.562 1 96.38 153 VAL B CA 1
ATOM 5111 C C . VAL B 1 153 ? 5.938 -32.469 -11.242 1 96.38 153 VAL B C 1
ATOM 5113 O O . VAL B 1 153 ? 4.758 -32.75 -11.469 1 96.38 153 VAL B O 1
ATOM 5116 N N . GLY B 1 154 ? 6.344 -31.391 -10.672 1 95.56 154 GLY B N 1
ATOM 5117 C CA . GLY B 1 154 ? 5.395 -30.328 -10.352 1 95.56 154 GLY B CA 1
ATOM 5118 C C . GLY B 1 154 ? 5.258 -29.297 -11.445 1 95.56 154 GLY B C 1
ATOM 5119 O O . GLY B 1 154 ? 4.207 -28.672 -11.586 1 95.56 154 GLY B O 1
ATOM 5120 N N . ALA B 1 155 ? 6.344 -29.078 -12.148 1 97.44 155 ALA B N 1
ATOM 5121 C CA . ALA B 1 155 ? 6.359 -28.156 -13.281 1 97.44 155 ALA B CA 1
ATOM 5122 C C . ALA B 1 155 ? 7.555 -28.422 -14.188 1 97.44 155 ALA B C 1
ATOM 5124 O O . ALA B 1 155 ? 8.703 -28.406 -13.734 1 97.44 155 ALA B O 1
ATOM 5125 N N . LYS B 1 156 ? 7.293 -28.734 -15.375 1 97.38 156 LYS B N 1
ATOM 5126 C CA . LYS B 1 156 ? 8.352 -28.844 -16.375 1 97.38 156 LYS B CA 1
ATOM 5127 C C . LYS B 1 156 ? 8.867 -27.469 -16.797 1 97.38 156 LYS B C 1
ATOM 5129 O O . LYS B 1 156 ? 8.086 -26.531 -16.984 1 97.38 156 LYS B O 1
ATOM 5134 N N . CYS B 1 157 ? 10.133 -27.344 -16.828 1 96.69 157 CYS B N 1
ATOM 5135 C CA . CYS B 1 157 ? 10.781 -26.125 -17.312 1 96.69 157 CYS B CA 1
ATOM 5136 C C . CYS B 1 157 ? 11.07 -26.234 -18.812 1 96.69 157 CYS B C 1
ATOM 5138 O O . CYS B 1 157 ? 11.938 -27 -19.234 1 96.69 157 CYS B O 1
ATOM 5140 N N . LEU B 1 158 ? 10.445 -25.406 -19.609 1 95.44 158 LEU B N 1
ATOM 5141 C CA . LEU B 1 158 ? 10.5 -25.562 -21.062 1 95.44 158 LEU B CA 1
ATOM 5142 C C . LEU B 1 158 ? 11.609 -24.703 -21.656 1 95.44 158 LEU B C 1
ATOM 5144 O O . LEU B 1 158 ? 12.023 -24.906 -22.797 1 95.44 158 LEU B O 1
ATOM 5148 N N . LEU B 1 159 ? 11.984 -23.688 -20.875 1 92.31 159 LEU B N 1
ATOM 5149 C CA . LEU B 1 159 ? 13.078 -22.812 -21.312 1 92.31 159 LEU B CA 1
ATOM 5150 C C . LEU B 1 159 ? 14.352 -23.109 -20.531 1 92.31 159 LEU B C 1
ATOM 5152 O O . LEU B 1 159 ? 14.297 -23.344 -19.312 1 92.31 159 LEU B O 1
ATOM 5156 N N . PRO B 1 160 ? 15.453 -23.156 -21.266 1 90.06 160 PRO B N 1
ATOM 5157 C CA . PRO B 1 160 ? 16.688 -23.375 -20.531 1 90.06 160 PRO B CA 1
ATOM 5158 C C . PRO B 1 160 ? 17.031 -22.203 -19.594 1 90.06 160 PRO B C 1
ATOM 5160 O O . PRO B 1 160 ? 16.781 -21.047 -19.938 1 90.06 160 PRO B O 1
ATOM 5163 N N . LEU B 1 161 ? 17.531 -22.562 -18.453 1 87.62 161 LEU B N 1
ATOM 5164 C CA . LEU B 1 161 ? 17.984 -21.531 -17.516 1 87.62 161 LEU B CA 1
ATOM 5165 C C . LEU B 1 161 ? 19.328 -20.953 -17.938 1 87.62 161 LEU B C 1
ATOM 5167 O O . LEU B 1 161 ? 20.125 -21.641 -18.578 1 87.62 161 LEU B O 1
ATOM 5171 N N . PRO B 1 162 ? 19.453 -19.656 -17.609 1 79.38 162 PRO B N 1
ATOM 5172 C CA . PRO B 1 162 ? 20.812 -19.156 -17.812 1 79.38 162 PRO B CA 1
ATOM 5173 C C . PRO B 1 162 ? 21.844 -19.859 -16.938 1 79.38 162 PRO B C 1
ATOM 5175 O O . PRO B 1 162 ? 21.484 -20.641 -16.047 1 79.38 162 PRO B O 1
ATOM 5178 N N . ASP B 1 163 ? 23.047 -19.734 -17.297 1 68.44 163 ASP B N 1
ATOM 5179 C CA . ASP B 1 163 ? 24.094 -20.391 -16.516 1 68.44 163 ASP B CA 1
ATOM 5180 C C . ASP B 1 163 ? 23.891 -20.125 -15.016 1 68.44 163 ASP B C 1
ATOM 5182 O O . ASP B 1 163 ? 23.969 -18.969 -14.578 1 68.44 163 ASP B O 1
ATOM 5186 N N . LEU B 1 164 ? 23.484 -21.078 -14.367 1 61.56 164 LEU B N 1
ATOM 5187 C CA . LEU B 1 164 ? 23.125 -21 -12.961 1 61.56 164 LEU B CA 1
ATOM 5188 C C . LEU B 1 164 ? 24.359 -20.703 -12.102 1 61.56 164 LEU B C 1
ATOM 5190 O O . LEU B 1 164 ? 24.234 -20.203 -10.984 1 61.56 164 LEU B O 1
ATOM 5194 N N . PHE B 1 165 ? 25.453 -21.047 -12.625 1 52.22 165 PHE B N 1
ATOM 5195 C CA . PHE B 1 165 ? 26.672 -20.828 -11.852 1 52.22 165 PHE B CA 1
ATOM 5196 C C . PHE B 1 165 ? 27.109 -19.375 -11.922 1 52.22 165 PHE B C 1
ATOM 5198 O O . PHE B 1 165 ? 27.484 -18.781 -10.906 1 52.22 165 PHE B O 1
ATOM 5205 N N . HIS B 1 166 ? 27.016 -18.891 -13.109 1 62.25 166 HIS B N 1
ATOM 5206 C CA . HIS B 1 166 ? 27.484 -17.516 -13.258 1 62.25 166 HIS B CA 1
ATOM 5207 C C . HIS B 1 166 ? 26.328 -16.531 -13.117 1 62.25 166 HIS B C 1
ATOM 5209 O O . HIS B 1 166 ? 26.562 -15.336 -12.914 1 62.25 166 HIS B O 1
ATOM 5215 N N . GLY B 1 167 ? 25.172 -17.109 -13 1 65.62 167 GLY B N 1
ATOM 5216 C CA . GLY B 1 167 ? 24.016 -16.234 -12.914 1 65.62 167 GLY B CA 1
ATOM 5217 C C . GLY B 1 167 ? 23.891 -15.281 -14.086 1 65.62 167 GLY B C 1
ATOM 5218 O O . GLY B 1 167 ? 24.766 -15.25 -14.961 1 65.62 167 GLY B O 1
ATOM 5219 N N . LEU B 1 168 ? 22.75 -14.539 -14.18 1 74.12 168 LEU B N 1
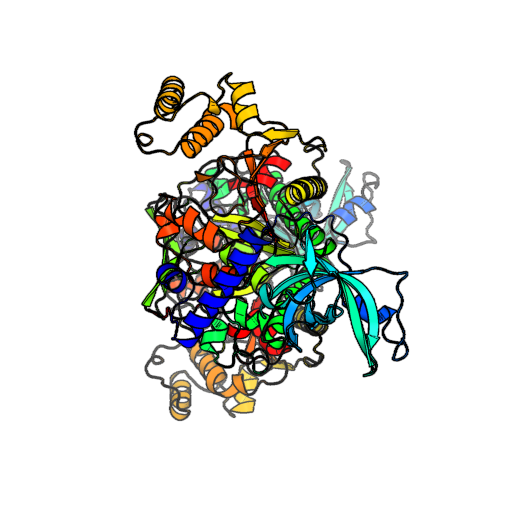ATOM 5220 C CA . LEU B 1 168 ? 22.562 -13.492 -15.172 1 74.12 168 LEU B CA 1
ATOM 5221 C C . LEU B 1 168 ? 23.359 -12.242 -14.82 1 74.12 168 LEU B C 1
ATOM 5223 O O . LEU B 1 168 ? 23.234 -11.719 -13.711 1 74.12 168 LEU B O 1
ATOM 5227 N N . LYS B 1 169 ? 24.281 -11.812 -15.656 1 72.69 169 LYS B N 1
ATOM 5228 C CA . LYS B 1 169 ? 25.188 -10.711 -15.328 1 72.69 169 LYS B CA 1
ATOM 5229 C C . LYS B 1 169 ? 24.719 -9.406 -15.953 1 72.69 169 LYS B C 1
ATOM 5231 O O . LYS B 1 169 ? 24.875 -8.336 -15.367 1 72.69 169 LYS B O 1
ATOM 5236 N N . ASP B 1 170 ? 24.031 -9.516 -17.031 1 81.06 170 ASP B N 1
ATOM 5237 C CA . ASP B 1 170 ? 23.594 -8.297 -17.703 1 81.06 170 ASP B CA 1
ATOM 5238 C C . ASP B 1 170 ? 22.484 -7.594 -16.938 1 81.06 170 ASP B C 1
ATOM 5240 O O . ASP B 1 170 ? 21.391 -8.148 -16.766 1 81.06 170 ASP B O 1
ATOM 5244 N N . VAL B 1 171 ? 22.766 -6.367 -16.609 1 79.94 171 VAL B N 1
ATOM 5245 C CA . VAL B 1 171 ? 21.891 -5.629 -15.703 1 79.94 171 VAL B CA 1
ATOM 5246 C C . VAL B 1 171 ? 20.531 -5.406 -16.359 1 79.94 171 VAL B C 1
ATOM 5248 O O . VAL B 1 171 ? 19.484 -5.566 -15.719 1 79.94 171 VAL B O 1
ATOM 5251 N N . SER B 1 172 ? 20.531 -5.129 -17.562 1 81.06 172 SER B N 1
ATOM 5252 C CA . SER B 1 172 ? 19.281 -4.863 -18.266 1 81.06 172 SER B CA 1
ATOM 5253 C C . SER B 1 172 ? 18.406 -6.109 -18.328 1 81.06 172 SER B C 1
ATOM 5255 O O . SER B 1 172 ? 17.203 -6.043 -18.078 1 81.06 172 SER B O 1
ATOM 5257 N N . THR B 1 173 ? 19.016 -7.23 -18.641 1 81.31 173 THR B N 1
ATOM 5258 C CA . THR B 1 173 ? 18.297 -8.492 -18.703 1 81.31 173 THR B CA 1
ATOM 5259 C C . THR B 1 173 ? 17.781 -8.883 -17.312 1 81.31 173 THR B C 1
ATOM 5261 O O . THR B 1 173 ? 16.656 -9.375 -17.172 1 81.31 173 THR B O 1
ATOM 5264 N N . ARG B 1 174 ? 18.594 -8.633 -16.344 1 85.06 174 ARG B N 1
ATOM 5265 C CA . ARG B 1 174 ? 18.234 -8.953 -14.969 1 85.06 174 ARG B CA 1
ATOM 5266 C C . ARG B 1 174 ? 16.984 -8.18 -14.547 1 85.06 174 ARG B C 1
ATOM 5268 O O . ARG B 1 174 ? 16.062 -8.75 -13.961 1 85.06 174 ARG B O 1
ATOM 5275 N N . LEU B 1 175 ? 17 -6.98 -14.914 1 85.06 175 LEU B N 1
ATOM 5276 C CA . LEU B 1 175 ? 15.891 -6.125 -14.508 1 85.06 175 LEU B CA 1
ATOM 5277 C C . LEU B 1 175 ? 14.625 -6.469 -15.297 1 85.06 175 LEU B C 1
ATOM 5279 O O . LEU B 1 175 ? 13.523 -6.41 -14.75 1 85.06 175 LEU B O 1
ATOM 5283 N N . ARG B 1 176 ? 14.766 -6.84 -16.469 1 83.81 176 ARG B N 1
ATOM 5284 C CA . ARG B 1 176 ? 13.625 -7.152 -17.312 1 83.81 176 ARG B CA 1
ATOM 5285 C C . ARG B 1 176 ? 13.062 -8.531 -17 1 83.81 176 ARG B C 1
ATOM 5287 O O . ARG B 1 176 ? 11.852 -8.719 -16.953 1 83.81 176 ARG B O 1
ATOM 5294 N N . MET B 1 177 ? 14.008 -9.43 -16.875 1 88.69 177 MET B N 1
ATOM 5295 C CA . MET B 1 177 ? 13.633 -10.797 -16.531 1 88.69 177 MET B CA 1
ATOM 5296 C C . MET B 1 177 ? 13.867 -11.07 -15.047 1 88.69 177 MET B C 1
ATOM 5298 O O . MET B 1 177 ? 14.578 -12.016 -14.695 1 88.69 177 MET B O 1
ATOM 5302 N N . ARG B 1 178 ? 13.156 -10.305 -14.297 1 93.19 178 ARG B N 1
ATOM 5303 C CA . ARG B 1 178 ? 13.367 -10.305 -12.852 1 93.19 178 ARG B CA 1
ATOM 5304 C C . ARG B 1 178 ? 13.133 -11.688 -12.258 1 93.19 178 ARG B C 1
ATOM 5306 O O . ARG B 1 178 ? 13.812 -12.094 -11.32 1 93.19 178 ARG B O 1
ATOM 5313 N N . HIS B 1 179 ? 12.211 -12.484 -12.836 1 93.5 179 HIS B N 1
ATOM 5314 C CA . HIS B 1 179 ? 11.992 -13.836 -12.336 1 93.5 179 HIS B CA 1
ATOM 5315 C C . HIS B 1 179 ? 13.242 -14.695 -12.492 1 93.5 179 HIS B C 1
ATOM 5317 O O . HIS B 1 179 ? 13.57 -15.484 -11.602 1 93.5 179 HIS B O 1
ATOM 5323 N N . LEU B 1 180 ? 13.93 -14.484 -13.562 1 92.19 180 LEU B N 1
ATOM 5324 C CA . LEU B 1 180 ? 15.18 -15.211 -13.766 1 92.19 180 LEU B CA 1
ATOM 5325 C C . LEU B 1 180 ? 16.266 -14.688 -12.836 1 92.19 180 LEU B C 1
ATOM 5327 O O . LEU B 1 180 ? 17.094 -15.453 -12.344 1 92.19 180 LEU B O 1
ATOM 5331 N N . ASP B 1 181 ? 16.25 -13.375 -12.68 1 93.25 181 ASP B N 1
ATOM 5332 C CA . ASP B 1 181 ? 17.219 -12.766 -11.773 1 93.25 181 ASP B CA 1
ATOM 5333 C C . ASP B 1 181 ? 17.078 -13.32 -10.359 1 93.25 181 ASP B C 1
ATOM 5335 O O . ASP B 1 181 ? 18.062 -13.711 -9.734 1 93.25 181 ASP B O 1
ATOM 5339 N N . ILE B 1 182 ? 15.914 -13.406 -9.914 1 93.06 182 ILE B N 1
ATOM 5340 C CA . ILE B 1 182 ? 15.617 -13.93 -8.586 1 93.06 182 ILE B CA 1
ATOM 5341 C C . ILE B 1 182 ? 16.031 -15.406 -8.508 1 93.06 182 ILE B C 1
ATOM 5343 O O . ILE B 1 182 ? 16.609 -15.836 -7.512 1 93.06 182 ILE B O 1
ATOM 5347 N N . MET B 1 183 ? 15.773 -16.125 -9.555 1 90.56 183 MET B N 1
ATOM 5348 C CA . MET B 1 183 ? 16.031 -17.562 -9.617 1 90.56 183 MET B CA 1
ATOM 5349 C C . MET B 1 183 ? 17.516 -17.859 -9.547 1 90.56 183 MET B C 1
ATOM 5351 O O . MET B 1 183 ? 17.938 -18.859 -8.961 1 90.56 183 MET B O 1
ATOM 5355 N N . THR B 1 184 ? 18.297 -16.969 -10.125 1 89 184 THR B N 1
ATOM 5356 C CA . THR B 1 184 ? 19.688 -17.344 -10.383 1 89 184 THR B CA 1
ATOM 5357 C C . THR B 1 184 ? 20.641 -16.531 -9.516 1 89 184 THR B C 1
ATOM 5359 O O . THR B 1 184 ? 21.812 -16.891 -9.367 1 89 184 THR B O 1
ATOM 5362 N N . ASN B 1 185 ? 20.172 -15.438 -8.977 1 90.38 185 ASN B N 1
ATOM 5363 C CA . ASN B 1 185 ? 21.016 -14.57 -8.164 1 90.38 185 ASN B CA 1
ATOM 5364 C C . ASN B 1 185 ? 20.484 -14.461 -6.734 1 90.38 185 ASN B C 1
ATOM 5366 O O . ASN B 1 185 ? 19.641 -13.617 -6.445 1 90.38 185 ASN B O 1
ATOM 5370 N N . PRO B 1 186 ? 21.094 -15.156 -5.859 1 89.25 186 PRO B N 1
ATOM 5371 C CA . PRO B 1 186 ? 20.625 -15.141 -4.473 1 89.25 186 PRO B CA 1
ATOM 5372 C C . PRO B 1 186 ? 20.656 -13.742 -3.857 1 89.25 186 PRO B C 1
ATOM 5374 O O . PRO B 1 186 ? 19.828 -13.43 -2.99 1 89.25 186 PRO B O 1
ATOM 5377 N N . GLU B 1 187 ? 21.562 -12.922 -4.281 1 92.19 187 GLU B N 1
ATOM 5378 C CA . GLU B 1 187 ? 21.672 -11.57 -3.734 1 92.19 187 GLU B CA 1
ATOM 5379 C C . GLU B 1 187 ? 20.438 -10.742 -4.074 1 92.19 187 GLU B C 1
ATOM 5381 O O . GLU B 1 187 ? 19.984 -9.914 -3.273 1 92.19 187 GLU B O 1
ATOM 5386 N N . THR B 1 188 ? 19.922 -10.961 -5.293 1 94.12 188 THR B N 1
ATOM 5387 C CA . THR B 1 188 ? 18.703 -10.266 -5.688 1 94.12 188 THR B CA 1
ATOM 5388 C C . THR B 1 188 ? 17.531 -10.703 -4.812 1 94.12 188 THR B C 1
ATOM 5390 O O . THR B 1 188 ? 16.781 -9.859 -4.316 1 94.12 188 THR B O 1
ATOM 5393 N N . ARG B 1 189 ? 17.391 -11.953 -4.672 1 94.62 189 ARG B N 1
ATOM 5394 C CA . ARG B 1 189 ? 16.328 -12.484 -3.82 1 94.62 189 ARG B CA 1
ATOM 5395 C C . ARG B 1 189 ? 16.438 -11.938 -2.402 1 94.62 189 ARG B C 1
ATOM 5397 O O . ARG B 1 189 ? 15.438 -11.523 -1.816 1 94.62 189 ARG B O 1
ATOM 5404 N N . GLN B 1 190 ? 17.609 -11.953 -1.893 1 94.69 190 GLN B N 1
ATOM 5405 C CA . GLN B 1 190 ? 17.844 -11.477 -0.533 1 94.69 190 GLN B CA 1
ATOM 5406 C C . GLN B 1 190 ? 17.469 -10 -0.395 1 94.69 190 GLN B C 1
ATOM 5408 O O . GLN B 1 190 ? 16.844 -9.602 0.587 1 94.69 190 GLN B O 1
ATOM 5413 N N . LEU B 1 191 ? 17.859 -9.203 -1.328 1 96.5 191 LEU B N 1
ATOM 5414 C CA . LEU B 1 191 ? 17.562 -7.777 -1.29 1 96.5 191 LEU B CA 1
ATOM 5415 C C . LEU B 1 191 ? 16.047 -7.535 -1.306 1 96.5 191 LEU B C 1
ATOM 5417 O O . LEU B 1 191 ? 15.547 -6.691 -0.559 1 96.5 191 LEU B O 1
ATOM 5421 N N . LEU B 1 192 ? 15.359 -8.266 -2.152 1 97.31 192 LEU B N 1
ATOM 5422 C CA . LEU B 1 192 ? 13.914 -8.086 -2.26 1 97.31 192 LEU B CA 1
ATOM 5423 C C . LEU B 1 192 ? 13.211 -8.578 -0.998 1 97.31 192 LEU B C 1
ATOM 5425 O O . LEU B 1 192 ? 12.188 -8.016 -0.596 1 97.31 192 LEU B O 1
ATOM 5429 N N . LEU B 1 193 ? 13.734 -9.602 -0.389 1 96.62 193 LEU B N 1
ATOM 5430 C CA . LEU B 1 193 ? 13.195 -10.055 0.891 1 96.62 193 LEU B CA 1
ATOM 5431 C C . LEU B 1 193 ? 13.477 -9.039 1.988 1 96.62 193 LEU B C 1
ATOM 5433 O O . LEU B 1 193 ? 12.641 -8.828 2.875 1 96.62 193 LEU B O 1
ATOM 5437 N N . GLN B 1 194 ? 14.641 -8.461 1.954 1 97.06 194 GLN B N 1
ATOM 5438 C CA . GLN B 1 194 ? 14.961 -7.391 2.895 1 97.06 194 GLN B CA 1
ATOM 5439 C C . GLN B 1 194 ? 13.992 -6.223 2.75 1 97.06 194 GLN B C 1
ATOM 5441 O O . GLN B 1 194 ? 13.578 -5.625 3.746 1 97.06 194 GLN B O 1
ATOM 5446 N N . ARG B 1 195 ? 13.641 -5.898 1.526 1 98 195 ARG B N 1
ATOM 5447 C CA . ARG B 1 195 ? 12.641 -4.859 1.29 1 98 195 ARG B CA 1
ATOM 5448 C C . ARG B 1 195 ? 11.328 -5.191 1.986 1 98 195 ARG B C 1
ATOM 5450 O O . ARG B 1 195 ? 10.742 -4.344 2.66 1 98 195 ARG B O 1
ATOM 5457 N N . SER B 1 196 ? 10.859 -6.395 1.746 1 97.94 196 SER B N 1
ATOM 5458 C CA . SER B 1 196 ? 9.617 -6.848 2.357 1 97.94 196 SER B CA 1
ATOM 5459 C C . SER B 1 196 ? 9.68 -6.746 3.879 1 97.94 196 SER B C 1
ATOM 5461 O O . SER B 1 196 ? 8.742 -6.254 4.512 1 97.94 196 SER B O 1
ATOM 5463 N N . LYS B 1 197 ? 10.766 -7.199 4.426 1 97.56 197 LYS B N 1
ATOM 5464 C CA . LYS B 1 197 ? 10.961 -7.168 5.875 1 97.56 197 LYS B CA 1
ATOM 5465 C C . LYS B 1 197 ? 10.984 -5.734 6.395 1 97.56 197 LYS B C 1
ATOM 5467 O O . LYS B 1 197 ? 10.445 -5.445 7.465 1 97.56 197 LYS B O 1
ATOM 5472 N N . MET B 1 198 ? 11.648 -4.906 5.695 1 97.81 198 MET B N 1
ATOM 5473 C CA . MET B 1 198 ? 11.766 -3.5 6.074 1 97.81 198 MET B CA 1
ATOM 5474 C C . MET B 1 198 ? 10.391 -2.838 6.145 1 97.81 198 MET B C 1
ATOM 5476 O O . MET B 1 198 ? 10.086 -2.143 7.113 1 97.81 198 MET B O 1
ATOM 5480 N N . VAL B 1 199 ? 9.57 -3.033 5.16 1 98.5 199 VAL B N 1
ATOM 5481 C CA . VAL B 1 199 ? 8.25 -2.414 5.105 1 98.5 199 VAL B CA 1
ATOM 5482 C C . VAL B 1 199 ? 7.375 -2.957 6.234 1 98.5 199 VAL B C 1
ATOM 5484 O O . VAL B 1 199 ? 6.652 -2.199 6.887 1 98.5 199 VAL B O 1
ATOM 5487 N N . TRP B 1 200 ? 7.434 -4.23 6.438 1 98.5 200 TRP B N 1
ATOM 5488 C CA . TRP B 1 200 ? 6.668 -4.855 7.512 1 98.5 200 TRP B CA 1
ATOM 5489 C C . TRP B 1 200 ? 7.098 -4.312 8.875 1 98.5 200 TRP B C 1
ATOM 5491 O O . TRP B 1 200 ? 6.258 -3.977 9.711 1 98.5 200 TRP B O 1
ATOM 5501 N N . ARG B 1 201 ? 8.391 -4.215 9.102 1 98.38 201 ARG B N 1
ATOM 5502 C CA . ARG B 1 201 ? 8.922 -3.695 10.359 1 98.38 201 ARG B CA 1
ATOM 5503 C C . ARG B 1 201 ? 8.5 -2.246 10.57 1 98.38 201 ARG B C 1
ATOM 5505 O O . ARG B 1 201 ? 8.172 -1.848 11.695 1 98.38 201 ARG B O 1
ATOM 5512 N N . LEU B 1 202 ? 8.57 -1.472 9.555 1 98.81 202 LEU B N 1
ATOM 5513 C CA . LEU B 1 202 ? 8.156 -0.078 9.664 1 98.81 202 LEU B CA 1
ATOM 5514 C C . LEU B 1 202 ? 6.711 0.021 10.141 1 98.81 202 LEU B C 1
ATOM 5516 O O . LEU B 1 202 ? 6.395 0.831 11.016 1 98.81 202 LEU B O 1
ATOM 5520 N N . ARG B 1 203 ? 5.82 -0.758 9.508 1 98.69 203 ARG B N 1
ATOM 5521 C CA . ARG B 1 203 ? 4.418 -0.747 9.906 1 98.69 203 ARG B CA 1
ATOM 5522 C C . ARG B 1 203 ? 4.258 -1.131 11.375 1 98.69 203 ARG B C 1
ATOM 5524 O O . ARG B 1 203 ? 3.512 -0.485 12.109 1 98.69 203 ARG B O 1
ATOM 5531 N N . GLN B 1 204 ? 4.922 -2.189 11.742 1 98.62 204 GLN B N 1
ATOM 5532 C CA . GLN B 1 204 ? 4.863 -2.611 13.141 1 98.62 204 GLN B CA 1
ATOM 5533 C C . GLN B 1 204 ? 5.34 -1.497 14.07 1 98.62 204 GLN B C 1
ATOM 5535 O O . GLN B 1 204 ? 4.688 -1.203 15.07 1 98.62 204 GLN B O 1
ATOM 5540 N N . PHE B 1 205 ? 6.449 -0.907 13.742 1 98.69 205 PHE B N 1
ATOM 5541 C CA . PHE B 1 205 ? 7.055 0.151 14.539 1 98.69 205 PHE B CA 1
ATOM 5542 C C . PHE B 1 205 ? 6.082 1.311 14.727 1 98.69 205 PHE B C 1
ATOM 5544 O O . PHE B 1 205 ? 5.883 1.785 15.844 1 98.69 205 PHE B O 1
ATOM 5551 N N . LEU B 1 206 ? 5.512 1.776 13.641 1 98.81 206 LEU B N 1
ATOM 5552 C CA . LEU B 1 206 ? 4.621 2.932 13.688 1 98.81 206 LEU B CA 1
ATOM 5553 C C . LEU B 1 206 ? 3.336 2.596 14.438 1 98.81 206 LEU B C 1
ATOM 5555 O O . LEU B 1 206 ? 2.84 3.404 15.227 1 98.81 206 LEU B O 1
ATOM 5559 N N . HIS B 1 207 ? 2.789 1.403 14.188 1 98.5 207 HIS B N 1
ATOM 5560 C CA . HIS B 1 207 ? 1.613 0.996 14.945 1 98.5 207 HIS B CA 1
ATOM 5561 C C . HIS B 1 207 ? 1.917 0.934 16.438 1 98.5 207 HIS B C 1
ATOM 5563 O O . HIS B 1 207 ? 1.093 1.34 17.266 1 98.5 207 HIS B O 1
ATOM 5569 N N . ASP B 1 208 ? 3.068 0.409 16.75 1 98.19 208 ASP B N 1
ATOM 5570 C CA . ASP B 1 208 ? 3.48 0.326 18.156 1 98.19 208 ASP B CA 1
ATOM 5571 C C . ASP B 1 208 ? 3.568 1.715 18.781 1 98.19 208 ASP B C 1
ATOM 5573 O O . ASP B 1 208 ? 3.389 1.866 20 1 98.19 208 ASP B O 1
ATOM 5577 N N . LYS B 1 209 ? 3.803 2.713 18 1 97.38 209 LYS B N 1
ATOM 5578 C CA . LYS B 1 209 ? 3.916 4.086 18.484 1 97.38 209 LYS B CA 1
ATOM 5579 C C . LYS B 1 209 ? 2.566 4.801 18.438 1 97.38 209 LYS B C 1
ATOM 5581 O O . LYS B 1 209 ? 2.488 6.008 18.656 1 97.38 209 LYS B O 1
ATOM 5586 N N . GLY B 1 210 ? 1.543 4.102 18.031 1 95.81 210 GLY B N 1
ATOM 5587 C CA . GLY B 1 210 ? 0.191 4.629 18.125 1 95.81 210 GLY B CA 1
ATOM 5588 C C . GLY B 1 210 ? -0.284 5.254 16.812 1 95.81 210 GLY B C 1
ATOM 5589 O O . GLY B 1 210 ? -1.362 5.852 16.766 1 95.81 210 GLY B O 1
ATOM 5590 N N . PHE B 1 211 ? 0.485 5.145 15.734 1 98.25 211 PHE B N 1
ATOM 5591 C CA . PHE B 1 211 ? 0.045 5.66 14.445 1 98.25 211 PHE B CA 1
ATOM 5592 C C . PHE B 1 211 ? -0.974 4.723 13.805 1 98.25 211 PHE B C 1
ATOM 5594 O O . PHE B 1 211 ? -0.905 3.506 13.984 1 98.25 211 PHE B O 1
ATOM 5601 N N . ILE B 1 212 ? -1.88 5.316 13.047 1 97.56 212 ILE B N 1
ATOM 5602 C CA . ILE B 1 212 ? -2.83 4.516 12.281 1 97.56 212 ILE B CA 1
ATOM 5603 C C . ILE B 1 212 ? -2.529 4.648 10.789 1 97.56 212 ILE B C 1
ATOM 5605 O O . ILE B 1 212 ? -2.211 5.738 10.305 1 97.56 212 ILE B O 1
ATOM 5609 N N . GLU B 1 213 ? -2.566 3.555 10.109 1 98.69 213 GLU B N 1
ATOM 5610 C CA . GLU B 1 213 ? -2.318 3.559 8.672 1 98.69 213 GLU B CA 1
ATOM 5611 C C . GLU B 1 213 ? -3.588 3.9 7.895 1 98.69 213 GLU B C 1
ATOM 5613 O O . GLU B 1 213 ? -4.664 3.375 8.195 1 98.69 213 GLU B O 1
ATOM 5618 N N . VAL B 1 214 ? -3.504 4.812 6.977 1 98.44 214 VAL B N 1
ATOM 5619 C CA . VAL B 1 214 ? -4.621 5.203 6.125 1 98.44 214 VAL B CA 1
ATOM 5620 C C . VAL B 1 214 ? -4.219 5.094 4.656 1 98.44 214 VAL B C 1
ATOM 5622 O O . VAL B 1 214 ? -3.062 4.797 4.344 1 98.44 214 VAL B O 1
ATOM 5625 N N . GLU B 1 215 ? -5.188 5.188 3.764 1 97.25 215 GLU B N 1
ATOM 5626 C CA . GLU B 1 215 ? -4.973 5.191 2.318 1 97.25 215 GLU B CA 1
ATOM 5627 C C . GLU B 1 215 ? -5.637 6.398 1.665 1 97.25 215 GLU B C 1
ATOM 5629 O O . GLU B 1 215 ? -6.781 6.734 1.984 1 97.25 215 GLU B O 1
ATOM 5634 N N . THR B 1 216 ? -4.918 7.023 0.832 1 96.81 216 THR B N 1
ATOM 5635 C CA . THR B 1 216 ? -5.477 8.141 0.074 1 96.81 216 THR B CA 1
ATOM 5636 C C . THR B 1 216 ? -5.367 7.883 -1.426 1 96.81 216 THR B C 1
ATOM 5638 O O . THR B 1 216 ? -4.684 6.949 -1.853 1 96.81 216 THR B O 1
ATOM 5641 N N . PRO B 1 217 ? -6.004 8.617 -2.229 1 95.12 217 PRO B N 1
ATOM 5642 C CA . PRO B 1 217 ? -6.074 8.328 -3.664 1 95.12 217 PRO B CA 1
ATOM 5643 C C . PRO B 1 217 ? -4.746 8.555 -4.379 1 95.12 217 PRO B C 1
ATOM 5645 O O . PRO B 1 217 ? -3.965 9.422 -3.98 1 95.12 217 PRO B O 1
ATOM 5648 N N . ILE B 1 218 ? -4.59 7.762 -5.418 1 96.56 218 ILE B N 1
ATOM 5649 C CA . ILE B 1 218 ? -3.496 7.961 -6.359 1 96.56 218 ILE B CA 1
ATOM 5650 C C . ILE B 1 218 ? -3.947 8.883 -7.488 1 96.56 218 ILE B C 1
ATOM 5652 O O . ILE B 1 218 ? -3.189 9.758 -7.926 1 96.56 218 ILE B O 1
ATOM 5656 N N . LEU B 1 219 ? -5.148 8.742 -7.914 1 94.12 219 LEU B N 1
ATOM 5657 C CA . LEU B 1 219 ? -5.73 9.586 -8.953 1 94.12 219 LEU B CA 1
ATOM 5658 C C . LEU B 1 219 ? -6.426 10.797 -8.344 1 94.12 219 LEU B C 1
ATOM 5660 O O . LEU B 1 219 ? -7.23 10.656 -7.422 1 94.12 219 LEU B O 1
ATOM 5664 N N . HIS B 1 220 ? -6.137 11.938 -8.828 1 87.75 220 HIS B N 1
ATOM 5665 C CA . HIS B 1 220 ? -6.809 13.141 -8.336 1 87.75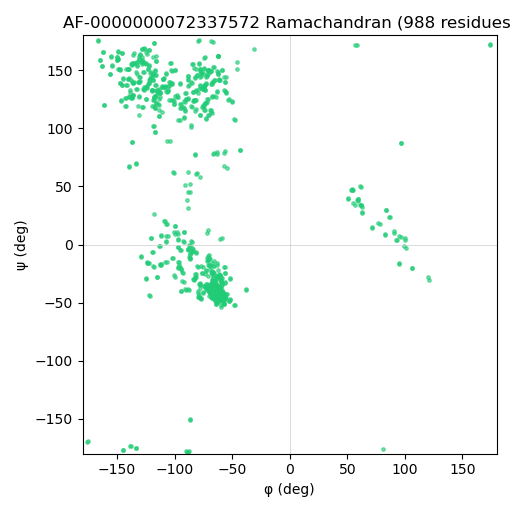 220 HIS B CA 1
ATOM 5666 C C . HIS B 1 220 ? -6.793 14.242 -9.391 1 87.75 220 HIS B C 1
ATOM 5668 O O . HIS B 1 220 ? -6.094 14.141 -10.398 1 87.75 220 HIS B O 1
ATOM 5674 N N . TYR B 1 221 ? -7.633 15.195 -9.266 1 82.44 221 TYR B N 1
ATOM 5675 C CA . TYR B 1 221 ? -7.867 16.25 -10.25 1 82.44 221 TYR B CA 1
ATOM 5676 C C . TYR B 1 221 ? -6.738 17.266 -10.234 1 82.44 221 TYR B C 1
ATOM 5678 O O . TYR B 1 221 ? -6.52 17.969 -11.227 1 82.44 221 TYR B O 1
ATOM 5686 N N . GLY B 1 222 ? -6.047 17.328 -9.297 1 73.88 222 GLY B N 1
ATOM 5687 C CA . GLY B 1 222 ? -4.938 18.266 -9.203 1 73.88 222 GLY B CA 1
ATOM 5688 C C . GLY B 1 222 ? -3.654 17.625 -8.711 1 73.88 222 GLY B C 1
ATOM 5689 O O . GLY B 1 222 ? -3.629 16.422 -8.414 1 73.88 222 GLY B O 1
ATOM 5690 N N . TYR B 1 223 ? -2.578 18.125 -9.203 1 59.78 223 TYR B N 1
ATOM 5691 C CA . TYR B 1 223 ? -1.342 17.578 -8.656 1 59.78 223 TYR B CA 1
ATOM 5692 C C . TYR B 1 223 ? -0.61 18.609 -7.812 1 59.78 223 TYR B C 1
ATOM 5694 O O . TYR B 1 223 ? -0.733 19.812 -8.055 1 59.78 223 TYR B O 1
ATOM 5702 N N . SER B 1 224 ? -0.487 18.375 -6.477 1 59.44 224 SER B N 1
ATOM 5703 C CA . SER B 1 224 ? 0.2 19.312 -5.59 1 59.44 224 SER B CA 1
ATOM 5704 C C . SER B 1 224 ? 1.251 18.594 -4.746 1 59.44 224 SER B C 1
ATOM 5706 O O . SER B 1 224 ? 1.315 17.375 -4.734 1 59.44 224 SER B O 1
ATOM 5708 N N . GLY B 1 225 ? 2.211 19.234 -4.16 1 54.44 225 GLY B N 1
ATOM 5709 C CA . GLY B 1 225 ? 3.02 18.828 -3.02 1 54.44 225 GLY B CA 1
ATOM 5710 C C . GLY B 1 225 ? 4.504 18.781 -3.326 1 54.44 225 GLY B C 1
ATOM 5711 O O . GLY B 1 225 ? 5.332 18.781 -2.412 1 54.44 225 GLY B O 1
ATOM 5712 N N . ALA B 1 226 ? 4.805 18.469 -4.602 1 56.22 226 ALA B N 1
ATOM 5713 C CA . ALA B 1 226 ? 6.234 18.406 -4.895 1 56.22 226 ALA B CA 1
ATOM 5714 C C . ALA B 1 226 ? 6.543 19.062 -6.238 1 56.22 226 ALA B C 1
ATOM 5716 O O . ALA B 1 226 ? 5.645 19.266 -7.055 1 56.22 226 ALA B O 1
ATOM 5717 N N . ASN B 1 227 ? 7.613 19.672 -6.137 1 62.5 227 ASN B N 1
ATOM 5718 C CA . ASN B 1 227 ? 8.109 20.188 -7.41 1 62.5 227 ASN B CA 1
ATOM 5719 C C . ASN B 1 227 ? 8.477 19.047 -8.359 1 62.5 227 ASN B C 1
ATOM 5721 O O . ASN B 1 227 ? 9.641 18.672 -8.469 1 62.5 227 ASN B O 1
ATOM 5725 N N . ALA B 1 228 ? 7.426 18.5 -8.945 1 74.44 228 ALA B N 1
ATOM 5726 C CA . ALA B 1 228 ? 7.625 17.391 -9.883 1 74.44 228 ALA B CA 1
ATOM 5727 C C . ALA B 1 228 ? 6.543 17.375 -10.961 1 74.44 228 ALA B C 1
ATOM 5729 O O . ALA B 1 228 ? 5.441 17.891 -10.742 1 74.44 228 ALA B O 1
ATOM 5730 N N . LYS B 1 229 ? 6.852 16.75 -12.031 1 83.69 229 LYS B N 1
ATOM 5731 C CA . LYS B 1 229 ? 5.887 16.625 -13.117 1 83.69 229 LYS B CA 1
ATOM 5732 C C . LYS B 1 229 ? 5.02 15.383 -12.93 1 83.69 229 LYS B C 1
ATOM 5734 O O . LYS B 1 229 ? 5.531 14.266 -12.828 1 83.69 229 LYS B O 1
ATOM 5739 N N . PRO B 1 230 ? 3.764 15.578 -12.938 1 89.94 230 PRO B N 1
ATOM 5740 C CA . PRO B 1 230 ? 2.887 14.43 -12.711 1 89.94 230 PRO B CA 1
ATOM 5741 C C . PRO B 1 230 ? 2.613 13.633 -13.992 1 89.94 230 PRO B C 1
ATOM 5743 O O . PRO B 1 230 ? 2.77 14.164 -15.094 1 89.94 230 PRO B O 1
ATOM 5746 N N . PHE B 1 231 ? 2.277 12.344 -13.828 1 93.62 231 PHE B N 1
ATOM 5747 C CA . PHE B 1 231 ? 1.635 11.586 -14.898 1 93.62 231 PHE B CA 1
ATOM 5748 C C . PHE B 1 231 ? 0.188 12.031 -15.078 1 93.62 231 PHE B C 1
ATOM 5750 O O . PHE B 1 231 ? -0.513 12.297 -14.102 1 93.62 231 PHE B O 1
ATOM 5757 N N . GLU B 1 232 ? -0.176 12.133 -16.297 1 93.44 232 GLU B N 1
ATOM 5758 C CA . GLU B 1 232 ? -1.539 12.547 -16.625 1 93.44 232 GLU B CA 1
ATOM 5759 C C . GLU B 1 232 ? -2.338 11.391 -17.219 1 93.44 232 GLU B C 1
ATOM 5761 O O . GLU B 1 232 ? -1.78 10.531 -17.906 1 93.44 232 GLU B O 1
ATOM 5766 N N . THR B 1 233 ? -3.586 11.312 -16.875 1 94.38 233 THR B N 1
ATOM 5767 C CA . THR B 1 233 ? -4.492 10.32 -17.438 1 94.38 233 THR B CA 1
ATOM 5768 C C . THR B 1 233 ? -5.898 10.898 -17.594 1 94.38 233 THR B C 1
ATOM 5770 O O . THR B 1 233 ? -6.094 12.109 -17.484 1 94.38 233 THR B O 1
ATOM 5773 N N . MET B 1 234 ? -6.863 10.055 -18.047 1 93.88 234 MET B N 1
ATOM 5774 C CA . MET B 1 234 ? -8.227 10.516 -18.312 1 93.88 234 MET B CA 1
ATOM 5775 C C . MET B 1 234 ? -9.25 9.492 -17.828 1 93.88 234 MET B C 1
ATOM 5777 O O . MET B 1 234 ? -9.094 8.297 -18.047 1 93.88 234 MET B O 1
ATOM 5781 N N . SER B 1 235 ? -10.195 10.039 -17.141 1 91.88 235 SER B N 1
ATOM 5782 C CA . SER B 1 235 ? -11.359 9.219 -16.812 1 91.88 235 SER B CA 1
ATOM 5783 C C . SER B 1 235 ? -12.359 9.203 -17.969 1 91.88 235 SER B C 1
ATOM 5785 O O . SER B 1 235 ? -12.898 10.242 -18.344 1 91.88 235 SER B O 1
ATOM 5787 N N . LYS B 1 236 ? -12.664 8.094 -18.406 1 88.38 236 LYS B N 1
ATOM 5788 C CA . LYS B 1 236 ? -13.617 7.98 -19.5 1 88.38 236 LYS B CA 1
ATOM 5789 C C . LYS B 1 236 ? -15.047 8.219 -19.016 1 88.38 236 LYS B C 1
ATOM 5791 O O . LYS B 1 236 ? -15.82 8.914 -19.672 1 88.38 236 LYS B O 1
ATOM 5796 N N . ALA B 1 237 ? -15.289 7.707 -17.938 1 84.88 237 ALA B N 1
ATOM 5797 C CA . ALA B 1 237 ? -16.641 7.805 -17.391 1 84.88 237 ALA B CA 1
ATOM 5798 C C . ALA B 1 237 ? -16.969 9.25 -17.031 1 84.88 237 ALA B C 1
ATOM 5800 O O . ALA B 1 237 ? -18.109 9.688 -17.203 1 84.88 237 ALA B O 1
ATOM 5801 N N . LEU B 1 238 ? -15.992 9.953 -16.547 1 85.12 238 LEU B N 1
ATOM 5802 C CA . LEU B 1 238 ? -16.219 11.312 -16.078 1 85.12 238 LEU B CA 1
ATOM 5803 C C . LEU B 1 238 ? -15.867 12.32 -17.172 1 85.12 238 LEU B C 1
ATOM 5805 O O . LEU B 1 238 ? -16.25 13.492 -17.094 1 85.12 238 LEU B O 1
ATOM 5809 N N . GLY B 1 239 ? -15.18 11.875 -18.156 1 87.94 239 GLY B N 1
ATOM 5810 C CA . GLY B 1 239 ? -14.703 12.758 -19.203 1 87.94 239 GLY B CA 1
ATOM 5811 C C . GLY B 1 239 ? -13.773 13.844 -18.703 1 87.94 239 GLY B C 1
ATOM 5812 O O . GLY B 1 239 ? -13.836 14.984 -19.156 1 87.94 239 GLY B O 1
ATOM 5813 N N . GLU B 1 240 ? -12.992 13.523 -17.703 1 90.56 240 GLU B N 1
ATOM 5814 C CA . GLU B 1 240 ? -12.148 14.523 -17.062 1 90.56 240 GLU B CA 1
ATOM 5815 C C . GLU B 1 240 ? -10.688 14.062 -17.016 1 90.56 240 GLU B C 1
ATOM 5817 O O . GLU B 1 240 ? -10.414 12.867 -16.906 1 90.56 240 GLU B O 1
ATOM 5822 N N . LYS B 1 241 ? -9.82 15.031 -17.078 1 91.75 241 LYS B N 1
ATOM 5823 C CA . LYS B 1 241 ? -8.391 14.773 -16.906 1 91.75 241 LYS B CA 1
ATOM 5824 C C . LYS B 1 241 ? -8.055 14.516 -15.438 1 91.75 241 LYS B C 1
ATOM 5826 O O . LYS B 1 241 ? -8.586 15.172 -14.547 1 91.75 241 LYS B O 1
ATOM 5831 N N . LEU B 1 242 ? -7.246 13.508 -15.219 1 92.5 242 LEU B N 1
ATOM 5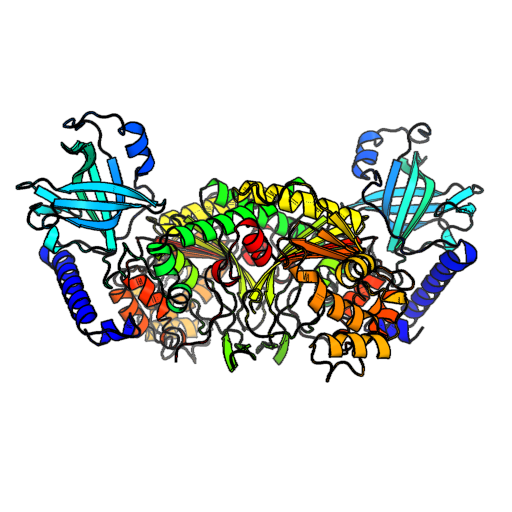832 C CA . LEU B 1 242 ? -6.77 13.156 -13.883 1 92.5 242 LEU B CA 1
ATOM 5833 C C . LEU B 1 242 ? -5.246 13.125 -13.844 1 92.5 242 LEU B C 1
ATOM 5835 O O . LEU B 1 242 ? -4.594 12.992 -14.883 1 92.5 242 LEU B O 1
ATOM 5839 N N . TYR B 1 243 ? -4.727 13.297 -12.711 1 92.38 243 TYR B N 1
ATOM 5840 C CA . TYR B 1 243 ? -3.293 13.219 -12.461 1 92.38 243 TYR B CA 1
ATOM 5841 C C . TYR B 1 243 ? -2.975 12.148 -11.43 1 92.38 243 TYR B C 1
ATOM 5843 O O . TYR B 1 243 ? -3.773 11.891 -10.523 1 92.38 243 TYR B O 1
ATOM 5851 N N . MET B 1 244 ? -1.829 11.469 -11.656 1 94.62 244 MET B N 1
ATOM 5852 C CA . MET B 1 244 ? -1.338 10.562 -10.625 1 94.62 244 MET B CA 1
ATOM 5853 C C . MET B 1 244 ? -0.571 11.328 -9.547 1 94.62 244 MET B C 1
ATOM 5855 O O . MET B 1 244 ? 0.176 12.258 -9.852 1 94.62 244 MET B O 1
ATOM 5859 N N . ARG B 1 245 ? -0.683 10.93 -8.359 1 93.88 245 ARG B N 1
ATOM 5860 C CA . ARG B 1 245 ? -0.151 11.688 -7.23 1 93.88 245 ARG B CA 1
ATOM 5861 C C . ARG B 1 245 ? 1.373 11.711 -7.254 1 93.88 245 ARG B C 1
ATOM 5863 O O . ARG B 1 245 ? 2.012 10.695 -7.539 1 93.88 245 ARG B O 1
ATOM 5870 N N . ILE B 1 246 ? 1.946 12.844 -6.938 1 92.12 246 ILE B N 1
ATOM 5871 C CA . ILE B 1 246 ? 3.387 12.977 -6.746 1 92.12 246 ILE B CA 1
ATOM 5872 C C . ILE B 1 246 ? 3.732 12.773 -5.273 1 92.12 246 ILE B C 1
ATOM 5874 O O . ILE B 1 246 ? 4.879 12.469 -4.938 1 92.12 246 ILE B O 1
ATOM 5878 N N . ALA B 1 247 ? 2.758 13.016 -4.414 1 91.88 247 ALA B N 1
ATOM 5879 C CA . ALA B 1 247 ? 2.811 12.812 -2.969 1 91.88 247 ALA B CA 1
ATOM 5880 C C . ALA B 1 247 ? 1.408 12.789 -2.367 1 91.88 247 ALA B C 1
ATOM 5882 O O . ALA B 1 247 ? 0.484 13.398 -2.906 1 91.88 247 ALA B O 1
ATOM 5883 N N . PRO B 1 248 ? 1.222 12.117 -1.24 1 93.62 248 PRO B N 1
ATOM 5884 C CA . PRO B 1 248 ? -0.117 12.039 -0.65 1 93.62 248 PRO B CA 1
ATOM 5885 C C . PRO B 1 248 ? -0.379 13.148 0.367 1 93.62 248 PRO B C 1
ATOM 5887 O O . PRO B 1 248 ? -1.41 13.133 1.044 1 93.62 248 PRO B O 1
ATOM 5890 N N . GLU B 1 249 ? 0.357 14.102 0.521 1 92.25 249 GLU B N 1
ATOM 5891 C CA . GLU B 1 249 ? 0.439 15.047 1.635 1 92.25 249 GLU B CA 1
ATOM 5892 C C . GLU B 1 249 ? -0.867 15.812 1.806 1 92.25 249 GLU B C 1
ATOM 5894 O O . GLU B 1 249 ? -1.344 16 2.928 1 92.25 249 GLU B O 1
ATOM 5899 N N . PHE B 1 250 ? -1.501 16.266 0.751 1 91.44 250 PHE B N 1
ATOM 5900 C CA . PHE B 1 250 ? -2.676 17.109 0.882 1 91.44 250 PHE B CA 1
ATOM 5901 C C . PHE B 1 250 ? -3.85 16.328 1.464 1 91.44 250 PHE B C 1
ATOM 5903 O O . PHE B 1 250 ? -4.582 16.844 2.314 1 91.44 250 PHE B O 1
ATOM 5910 N N . PHE B 1 251 ? -3.973 15.141 1.015 1 94.62 251 PHE B N 1
ATOM 5911 C CA . PHE B 1 251 ? -5.07 14.32 1.52 1 94.62 251 PHE B CA 1
ATOM 5912 C C . PHE B 1 251 ? -4.84 13.953 2.979 1 94.62 251 PHE B C 1
ATOM 5914 O O . PHE B 1 251 ? -5.781 13.93 3.775 1 94.62 251 PHE B O 1
ATOM 5921 N N . LEU B 1 252 ? -3.617 13.609 3.305 1 97.06 252 LEU B N 1
ATOM 5922 C CA . LEU B 1 252 ? -3.312 13.242 4.688 1 97.06 252 LEU B CA 1
ATOM 5923 C C . LEU B 1 252 ? -3.549 14.43 5.621 1 97.06 252 LEU B C 1
ATOM 5925 O O . LEU B 1 252 ? -4.078 14.258 6.723 1 97.06 252 LEU B O 1
ATOM 5929 N N . LYS B 1 253 ? -3.174 15.633 5.207 1 95.75 253 LYS B N 1
ATOM 5930 C CA . LYS B 1 253 ? -3.414 16.828 6.016 1 95.75 253 LYS B CA 1
ATOM 5931 C C . LYS B 1 253 ? -4.91 17.078 6.203 1 95.75 253 LYS B C 1
ATOM 5933 O O . LYS B 1 253 ? -5.34 17.516 7.27 1 95.75 253 LYS B O 1
ATOM 5938 N N . ARG B 1 254 ? -5.68 16.781 5.188 1 95.69 254 ARG B N 1
ATOM 5939 C CA . ARG B 1 254 ? -7.129 16.906 5.309 1 95.69 254 ARG B CA 1
ATOM 5940 C C . ARG B 1 254 ? -7.676 15.914 6.332 1 95.69 254 ARG B C 1
ATOM 5942 O O . ARG B 1 254 ? -8.625 16.219 7.051 1 95.69 254 ARG B O 1
ATOM 5949 N N . LEU B 1 255 ? -7.102 14.734 6.344 1 97.38 255 LEU B N 1
ATOM 5950 C CA . LEU B 1 255 ? -7.531 13.742 7.328 1 97.38 255 LEU B CA 1
ATOM 5951 C C . LEU B 1 255 ? -7.191 14.195 8.742 1 97.38 255 LEU B C 1
ATOM 5953 O O . LEU B 1 255 ? -7.992 14.031 9.664 1 97.38 255 LEU B O 1
ATOM 5957 N N . VAL B 1 256 ? -6.02 14.789 8.93 1 96.31 256 VAL B N 1
ATOM 5958 C CA . VAL B 1 256 ? -5.617 15.312 10.234 1 96.31 256 VAL B CA 1
ATOM 5959 C C . VAL B 1 256 ? -6.566 16.422 10.656 1 96.31 256 VAL B C 1
ATOM 5961 O O . VAL B 1 256 ? -7.051 16.438 11.797 1 96.31 256 VAL B O 1
ATOM 5964 N N . THR B 1 257 ? -6.832 17.297 9.773 1 95.69 257 THR B N 1
ATOM 5965 C CA . THR B 1 257 ? -7.711 18.422 10.047 1 95.69 257 THR B CA 1
ATOM 5966 C C . THR B 1 257 ? -9.109 17.938 10.422 1 95.69 257 THR B C 1
ATOM 5968 O O . THR B 1 257 ? -9.75 18.5 11.32 1 95.69 257 THR B O 1
ATOM 5971 N N . GLY B 1 258 ? -9.547 16.922 9.727 1 94.5 258 GLY B N 1
ATOM 5972 C CA . GLY B 1 258 ? -10.867 16.359 9.984 1 94.5 258 GLY B CA 1
ATOM 5973 C C . GLY B 1 258 ? -10.969 15.641 11.312 1 94.5 258 GLY B C 1
ATOM 5974 O O . GLY B 1 258 ? -12.062 15.375 11.797 1 94.5 258 GLY B O 1
ATOM 5975 N N . GLY B 1 259 ? -9.859 15.414 11.891 1 94.5 259 GLY B N 1
ATOM 5976 C CA . GLY B 1 259 ? -9.859 14.773 13.195 1 94.5 259 GLY B CA 1
ATOM 5977 C C . GLY B 1 259 ? -9.953 13.266 13.125 1 94.5 259 GLY B C 1
ATOM 5978 O O . GLY B 1 259 ? -10.516 12.625 14.023 1 94.5 259 GLY B O 1
ATOM 5979 N N . LEU B 1 260 ? -9.445 12.664 12.078 1 95.56 260 LEU B N 1
ATOM 5980 C CA . LEU B 1 260 ? -9.492 11.203 11.992 1 95.56 260 LEU B CA 1
ATOM 5981 C C . LEU B 1 260 ? -8.703 10.57 13.133 1 95.56 260 LEU B C 1
ATOM 5983 O O . LEU B 1 260 ? -9.188 9.648 13.797 1 95.56 260 LEU B O 1
ATOM 5987 N N . ALA B 1 261 ? -7.469 11.078 13.281 1 94.69 261 ALA B N 1
ATOM 5988 C CA . ALA B 1 261 ? -6.582 10.609 14.336 1 94.69 261 ALA B CA 1
ATOM 5989 C C . ALA B 1 261 ? -5.445 11.594 14.586 1 94.69 261 ALA B C 1
ATOM 5991 O O . ALA B 1 261 ? -5.156 12.438 13.734 1 94.69 261 ALA B O 1
ATOM 5992 N N . ASP B 1 262 ? -4.734 11.422 15.742 1 92.88 262 ASP B N 1
ATOM 5993 C CA . ASP B 1 262 ? -3.633 12.305 16.109 1 92.88 262 ASP B CA 1
ATOM 5994 C C . ASP B 1 262 ? -2.363 11.953 15.336 1 92.88 262 ASP B C 1
ATOM 5996 O O . ASP B 1 262 ? -1.524 12.82 15.086 1 92.88 262 ASP B O 1
ATOM 6000 N N . LYS B 1 263 ? -2.236 10.695 15.094 1 96.5 263 LYS B N 1
ATOM 6001 C CA . LYS B 1 263 ? -1.08 10.125 14.406 1 96.5 263 LYS B CA 1
ATOM 6002 C C . LYS B 1 263 ? -1.514 9.25 13.234 1 96.5 263 LYS B C 1
ATOM 6004 O O . LYS B 1 263 ? -2.188 8.234 13.43 1 96.5 263 LYS B O 1
ATOM 6009 N N . ILE B 1 264 ? -1.098 9.641 12.039 1 98.31 264 ILE B N 1
ATOM 6010 C CA . ILE B 1 264 ? -1.475 8.828 10.883 1 98.31 264 ILE B CA 1
ATOM 6011 C C . ILE B 1 264 ? -0.265 8.641 9.977 1 98.31 264 ILE B C 1
ATOM 6013 O O . ILE B 1 264 ? 0.693 9.414 10.031 1 98.31 264 ILE B O 1
ATOM 6017 N N . PHE B 1 265 ? -0.266 7.613 9.195 1 98.81 265 PHE B N 1
ATOM 6018 C CA . PHE B 1 265 ? 0.753 7.414 8.172 1 98.81 265 PHE B CA 1
ATOM 6019 C C . PHE B 1 265 ? 0.186 6.645 6.988 1 98.81 265 PHE B C 1
ATOM 6021 O O . PHE B 1 265 ? -0.885 6.043 7.086 1 98.81 265 PHE B O 1
ATOM 6028 N N . GLU B 1 266 ? 0.819 6.766 5.898 1 98.69 266 GLU B N 1
ATOM 6029 C CA . GLU B 1 266 ? 0.54 5.996 4.688 1 98.69 266 GLU B CA 1
ATOM 6030 C C . GLU B 1 266 ? 1.83 5.527 4.02 1 98.69 266 GLU B C 1
ATOM 6032 O O . GLU B 1 266 ? 2.752 6.32 3.818 1 98.69 266 GLU B O 1
ATOM 6037 N N . ILE B 1 267 ? 1.861 4.254 3.785 1 98.62 267 ILE B N 1
ATOM 6038 C CA . ILE B 1 267 ? 2.873 3.729 2.875 1 98.62 267 ILE B CA 1
ATOM 6039 C C . ILE B 1 267 ? 2.252 3.479 1.502 1 98.62 267 ILE B C 1
ATOM 6041 O O . ILE B 1 267 ? 1.273 2.738 1.382 1 98.62 267 ILE B O 1
ATOM 6045 N N . GLY B 1 268 ? 2.748 4.086 0.514 1 96.88 268 GLY B N 1
ATOM 6046 C CA . GLY B 1 268 ? 2.156 3.875 -0.797 1 96.88 268 GLY B CA 1
ATOM 6047 C C . GLY B 1 268 ? 3.018 4.398 -1.932 1 96.88 268 GLY B C 1
ATOM 6048 O O . GLY B 1 268 ? 4.082 4.977 -1.696 1 96.88 268 GLY B O 1
ATOM 6049 N N . LYS B 1 269 ? 2.602 4.18 -3.16 1 97.56 269 LYS B N 1
ATOM 6050 C CA . LYS B 1 269 ? 3.324 4.543 -4.375 1 97.56 269 LYS B CA 1
ATOM 6051 C C . LYS B 1 269 ? 3.123 6.016 -4.715 1 97.56 269 LYS B C 1
ATOM 6053 O O . LYS B 1 269 ? 2.039 6.566 -4.5 1 97.56 269 LYS B O 1
ATOM 6058 N N . CYS B 1 270 ? 4.098 6.602 -5.242 1 96.19 270 CYS B N 1
ATOM 6059 C CA . CYS B 1 270 ? 4.09 7.938 -5.828 1 96.19 270 CYS B CA 1
ATOM 6060 C C . CYS B 1 270 ? 4.707 7.922 -7.223 1 96.19 270 CYS B C 1
ATOM 6062 O O . CYS B 1 270 ? 5.422 6.984 -7.578 1 96.19 270 CYS B O 1
ATOM 6064 N N . PHE B 1 271 ? 4.445 8.977 -7.98 1 95.69 271 PHE B N 1
ATOM 6065 C CA . PHE B 1 271 ? 4.797 8.977 -9.391 1 95.69 271 PHE B CA 1
ATOM 6066 C C . PHE B 1 271 ? 5.355 10.328 -9.812 1 95.69 271 PHE B C 1
ATOM 6068 O O . PHE B 1 271 ? 4.746 11.367 -9.555 1 95.69 271 PHE B O 1
ATOM 6075 N N . ARG B 1 272 ? 6.406 10.344 -10.359 1 93.25 272 ARG B N 1
ATOM 6076 C CA . ARG B 1 272 ? 7.012 11.547 -10.922 1 93.25 272 ARG B CA 1
ATOM 6077 C C . ARG B 1 272 ? 7.492 11.305 -12.352 1 93.25 272 ARG B C 1
ATOM 6079 O O . ARG B 1 272 ? 8.375 10.477 -12.578 1 93.25 272 ARG B O 1
ATOM 6086 N N . ASN B 1 273 ? 6.824 11.938 -13.195 1 92.88 273 ASN B N 1
ATOM 6087 C CA . ASN B 1 273 ? 7.074 11.727 -14.617 1 92.88 273 ASN B CA 1
ATOM 6088 C C . ASN B 1 273 ? 8.328 12.461 -15.086 1 92.88 273 ASN B C 1
ATOM 6090 O O . ASN B 1 273 ? 8.258 13.336 -15.953 1 92.88 273 ASN B O 1
ATOM 6094 N N . GLU B 1 274 ? 9.289 11.977 -14.32 1 83.94 274 GLU B N 1
ATOM 6095 C CA . GLU B 1 274 ? 10.617 12.539 -14.586 1 83.94 274 GLU B CA 1
ATOM 6096 C C . GLU B 1 274 ? 11.602 11.453 -15.008 1 83.94 274 GLU B C 1
ATOM 6098 O O . GLU B 1 274 ? 11.258 10.266 -15.031 1 83.94 274 GLU B O 1
ATOM 6103 N N . GLY B 1 275 ? 12.492 11.695 -15.883 1 80.56 275 GLY B N 1
ATOM 6104 C CA . GLY B 1 275 ? 13.484 10.734 -16.344 1 80.56 275 GLY B CA 1
ATOM 6105 C C . GLY B 1 275 ? 13.883 9.734 -15.266 1 80.56 275 GLY B C 1
ATOM 6106 O O . GLY B 1 275 ? 13.336 9.75 -14.164 1 80.56 275 GLY B O 1
ATOM 6107 N N . THR B 1 276 ? 14.555 8.711 -15.531 1 84.75 276 THR B N 1
ATOM 6108 C CA . THR B 1 276 ? 15.086 7.695 -14.625 1 84.75 276 THR B CA 1
ATOM 6109 C C . THR B 1 276 ? 16.578 7.895 -14.414 1 84.75 276 THR B C 1
ATOM 6111 O O . THR B 1 276 ? 17.281 8.422 -15.289 1 84.75 276 THR B O 1
ATOM 6114 N N . SER B 1 277 ? 17 7.734 -13.156 1 88.94 277 SER B N 1
ATOM 6115 C CA . SER B 1 277 ? 18.406 7.727 -12.82 1 88.94 277 SER B CA 1
ATOM 6116 C C . SER B 1 277 ? 18.734 6.652 -11.789 1 88.94 277 SER B C 1
ATOM 6118 O O . SER B 1 277 ? 17.891 5.793 -11.5 1 88.94 277 SER B O 1
ATOM 6120 N N . THR B 1 278 ? 19.906 6.672 -11.344 1 90.81 278 THR B N 1
ATOM 6121 C CA . THR B 1 278 ? 20.359 5.734 -10.328 1 90.81 278 THR B CA 1
ATOM 6122 C C . THR B 1 278 ? 19.531 5.863 -9.055 1 90.81 278 THR B C 1
ATOM 6124 O O . THR B 1 278 ? 19.297 4.879 -8.352 1 90.81 278 THR B O 1
ATOM 6127 N N . TYR B 1 279 ? 19.016 7.086 -8.867 1 91.62 279 TYR B N 1
ATOM 6128 C CA . TYR B 1 279 ? 18.359 7.328 -7.594 1 91.62 279 TYR B CA 1
ATOM 6129 C C . TYR B 1 279 ? 16.891 7.695 -7.801 1 91.62 279 TYR B C 1
ATOM 6131 O O . TYR B 1 279 ? 16.156 7.883 -6.836 1 91.62 279 TYR B O 1
ATOM 6139 N N . HIS B 1 280 ? 16.562 7.844 -9.039 1 91.81 280 HIS B N 1
ATOM 6140 C CA . HIS B 1 280 ? 15.195 8.281 -9.336 1 91.81 280 HIS B CA 1
ATOM 6141 C C . HIS B 1 280 ? 14.453 7.238 -10.164 1 91.81 280 HIS B C 1
ATOM 6143 O O . HIS B 1 280 ? 14.977 6.75 -11.164 1 91.81 280 HIS B O 1
ATOM 6149 N N . SER B 1 281 ? 13.391 6.828 -9.711 1 94.25 281 SER B N 1
ATOM 6150 C CA . SER B 1 281 ? 12.438 5.984 -10.43 1 94.25 281 SER B CA 1
ATOM 6151 C C . SER B 1 281 ? 11.078 6.66 -10.562 1 94.25 281 SER B C 1
ATOM 6153 O O . SER B 1 281 ? 10.594 7.281 -9.617 1 94.25 281 SER B O 1
ATOM 6155 N N . PRO B 1 282 ? 10.477 6.656 -11.75 1 94.94 282 PRO B N 1
ATOM 6156 C CA . PRO B 1 282 ? 9.195 7.336 -11.961 1 94.94 282 PRO B CA 1
ATOM 6157 C C . PRO B 1 282 ? 8.109 6.852 -11 1 94.94 282 PRO B C 1
ATOM 6159 O O . PRO B 1 282 ? 7.168 7.594 -10.711 1 94.94 282 PRO B O 1
ATOM 6162 N N . GLU B 1 283 ? 8.188 5.664 -10.688 1 96.44 283 GLU B N 1
ATOM 6163 C CA . GLU B 1 283 ? 7.324 5.055 -9.68 1 96.44 283 GLU B CA 1
ATOM 6164 C C . GLU B 1 283 ? 8.133 4.574 -8.477 1 96.44 283 GLU B C 1
ATOM 6166 O O . GLU B 1 283 ? 9.078 3.799 -8.625 1 96.44 283 GLU B O 1
ATOM 6171 N N . PHE B 1 284 ? 7.789 5.094 -7.297 1 96.94 284 PHE B N 1
ATOM 6172 C CA . PHE B 1 284 ? 8.531 4.73 -6.098 1 96.94 284 PHE B CA 1
ATOM 6173 C C . PHE B 1 284 ? 7.609 4.68 -4.883 1 96.94 284 PHE B C 1
ATOM 6175 O O . PHE B 1 284 ? 6.449 5.09 -4.961 1 96.94 284 PHE B O 1
ATOM 6182 N N . THR B 1 285 ? 8.07 4.066 -3.803 1 98.12 285 THR B N 1
ATOM 6183 C CA . THR B 1 285 ? 7.281 3.91 -2.586 1 98.12 285 THR B CA 1
ATOM 6184 C C . THR B 1 285 ? 7.773 4.859 -1.498 1 98.12 285 THR B C 1
ATOM 6186 O O . THR B 1 285 ? 8.977 5.016 -1.301 1 98.12 285 THR B O 1
ATOM 6189 N N . MET B 1 286 ? 6.906 5.531 -0.879 1 97.69 286 MET B N 1
ATOM 6190 C CA . MET B 1 286 ? 7.273 6.379 0.252 1 97.69 286 MET B CA 1
ATOM 6191 C C . MET B 1 286 ? 6.328 6.156 1.427 1 97.69 286 MET B C 1
ATOM 6193 O O . MET B 1 286 ? 5.246 5.59 1.261 1 97.69 286 MET B O 1
ATOM 6197 N N . VAL B 1 287 ? 6.793 6.48 2.59 1 98.69 287 VAL B N 1
ATOM 6198 C CA . VAL B 1 287 ? 5.918 6.629 3.75 1 98.69 287 VAL B CA 1
ATOM 6199 C C . VAL B 1 287 ? 5.77 8.109 4.102 1 98.69 287 VAL B C 1
ATOM 6201 O O . VAL B 1 287 ? 6.738 8.867 4.031 1 98.69 287 VAL B O 1
ATOM 6204 N N . GLU B 1 288 ? 4.586 8.492 4.301 1 98.56 288 GLU B N 1
ATOM 6205 C CA . GLU B 1 288 ? 4.27 9.828 4.797 1 98.56 288 GLU B CA 1
ATOM 6206 C C . GLU B 1 288 ? 3.582 9.766 6.16 1 98.56 288 GLU B C 1
ATOM 6208 O O . GLU B 1 288 ? 2.613 9.023 6.332 1 98.56 288 GLU B O 1
ATOM 6213 N N . ILE B 1 289 ? 4.121 10.508 7.105 1 98.88 289 ILE B N 1
ATOM 6214 C CA . ILE B 1 289 ? 3.695 10.445 8.5 1 98.88 289 ILE B CA 1
ATOM 6215 C C . ILE B 1 289 ? 3.289 11.836 8.984 1 98.88 289 ILE B C 1
ATOM 6217 O O . ILE B 1 289 ? 3.977 12.82 8.703 1 98.88 289 ILE B O 1
ATOM 6221 N N . TYR B 1 290 ? 2.186 11.906 9.68 1 98.44 290 TYR B N 1
ATOM 6222 C CA . TYR B 1 290 ? 1.763 13.156 10.305 1 98.44 290 TYR B CA 1
ATOM 6223 C C . TYR B 1 290 ? 1.406 12.938 11.773 1 98.44 290 TYR B C 1
ATOM 6225 O O . TYR B 1 290 ? 0.802 11.922 12.125 1 98.44 290 TYR B O 1
ATOM 6233 N N . GLN B 1 291 ? 1.782 13.875 12.586 1 97 291 GLN B N 1
ATOM 6234 C CA . GLN B 1 291 ? 1.511 13.852 14.023 1 97 291 GLN B CA 1
ATOM 6235 C C . GLN B 1 291 ? 1.064 15.219 14.523 1 97 291 GLN B C 1
ATOM 6237 O O . GLN B 1 291 ? 1.735 16.219 14.273 1 97 291 GLN B O 1
ATOM 6242 N N . GLN B 1 292 ? -0.051 15.242 15.172 1 94.56 292 GLN B N 1
ATOM 6243 C CA . GLN B 1 292 ? -0.52 16.469 15.805 1 94.56 292 GLN B CA 1
ATOM 6244 C C . GLN B 1 292 ? 0.333 16.828 17.016 1 94.56 292 GLN B C 1
ATOM 6246 O O . GLN B 1 292 ? 0.893 15.945 17.672 1 94.56 292 GLN B O 1
ATOM 6251 N N . PHE B 1 293 ? 0.399 18.125 17.219 1 93 293 PHE B N 1
ATOM 6252 C CA . PHE B 1 293 ? 1.101 18.703 18.375 1 93 293 PHE B CA 1
ATOM 6253 C C . PHE B 1 293 ? 2.539 18.203 18.422 1 93 293 PHE B C 1
ATOM 6255 O O . PHE B 1 293 ? 2.992 17.719 19.453 1 93 293 PHE B O 1
ATOM 6262 N N . ALA B 1 294 ? 3.133 18.266 17.312 1 95.69 294 ALA B N 1
ATOM 6263 C CA . ALA B 1 294 ? 4.535 17.906 17.094 1 95.69 294 ALA B CA 1
ATOM 6264 C C . ALA B 1 294 ? 5.23 18.953 16.219 1 95.69 294 ALA B C 1
ATOM 6266 O O . ALA B 1 294 ? 4.574 19.797 15.609 1 95.69 294 ALA B O 1
ATOM 6267 N N . ASP B 1 295 ? 6.535 18.906 16.25 1 96.62 295 ASP B N 1
ATOM 6268 C CA . ASP B 1 295 ? 7.312 19.828 15.414 1 96.62 295 ASP B CA 1
ATOM 6269 C C . ASP B 1 295 ? 8.422 19.078 14.672 1 96.62 295 ASP B C 1
ATOM 6271 O O . ASP B 1 295 ? 8.477 17.844 14.695 1 96.62 295 ASP B O 1
ATOM 6275 N N . ALA B 1 296 ? 9.258 19.797 13.969 1 97.69 296 ALA B N 1
ATOM 6276 C CA . ALA B 1 296 ? 10.312 19.219 13.133 1 97.69 296 ALA B CA 1
ATOM 6277 C C . ALA B 1 296 ? 11.297 18.406 13.969 1 97.69 296 ALA B C 1
ATOM 6279 O O . ALA B 1 296 ? 11.828 17.406 13.508 1 97.69 296 ALA B O 1
ATOM 6280 N N . ASN B 1 297 ? 11.578 18.859 15.164 1 97.31 297 ASN B N 1
ATOM 6281 C CA . ASN B 1 297 ? 12.484 18.125 16.031 1 97.31 297 ASN B CA 1
ATOM 6282 C C . ASN B 1 297 ? 11.93 16.734 16.359 1 97.31 297 ASN B C 1
ATOM 6284 O O . ASN B 1 297 ? 12.68 15.758 16.422 1 97.31 297 ASN B O 1
ATOM 6288 N N . ASP B 1 298 ? 10.641 16.688 16.625 1 97.38 298 ASP B N 1
ATOM 6289 C CA . ASP B 1 298 ? 9.992 15.406 16.859 1 97.38 298 ASP B CA 1
ATOM 6290 C C . ASP B 1 298 ? 10.148 14.477 15.664 1 97.38 298 ASP B C 1
ATOM 6292 O O . ASP B 1 298 ? 10.383 13.281 15.82 1 97.38 298 ASP B O 1
ATOM 6296 N N . MET B 1 299 ? 10.008 15.016 14.492 1 98.38 299 MET B N 1
ATOM 6297 C CA . MET B 1 299 ? 10.109 14.227 13.273 1 98.38 299 MET B CA 1
ATOM 6298 C C . MET B 1 299 ? 11.539 13.758 13.039 1 98.38 299 MET B C 1
ATOM 6300 O O . MET B 1 299 ? 11.758 12.664 12.508 1 98.38 299 MET B O 1
ATOM 6304 N N . MET B 1 300 ? 12.539 14.602 13.375 1 98.12 300 MET B N 1
ATOM 6305 C CA . MET B 1 300 ? 13.938 14.172 13.273 1 98.12 300 MET B CA 1
ATOM 6306 C C . MET B 1 300 ? 14.211 13 14.211 1 98.12 300 MET B C 1
ATOM 6308 O O . MET B 1 300 ? 14.836 12.016 13.805 1 98.12 300 MET B O 1
ATOM 6312 N N . ARG B 1 301 ? 13.734 13.102 15.422 1 97.19 301 ARG B N 1
ATOM 6313 C CA . ARG B 1 301 ? 13.898 12 16.359 1 97.19 301 ARG B CA 1
ATOM 6314 C C . ARG B 1 301 ? 13.203 10.742 15.852 1 97.19 301 ARG B C 1
ATOM 6316 O O . ARG B 1 301 ? 13.742 9.641 15.961 1 97.19 301 ARG B O 1
ATOM 6323 N N . LEU B 1 302 ? 12.008 10.922 15.328 1 98.06 302 LEU B N 1
ATOM 6324 C CA . LEU B 1 302 ? 11.281 9.789 14.766 1 98.06 302 LEU B CA 1
ATOM 6325 C C . LEU B 1 302 ? 12.07 9.156 13.617 1 98.06 302 LEU B C 1
ATOM 6327 O O . LEU B 1 302 ? 12.102 7.926 13.492 1 98.06 302 LEU B O 1
ATOM 6331 N N . THR B 1 303 ? 12.648 9.984 12.805 1 98.12 303 THR B N 1
ATOM 6332 C CA . THR B 1 303 ? 13.461 9.5 11.695 1 98.12 303 THR B CA 1
ATOM 6333 C C . THR B 1 303 ? 14.609 8.625 12.203 1 98.12 303 THR B C 1
ATOM 6335 O O . THR B 1 303 ? 14.859 7.543 11.68 1 98.12 303 THR B O 1
ATOM 6338 N N . GLU B 1 304 ? 15.305 9.133 13.219 1 97 304 GLU B N 1
ATOM 6339 C CA . GLU B 1 304 ? 16.406 8.383 13.797 1 97 304 GLU B CA 1
ATOM 6340 C C . GLU B 1 304 ? 15.945 7.027 14.32 1 97 304 GLU B C 1
ATOM 6342 O O . GLU B 1 304 ? 16.594 6.008 14.078 1 97 304 GLU B O 1
ATOM 6347 N N . ASP B 1 305 ? 14.82 7.055 15 1 96.75 305 ASP B N 1
ATOM 6348 C CA . ASP B 1 305 ? 14.281 5.82 15.555 1 96.75 305 ASP B CA 1
ATOM 6349 C C . ASP B 1 305 ? 13.891 4.844 14.453 1 96.75 305 ASP B C 1
ATOM 6351 O O . ASP B 1 305 ? 14.125 3.639 14.57 1 96.75 305 ASP B O 1
ATOM 6355 N N . ILE B 1 306 ? 13.289 5.324 13.422 1 97.69 306 ILE B N 1
ATOM 6356 C CA . ILE B 1 306 ? 12.852 4.492 12.297 1 97.69 306 ILE B CA 1
ATOM 6357 C C . ILE B 1 306 ? 14.07 3.859 11.625 1 97.69 306 ILE B C 1
ATOM 6359 O O . ILE B 1 306 ? 14.102 2.648 11.391 1 97.69 306 ILE B O 1
ATOM 6363 N N . VAL B 1 307 ? 15.062 4.68 11.328 1 96.56 307 VAL B N 1
ATOM 6364 C CA . VAL B 1 307 ? 16.25 4.195 10.625 1 96.56 307 VAL B CA 1
ATOM 6365 C C . VAL B 1 307 ? 16.938 3.115 11.453 1 96.56 307 VAL B C 1
ATOM 6367 O O . VAL B 1 307 ? 17.344 2.08 10.914 1 96.56 307 VAL B O 1
ATOM 6370 N N . THR B 1 308 ? 17.047 3.354 12.742 1 94.88 308 THR B N 1
ATOM 6371 C CA . THR B 1 308 ? 17.672 2.375 13.625 1 94.88 308 THR B CA 1
ATOM 6372 C C . THR B 1 308 ? 16.891 1.062 13.609 1 94.88 308 THR B C 1
ATOM 6374 O O . THR B 1 308 ? 17.484 -0.013 13.469 1 94.88 308 THR B O 1
ATOM 6377 N N . SER B 1 309 ? 15.578 1.15 13.719 1 95.5 309 SER B N 1
ATOM 6378 C CA . SER B 1 309 ? 14.727 -0.033 13.734 1 95.5 309 SER B CA 1
ATOM 6379 C C . SER B 1 309 ? 14.82 -0.802 12.422 1 95.5 309 SER B C 1
ATOM 6381 O O . SER B 1 309 ? 14.898 -2.031 12.422 1 95.5 309 SER B O 1
ATOM 6383 N N . LEU B 1 310 ? 14.82 -0.099 11.359 1 96.81 310 LEU B N 1
ATOM 6384 C CA . LEU B 1 310 ? 14.82 -0.741 10.047 1 96.81 310 LEU B CA 1
ATOM 6385 C C . LEU B 1 310 ? 16.188 -1.329 9.727 1 96.81 310 LEU B C 1
ATOM 6387 O O . LEU B 1 310 ? 16.281 -2.363 9.062 1 96.81 310 LEU B O 1
ATOM 6391 N N . ALA B 1 311 ? 17.25 -0.652 10.156 1 94.88 311 ALA B N 1
ATOM 6392 C CA . ALA B 1 311 ? 18.594 -1.208 9.984 1 94.88 311 ALA B CA 1
ATOM 6393 C C . ALA B 1 311 ? 18.719 -2.568 10.664 1 94.88 311 ALA B C 1
ATOM 6395 O O . ALA B 1 311 ? 19.297 -3.5 10.109 1 94.88 311 ALA B O 1
ATOM 6396 N N . GLU B 1 312 ? 18.156 -2.635 11.805 1 92.81 312 GLU B N 1
ATOM 6397 C CA . GLU B 1 312 ? 18.141 -3.91 12.516 1 92.81 312 GLU B CA 1
ATOM 6398 C C . GLU B 1 312 ? 17.375 -4.973 11.734 1 92.81 312 GLU B C 1
ATOM 6400 O O . GLU B 1 312 ? 17.812 -6.121 11.648 1 92.81 312 GLU B O 1
ATOM 6405 N N . ALA B 1 313 ? 16.281 -4.582 11.203 1 92.19 313 ALA B N 1
ATOM 6406 C CA . ALA B 1 313 ? 15.43 -5.516 10.477 1 92.19 313 ALA B CA 1
ATOM 6407 C C . ALA B 1 313 ? 16.125 -6.051 9.234 1 92.19 313 ALA B C 1
ATOM 6409 O O . ALA B 1 313 ? 15.953 -7.219 8.867 1 92.19 313 ALA B O 1
ATOM 6410 N N . VAL B 1 314 ? 16.844 -5.207 8.57 1 93.38 314 VAL B N 1
ATOM 6411 C CA . VAL B 1 314 ? 17.484 -5.602 7.32 1 93.38 314 VAL B CA 1
ATOM 6412 C C . VAL B 1 314 ? 18.844 -6.246 7.613 1 93.38 314 VAL B C 1
ATOM 6414 O O . VAL B 1 314 ? 19.453 -6.84 6.727 1 93.38 314 VAL B O 1
ATOM 6417 N N . GLY B 1 315 ? 19.328 -6.227 8.82 1 90.06 315 GLY B N 1
ATOM 6418 C CA . GLY B 1 315 ? 20.547 -6.902 9.234 1 90.06 315 GLY B CA 1
ATOM 6419 C C . GLY B 1 315 ? 21.797 -6.074 9.016 1 90.06 315 GLY B C 1
ATOM 6420 O O . GLY B 1 315 ? 22.859 -6.609 8.68 1 90.06 315 GLY B O 1
ATOM 6421 N N . THR B 1 316 ? 21.562 -4.824 8.969 1 82.44 316 THR B N 1
ATOM 6422 C CA . THR B 1 316 ? 22.734 -3.955 8.836 1 82.44 316 THR B CA 1
ATOM 6423 C C . THR B 1 316 ? 22.922 -3.104 10.086 1 82.44 316 THR B C 1
ATOM 6425 O O . THR B 1 316 ? 21.969 -2.842 10.82 1 82.44 316 THR B O 1
ATOM 6428 N N . ASN B 1 317 ? 24.172 -3.043 10.586 1 66.06 317 ASN B N 1
ATOM 6429 C CA . ASN B 1 317 ? 24.469 -2.174 11.719 1 66.06 317 ASN B CA 1
ATOM 6430 C C . ASN B 1 317 ? 25.109 -0.861 11.273 1 66.06 317 ASN B C 1
ATOM 6432 O O . ASN B 1 317 ? 25.703 -0.153 12.086 1 66.06 317 ASN B O 1
ATOM 6436 N N . THR B 1 318 ? 25.094 -0.675 10 1 60.16 318 THR B N 1
ATOM 6437 C CA . THR B 1 318 ? 25.906 0.386 9.43 1 60.16 318 THR B CA 1
ATOM 6438 C C . THR B 1 318 ? 25.438 1.755 9.906 1 60.16 318 THR B C 1
ATOM 6440 O O . THR B 1 318 ? 26.219 2.709 9.945 1 60.16 318 THR B O 1
ATOM 6443 N N . VAL B 1 319 ? 24.125 1.908 10.07 1 62.94 319 VAL B N 1
ATOM 6444 C CA . VAL B 1 319 ? 23.719 3.297 10.258 1 62.94 319 VAL B CA 1
ATOM 6445 C C . VAL B 1 319 ? 23.719 3.639 11.742 1 62.94 319 VAL B C 1
ATOM 6447 O O . VAL B 1 319 ? 22.844 3.199 12.484 1 62.94 319 VAL B O 1
ATOM 6450 N N . GLN B 1 320 ? 24.938 3.281 12.328 1 57.91 320 GLN B N 1
ATOM 6451 C CA . GLN B 1 320 ? 25.062 3.588 13.75 1 57.91 320 GLN B CA 1
ATOM 6452 C C . GLN B 1 320 ? 24.578 5.008 14.047 1 57.91 320 GLN B C 1
ATOM 6454 O O . GLN B 1 320 ? 24.578 5.863 13.164 1 57.91 320 GLN B O 1
ATOM 6459 N N . ARG B 1 321 ? 24.125 5.379 15.391 1 62.81 321 ARG B N 1
ATOM 6460 C CA . ARG B 1 321 ? 23.297 6.277 16.188 1 62.81 321 ARG B CA 1
ATOM 6461 C C . ARG B 1 321 ? 23.906 7.68 16.234 1 62.81 321 ARG B C 1
ATOM 6463 O O . ARG B 1 321 ? 23.266 8.625 16.688 1 62.81 321 ARG B O 1
ATOM 6470 N N . ASP B 1 322 ? 24.875 7.891 15.453 1 83.69 322 ASP B N 1
ATOM 6471 C CA . ASP B 1 322 ? 25.297 9.25 15.781 1 83.69 322 ASP B CA 1
ATOM 6472 C C . ASP B 1 322 ? 24.891 10.227 14.672 1 83.69 322 ASP B C 1
ATOM 6474 O O . ASP B 1 322 ? 25.594 10.375 13.68 1 83.69 322 ASP B O 1
ATOM 6478 N N . TRP B 1 323 ? 23.734 10.844 14.641 1 94.69 323 TRP B N 1
ATOM 6479 C CA . TRP B 1 323 ? 23.203 11.828 13.703 1 94.69 323 TRP B CA 1
ATOM 6480 C C . TRP B 1 323 ? 23.75 13.219 14 1 94.69 323 TRP B C 1
ATOM 6482 O O . TRP B 1 323 ? 23.859 13.609 15.164 1 94.69 323 TRP B O 1
ATOM 6492 N N . THR B 1 324 ? 24.219 13.836 12.984 1 95.56 324 THR B N 1
ATOM 6493 C CA . THR B 1 324 ? 24.562 15.258 13.078 1 95.56 324 THR B CA 1
ATOM 6494 C C . THR B 1 324 ? 23.406 16.125 12.594 1 95.56 324 THR B C 1
ATOM 6496 O O . THR B 1 324 ? 22.703 15.766 11.648 1 95.56 324 THR B O 1
ATOM 6499 N N . THR B 1 325 ? 23.172 17.188 13.305 1 97.88 325 THR B N 1
ATOM 6500 C CA . THR B 1 325 ? 22.188 18.188 12.875 1 97.88 325 THR B CA 1
ATOM 6501 C C . THR B 1 325 ? 22.859 19.531 12.609 1 97.88 325 THR B C 1
ATOM 6503 O O . THR B 1 325 ? 23.5 20.094 13.5 1 97.88 325 THR B O 1
ATOM 6506 N N . LYS B 1 326 ? 22.781 19.953 11.406 1 98.19 326 LYS B N 1
ATOM 6507 C CA . LYS B 1 326 ? 23.375 21.219 11.008 1 98.19 326 LYS B CA 1
ATOM 6508 C C . LYS B 1 326 ? 22.469 21.969 10.023 1 98.19 326 LYS B C 1
ATOM 6510 O O . LYS B 1 326 ? 21.766 21.344 9.234 1 98.19 326 LYS B O 1
ATOM 6515 N N . SER B 1 327 ? 22.531 23.25 10.023 1 98.19 327 SER B N 1
ATOM 6516 C CA . SER B 1 327 ? 21.766 24.031 9.062 1 98.19 327 SER B CA 1
ATOM 6517 C C . SER B 1 327 ? 22.375 23.953 7.664 1 98.19 327 SER B C 1
ATOM 6519 O O . SER B 1 327 ? 23.578 23.703 7.52 1 98.19 327 SER B O 1
ATOM 6521 N N . MET B 1 328 ? 21.578 24.094 6.645 1 98.25 328 MET B N 1
ATOM 6522 C CA . MET B 1 328 ? 22.062 24.109 5.27 1 98.25 328 MET B CA 1
ATOM 6523 C C . MET B 1 328 ? 23.141 25.188 5.094 1 98.25 328 MET B C 1
ATOM 6525 O O . MET B 1 328 ? 24.156 24.938 4.461 1 98.25 328 MET B O 1
ATOM 6529 N N . ARG B 1 329 ? 22.906 26.359 5.688 1 97.75 329 ARG B N 1
ATOM 6530 C CA . ARG B 1 329 ? 23.859 27.453 5.621 1 97.75 329 ARG B CA 1
ATOM 6531 C C . ARG B 1 329 ? 25.219 27.047 6.199 1 97.75 329 ARG B C 1
ATOM 6533 O O . ARG B 1 329 ? 26.25 27.266 5.574 1 97.75 329 ARG B O 1
ATOM 6540 N N . ASP B 1 330 ? 25.172 26.453 7.348 1 98.25 330 ASP B N 1
ATOM 6541 C CA . ASP B 1 330 ? 26.406 26.047 8.016 1 98.25 330 ASP B CA 1
ATOM 6542 C C . ASP B 1 330 ? 27.156 25 7.203 1 98.25 330 ASP B C 1
ATOM 6544 O O . ASP B 1 330 ? 28.375 25.031 7.125 1 98.25 330 ASP B O 1
ATOM 6548 N N . LEU B 1 331 ? 26.406 24.109 6.641 1 98.38 331 LEU B N 1
ATOM 6549 C CA . LEU B 1 331 ? 27.031 23.078 5.832 1 98.38 331 LEU B CA 1
ATOM 6550 C C . LEU B 1 331 ? 27.672 23.672 4.586 1 98.38 331 LEU B C 1
ATOM 6552 O O . LEU B 1 331 ? 28.781 23.266 4.199 1 98.38 331 LEU B O 1
ATOM 6556 N N . ILE B 1 332 ? 26.969 24.547 3.93 1 98.12 332 ILE B N 1
ATOM 6557 C CA . ILE B 1 332 ? 27.516 25.203 2.756 1 98.12 332 ILE B CA 1
ATOM 6558 C C . ILE B 1 332 ? 28.797 25.953 3.145 1 98.12 332 ILE B C 1
ATOM 6560 O O . ILE B 1 332 ? 29.812 25.859 2.457 1 98.12 332 ILE B O 1
ATOM 6564 N N . LYS B 1 333 ? 28.734 26.688 4.23 1 98.06 333 LYS B N 1
ATOM 6565 C CA . LYS B 1 333 ? 29.906 27.438 4.703 1 98.06 333 LYS B CA 1
ATOM 6566 C C . LYS B 1 333 ? 31.078 26.5 5.004 1 98.06 333 LYS B C 1
ATOM 6568 O O . LYS B 1 333 ? 32.219 26.781 4.625 1 98.06 333 LYS B O 1
ATOM 6573 N N . GLU B 1 334 ? 30.812 25.484 5.645 1 97.38 334 GLU B N 1
ATOM 6574 C CA . GLU B 1 334 ? 31.844 24.531 6.051 1 97.38 334 GLU B CA 1
ATOM 6575 C C . GLU B 1 334 ? 32.531 23.906 4.84 1 97.38 334 GLU B C 1
ATOM 6577 O O . GLU B 1 334 ? 33.75 23.703 4.848 1 97.38 334 GLU B O 1
ATOM 6582 N N . HIS B 1 335 ? 31.797 23.609 3.807 1 96.25 335 HIS B N 1
ATOM 6583 C CA . HIS B 1 335 ? 32.344 22.828 2.697 1 96.25 335 HIS B CA 1
ATOM 6584 C C . HIS B 1 335 ? 32.812 23.734 1.565 1 96.25 335 HIS B C 1
ATOM 6586 O O . HIS B 1 335 ? 33.562 23.297 0.685 1 96.25 335 HIS B O 1
ATOM 6592 N N . THR B 1 336 ? 32.312 25.016 1.522 1 95.44 336 THR B N 1
ATOM 6593 C CA . THR B 1 336 ? 32.656 25.891 0.392 1 95.44 336 THR B CA 1
ATOM 6594 C C . THR B 1 336 ? 33.281 27.188 0.871 1 95.44 336 THR B C 1
ATOM 6596 O O . THR B 1 336 ? 33.781 27.969 0.066 1 95.44 336 THR B O 1
ATOM 6599 N N . GLU B 1 337 ? 33.156 27.5 2.123 1 95.62 337 GLU B N 1
ATOM 6600 C CA . GLU B 1 337 ? 33.625 28.75 2.732 1 95.62 337 GLU B CA 1
ATOM 6601 C C . GLU B 1 337 ? 32.781 29.938 2.301 1 95.62 337 GLU B C 1
ATOM 6603 O O . GLU B 1 337 ? 33.156 31.094 2.508 1 95.62 337 GLU B O 1
ATOM 6608 N N . ILE B 1 338 ? 31.672 29.625 1.758 1 96.5 338 ILE B N 1
ATOM 6609 C CA . ILE B 1 338 ? 30.75 30.656 1.317 1 96.5 338 ILE B CA 1
ATOM 6610 C C . ILE B 1 338 ? 29.641 30.828 2.344 1 96.5 338 ILE B C 1
ATOM 6612 O O . ILE B 1 338 ? 28.938 29.875 2.676 1 96.5 338 ILE B O 1
ATOM 6616 N N . ASP B 1 339 ? 29.469 32.031 2.838 1 97.75 339 ASP B N 1
ATOM 6617 C CA . ASP B 1 339 ? 28.297 32.375 3.639 1 97.75 339 ASP B CA 1
ATOM 6618 C C . ASP B 1 339 ? 27.172 32.938 2.766 1 97.75 339 ASP B C 1
ATOM 6620 O O . ASP B 1 339 ? 27.219 34.094 2.365 1 97.75 339 ASP B O 1
ATOM 6624 N N . VAL B 1 340 ? 26.188 32.188 2.617 1 97.12 340 VAL B N 1
ATOM 6625 C CA . VAL B 1 340 ? 25.156 32.5 1.639 1 97.12 340 VAL B CA 1
ATOM 6626 C C . VAL B 1 340 ? 24.406 33.75 2.072 1 97.12 340 VAL B C 1
ATOM 6628 O O . VAL B 1 340 ? 23.844 34.469 1.239 1 97.12 340 VAL B O 1
ATOM 6631 N N . GLU B 1 341 ? 24.328 34.156 3.359 1 96.25 341 GLU B N 1
ATOM 6632 C CA . GLU B 1 341 ? 23.625 35.312 3.84 1 96.25 341 GLU B CA 1
ATOM 6633 C C . GLU B 1 341 ? 24.328 36.594 3.424 1 96.25 341 GLU B C 1
ATOM 6635 O O . GLU B 1 341 ? 23.734 37.688 3.432 1 96.25 341 GLU B O 1
ATOM 6640 N N . GLN B 1 342 ? 25.578 36.469 3.035 1 96.94 342 GLN B N 1
ATOM 6641 C CA . GLN B 1 342 ? 26.359 37.625 2.648 1 96.94 342 GLN B CA 1
ATOM 6642 C C . GLN B 1 342 ? 26.375 37.812 1.132 1 96.94 342 GLN B C 1
ATOM 6644 O O . GLN B 1 342 ? 27.094 38.656 0.607 1 96.94 342 GLN B O 1
ATOM 6649 N N . HIS B 1 343 ? 25.641 37 0.475 1 96.69 343 HIS B N 1
ATOM 6650 C CA . HIS B 1 343 ? 25.625 37.031 -0.982 1 96.69 343 HIS B CA 1
ATOM 6651 C C . HIS B 1 343 ? 24.203 37.219 -1.512 1 96.69 343 HIS B C 1
ATOM 6653 O O . HIS B 1 343 ? 23.266 36.594 -1.003 1 96.69 343 HIS B O 1
ATOM 6659 N N . ASP B 1 344 ? 24.062 38.062 -2.438 1 95.12 344 ASP B N 1
ATOM 6660 C CA . ASP B 1 344 ? 22.766 38.219 -3.102 1 95.12 344 ASP B CA 1
ATOM 6661 C C . ASP B 1 344 ? 22.625 37.25 -4.277 1 95.12 344 ASP B C 1
ATOM 6663 O O . ASP B 1 344 ? 23.469 36.406 -4.492 1 95.12 344 ASP B O 1
ATOM 6667 N N . THR B 1 345 ? 21.547 37.344 -4.961 1 95.44 345 THR B N 1
ATOM 6668 C CA . THR B 1 345 ? 21.203 36.406 -6.012 1 95.44 345 THR B CA 1
ATOM 6669 C C . THR B 1 345 ? 22.234 36.438 -7.137 1 95.44 345 THR B C 1
ATOM 6671 O O . THR B 1 345 ? 22.656 35.406 -7.641 1 95.44 345 THR B O 1
ATOM 6674 N N . GLU B 1 346 ? 22.625 37.656 -7.559 1 95.19 346 GLU B N 1
ATOM 6675 C CA . GLU B 1 346 ? 23.594 37.781 -8.633 1 95.19 346 GLU B CA 1
ATOM 6676 C C . GLU B 1 346 ? 24.938 37.156 -8.258 1 95.19 346 GLU B C 1
ATOM 6678 O O . GLU B 1 346 ? 25.562 36.469 -9.07 1 95.19 346 GLU B O 1
ATOM 6683 N N . GLN B 1 347 ? 25.344 37.406 -7.047 1 96.12 347 GLN B N 1
ATOM 6684 C CA . GLN B 1 347 ? 26.594 36.875 -6.555 1 96.12 347 GLN B CA 1
ATOM 6685 C C . GLN B 1 347 ? 26.531 35.344 -6.484 1 96.12 347 GLN B C 1
ATOM 6687 O O . GLN B 1 347 ? 27.5 34.656 -6.812 1 96.12 347 GLN B O 1
ATOM 6692 N N . LEU B 1 348 ? 25.438 34.812 -6.027 1 96.5 348 LEU B N 1
ATOM 6693 C CA . LEU B 1 348 ? 25.281 33.344 -5.934 1 96.5 348 LEU B CA 1
ATOM 6694 C C . LEU B 1 348 ? 25.297 32.719 -7.316 1 96.5 348 LEU B C 1
ATOM 6696 O O . LEU B 1 348 ? 25.844 31.625 -7.496 1 96.5 348 LEU B O 1
ATOM 6700 N N . ILE B 1 349 ? 24.672 33.344 -8.281 1 96 349 ILE B N 1
ATOM 6701 C CA . ILE B 1 349 ? 24.672 32.844 -9.656 1 96 349 ILE B CA 1
ATOM 6702 C C . ILE B 1 349 ? 26.109 32.781 -10.172 1 96 349 ILE B C 1
ATOM 6704 O O . ILE B 1 349 ? 26.5 31.797 -10.812 1 96 349 ILE B O 1
ATOM 6708 N N . ASP B 1 350 ? 26.828 33.812 -9.898 1 95.31 350 ASP B N 1
ATOM 6709 C CA . ASP B 1 350 ? 28.234 33.844 -10.312 1 95.31 350 ASP B CA 1
ATOM 6710 C C . ASP B 1 350 ? 29.016 32.719 -9.664 1 95.31 350 ASP B C 1
ATOM 6712 O O . ASP B 1 350 ? 29.859 32.094 -10.312 1 95.31 350 ASP B O 1
ATOM 6716 N N . ILE B 1 351 ? 28.781 32.531 -8.43 1 95.38 351 ILE B N 1
ATOM 6717 C CA . ILE B 1 351 ? 29.453 31.469 -7.691 1 95.38 351 ILE B CA 1
ATOM 6718 C C . ILE B 1 351 ? 29.125 30.125 -8.305 1 95.38 351 ILE B C 1
ATOM 6720 O O . ILE B 1 351 ? 30 29.281 -8.516 1 95.38 351 ILE B O 1
ATOM 6724 N N . LEU B 1 352 ? 27.859 29.844 -8.578 1 95.31 352 LEU B N 1
ATOM 6725 C CA . LEU B 1 352 ? 27.422 28.594 -9.188 1 95.31 352 LEU B CA 1
ATOM 6726 C C . LEU B 1 352 ? 28.031 28.406 -10.57 1 95.31 352 LEU B C 1
ATOM 6728 O O . LEU B 1 352 ? 28.484 27.312 -10.914 1 95.31 352 LEU B O 1
ATOM 6732 N N . ALA B 1 353 ? 28.047 29.453 -11.336 1 94.19 353 ALA B N 1
ATOM 6733 C CA . ALA B 1 353 ? 28.656 29.391 -12.672 1 94.19 353 ALA B CA 1
ATOM 6734 C C . ALA B 1 353 ? 30.125 29.016 -12.594 1 94.19 353 ALA B C 1
ATOM 6736 O O . ALA B 1 353 ? 30.594 28.188 -13.383 1 94.19 353 ALA B O 1
ATOM 6737 N N . LYS B 1 354 ? 30.781 29.609 -11.742 1 93.44 354 LYS B N 1
ATOM 6738 C CA . LYS B 1 354 ? 32.219 29.344 -11.562 1 93.44 354 LYS B CA 1
ATOM 6739 C C . LYS B 1 354 ? 32.469 27.906 -11.109 1 93.44 354 LYS B C 1
ATOM 6741 O O . LYS B 1 354 ? 33.531 27.344 -11.336 1 93.44 354 LYS B O 1
ATOM 6746 N N . SER B 1 355 ? 31.484 27.375 -10.453 1 90.75 355 SER B N 1
ATOM 6747 C CA . SER B 1 355 ? 31.594 26.016 -9.961 1 90.75 355 SER B CA 1
ATOM 6748 C C . SER B 1 355 ? 31.219 25 -11.039 1 90.75 355 SER B C 1
ATOM 6750 O O . SER B 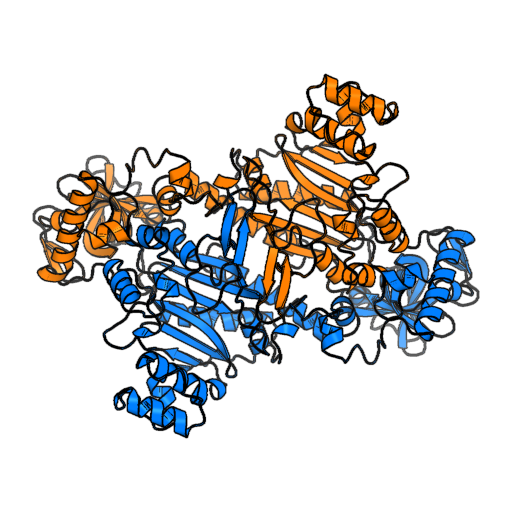1 355 ? 31.188 23.797 -10.781 1 90.75 355 SER B O 1
ATOM 6752 N N . GLY B 1 356 ? 30.781 25.422 -12.203 1 90.38 356 GLY B N 1
ATOM 6753 C CA . GLY B 1 356 ? 30.516 24.531 -13.32 1 90.38 356 GLY B CA 1
ATOM 6754 C C . GLY B 1 356 ? 29.047 24.203 -13.477 1 90.38 356 GLY B C 1
ATOM 6755 O O . GLY B 1 356 ? 28.672 23.328 -14.273 1 90.38 356 GLY B O 1
ATOM 6756 N N . VAL B 1 357 ? 28.234 24.812 -12.672 1 90.5 357 VAL B N 1
ATOM 6757 C CA . VAL B 1 357 ? 26.797 24.594 -12.781 1 90.5 357 VAL B CA 1
ATOM 6758 C C . VAL B 1 357 ? 26.234 25.422 -13.938 1 90.5 357 VAL B C 1
ATOM 6760 O O . VAL B 1 357 ? 26.609 26.578 -14.117 1 90.5 357 VAL B O 1
ATOM 6763 N N . ASP B 1 358 ? 25.438 24.844 -14.75 1 90 358 ASP B N 1
ATOM 6764 C CA . ASP B 1 358 ? 24.734 25.594 -15.789 1 90 358 ASP B CA 1
ATOM 6765 C C . ASP B 1 358 ? 23.703 26.531 -15.188 1 90 358 ASP B C 1
ATOM 6767 O O . ASP B 1 358 ? 22.688 26.078 -14.633 1 90 358 ASP B O 1
ATOM 6771 N N . VAL B 1 359 ? 23.906 27.781 -15.32 1 88 359 VAL B N 1
ATOM 6772 C CA . VAL B 1 359 ? 23.078 28.766 -14.633 1 88 359 VAL B CA 1
ATOM 6773 C C . VAL B 1 359 ? 22.172 29.453 -15.641 1 88 359 VAL B C 1
ATOM 6775 O O . VAL B 1 359 ? 21.562 30.484 -15.328 1 88 359 VAL B O 1
ATOM 6778 N N . THR B 1 360 ? 22 28.875 -16.781 1 86.19 360 THR B N 1
ATOM 6779 C CA . THR B 1 360 ? 21.234 29.5 -17.844 1 86.19 360 THR B CA 1
ATOM 6780 C C . THR B 1 360 ? 19.781 29.719 -17.406 1 86.19 360 THR B C 1
ATOM 6782 O O . THR B 1 360 ? 19.188 30.766 -17.688 1 86.19 360 THR B O 1
ATOM 6785 N N . ASP B 1 361 ? 19.25 28.828 -16.641 1 82.12 361 ASP B N 1
ATOM 6786 C CA . ASP B 1 361 ? 17.828 28.875 -16.281 1 82.12 361 ASP B CA 1
ATOM 6787 C C . ASP B 1 361 ? 17.641 29.469 -14.883 1 82.12 361 ASP B C 1
ATOM 6789 O O . ASP B 1 361 ? 16.531 29.438 -14.352 1 82.12 361 ASP B O 1
ATOM 6793 N N . TRP B 1 362 ? 18.703 30.125 -14.398 1 84.88 362 TRP B N 1
ATOM 6794 C CA . TRP B 1 362 ? 18.609 30.5 -12.992 1 84.88 362 TRP B CA 1
ATOM 6795 C C . TRP B 1 362 ? 18.5 32.031 -12.852 1 84.88 362 TRP B C 1
ATOM 6797 O O . TRP B 1 362 ? 18.562 32.531 -11.734 1 84.88 362 TRP B O 1
ATOM 6807 N N . ARG B 1 363 ? 18.344 32.719 -13.961 1 80.81 363 ARG B N 1
ATOM 6808 C CA . ARG B 1 363 ? 18.344 34.188 -13.938 1 80.81 363 ARG B CA 1
ATOM 6809 C C . ARG B 1 363 ? 17.172 34.688 -13.109 1 80.81 363 ARG B C 1
ATOM 6811 O O . ARG B 1 363 ? 17.281 35.719 -12.438 1 80.81 363 ARG B O 1
ATOM 6818 N N . ASP B 1 364 ? 16.109 33.938 -13.078 1 85.5 364 ASP B N 1
ATOM 6819 C CA . ASP B 1 364 ? 14.938 34.375 -12.344 1 85.5 364 ASP B CA 1
ATOM 6820 C C . ASP B 1 364 ? 14.734 33.562 -11.07 1 85.5 364 ASP B C 1
ATOM 6822 O O . ASP B 1 364 ? 13.656 33.562 -10.477 1 85.5 364 ASP B O 1
ATOM 6826 N N . ALA B 1 365 ? 15.812 32.969 -10.688 1 88.75 365 ALA B N 1
ATOM 6827 C CA . ALA B 1 365 ? 15.719 32.094 -9.5 1 88.75 365 ALA B CA 1
ATOM 6828 C C . ALA B 1 365 ? 15.711 32.938 -8.227 1 88.75 365 ALA B C 1
ATOM 6830 O O . ALA B 1 365 ? 16.312 34.031 -8.18 1 88.75 365 ALA B O 1
ATOM 6831 N N . SER B 1 366 ? 14.969 32.5 -7.25 1 89.75 366 SER B N 1
ATOM 6832 C CA . SER B 1 366 ? 14.977 33.156 -5.949 1 89.75 366 SER B CA 1
ATOM 6833 C C . SER B 1 366 ? 16.266 32.844 -5.184 1 89.75 366 SER B C 1
ATOM 6835 O O . SER B 1 366 ? 17 31.938 -5.551 1 89.75 366 SER B O 1
ATOM 6837 N N . TRP B 1 367 ? 16.578 33.688 -4.164 1 93.56 367 TRP B N 1
ATOM 6838 C CA . TRP B 1 367 ? 17.734 33.469 -3.303 1 93.56 367 TRP B CA 1
ATOM 6839 C C . TRP B 1 367 ? 17.719 32.031 -2.734 1 93.56 367 TRP B C 1
ATOM 6841 O O . TRP B 1 367 ? 18.75 31.359 -2.736 1 93.56 367 TRP B O 1
ATOM 6851 N N . GLY B 1 368 ? 16.594 31.578 -2.219 1 93.44 368 GLY B N 1
ATOM 6852 C CA . GLY B 1 368 ? 16.469 30.25 -1.643 1 93.44 368 GLY B CA 1
ATOM 6853 C C . GLY B 1 368 ? 16.766 29.141 -2.639 1 93.44 368 GLY B C 1
ATOM 6854 O O . GLY B 1 368 ? 17.391 28.141 -2.299 1 93.44 368 GLY B O 1
ATOM 6855 N N . GLU B 1 369 ? 16.281 29.266 -3.822 1 91.56 369 GLU B N 1
ATOM 6856 C CA . GLU B 1 369 ? 16.531 28.281 -4.875 1 91.56 369 GLU B CA 1
ATOM 6857 C C . GLU B 1 369 ? 18.016 28.156 -5.172 1 91.56 369 GLU B C 1
ATOM 6859 O O . GLU B 1 369 ? 18.516 27.062 -5.383 1 91.56 369 GLU B O 1
ATOM 6864 N N . LEU B 1 370 ? 18.672 29.312 -5.246 1 94.75 370 LEU B N 1
ATOM 6865 C CA . LEU B 1 370 ? 20.109 29.328 -5.523 1 94.75 370 LEU B CA 1
ATOM 6866 C C . LEU B 1 370 ? 20.891 28.688 -4.375 1 94.75 370 LEU B C 1
ATOM 6868 O O . LEU B 1 370 ? 21.875 27.984 -4.602 1 94.75 370 LEU B O 1
ATOM 6872 N N . VAL B 1 371 ? 20.469 28.953 -3.174 1 96.19 371 VAL B N 1
ATOM 6873 C CA . VAL B 1 371 ? 21.094 28.359 -1.998 1 96.19 371 VAL B CA 1
ATOM 6874 C C . VAL B 1 371 ? 20.953 26.844 -2.045 1 96.19 371 VAL B C 1
ATOM 6876 O O . VAL B 1 371 ? 21.922 26.125 -1.808 1 96.19 371 VAL B O 1
ATOM 6879 N N . CYS B 1 372 ? 19.797 26.391 -2.363 1 95.06 372 CYS B N 1
ATOM 6880 C CA . CYS B 1 372 ? 19.547 24.953 -2.457 1 95.06 372 CYS B CA 1
ATOM 6881 C C . CYS B 1 372 ? 20.391 24.328 -3.559 1 95.06 372 CYS B C 1
ATOM 6883 O O . CYS B 1 372 ? 20.906 23.203 -3.404 1 95.06 372 CYS B O 1
ATOM 6885 N N . GLU B 1 373 ? 20.484 25.016 -4.656 1 94.69 373 GLU B N 1
ATOM 6886 C CA . GLU B 1 373 ? 21.297 24.5 -5.75 1 94.69 373 GLU B CA 1
ATOM 6887 C C . GLU B 1 373 ? 22.766 24.422 -5.348 1 94.69 373 GLU B C 1
ATOM 6889 O O . GLU B 1 373 ? 23.469 23.469 -5.711 1 94.69 373 GLU B O 1
ATOM 6894 N N . LEU B 1 374 ? 23.25 25.438 -4.699 1 96.12 374 LEU B N 1
ATOM 6895 C CA . LEU B 1 374 ? 24.625 25.422 -4.207 1 96.12 374 LEU B CA 1
ATOM 6896 C C . LEU B 1 374 ? 24.859 24.25 -3.271 1 96.12 374 LEU B C 1
ATOM 6898 O O . LEU B 1 374 ? 25.891 23.578 -3.354 1 96.12 374 LEU B O 1
ATOM 6902 N N . PHE B 1 375 ? 23.938 23.984 -2.391 1 97.5 375 PHE B N 1
ATOM 6903 C CA . PHE B 1 375 ? 24 22.844 -1.487 1 97.5 375 PHE B CA 1
ATOM 6904 C C . PHE B 1 375 ? 24.062 21.547 -2.27 1 97.5 375 PHE B C 1
ATOM 6906 O O . PHE B 1 375 ? 24.906 20.688 -2.002 1 97.5 375 PHE B O 1
ATOM 6913 N N . LYS B 1 376 ? 23.125 21.391 -3.148 1 95.38 376 LYS B N 1
ATOM 6914 C CA . LYS B 1 376 ? 23.016 20.188 -3.947 1 95.38 376 LYS B CA 1
ATOM 6915 C C . LYS B 1 376 ? 24.297 19.906 -4.719 1 95.38 376 LYS B C 1
ATOM 6917 O O . LYS B 1 376 ? 24.766 18.766 -4.758 1 95.38 376 LYS B O 1
ATOM 6922 N N . SER B 1 377 ? 24.875 20.891 -5.297 1 94.44 377 SER B N 1
ATOM 6923 C CA . SER B 1 377 ? 26 20.734 -6.203 1 94.44 377 SER B CA 1
ATOM 6924 C C . SER B 1 377 ? 27.312 20.578 -5.434 1 94.44 377 SER B C 1
ATOM 6926 O O . SER B 1 377 ? 28.234 19.906 -5.902 1 94.44 377 SER B O 1
ATOM 6928 N N . ARG B 1 378 ? 27.344 21.109 -4.195 1 95.69 378 ARG B N 1
ATOM 6929 C CA . ARG B 1 378 ? 28.672 21.219 -3.592 1 95.69 378 ARG B CA 1
ATOM 6930 C C . ARG B 1 378 ? 28.719 20.484 -2.26 1 95.69 378 ARG B C 1
ATOM 6932 O O . ARG B 1 378 ? 29.812 20.188 -1.748 1 95.69 378 ARG B O 1
ATOM 6939 N N . VAL B 1 379 ? 27.625 20.156 -1.684 1 97.31 379 VAL B N 1
ATOM 6940 C CA . VAL B 1 379 ? 27.672 19.688 -0.301 1 97.31 379 VAL B CA 1
ATOM 6941 C C . VAL B 1 379 ? 27.062 18.281 -0.211 1 97.31 379 VAL B C 1
ATOM 6943 O O . VAL B 1 379 ? 27.625 17.406 0.463 1 97.31 379 VAL B O 1
ATOM 6946 N N . GLU B 1 380 ? 25.969 18.016 -0.854 1 96.5 380 GLU B N 1
ATOM 6947 C CA . GLU B 1 380 ? 25.109 16.844 -0.682 1 96.5 380 GLU B CA 1
ATOM 6948 C C . GLU B 1 380 ? 25.922 15.555 -0.694 1 96.5 380 GLU B C 1
ATOM 6950 O O . GLU B 1 380 ? 25.828 14.742 0.228 1 96.5 380 GLU B O 1
ATOM 6955 N N . GLU B 1 381 ? 26.75 15.344 -1.681 1 93.81 381 GLU B N 1
ATOM 6956 C CA . GLU B 1 381 ? 27.484 14.094 -1.872 1 93.81 381 GLU B CA 1
ATOM 6957 C C . GLU B 1 381 ? 28.5 13.875 -0.76 1 93.81 381 GLU B C 1
ATOM 6959 O O . GLU B 1 381 ? 28.969 12.75 -0.548 1 93.81 381 GLU B O 1
ATOM 6964 N N . LYS B 1 382 ? 28.828 14.891 -0.083 1 95.44 382 LYS B N 1
ATOM 6965 C CA . LYS B 1 382 ? 29.859 14.82 0.957 1 95.44 382 LYS B CA 1
ATOM 6966 C C . LYS B 1 382 ? 29.25 14.391 2.291 1 95.44 382 LYS B C 1
ATOM 6968 O O . LYS B 1 382 ? 29.984 14.062 3.23 1 95.44 382 LYS B O 1
ATOM 6973 N N . LEU B 1 383 ? 27.938 14.391 2.387 1 95.5 383 LEU B N 1
ATOM 6974 C CA . LEU B 1 383 ? 27.25 13.992 3.617 1 95.5 383 LEU B CA 1
ATOM 6975 C C . LEU B 1 383 ? 27.141 12.469 3.705 1 95.5 383 LEU B C 1
ATOM 6977 O O . LEU B 1 383 ? 26.047 11.922 3.633 1 95.5 383 LEU B O 1
ATOM 6981 N N . VAL B 1 384 ? 28.188 11.836 4.043 1 91.56 384 VAL B N 1
ATOM 6982 C CA . VAL B 1 384 ? 28.266 10.383 4.082 1 91.56 384 VAL B CA 1
ATOM 6983 C C . VAL B 1 384 ? 27.609 9.867 5.359 1 91.56 384 VAL B C 1
ATOM 6985 O O . VAL B 1 384 ? 26.828 8.914 5.32 1 91.56 384 VAL B O 1
ATOM 6988 N N . ASN B 1 385 ? 27.938 10.531 6.492 1 92.44 385 ASN B N 1
ATOM 6989 C CA . ASN B 1 385 ? 27.328 10.148 7.766 1 92.44 385 ASN B CA 1
ATOM 6990 C C . ASN B 1 385 ? 25.906 10.68 7.891 1 92.44 385 ASN B C 1
ATOM 6992 O O . ASN B 1 385 ? 25.562 11.695 7.289 1 92.44 385 ASN B O 1
ATOM 6996 N N . PRO B 1 386 ? 25.125 9.977 8.609 1 95.62 386 PRO B N 1
ATOM 6997 C CA . PRO B 1 386 ? 23.75 10.445 8.789 1 95.62 386 PRO B CA 1
ATOM 6998 C C . PRO B 1 386 ? 23.672 11.883 9.289 1 95.62 386 PRO B C 1
ATOM 7000 O O . PRO B 1 386 ? 24.266 12.211 10.32 1 95.62 386 PRO B O 1
ATOM 7003 N N . THR B 1 387 ? 22.953 12.711 8.555 1 97.56 387 THR B N 1
ATOM 7004 C CA . THR B 1 387 ? 22.906 14.141 8.844 1 97.56 387 THR B CA 1
ATOM 7005 C C . THR B 1 387 ? 21.516 14.703 8.594 1 97.56 387 THR B C 1
ATOM 7007 O O . THR B 1 387 ? 20.938 14.477 7.527 1 97.56 387 THR B O 1
ATOM 7010 N N . HIS B 1 388 ? 20.984 15.359 9.609 1 98.56 388 HIS B N 1
ATOM 7011 C CA . HIS B 1 388 ? 19.812 16.219 9.398 1 98.56 388 HIS B CA 1
ATOM 7012 C C . HIS B 1 388 ? 20.219 17.609 8.938 1 98.56 388 HIS B C 1
ATOM 7014 O O . HIS B 1 388 ? 20.938 18.312 9.648 1 98.56 388 HIS B O 1
ATOM 7020 N N . VAL B 1 389 ? 19.797 17.984 7.77 1 98.75 389 VAL B N 1
ATOM 7021 C CA . VAL B 1 389 ? 20 19.328 7.254 1 98.75 389 VAL B CA 1
ATOM 7022 C C . VAL B 1 389 ? 18.781 20.188 7.559 1 98.75 389 VAL B C 1
ATOM 7024 O O . VAL B 1 389 ? 17.672 19.906 7.074 1 98.75 389 VAL B O 1
ATOM 7027 N N . THR B 1 390 ? 18.969 21.297 8.305 1 98.25 390 THR B N 1
ATOM 7028 C CA . THR B 1 390 ? 17.828 22.078 8.773 1 98.25 390 THR B CA 1
ATOM 7029 C C . THR B 1 390 ? 17.859 23.5 8.203 1 98.25 390 THR B C 1
ATOM 7031 O O . THR B 1 390 ? 18.797 23.859 7.492 1 98.25 390 THR B O 1
ATOM 7034 N N . ASP B 1 391 ? 16.844 24.219 8.438 1 97 391 ASP B N 1
ATOM 7035 C CA . ASP B 1 391 ? 16.75 25.641 8.156 1 97 391 ASP B CA 1
ATOM 7036 C C . ASP B 1 391 ? 16.891 25.922 6.664 1 97 391 ASP B C 1
ATOM 7038 O O . ASP B 1 391 ? 17.734 26.734 6.258 1 97 391 ASP B O 1
ATOM 7042 N N . LEU B 1 392 ? 16.141 25.188 5.941 1 96.81 392 LEU B N 1
ATOM 7043 C CA . LEU B 1 392 ? 16.094 25.5 4.516 1 96.81 392 LEU B CA 1
ATOM 7044 C C . LEU B 1 392 ? 15.461 26.859 4.27 1 96.81 392 LEU B C 1
ATOM 7046 O O . LEU B 1 392 ? 14.633 27.312 5.062 1 96.81 392 LEU B O 1
ATOM 7050 N N . PRO B 1 393 ? 15.859 27.453 3.178 1 94.44 393 PRO B N 1
ATOM 7051 C CA . PRO B 1 393 ? 15.266 28.766 2.875 1 94.44 393 PRO B CA 1
ATOM 7052 C C . PRO B 1 393 ? 13.742 28.719 2.791 1 94.44 393 PRO B C 1
ATOM 7054 O O . PRO B 1 393 ? 13.18 27.75 2.258 1 94.44 393 PRO B O 1
ATOM 7057 N N . ARG B 1 394 ? 13.078 29.781 3.24 1 90.81 394 ARG B N 1
ATOM 7058 C CA . ARG B 1 394 ? 11.625 29.859 3.367 1 90.81 394 ARG B CA 1
ATOM 7059 C C . ARG B 1 394 ? 10.945 29.766 2.004 1 90.81 394 ARG B C 1
ATOM 7061 O O . ARG B 1 394 ? 9.875 29.156 1.881 1 90.81 394 ARG B O 1
ATOM 7068 N N . ASP B 1 395 ? 11.508 30.25 0.977 1 86.19 395 ASP B N 1
ATOM 7069 C CA . ASP B 1 395 ? 10.836 30.406 -0.311 1 86.19 395 ASP B CA 1
ATOM 7070 C C . ASP B 1 395 ? 10.836 29.078 -1.087 1 86.19 395 ASP B C 1
ATOM 7072 O O . ASP B 1 395 ? 10.148 28.953 -2.1 1 86.19 395 ASP B O 1
ATOM 7076 N N . VAL B 1 396 ? 11.547 28.062 -0.571 1 87.56 396 VAL B N 1
ATOM 7077 C CA . VAL B 1 396 ? 11.562 26.781 -1.276 1 87.56 396 VAL B CA 1
ATOM 7078 C C . VAL B 1 396 ? 10.734 25.75 -0.514 1 87.56 396 VAL B C 1
ATOM 7080 O O . VAL B 1 396 ? 10.656 24.594 -0.909 1 87.56 396 VAL B O 1
ATOM 7083 N N . ALA B 1 397 ? 10.109 26.156 0.572 1 87.81 397 ALA B N 1
ATOM 7084 C CA . ALA B 1 397 ? 9.305 25.25 1.394 1 87.81 397 ALA B CA 1
ATOM 7085 C C . ALA B 1 397 ? 8.023 25.938 1.864 1 87.81 397 ALA B C 1
ATOM 7087 O O . ALA B 1 397 ? 7.801 26.094 3.066 1 87.81 397 ALA B O 1
ATOM 7088 N N . PRO B 1 398 ? 7.199 26.219 0.989 1 86 398 PRO B N 1
ATOM 7089 C CA . PRO B 1 398 ? 6.039 27.047 1.342 1 86 398 PRO B CA 1
ATOM 7090 C C . PRO B 1 398 ? 5.07 26.328 2.277 1 86 398 PRO B C 1
ATOM 7092 O O . PRO B 1 398 ? 4.309 26.969 3.002 1 86 398 PRO B O 1
ATOM 7095 N N . LEU B 1 399 ? 5.055 25.031 2.334 1 90.38 399 LEU B N 1
ATOM 7096 C CA . LEU B 1 399 ? 4.078 24.297 3.123 1 90.38 399 LEU B CA 1
ATOM 7097 C C . LEU B 1 399 ? 4.523 24.188 4.578 1 90.38 399 LEU B C 1
ATOM 7099 O O . LEU B 1 399 ? 3.752 23.766 5.438 1 90.38 399 LEU B O 1
ATOM 7103 N N . ALA B 1 400 ? 5.742 24.656 4.836 1 94.81 400 ALA B N 1
ATOM 7104 C CA . ALA B 1 400 ? 6.305 24.531 6.18 1 94.81 400 ALA B CA 1
ATOM 7105 C C . ALA B 1 400 ? 6.156 25.844 6.945 1 94.81 400 ALA B C 1
ATOM 7107 O O . ALA B 1 400 ? 6.141 26.922 6.344 1 94.81 400 ALA B O 1
ATOM 7108 N N . ASP B 1 401 ? 6.039 25.719 8.258 1 95.88 401 ASP B N 1
ATOM 7109 C CA . ASP B 1 401 ? 6.164 26.891 9.117 1 95.88 401 ASP B CA 1
ATOM 7110 C C . ASP B 1 401 ? 7.523 27.562 8.938 1 95.88 401 ASP B C 1
ATOM 7112 O O . ASP B 1 401 ? 8.484 26.938 8.492 1 95.88 401 ASP B O 1
ATOM 7116 N N . SER B 1 402 ? 7.48 28.906 9.156 1 93.81 402 SER B N 1
ATOM 7117 C CA . SER B 1 402 ? 8.742 29.578 8.867 1 93.81 402 SER B CA 1
ATOM 7118 C C . SER B 1 402 ? 8.883 30.875 9.672 1 93.81 402 SER B C 1
ATOM 7120 O O . SER B 1 402 ? 7.891 31.406 10.156 1 93.81 402 SER B O 1
ATOM 7122 N N . GLY B 1 403 ? 10.117 31.203 9.883 1 90.31 403 GLY B N 1
ATOM 7123 C CA . GLY B 1 403 ? 10.445 32.562 10.289 1 90.31 403 GLY B CA 1
ATOM 7124 C C . GLY B 1 403 ? 10.625 33.5 9.117 1 90.31 403 GLY B C 1
ATOM 7125 O O . GLY B 1 403 ? 9.945 33.375 8.094 1 90.31 403 GLY B O 1
ATOM 7126 N N . SER B 1 404 ? 11.445 34.5 9.312 1 87 404 SER B N 1
ATOM 7127 C CA . SER B 1 404 ? 11.609 35.531 8.297 1 87 404 SER B CA 1
ATOM 7128 C C . SER B 1 404 ? 12.398 35 7.102 1 87 404 SER B C 1
ATOM 7130 O O . SER B 1 404 ? 12.086 35.344 5.957 1 87 404 SER B O 1
ATOM 7132 N N . ARG B 1 405 ? 13.438 34.094 7.305 1 91.69 405 ARG B N 1
ATOM 7133 C CA . ARG B 1 405 ? 14.297 33.719 6.191 1 91.69 405 ARG B CA 1
ATOM 7134 C C . ARG B 1 405 ? 14.328 32.219 6.016 1 91.69 405 ARG B C 1
ATOM 7136 O O . ARG B 1 405 ? 14.555 31.719 4.91 1 91.69 405 ARG B O 1
ATOM 7143 N N . TYR B 1 406 ? 14.148 31.516 7.035 1 95.56 406 TYR B N 1
ATOM 7144 C CA . TYR B 1 406 ? 14.305 30.062 7.012 1 95.56 406 TYR B CA 1
ATOM 7145 C C . TYR B 1 406 ? 13.023 29.375 7.48 1 95.56 406 TYR B C 1
ATOM 7147 O O . TYR B 1 406 ? 12.258 29.938 8.258 1 95.56 406 TYR B O 1
ATOM 7155 N N . SER B 1 407 ? 12.82 28.188 6.969 1 95.19 407 SER B N 1
ATOM 7156 C CA . SER B 1 407 ? 11.648 27.391 7.312 1 95.19 407 SER B CA 1
ATOM 7157 C C . SER B 1 407 ? 12.008 26.266 8.289 1 95.19 407 SER B C 1
ATOM 7159 O O . SER B 1 407 ? 13.18 25.906 8.406 1 95.19 407 SER B O 1
ATOM 7161 N N . ARG B 1 408 ? 10.992 25.812 9.023 1 96.88 408 ARG B N 1
ATOM 7162 C CA . ARG B 1 408 ? 11.141 24.703 9.945 1 96.88 408 ARG B CA 1
ATOM 7163 C C . ARG B 1 408 ? 11.07 23.359 9.211 1 96.88 408 ARG B C 1
ATOM 7165 O O . ARG B 1 408 ? 10.188 22.547 9.484 1 96.88 408 ARG B O 1
ATOM 7172 N N . VAL B 1 409 ? 12.047 23.219 8.297 1 96.81 409 VAL B N 1
ATOM 7173 C CA . VAL B 1 409 ? 12.156 22.047 7.438 1 96.81 409 VAL B CA 1
ATOM 7174 C C . VAL B 1 409 ? 13.5 21.359 7.66 1 96.81 409 VAL B C 1
ATOM 7176 O O . VAL B 1 409 ? 14.477 22.016 8.039 1 96.81 409 VAL B O 1
ATOM 7179 N N . PHE B 1 410 ? 13.477 20.094 7.508 1 98.19 410 PHE B N 1
ATOM 7180 C CA . PHE B 1 410 ? 14.742 19.375 7.492 1 98.19 410 PHE B CA 1
ATOM 7181 C C . PHE B 1 410 ? 14.742 18.312 6.395 1 98.19 410 PHE B C 1
ATOM 7183 O O . PHE B 1 410 ? 13.68 17.875 5.945 1 98.19 410 PHE B O 1
ATOM 7190 N N . GLU B 1 411 ? 15.867 17.969 5.949 1 98.38 411 GLU B N 1
ATOM 7191 C CA . GLU B 1 411 ? 16.172 16.828 5.105 1 98.38 411 GLU B CA 1
ATOM 7192 C C . GLU B 1 411 ? 17.203 15.914 5.773 1 98.38 411 GLU B C 1
ATOM 7194 O O . GLU B 1 411 ? 18.125 16.391 6.434 1 98.38 411 GLU B O 1
ATOM 7199 N N . SER B 1 412 ? 17.016 14.695 5.621 1 98.12 412 SER B N 1
ATOM 7200 C CA . SER B 1 412 ? 17.969 13.75 6.184 1 98.12 412 SER B CA 1
ATOM 7201 C C . SER B 1 412 ? 18.781 13.062 5.082 1 98.12 412 SER B C 1
ATOM 7203 O O . SER B 1 412 ? 18.203 12.602 4.086 1 98.12 412 SER B O 1
ATOM 7205 N N . TYR B 1 413 ? 20.047 13 5.348 1 96.94 413 TYR B N 1
ATOM 7206 C CA . TYR B 1 413 ? 20.953 12.406 4.375 1 96.94 413 TYR B CA 1
ATOM 7207 C C . TYR B 1 413 ? 21.719 11.234 4.98 1 96.94 413 TYR B C 1
ATOM 7209 O O . TYR B 1 413 ? 22.125 11.289 6.148 1 96.94 413 TYR B O 1
ATOM 7217 N N . ILE B 1 414 ? 21.875 10.219 4.254 1 94.38 414 ILE B N 1
ATOM 7218 C CA . ILE B 1 414 ? 22.703 9.062 4.559 1 94.38 414 ILE B CA 1
ATOM 7219 C C . ILE B 1 414 ? 23.469 8.633 3.309 1 94.38 414 ILE B C 1
ATOM 7221 O O . ILE B 1 414 ? 22.875 8.383 2.26 1 94.38 414 ILE B O 1
ATOM 7225 N N . GLY B 1 415 ? 24.766 8.516 3.379 1 90.56 415 GLY B N 1
ATOM 7226 C CA . GLY B 1 415 ? 25.578 8.117 2.236 1 90.56 415 GLY B CA 1
ATOM 7227 C C . GLY B 1 415 ? 25.5 9.094 1.081 1 90.56 415 GLY B C 1
ATOM 7228 O O . GLY B 1 415 ? 25.547 8.695 -0.084 1 90.56 415 GLY B O 1
ATOM 7229 N N . GLY B 1 416 ? 25.25 10.312 1.382 1 92.38 416 GLY B N 1
ATOM 7230 C CA . GLY B 1 416 ? 25.188 11.336 0.356 1 92.38 416 GLY B CA 1
ATOM 7231 C C . GLY B 1 416 ? 23.844 11.398 -0.344 1 92.38 416 GLY B C 1
ATOM 7232 O O . GLY B 1 416 ? 23.688 12.102 -1.346 1 92.38 416 GLY B O 1
ATOM 7233 N N . MET B 1 417 ? 22.906 10.672 0.164 1 93.88 417 MET B N 1
ATOM 7234 C CA . MET B 1 417 ? 21.578 10.609 -0.462 1 93.88 417 MET B CA 1
ATOM 7235 C C . MET B 1 417 ? 20.5 11.102 0.495 1 93.88 417 MET B C 1
ATOM 7237 O O . MET B 1 417 ? 20.484 10.727 1.667 1 93.88 417 MET B O 1
ATOM 7241 N N . GLU B 1 418 ? 19.656 11.961 -0.043 1 96.75 418 GLU B N 1
ATOM 7242 C CA . GLU B 1 418 ? 18.5 12.375 0.753 1 96.75 418 GLU B CA 1
ATOM 7243 C C . GLU B 1 418 ? 17.531 11.211 0.958 1 96.75 418 GLU B C 1
ATOM 7245 O O . GLU B 1 418 ? 17.047 10.625 -0.01 1 96.75 418 GLU B O 1
ATOM 7250 N N . VAL B 1 419 ? 17.172 10.922 2.209 1 96.81 419 VAL B N 1
ATOM 7251 C CA . VAL B 1 419 ? 16.297 9.773 2.453 1 96.81 419 VAL B CA 1
ATOM 7252 C C . VAL B 1 419 ? 14.984 10.242 3.078 1 96.81 419 VAL B C 1
ATOM 7254 O O . VAL B 1 419 ? 13.992 9.508 3.061 1 96.81 419 VAL B O 1
ATOM 7257 N N . ALA B 1 420 ? 14.969 11.438 3.643 1 98.25 420 ALA B N 1
ATOM 7258 C CA . ALA B 1 420 ? 13.766 11.906 4.332 1 98.25 420 ALA B CA 1
ATOM 7259 C C . ALA B 1 420 ? 13.625 13.422 4.227 1 98.25 420 ALA B C 1
ATOM 7261 O O . ALA B 1 420 ? 14.609 14.133 4.031 1 98.25 420 ALA B O 1
ATOM 7262 N N . HIS B 1 421 ? 12.453 13.828 4.258 1 97.62 421 HIS B N 1
ATOM 7263 C CA . HIS B 1 421 ? 12.039 15.227 4.301 1 97.62 421 HIS B CA 1
ATOM 7264 C C . HIS B 1 421 ? 10.914 15.438 5.312 1 97.62 421 HIS B C 1
ATOM 7266 O O . HIS B 1 421 ? 9.945 14.672 5.332 1 97.62 421 HIS B O 1
ATOM 7272 N N . GLY B 1 422 ? 11.062 16.391 6.203 1 98.06 422 GLY B N 1
ATOM 7273 C CA . GLY B 1 422 ? 10.023 16.656 7.188 1 98.06 422 GLY B CA 1
ATOM 7274 C C . GLY B 1 422 ? 9.953 18.125 7.602 1 98.06 422 GLY B C 1
ATOM 7275 O O . GLY B 1 422 ? 10.812 18.922 7.227 1 98.06 422 GLY B O 1
ATOM 7276 N N . CYS B 1 423 ? 8.867 18.484 8.273 1 97.88 423 CYS B N 1
ATOM 7277 C CA . CYS B 1 423 ? 8.734 19.875 8.68 1 97.88 423 CYS B CA 1
ATOM 7278 C C . CYS B 1 423 ? 7.648 20.031 9.734 1 97.88 423 CYS B C 1
ATOM 7280 O O . CYS B 1 423 ? 6.859 19.125 9.961 1 97.88 423 CYS B O 1
ATOM 7282 N N . THR B 1 424 ? 7.789 21.156 10.445 1 98.06 424 THR B N 1
ATOM 7283 C CA . THR B 1 424 ? 6.609 21.719 11.094 1 98.06 424 THR B CA 1
ATOM 7284 C C . THR B 1 424 ? 5.684 22.359 10.07 1 98.06 424 THR B C 1
ATOM 7286 O O . THR B 1 424 ? 6.094 23.266 9.344 1 98.06 424 THR B O 1
ATOM 7289 N N . GLU B 1 425 ? 4.5 21.922 10.008 1 97.5 425 GLU B N 1
ATOM 7290 C CA . GLU B 1 425 ? 3.594 22.344 8.945 1 97.5 425 GLU B CA 1
ATOM 7291 C C . GLU B 1 425 ? 3.131 23.781 9.141 1 97.5 425 GLU B C 1
ATOM 7293 O O . GLU B 1 425 ? 2.984 24.234 10.281 1 97.5 425 GLU B O 1
ATOM 7298 N N . GLU B 1 426 ? 2.969 24.469 8.031 1 96.06 426 GLU B N 1
ATOM 7299 C CA . GLU B 1 426 ? 2.252 25.734 8.094 1 96.06 426 GLU B CA 1
ATOM 7300 C C . GLU B 1 426 ? 0.756 25.516 8.297 1 96.06 426 GLU B C 1
ATOM 7302 O O . GLU B 1 426 ? 0.049 25.125 7.367 1 96.06 426 GLU B O 1
ATOM 7307 N N . CYS B 1 427 ? 0.285 25.844 9.477 1 97.12 427 CYS B N 1
ATOM 7308 C CA . CYS B 1 427 ? -1.107 25.562 9.805 1 97.12 427 CYS B CA 1
ATOM 7309 C C . CYS B 1 427 ? -1.958 26.812 9.703 1 97.12 427 CYS B C 1
ATOM 7311 O O . CYS B 1 427 ? -3.186 26.75 9.781 1 97.12 427 CYS B O 1
ATOM 7313 N N . ASN B 1 428 ? -1.306 28.031 9.57 1 96.5 428 ASN B N 1
ATOM 7314 C CA . ASN B 1 428 ? -2.01 29.297 9.344 1 96.5 428 ASN B CA 1
ATOM 7315 C C . ASN B 1 428 ? -2.447 29.438 7.891 1 96.5 428 ASN B C 1
ATOM 7317 O O . ASN B 1 428 ? -1.619 29.672 7.008 1 96.5 428 ASN B O 1
ATOM 7321 N N . PRO B 1 429 ? -3.76 29.391 7.688 1 94.62 429 PRO B N 1
ATOM 7322 C CA . PRO B 1 429 ? -4.219 29.406 6.297 1 94.62 429 PRO B CA 1
ATOM 7323 C C . PRO B 1 429 ? -3.895 30.734 5.594 1 94.62 429 PRO B C 1
ATOM 7325 O O . PRO B 1 429 ? -3.621 30.734 4.391 1 94.62 429 PRO B O 1
ATOM 7328 N N . LEU B 1 430 ? -3.883 31.844 6.344 1 93.38 430 LEU B N 1
ATOM 7329 C CA . LEU B 1 430 ? -3.58 33.125 5.75 1 93.38 430 LEU B CA 1
ATOM 7330 C C . LEU B 1 430 ? -2.115 33.219 5.336 1 93.38 430 LEU B C 1
ATOM 7332 O O . LEU B 1 430 ? -1.796 33.719 4.25 1 93.38 430 LEU B O 1
ATOM 7336 N N . GLU B 1 431 ? -1.298 32.719 6.184 1 92.25 431 GLU B N 1
ATOM 7337 C CA . GLU B 1 431 ? 0.128 32.688 5.871 1 92.25 431 GLU B CA 1
ATOM 7338 C C . GLU B 1 431 ? 0.425 31.766 4.695 1 92.25 431 GLU B C 1
ATOM 7340 O O . GLU B 1 431 ? 1.244 32.094 3.834 1 92.25 431 GLU B O 1
ATOM 7345 N N . LEU B 1 432 ? -0.151 30.609 4.75 1 91.06 432 LEU B N 1
ATOM 7346 C CA . LEU B 1 432 ? 0.067 29.656 3.658 1 91.06 432 LEU B CA 1
ATOM 7347 C C . LEU B 1 432 ? -0.376 30.266 2.328 1 91.06 432 LEU B C 1
ATOM 7349 O O . LEU B 1 432 ? 0.311 30.109 1.314 1 91.06 432 LEU B O 1
ATOM 7353 N N . MET B 1 433 ? -1.542 30.891 2.338 1 87.44 433 MET B N 1
ATOM 7354 C CA . MET B 1 433 ? -2.045 31.547 1.132 1 87.44 433 MET B CA 1
ATOM 7355 C C . MET B 1 433 ? -1.04 32.562 0.605 1 87.44 433 MET B C 1
ATOM 7357 O O . MET B 1 433 ? -0.774 32.625 -0.596 1 87.44 433 MET B O 1
ATOM 7361 N N . GLN B 1 434 ? -0.506 33.312 1.478 1 86.31 434 GLN B N 1
ATOM 7362 C CA . GLN B 1 434 ? 0.474 34.312 1.095 1 86.31 434 GLN B CA 1
ATOM 7363 C C . GLN B 1 434 ? 1.735 33.688 0.527 1 86.31 434 GLN B C 1
ATOM 7365 O O . GLN B 1 434 ? 2.277 34.156 -0.479 1 86.31 434 GLN B O 1
ATOM 7370 N N . LYS B 1 435 ? 2.184 32.688 1.172 1 84.5 435 LYS B N 1
ATOM 7371 C CA . LYS B 1 435 ? 3.383 31.984 0.724 1 84.5 435 LYS B CA 1
ATOM 7372 C C . LYS B 1 435 ? 3.176 31.375 -0.659 1 84.5 435 LYS B C 1
ATOM 7374 O O . LYS B 1 435 ? 4.07 31.422 -1.507 1 84.5 435 LYS B O 1
ATOM 7379 N N . LEU B 1 436 ? 2.027 30.75 -0.803 1 80.31 436 LEU B N 1
ATOM 7380 C CA . LEU B 1 436 ? 1.728 30.094 -2.076 1 80.31 436 LEU B CA 1
ATOM 7381 C C . LEU B 1 436 ? 1.63 31.125 -3.197 1 80.31 436 LEU B C 1
ATOM 7383 O O . LEU B 1 436 ? 2.014 30.859 -4.336 1 80.31 436 LEU B O 1
ATOM 7387 N N . ASN B 1 437 ? 1.104 32.312 -2.889 1 76.94 437 ASN B N 1
ATOM 7388 C CA . ASN B 1 437 ? 1.003 33.375 -3.865 1 76.94 437 ASN B CA 1
ATOM 7389 C C . ASN B 1 437 ? 2.381 33.906 -4.273 1 76.94 437 ASN B C 1
ATOM 7391 O O . ASN B 1 437 ? 2.568 34.344 -5.402 1 76.94 437 ASN B O 1
ATOM 7395 N N . GLN B 1 438 ? 3.246 33.844 -3.379 1 73.19 438 GLN B N 1
ATOM 7396 C CA . GLN B 1 438 ? 4.594 34.344 -3.635 1 73.19 438 GLN B CA 1
ATOM 7397 C C . GLN B 1 438 ? 5.426 33.312 -4.391 1 73.19 438 GLN B C 1
ATOM 7399 O O . GLN B 1 438 ? 6.438 33.656 -5.008 1 73.19 438 GLN B O 1
ATOM 7404 N N . CYS B 1 439 ? 5 32.125 -4.105 1 66.44 439 CYS B N 1
ATOM 7405 C CA . CYS B 1 439 ? 5.773 31.078 -4.746 1 66.44 439 CYS B CA 1
ATOM 7406 C C . CYS B 1 439 ? 5.508 31.031 -6.246 1 66.44 439 CYS B C 1
ATOM 7408 O O . CYS B 1 439 ? 4.355 31.125 -6.676 1 66.44 439 CYS B O 1
ATOM 7410 N N . LYS B 1 440 ? 6.523 31.391 -7.02 1 57 440 LYS B N 1
ATOM 7411 C CA . LYS B 1 440 ? 6.441 31.375 -8.477 1 57 440 LYS B CA 1
ATOM 7412 C C . LYS B 1 440 ? 6.082 29.984 -8.992 1 57 440 LYS B C 1
ATOM 7414 O O . LYS B 1 440 ? 5.871 29.797 -10.195 1 57 440 LYS B O 1
ATOM 7419 N N . LEU B 1 441 ? 6.301 29.109 -8.18 1 52.56 441 LEU B N 1
ATOM 7420 C CA . LEU B 1 441 ? 6.031 27.781 -8.711 1 52.56 441 LEU B CA 1
ATOM 7421 C C . LEU B 1 441 ? 4.559 27.625 -9.07 1 52.56 441 LEU B C 1
ATOM 7423 O O . LEU B 1 441 ? 3.711 27.484 -8.188 1 52.56 441 LEU B O 1
ATOM 7427 N N . GLN B 1 442 ? 4.285 28.141 -10.148 1 47.69 442 GLN B N 1
ATOM 7428 C CA . GLN B 1 442 ? 2.994 28.297 -10.812 1 47.69 442 GLN B CA 1
ATOM 7429 C C . GLN B 1 442 ? 2.117 27.062 -10.594 1 47.69 442 GLN B C 1
ATOM 7431 O O . GLN B 1 442 ? 0.901 27.172 -10.422 1 47.69 442 GLN B O 1
ATOM 7436 N N . GLU B 1 443 ? 2.816 25.953 -10.633 1 52.44 443 GLU B N 1
ATOM 7437 C CA . GLU B 1 443 ? 2.006 24.734 -10.742 1 52.44 443 GLU B CA 1
ATOM 7438 C C . GLU B 1 443 ? 1.287 24.438 -9.43 1 52.44 443 GLU B C 1
ATOM 7440 O O . GLU B 1 443 ? 0.142 23.984 -9.438 1 52.44 443 GLU B O 1
ATOM 7445 N N . LEU B 1 444 ? 2.031 24.734 -8.375 1 50.38 444 LEU B N 1
ATOM 7446 C CA . LEU B 1 444 ? 1.347 24.562 -7.098 1 50.38 444 LEU B CA 1
ATOM 7447 C C . LEU B 1 444 ? 0.231 25.594 -6.938 1 50.38 444 LEU B C 1
ATOM 7449 O O . LEU B 1 444 ? -0.805 25.297 -6.336 1 50.38 444 LEU B O 1
ATOM 7453 N N . ALA B 1 445 ? 0.517 26.828 -7.535 1 47.44 445 ALA B N 1
ATOM 7454 C CA . ALA B 1 445 ? -0.433 27.938 -7.465 1 47.44 445 ALA B CA 1
ATOM 7455 C C . ALA B 1 445 ? -1.688 27.641 -8.281 1 47.44 445 ALA B C 1
ATOM 7457 O O . ALA B 1 445 ? -2.783 28.078 -7.934 1 47.44 445 ALA B O 1
ATOM 7458 N N . LYS B 1 446 ? -1.379 27.047 -9.406 1 47.5 446 LYS B N 1
ATOM 7459 C CA . LYS B 1 446 ? -2.529 26.797 -10.266 1 47.5 446 LYS B CA 1
ATOM 7460 C C . LYS B 1 446 ? -3.447 25.734 -9.656 1 47.5 446 LYS B C 1
ATOM 7462 O O . LYS B 1 446 ? -4.652 25.734 -9.914 1 47.5 446 LYS B O 1
ATOM 7467 N N . MET B 1 447 ? -2.721 24.734 -9.117 1 49.34 447 MET B N 1
ATOM 7468 C CA . MET B 1 447 ? -3.564 23.656 -8.609 1 49.34 447 MET B CA 1
ATOM 7469 C C . MET B 1 447 ? -3.977 23.922 -7.164 1 49.34 447 MET B C 1
ATOM 7471 O O . MET B 1 447 ? -3.469 23.297 -6.238 1 49.34 447 MET B O 1
ATOM 7475 N N . ARG B 1 448 ? -4.398 25.266 -6.977 1 55.25 448 ARG B N 1
ATOM 7476 C CA . ARG B 1 448 ? -5.035 25.656 -5.723 1 55.25 448 ARG B CA 1
ATOM 7477 C C . ARG B 1 448 ? -6.043 24.609 -5.27 1 55.25 448 ARG B C 1
ATOM 7479 O O . ARG B 1 448 ? -7.176 24.578 -5.754 1 55.25 448 ARG B O 1
ATOM 7486 N N . ASP B 1 449 ? -5.367 23.531 -4.605 1 76.31 449 ASP B N 1
ATOM 7487 C CA . ASP B 1 449 ? -6.266 22.547 -4.004 1 76.31 449 ASP B CA 1
ATOM 7488 C C . ASP B 1 449 ? -7.238 23.219 -3.033 1 76.31 449 ASP B C 1
ATOM 7490 O O . ASP B 1 449 ? -6.953 23.328 -1.841 1 76.31 449 ASP B O 1
ATOM 7494 N N . LYS B 1 450 ? -8.234 23.781 -3.613 1 80.38 450 LYS B N 1
ATOM 7495 C CA . LYS B 1 450 ? -9.242 24.5 -2.84 1 80.38 450 LYS B CA 1
ATOM 7496 C C . LYS B 1 450 ? -9.781 23.641 -1.7 1 80.38 450 LYS B C 1
ATOM 7498 O O . LYS B 1 450 ? -10.117 24.156 -0.631 1 80.38 450 LYS B O 1
ATOM 7503 N N . GLU B 1 451 ? -9.75 22.391 -1.956 1 85.38 451 GLU B N 1
ATOM 7504 C CA . GLU B 1 451 ? -10.258 21.516 -0.915 1 85.38 451 GLU B CA 1
ATOM 7505 C C . GLU B 1 451 ? -9.297 21.438 0.264 1 85.38 451 GLU B C 1
ATOM 7507 O O . GLU B 1 451 ? -9.727 21.391 1.42 1 85.38 451 GLU B O 1
ATOM 7512 N N . PHE B 1 452 ? -8.023 21.453 -0.058 1 89.81 452 PHE B N 1
ATOM 7513 C CA . PHE B 1 452 ? -7.031 21.453 1.008 1 89.81 452 PHE B CA 1
ATOM 7514 C C . PHE B 1 452 ? -7.066 22.781 1.774 1 89.81 452 PHE B C 1
ATOM 7516 O O . PHE B 1 452 ? -7.051 22.781 3.006 1 89.81 452 PHE B O 1
ATOM 7523 N N . MET B 1 453 ? -7.121 23.875 1.1 1 90.19 453 MET B N 1
ATOM 7524 C CA . MET B 1 453 ? -7.172 25.188 1.748 1 90.19 453 MET B CA 1
ATOM 7525 C C . MET B 1 453 ? -8.43 25.328 2.596 1 90.19 453 MET B C 1
ATOM 7527 O O . MET B 1 453 ? -8.414 25.969 3.646 1 90.19 453 MET B O 1
ATOM 7531 N N . ASN B 1 454 ? -9.469 24.75 2.055 1 91.44 454 ASN B N 1
ATOM 7532 C CA . ASN B 1 454 ? -10.711 24.734 2.822 1 91.44 454 ASN B CA 1
ATOM 7533 C C . ASN B 1 454 ? -10.539 24 4.145 1 91.44 454 ASN B C 1
ATOM 7535 O O . ASN B 1 454 ? -10.984 24.469 5.191 1 91.44 454 ASN B O 1
ATOM 7539 N N . ALA B 1 455 ? -9.883 22.875 4.047 1 93.44 455 ALA B N 1
ATOM 7540 C CA . ALA B 1 455 ? -9.625 22.094 5.258 1 93.44 455 ALA B CA 1
ATOM 7541 C C . ALA B 1 455 ? -8.766 22.891 6.242 1 93.44 455 ALA B C 1
ATOM 7543 O O . ALA B 1 455 ? -9.07 22.922 7.438 1 93.44 455 ALA B O 1
ATOM 7544 N N . LEU B 1 456 ? -7.758 23.516 5.742 1 94.12 456 LEU B N 1
ATOM 7545 C CA . LEU B 1 456 ? -6.859 24.281 6.586 1 94.12 456 LEU B CA 1
ATOM 7546 C C . LEU B 1 456 ? -7.605 25.422 7.281 1 94.12 456 LEU B C 1
ATOM 7548 O O . LEU B 1 456 ? -7.352 25.703 8.453 1 94.12 456 LEU B O 1
ATOM 7552 N N . ALA B 1 457 ? -8.5 26.031 6.586 1 94.56 457 ALA B N 1
ATOM 7553 C CA . ALA B 1 457 ? -9.258 27.156 7.113 1 94.56 457 ALA B CA 1
ATOM 7554 C C . ALA B 1 457 ? -10.219 26.703 8.211 1 94.56 457 ALA B C 1
ATOM 7556 O O . ALA B 1 457 ? -10.672 27.531 9.016 1 94.56 457 ALA B O 1
ATOM 7557 N N . HIS B 1 458 ? -10.484 25.406 8.227 1 94.88 458 HIS B N 1
ATOM 7558 C CA . HIS B 1 458 ? -11.32 24.875 9.289 1 94.88 458 HIS B CA 1
ATOM 7559 C C . HIS B 1 458 ? -10.492 24.547 10.531 1 94.88 458 HIS B C 1
ATOM 7561 O O . HIS B 1 458 ? -11.023 24.047 11.523 1 94.88 458 HIS B O 1
ATOM 7567 N N . GLY B 1 459 ? -9.242 24.844 10.453 1 96.25 459 GLY B N 1
ATOM 7568 C CA . GLY B 1 459 ? -8.391 24.766 11.625 1 96.25 459 GLY B CA 1
ATOM 7569 C C . GLY B 1 459 ? -7.625 23.453 11.711 1 96.25 459 GLY B C 1
ATOM 7570 O O . GLY B 1 459 ? -8.062 22.516 12.383 1 96.25 459 GLY B O 1
ATOM 7571 N N . MET B 1 460 ? -6.477 23.359 11.117 1 96.25 460 MET B N 1
ATOM 7572 C CA . MET B 1 460 ? -5.547 22.266 11.312 1 96.25 460 MET B CA 1
ATOM 7573 C C . MET B 1 460 ? -4.723 22.469 12.578 1 96.25 460 MET B C 1
ATOM 7575 O O . MET B 1 460 ? -4.098 23.516 12.758 1 96.25 460 MET B O 1
ATOM 7579 N N . PRO B 1 461 ? -4.738 21.531 13.461 1 95.12 461 PRO B N 1
ATOM 7580 C CA . PRO B 1 461 ? -3.92 21.672 14.672 1 95.12 461 PRO B CA 1
ATOM 7581 C C . PRO B 1 461 ? -2.426 21.75 14.359 1 95.12 461 PRO B C 1
ATOM 7583 O O . PRO B 1 461 ? -2 21.422 13.25 1 95.12 461 PRO B O 1
ATOM 7586 N N . PRO B 1 462 ? -1.682 22.266 15.383 1 95.75 462 PRO B N 1
ATOM 7587 C CA . PRO B 1 462 ? -0.236 22.156 15.172 1 95.75 462 PRO B CA 1
ATOM 7588 C C . PRO B 1 462 ? 0.186 20.734 14.781 1 95.75 462 PRO B C 1
ATOM 7590 O O . PRO B 1 462 ? -0.161 19.766 15.469 1 95.75 462 PRO B O 1
ATOM 7593 N N . THR B 1 463 ? 0.84 20.656 13.641 1 97.12 463 THR B N 1
ATOM 7594 C CA . THR B 1 463 ? 1.126 19.344 13.062 1 97.12 463 THR B CA 1
ATOM 7595 C C . THR B 1 463 ? 2.525 19.312 12.453 1 97.12 463 THR B C 1
ATOM 7597 O O . THR B 1 463 ? 3.004 20.328 11.938 1 97.12 463 THR B O 1
ATOM 7600 N N . ALA B 1 464 ? 3.18 18.219 12.602 1 98.25 464 ALA B N 1
ATOM 7601 C CA . ALA B 1 464 ? 4.43 17.984 11.883 1 98.25 464 ALA B CA 1
ATOM 7602 C C . ALA B 1 464 ? 4.301 16.781 10.938 1 98.25 464 ALA B C 1
ATOM 7604 O O . ALA B 1 464 ? 3.496 15.883 11.172 1 98.25 464 ALA B O 1
ATOM 7605 N N . GLY B 1 465 ? 5.02 16.812 9.852 1 98.19 465 GLY B N 1
ATOM 7606 C CA . GLY B 1 465 ? 4.992 15.766 8.844 1 98.19 465 GLY B CA 1
ATOM 7607 C C . GLY B 1 465 ? 6.367 15.227 8.508 1 98.19 465 GLY B C 1
ATOM 7608 O O . GLY B 1 465 ? 7.375 15.914 8.703 1 98.19 465 GLY B O 1
ATOM 7609 N N . LEU B 1 466 ? 6.422 14.031 8.023 1 98.75 466 LEU B N 1
ATOM 7610 C CA . LEU B 1 466 ? 7.652 13.344 7.664 1 98.75 466 LEU B CA 1
ATOM 7611 C C . LEU B 1 466 ? 7.43 12.43 6.465 1 98.75 466 LEU B C 1
ATOM 7613 O O . LEU B 1 466 ? 6.492 11.625 6.457 1 98.75 466 LEU B O 1
ATOM 7617 N N . GLY B 1 467 ? 8.203 12.617 5.426 1 98.38 467 GLY B N 1
ATOM 7618 C CA . GLY B 1 467 ? 8.258 11.719 4.285 1 98.38 467 GLY B CA 1
ATOM 7619 C C . GLY B 1 467 ? 9.578 10.984 4.16 1 98.38 467 GLY B C 1
ATOM 7620 O O . GLY B 1 467 ? 10.641 11.594 4.281 1 98.38 467 GLY B O 1
ATOM 7621 N N . ILE B 1 468 ? 9.523 9.719 4.004 1 98.69 468 ILE B N 1
ATOM 7622 C CA . ILE B 1 468 ? 10.719 8.914 3.799 1 98.69 468 ILE B CA 1
ATOM 7623 C C . ILE B 1 468 ? 10.578 8.094 2.518 1 98.69 468 ILE B C 1
ATOM 7625 O O . ILE B 1 468 ? 9.578 7.395 2.324 1 98.69 468 ILE B O 1
ATOM 7629 N N . GLY B 1 469 ? 11.539 8.234 1.632 1 97.94 469 GLY B N 1
ATOM 7630 C CA . GLY B 1 469 ? 11.586 7.352 0.48 1 97.94 469 GLY B CA 1
ATOM 7631 C C . GLY B 1 469 ? 12.055 5.949 0.823 1 97.94 469 GLY B C 1
ATOM 7632 O O . GLY B 1 469 ? 13.242 5.738 1.095 1 97.94 469 GLY B O 1
ATOM 7633 N N . MET B 1 470 ? 11.258 5.008 0.668 1 98.31 470 MET B N 1
ATOM 7634 C CA . MET B 1 470 ? 11.555 3.646 1.104 1 98.31 470 MET B CA 1
ATOM 7635 C C . MET B 1 470 ? 12.641 3.021 0.237 1 98.31 470 MET B C 1
ATOM 7637 O O . MET B 1 470 ? 13.508 2.301 0.741 1 98.31 470 MET B O 1
ATOM 7641 N N . ASP B 1 471 ? 12.602 3.258 -1.032 1 97.94 471 ASP B N 1
ATOM 7642 C CA . ASP B 1 471 ? 13.586 2.693 -1.952 1 97.94 471 ASP B CA 1
ATOM 7643 C C . ASP B 1 471 ? 14.992 3.217 -1.647 1 97.94 471 ASP B C 1
ATOM 7645 O O . ASP B 1 471 ? 15.938 2.438 -1.535 1 97.94 471 ASP B O 1
ATOM 7649 N N . ARG B 1 472 ? 15.07 4.504 -1.471 1 97.12 472 ARG B N 1
ATOM 7650 C CA . ARG B 1 472 ? 16.375 5.102 -1.194 1 97.12 472 ARG B CA 1
ATOM 7651 C C . ARG B 1 472 ? 16.875 4.691 0.183 1 97.12 472 ARG B C 1
ATOM 7653 O O . ARG B 1 472 ? 18.078 4.523 0.379 1 97.12 472 ARG B O 1
ATOM 7660 N N . LEU B 1 473 ? 15.992 4.68 1.109 1 97.06 473 LEU B N 1
ATOM 7661 C CA . LEU B 1 473 ? 16.422 4.242 2.432 1 97.06 473 LEU B CA 1
ATOM 7662 C C . LEU B 1 473 ? 16.984 2.824 2.381 1 97.06 473 LEU B C 1
ATOM 7664 O O . LEU B 1 473 ? 18 2.529 3.018 1 97.06 473 LEU B O 1
ATOM 7668 N N . LEU B 1 474 ? 16.328 1.938 1.657 1 97 474 LEU B N 1
ATOM 7669 C CA . LEU B 1 474 ? 16.844 0.582 1.498 1 97 474 LEU B CA 1
ATOM 7670 C C . LEU B 1 474 ? 18.219 0.595 0.837 1 97 474 LEU B C 1
ATOM 7672 O O . LEU B 1 474 ? 19.109 -0.169 1.226 1 97 474 LEU B O 1
ATOM 7676 N N . MET B 1 475 ? 18.375 1.384 -0.19 1 96.38 475 MET B N 1
ATOM 7677 C CA . MET B 1 475 ? 19.672 1.522 -0.823 1 96.38 475 MET B CA 1
ATOM 7678 C C . MET B 1 475 ? 20.75 1.881 0.205 1 96.38 475 MET B C 1
ATOM 7680 O O . MET B 1 475 ? 21.812 1.258 0.246 1 96.38 475 MET B O 1
ATOM 7684 N N . ALA B 1 476 ? 20.406 2.869 0.98 1 93.94 476 ALA B N 1
ATOM 7685 C CA . ALA B 1 476 ? 21.359 3.355 1.97 1 93.94 476 ALA B CA 1
ATOM 7686 C C . ALA B 1 476 ? 21.703 2.27 2.984 1 93.94 476 ALA B C 1
ATOM 7688 O O . ALA B 1 476 ? 22.859 2.119 3.379 1 93.94 476 ALA B O 1
ATOM 7689 N N . LEU B 1 477 ? 20.734 1.544 3.42 1 93.88 477 LEU B N 1
ATOM 7690 C CA . LEU B 1 477 ? 20.922 0.563 4.484 1 93.88 477 LEU B CA 1
ATOM 7691 C C . LEU B 1 477 ? 21.625 -0.683 3.963 1 93.88 477 LEU B C 1
ATOM 7693 O O . LEU B 1 477 ? 22.234 -1.425 4.734 1 93.88 477 LEU B O 1
ATOM 7697 N N . THR B 1 478 ? 21.5 -0.936 2.623 1 93.56 478 THR B N 1
ATOM 7698 C CA . THR B 1 478 ? 22.047 -2.174 2.074 1 93.56 478 THR B CA 1
ATOM 7699 C C . THR B 1 478 ? 23.219 -1.886 1.146 1 93.56 478 THR B C 1
ATOM 7701 O O . THR B 1 478 ? 23.781 -2.803 0.536 1 93.56 478 THR B O 1
ATOM 7704 N N . ALA B 1 479 ? 23.578 -0.641 0.936 1 91.06 479 ALA B N 1
ATOM 7705 C CA . ALA B 1 479 ? 24.656 -0.211 0.046 1 91.06 479 ALA B CA 1
ATOM 7706 C C . ALA B 1 479 ? 24.406 -0.669 -1.387 1 91.06 479 ALA B C 1
ATOM 7708 O O . ALA B 1 479 ? 25.297 -1.215 -2.039 1 91.06 479 ALA B O 1
ATOM 7709 N N . THR B 1 480 ? 23.172 -0.591 -1.746 1 93.06 480 THR B N 1
ATOM 7710 C CA . THR B 1 480 ? 22.781 -0.928 -3.111 1 93.06 480 THR B CA 1
ATOM 7711 C C . THR B 1 480 ? 22.953 0.276 -4.035 1 93.06 480 THR B C 1
ATOM 7713 O O . THR B 1 480 ? 22.562 1.394 -3.682 1 93.06 480 THR B O 1
ATOM 7716 N N . ALA B 1 481 ? 23.422 0.104 -5.176 1 90.56 481 ALA B N 1
ATOM 7717 C CA . ALA B 1 481 ? 23.891 1.183 -6.039 1 90.56 481 ALA B CA 1
ATOM 7718 C C . ALA B 1 481 ? 22.734 1.826 -6.797 1 90.56 481 ALA B C 1
ATOM 7720 O O . ALA B 1 481 ? 22.781 3.008 -7.145 1 90.56 481 ALA B O 1
ATOM 7721 N N . SER B 1 482 ? 21.734 1.056 -7.074 1 94.56 482 SER B N 1
ATOM 7722 C CA . SER B 1 482 ? 20.672 1.572 -7.938 1 94.56 482 SER B CA 1
ATOM 7723 C C . SER B 1 482 ? 19.297 1.334 -7.328 1 94.56 482 SER B C 1
ATOM 7725 O O . SER B 1 482 ? 19.031 0.265 -6.77 1 94.56 482 SER B O 1
ATOM 7727 N N . ILE B 1 483 ? 18.484 2.361 -7.5 1 96.12 483 ILE B N 1
ATOM 7728 C CA . ILE B 1 483 ? 17.125 2.277 -6.984 1 96.12 483 ILE B CA 1
ATOM 7729 C C . ILE B 1 483 ? 16.375 1.152 -7.691 1 96.12 483 ILE B C 1
ATOM 7731 O O . ILE B 1 483 ? 15.5 0.517 -7.102 1 96.12 483 ILE B O 1
ATOM 7735 N N . LYS B 1 484 ? 16.703 0.807 -8.891 1 94.94 484 LYS B N 1
ATOM 7736 C CA . LYS B 1 484 ? 16.031 -0.221 -9.68 1 94.94 484 LYS B CA 1
ATOM 7737 C C . LYS B 1 484 ? 16.234 -1.605 -9.07 1 94.94 484 LYS B C 1
ATOM 7739 O O . LYS B 1 484 ? 15.383 -2.482 -9.195 1 94.94 484 LYS B O 1
ATOM 7744 N N . SER B 1 485 ? 17.328 -1.78 -8.391 1 95.31 485 SER B N 1
ATOM 7745 C CA . SER B 1 485 ? 17.625 -3.066 -7.773 1 95.31 485 SER B CA 1
ATOM 7746 C C . SER B 1 485 ? 16.734 -3.316 -6.562 1 95.31 485 SER B C 1
ATOM 7748 O O . SER B 1 485 ? 16.547 -4.465 -6.156 1 95.31 485 SER B O 1
ATOM 7750 N N . THR B 1 486 ? 16.203 -2.217 -5.973 1 96.5 486 THR B N 1
ATOM 7751 C CA . THR B 1 486 ? 15.422 -2.338 -4.75 1 96.5 486 THR B CA 1
ATOM 7752 C C . THR B 1 486 ? 13.953 -2.588 -5.07 1 96.5 486 THR B C 1
ATOM 7754 O O . THR B 1 486 ? 13.133 -2.76 -4.164 1 96.5 486 THR B O 1
ATOM 7757 N N . GLN B 1 487 ? 13.641 -2.566 -6.301 1 96.88 487 GLN B N 1
ATOM 7758 C CA . GLN B 1 487 ? 12.258 -2.738 -6.738 1 96.88 487 GLN B CA 1
ATOM 7759 C C . GLN B 1 487 ? 12.047 -4.109 -7.375 1 96.88 487 GLN B C 1
ATOM 7761 O O . GLN B 1 487 ? 12.953 -4.641 -8.031 1 96.88 487 GLN B O 1
ATOM 7766 N N . THR B 1 488 ? 10.852 -4.707 -7.223 1 96.75 488 THR B N 1
ATOM 7767 C CA . THR B 1 488 ? 10.578 -6.008 -7.816 1 96.75 488 THR B CA 1
ATOM 7768 C C . THR B 1 488 ? 10.625 -5.934 -9.336 1 96.75 488 THR B C 1
ATOM 7770 O O . THR B 1 488 ? 11.312 -6.734 -9.984 1 96.75 488 THR B O 1
ATOM 7773 N N . PHE B 1 489 ? 9.875 -4.949 -9.914 1 94.94 489 PHE B N 1
ATOM 7774 C CA . PHE B 1 489 ? 9.844 -4.746 -11.352 1 94.94 489 PHE B CA 1
ATOM 7775 C C . PHE B 1 489 ? 9.93 -3.264 -11.695 1 94.94 489 PHE B C 1
ATOM 7777 O O . PHE B 1 489 ? 8.906 -2.615 -11.922 1 94.94 489 PHE B O 1
ATOM 7784 N N . PRO B 1 490 ? 11.109 -2.689 -11.836 1 92.62 490 PRO B N 1
ATOM 7785 C CA . PRO B 1 490 ? 11.234 -1.268 -12.172 1 92.62 490 PRO B CA 1
ATOM 7786 C C . PRO B 1 490 ? 10.758 -0.948 -13.586 1 92.62 490 PRO B C 1
ATOM 7788 O O . PRO B 1 490 ? 10.812 -1.811 -14.469 1 92.62 490 PRO B O 1
ATOM 7791 N N . LEU B 1 491 ? 10.266 0.21 -13.781 1 88.56 491 LEU B N 1
ATOM 7792 C CA . LEU B 1 491 ? 9.867 0.658 -15.117 1 88.56 491 LEU B CA 1
ATOM 7793 C C . LEU B 1 491 ? 11.086 0.862 -16.016 1 88.56 491 LEU B C 1
ATOM 7795 O O . LEU B 1 491 ? 11.969 1.661 -15.688 1 88.56 491 LEU B O 1
ATOM 7799 N N . LEU B 1 492 ? 11.156 0.109 -17 1 85.56 492 LEU B N 1
ATOM 7800 C CA . LEU B 1 492 ? 12.258 0.171 -17.953 1 85.56 492 LEU B CA 1
ATOM 7801 C C . LEU B 1 492 ? 11.758 0.578 -19.344 1 85.56 492 LEU B C 1
ATOM 7803 O O . LEU B 1 492 ? 10.562 0.443 -19.641 1 85.56 492 LEU B O 1
ATOM 7807 N N . LYS B 1 493 ? 12.719 1.106 -20.141 1 81.81 493 LYS B N 1
ATOM 7808 C CA . LYS B 1 493 ? 12.375 1.357 -21.547 1 81.81 493 LYS B CA 1
ATOM 7809 C C . LYS B 1 493 ? 12.055 0.056 -22.266 1 81.81 493 LYS B C 1
ATOM 7811 O O . LYS B 1 493 ? 12.727 -0.956 -22.062 1 81.81 493 LYS B O 1
ATOM 7816 N N . SER B 1 494 ? 10.867 0.021 -23.062 1 73.88 494 SER B N 1
ATOM 7817 C CA . SER B 1 494 ? 10.461 -1.172 -23.797 1 73.88 494 SER B CA 1
ATOM 7818 C C . SER B 1 494 ? 11.508 -1.566 -24.828 1 73.88 494 SER B C 1
ATOM 7820 O O . SER B 1 494 ? 12.203 -0.707 -25.375 1 73.88 494 SER B O 1
ATOM 7822 N N . VAL B 1 495 ? 11.719 -2.879 -25.016 1 64.81 495 VAL B N 1
ATOM 7823 C CA . VAL B 1 495 ? 12.672 -3.369 -26 1 64.81 495 VAL B CA 1
ATOM 7824 C C . VAL B 1 495 ? 11.984 -3.537 -27.344 1 64.81 495 VAL B C 1
ATOM 7826 O O . VAL B 1 495 ? 11.023 -4.305 -27.469 1 64.81 495 VAL B O 1
ATOM 7829 N N . ASP B 1 496 ? 10.969 -2.797 -27.797 1 51.59 496 ASP B N 1
ATOM 7830 C CA . ASP B 1 496 ? 10.609 -3.033 -29.203 1 51.59 496 ASP B CA 1
ATOM 7831 C C . ASP B 1 496 ? 11.773 -2.684 -30.125 1 51.59 496 ASP B C 1
ATOM 7833 O O . ASP B 1 496 ? 12.531 -1.748 -29.859 1 51.59 496 ASP B O 1
#

InterPro domains:
  IPR004364 Aminoacyl-tRNA synthetase, class II (D/K/N) [PF00152] (171-491)
  IPR004365 OB-fold nucleic acid binding domain, AA-tRNA synthetase-type [PF01336] (73-151)
  IPR006195 Aminoacyl-tRNA synthetase, class II [PS50862] (202-490)
  IPR012340 Nucleic acid-binding, OB-fold [G3DSA:2.40.50.140] (15-165)
  IPR012340 Nucleic acid-binding, OB-fold [SSF50249] (16-163)
  IPR018149 Lysyl-tRNA synthetase, class II, C-terminal [PR00982] (207-217)
  IPR018149 Lysyl-tRNA synthetase, class II, C-terminal [PR00982] (223-239)
  IPR018149 Lysyl-tRNA synthetase, class II, C-terminal [PR00982] (271-288)
  IPR018149 Lysyl-tRNA synthetase, class II, C-terminal [PR00982] (385-401)
  IPR044136 Lysine-tRNA ligase, class II, N-terminal [cd04322] (71-181)
  IPR045864 Class II Aminoacyl-tRNA synthetase/Biotinyl protein ligase (BPL) and lipoyl protein ligase (LPL) [G3DSA:3.30.930.10] (166-496)
  IPR045864 Class II Aminoacyl-tRNA synthetase/Biotinyl protein ligase (BPL) and lipoyl protein ligase (LPL) [SSF55681] (170-492)

pLDDT: mean 90.93, std 10.04, range [47.25, 98.88]